Protein AF-A0A1X7UYP5-F1 (afdb_monomer_lite)

Structure (mmCIF, N/CA/C/O backbone):
data_AF-A0A1X7UYP5-F1
#
_entry.id   AF-A0A1X7UYP5-F1
#
loop_
_atom_site.group_PDB
_atom_site.id
_atom_site.type_symbol
_atom_site.label_atom_id
_atom_site.label_alt_id
_atom_site.label_comp_id
_atom_site.label_asym_id
_atom_site.label_entity_id
_atom_site.label_seq_id
_atom_site.pdbx_PDB_ins_code
_atom_site.Cartn_x
_atom_site.Cartn_y
_atom_site.Cartn_z
_atom_site.occupancy
_atom_site.B_iso_or_equiv
_atom_site.auth_seq_id
_atom_site.auth_comp_id
_atom_site.auth_asym_id
_atom_site.auth_atom_id
_atom_site.pdbx_PDB_model_num
ATOM 1 N N . MET A 1 1 ? -21.291 -46.717 47.323 1.00 34.62 1 MET A N 1
ATOM 2 C CA . MET A 1 1 ? -20.971 -48.129 47.640 1.00 34.62 1 MET A CA 1
ATOM 3 C C . MET A 1 1 ? -19.473 -48.477 47.565 1.00 34.62 1 MET A C 1
ATOM 5 O O . MET A 1 1 ? -19.142 -49.613 47.855 1.00 34.62 1 MET A O 1
ATOM 9 N N . CYS A 1 2 ? -18.553 -47.538 47.281 1.00 33.25 2 CYS A N 1
ATOM 10 C CA . CYS A 1 2 ? -17.093 -47.777 47.367 1.00 33.25 2 CYS A CA 1
ATOM 11 C C . CYS A 1 2 ? -16.442 -47.256 48.664 1.00 33.25 2 CYS A C 1
ATOM 13 O O . CYS A 1 2 ? -15.226 -47.270 48.790 1.00 33.25 2 CYS A O 1
ATOM 15 N N . LEU A 1 3 ? -17.247 -46.836 49.645 1.00 40.00 3 LEU A N 1
ATOM 16 C CA . LEU A 1 3 ? -16.788 -46.290 50.930 1.00 40.00 3 LEU A CA 1
ATOM 17 C C . LEU A 1 3 ? -16.587 -47.366 52.024 1.00 40.00 3 LEU A C 1
ATOM 19 O O . LEU A 1 3 ? -16.428 -47.013 53.183 1.00 40.00 3 LEU A O 1
ATOM 23 N N . LEU A 1 4 ? -16.593 -48.667 51.682 1.00 32.56 4 LEU A N 1
ATOM 24 C CA . LEU A 1 4 ? -16.551 -49.758 52.677 1.00 32.56 4 LEU A CA 1
ATOM 25 C C . LEU A 1 4 ? -15.424 -50.796 52.504 1.00 32.56 4 LEU A C 1
ATOM 27 O O . LEU A 1 4 ? -15.119 -51.508 53.452 1.00 32.56 4 LEU A O 1
ATOM 31 N N . LEU A 1 5 ? -14.762 -50.882 51.344 1.00 36.75 5 LEU A N 1
ATOM 32 C CA . LEU A 1 5 ? -13.687 -51.869 51.111 1.00 36.75 5 LEU A CA 1
ATOM 33 C C . LEU A 1 5 ? -12.275 -51.325 51.387 1.00 36.75 5 LEU A C 1
ATOM 35 O O . LEU A 1 5 ? -11.296 -52.047 51.237 1.00 36.75 5 LEU A O 1
ATOM 39 N N . LEU A 1 6 ? -12.188 -50.077 51.864 1.00 32.88 6 LEU A N 1
ATOM 40 C CA . LEU A 1 6 ? -10.954 -49.451 52.352 1.00 32.88 6 LEU A CA 1
ATOM 41 C C . LEU A 1 6 ? -10.561 -49.935 53.764 1.00 32.88 6 LEU A C 1
ATOM 43 O O . LEU A 1 6 ? -9.434 -49.727 54.196 1.00 32.88 6 LEU A O 1
ATOM 47 N N . ALA A 1 7 ? -11.475 -50.598 54.481 1.00 35.66 7 ALA A N 1
ATOM 48 C CA . ALA A 1 7 ? -11.277 -50.985 55.878 1.00 35.66 7 ALA A CA 1
ATOM 49 C C . ALA A 1 7 ? -10.657 -52.386 56.077 1.00 35.66 7 ALA A C 1
ATOM 51 O O . ALA A 1 7 ? -10.325 -52.733 57.204 1.00 35.66 7 ALA A O 1
ATOM 52 N N . VAL A 1 8 ? -10.483 -53.195 55.018 1.00 39.72 8 VAL A N 1
ATOM 53 C CA . VAL A 1 8 ? -10.061 -54.610 55.154 1.00 39.72 8 VAL A CA 1
ATOM 54 C C . VAL A 1 8 ? -8.627 -54.881 54.673 1.00 39.72 8 VAL A C 1
ATOM 56 O O . VAL A 1 8 ? -7.998 -55.811 55.166 1.00 39.72 8 VAL A O 1
ATOM 59 N N . PHE A 1 9 ? -8.042 -54.058 53.793 1.00 33.62 9 PHE A N 1
ATOM 60 C CA . PHE A 1 9 ? -6.679 -54.320 53.288 1.00 33.62 9 PHE A CA 1
ATOM 61 C C . PHE A 1 9 ? -5.552 -53.809 54.207 1.00 33.62 9 PHE A C 1
ATOM 63 O O . PHE A 1 9 ? -4.390 -54.163 54.027 1.00 33.62 9 PHE A O 1
ATOM 70 N N . LEU A 1 10 ? -5.901 -53.045 55.249 1.00 31.30 10 LEU A N 1
ATOM 71 C CA . LEU A 1 10 ? -4.982 -52.571 56.293 1.00 31.30 10 LEU A CA 1
ATOM 72 C C . LEU A 1 10 ? -4.485 -53.686 57.248 1.00 31.30 10 LEU A C 1
ATOM 74 O O . LEU A 1 10 ? -3.872 -53.374 58.263 1.00 31.30 10 LEU A O 1
ATOM 78 N N . LEU A 1 11 ? -4.714 -54.975 56.952 1.00 26.33 11 LEU A N 1
ATOM 79 C CA . LEU A 1 11 ? -4.459 -56.089 57.884 1.00 26.33 11 LEU A CA 1
ATOM 80 C C . LEU A 1 11 ? -3.619 -57.271 57.354 1.00 26.33 11 LEU A C 1
ATOM 82 O O . LEU A 1 11 ? -3.571 -58.299 58.022 1.00 26.33 11 LEU A O 1
ATOM 86 N N . SER A 1 12 ? -2.910 -57.170 56.222 1.00 27.73 12 SER A N 1
ATOM 87 C CA . SER A 1 12 ? -2.049 -58.289 55.768 1.00 27.73 12 SER A CA 1
ATOM 88 C C . SER A 1 12 ? -0.639 -57.930 55.301 1.00 27.73 12 SER A C 1
ATOM 90 O O . SER A 1 12 ? 0.069 -58.806 54.813 1.00 27.73 12 SER A O 1
ATOM 92 N N . ILE A 1 13 ? -0.175 -56.695 55.494 1.00 24.70 13 ILE A N 1
ATOM 93 C CA . ILE A 1 13 ? 1.243 -56.370 55.280 1.00 24.70 13 ILE A CA 1
ATOM 94 C C . ILE A 1 13 ? 1.962 -56.445 56.628 1.00 24.70 13 ILE A C 1
ATOM 96 O O . ILE A 1 13 ? 2.370 -55.446 57.207 1.00 24.70 13 ILE A O 1
ATOM 100 N N . SER A 1 14 ? 2.071 -57.652 57.171 1.00 33.16 14 SER A N 1
ATOM 101 C CA . SER A 1 14 ? 2.983 -57.924 58.275 1.00 33.16 14 SER A CA 1
ATOM 102 C C . SER A 1 14 ? 3.495 -59.347 58.157 1.00 33.16 14 SER A C 1
ATOM 104 O O . SER A 1 14 ? 2.871 -60.270 58.671 1.00 33.16 14 SER A O 1
ATOM 106 N N . SER A 1 15 ? 4.637 -59.518 57.501 1.00 28.27 15 SER A N 1
ATOM 107 C CA . SER A 1 15 ? 5.695 -60.352 58.066 1.00 28.27 15 SER A CA 1
ATOM 108 C C . SER A 1 15 ? 6.928 -60.368 57.177 1.00 28.27 15 SER A C 1
ATOM 110 O O . SER A 1 15 ? 6.836 -60.544 55.964 1.00 28.27 15 SER A O 1
ATOM 112 N N . SER A 1 16 ? 8.063 -60.333 57.871 1.00 27.91 16 SER A N 1
ATOM 113 C CA . SER A 1 16 ? 9.385 -60.824 57.480 1.00 27.91 16 SER A CA 1
ATOM 114 C C . SER A 1 16 ? 10.233 -59.945 56.563 1.00 27.91 16 SER A C 1
ATOM 116 O O . SER A 1 16 ? 10.450 -60.249 55.395 1.00 27.91 16 SER A O 1
ATOM 118 N N . ASP A 1 17 ? 10.854 -58.951 57.200 1.00 38.81 17 ASP A N 1
ATOM 119 C CA . ASP A 1 17 ? 12.317 -58.865 57.185 1.00 38.81 17 ASP A CA 1
ATOM 120 C C . ASP A 1 17 ? 12.949 -60.209 57.600 1.00 38.81 17 ASP A C 1
ATOM 122 O O . ASP A 1 17 ? 12.577 -60.780 58.630 1.00 38.81 17 ASP A O 1
ATOM 126 N N . VAL A 1 18 ? 13.947 -60.671 56.835 1.00 35.22 18 VAL A N 1
ATOM 127 C CA . VAL A 1 18 ? 15.041 -61.527 57.324 1.00 35.22 18 VAL A CA 1
ATOM 128 C C . VAL A 1 18 ? 16.378 -61.005 56.776 1.00 35.22 18 VAL A C 1
ATOM 130 O O . VAL A 1 18 ? 16.533 -60.705 55.598 1.00 35.22 18 VAL A O 1
ATOM 133 N N . SER A 1 19 ? 17.318 -60.899 57.709 1.00 46.97 19 SER A N 1
ATOM 134 C CA . SER A 1 19 ? 18.644 -60.271 57.746 1.00 46.97 19 SER A CA 1
ATOM 135 C C . SER A 1 19 ? 19.828 -61.060 57.147 1.00 46.97 19 SER A C 1
ATOM 137 O O . SER A 1 19 ? 19.866 -62.273 57.344 1.00 46.97 19 SER A O 1
ATOM 139 N N . SER A 1 20 ? 20.877 -60.364 56.648 1.00 30.36 20 SER A N 1
ATOM 140 C CA . SER A 1 20 ? 22.320 -60.744 56.755 1.00 30.36 20 SER A CA 1
ATOM 141 C C . SER A 1 20 ? 23.269 -59.689 56.117 1.00 30.36 20 SER A C 1
ATOM 143 O O . SER A 1 20 ? 23.088 -59.375 54.947 1.00 30.36 20 SER A O 1
ATOM 145 N N . HIS A 1 21 ? 24.283 -59.155 56.838 1.00 39.69 21 HIS A N 1
ATOM 146 C CA . HIS A 1 21 ? 25.149 -58.018 56.414 1.00 39.69 21 HIS A CA 1
ATOM 147 C C . HIS A 1 21 ? 2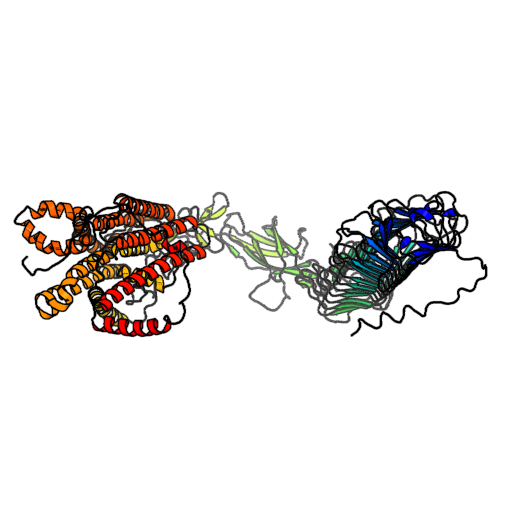6.047 -58.263 55.181 1.00 39.69 21 HIS A C 1
ATOM 149 O O . HIS A 1 21 ? 27.244 -58.506 55.308 1.00 39.69 21 HIS A O 1
ATOM 155 N N . GLN A 1 22 ? 25.466 -58.145 53.980 1.00 36.34 22 GLN A N 1
ATOM 156 C CA . GLN A 1 22 ? 26.162 -57.810 52.726 1.00 36.34 22 GLN A CA 1
ATOM 157 C C . GLN A 1 22 ? 26.821 -56.420 52.849 1.00 36.34 22 GLN A C 1
ATOM 159 O O . GLN A 1 22 ? 26.479 -55.697 53.783 1.00 36.34 22 GLN A O 1
ATOM 164 N N . GLU A 1 23 ? 27.747 -56.030 51.954 1.00 43.41 23 GLU A N 1
ATOM 165 C CA . GLU A 1 23 ? 28.157 -54.620 51.772 1.00 43.41 23 GLU A CA 1
ATOM 166 C C . GLU A 1 23 ? 26.878 -53.814 51.526 1.00 43.41 23 GLU A C 1
ATOM 168 O O . GLU A 1 23 ? 26.365 -53.724 50.410 1.00 43.41 23 GLU A O 1
ATOM 173 N N . TYR A 1 24 ? 26.252 -53.391 52.621 1.00 51.94 24 TYR A N 1
ATOM 174 C CA . TYR A 1 24 ? 24.890 -52.921 52.580 1.00 51.94 24 TYR A CA 1
ATOM 175 C C . TYR A 1 24 ? 25.001 -51.551 51.965 1.00 51.94 24 TYR A C 1
ATOM 177 O O . TYR A 1 24 ? 25.516 -50.620 52.588 1.00 51.94 24 TYR A O 1
ATOM 185 N N . ILE A 1 25 ? 24.528 -51.455 50.727 1.00 64.94 25 ILE A N 1
ATOM 186 C CA . ILE A 1 25 ? 24.176 -50.181 50.140 1.00 64.94 25 ILE A CA 1
ATOM 187 C C . ILE A 1 25 ? 23.343 -49.464 51.199 1.00 64.94 25 ILE A C 1
ATOM 189 O O . ILE A 1 25 ? 22.282 -49.956 51.595 1.00 64.94 25 ILE A O 1
ATOM 193 N N . LYS A 1 26 ? 23.870 -48.365 51.742 1.00 80.38 26 LYS A N 1
ATOM 194 C CA . LYS A 1 26 ? 23.196 -47.654 52.826 1.00 80.38 26 LYS A CA 1
ATOM 195 C C . LYS A 1 26 ? 21.913 -47.075 52.253 1.00 80.38 26 LYS A C 1
ATOM 197 O O . LYS A 1 26 ? 21.968 -46.170 51.428 1.00 80.38 26 LYS A O 1
ATOM 202 N N . VAL A 1 27 ? 20.778 -47.622 52.668 1.00 83.31 27 VAL A N 1
ATOM 203 C CA . VAL A 1 27 ? 19.455 -47.139 52.277 1.00 83.31 27 VAL A CA 1
ATOM 204 C C . VAL A 1 27 ? 19.040 -46.045 53.257 1.00 83.31 27 VAL A C 1
ATOM 206 O O . VAL A 1 27 ? 18.896 -46.300 54.451 1.00 83.31 27 VAL A O 1
ATOM 209 N N . LEU A 1 28 ? 18.887 -44.824 52.755 1.00 87.25 28 LEU A N 1
ATOM 210 C CA . LEU A 1 28 ? 18.566 -43.626 53.532 1.00 87.25 28 LEU A CA 1
ATOM 211 C C . LEU A 1 28 ? 17.298 -42.991 52.969 1.00 87.25 28 LEU A C 1
ATOM 213 O O . LEU A 1 28 ? 17.141 -42.929 51.752 1.00 87.25 28 LEU A O 1
ATOM 217 N N . TYR A 1 29 ? 16.405 -42.499 53.825 1.00 87.00 29 TYR A N 1
ATOM 218 C CA . TYR A 1 29 ? 15.156 -41.871 53.390 1.00 87.00 29 TYR A CA 1
ATOM 219 C C . TYR A 1 29 ? 15.226 -40.354 53.563 1.00 87.00 29 TYR A C 1
ATOM 221 O O . TYR A 1 29 ? 15.689 -39.850 54.583 1.00 87.00 29 TYR A O 1
ATOM 229 N N . VAL A 1 30 ? 14.775 -39.614 52.553 1.00 86.56 30 VAL A N 1
ATOM 230 C CA . VAL A 1 30 ? 14.879 -38.154 52.482 1.00 86.56 30 VAL A CA 1
ATOM 231 C C . VAL A 1 30 ? 13.483 -37.535 52.493 1.00 86.56 30 VAL A C 1
ATOM 233 O O . VAL A 1 30 ? 12.712 -37.709 51.548 1.00 86.56 30 VAL A O 1
ATOM 236 N N . SER A 1 31 ? 13.168 -36.789 53.556 1.00 85.31 31 SER A N 1
ATOM 237 C CA . SER A 1 31 ? 11.925 -36.018 53.704 1.00 85.31 31 SER A CA 1
ATOM 238 C C . SER A 1 31 ? 12.129 -34.835 54.657 1.00 85.31 31 SER A C 1
ATOM 240 O O . SER A 1 31 ? 12.863 -34.940 55.635 1.00 85.31 31 SER A O 1
ATOM 242 N N . ASP A 1 32 ? 11.452 -33.709 54.405 1.00 82.75 32 ASP A N 1
ATOM 243 C CA . ASP A 1 32 ? 11.425 -32.575 55.347 1.00 82.75 32 ASP A CA 1
ATOM 244 C C . ASP A 1 32 ? 10.585 -32.889 56.597 1.00 82.75 32 ASP A C 1
ATOM 246 O O . ASP A 1 32 ? 10.770 -32.276 57.648 1.00 82.75 32 ASP A O 1
ATOM 250 N N . ASN A 1 33 ? 9.629 -33.818 56.478 1.00 79.75 33 ASN A N 1
ATOM 251 C CA . ASN A 1 33 ? 8.758 -34.242 57.564 1.00 79.75 33 ASN A CA 1
ATOM 252 C C . ASN A 1 33 ? 8.889 -35.751 57.790 1.00 79.75 33 ASN A C 1
ATOM 254 O O . ASN A 1 33 ? 8.083 -36.545 57.306 1.00 79.75 33 ASN A O 1
ATOM 258 N N . CYS A 1 34 ? 9.899 -36.142 58.560 1.00 77.81 34 CYS A N 1
ATOM 259 C CA . CYS A 1 34 ? 10.121 -37.540 58.921 1.00 77.81 34 CYS A CA 1
ATOM 260 C C . CYS A 1 34 ? 9.140 -38.068 59.979 1.00 77.81 34 CYS A C 1
ATOM 262 O O . CYS A 1 34 ? 9.101 -39.269 60.214 1.00 77.81 34 CYS A O 1
ATOM 264 N N . SER A 1 35 ? 8.301 -37.212 60.585 1.00 72.31 35 SER A N 1
ATOM 265 C CA . SER A 1 35 ? 7.282 -37.666 61.549 1.00 72.31 35 SER A CA 1
ATOM 266 C C . SER A 1 35 ? 6.142 -38.459 60.898 1.00 72.31 35 SER A C 1
ATOM 268 O O . SER A 1 35 ? 5.483 -39.248 61.570 1.00 72.31 35 SER A O 1
ATOM 270 N N . SER A 1 36 ? 5.926 -38.275 59.590 1.00 61.38 36 SER A N 1
ATOM 271 C CA . SER A 1 36 ? 4.915 -38.983 58.796 1.00 61.38 36 SER A CA 1
ATOM 272 C C . SER A 1 36 ? 5.479 -40.139 57.960 1.00 61.38 36 SER A C 1
ATOM 274 O O . SER A 1 36 ? 4.731 -40.749 57.202 1.00 61.38 36 SER A O 1
ATOM 276 N N . VAL A 1 37 ? 6.781 -40.429 58.056 1.00 68.62 37 VAL A N 1
ATOM 277 C CA . VAL A 1 37 ? 7.467 -41.451 57.250 1.00 68.62 37 VAL A CA 1
ATOM 278 C C . VAL A 1 37 ? 7.724 -42.686 58.114 1.00 68.62 37 VAL A C 1
ATOM 280 O O . VAL A 1 37 ? 8.346 -42.589 59.165 1.00 68.62 37 VAL A O 1
ATOM 283 N N . ALA A 1 38 ? 7.259 -43.859 57.675 1.00 63.75 38 ALA A N 1
ATOM 284 C CA . ALA A 1 38 ? 7.396 -45.111 58.433 1.00 63.75 38 ALA A CA 1
ATOM 285 C C . ALA A 1 38 ? 8.819 -45.712 58.408 1.00 63.75 38 ALA A C 1
ATOM 287 O O . ALA A 1 38 ? 9.108 -46.649 59.149 1.00 63.75 38 ALA A O 1
ATOM 288 N N . HIS A 1 39 ? 9.706 -45.193 57.558 1.00 70.88 39 HIS A N 1
ATOM 289 C CA . HIS A 1 39 ? 11.050 -45.717 57.335 1.00 70.88 39 HIS A CA 1
ATOM 290 C C . HIS A 1 39 ? 12.124 -44.855 58.023 1.00 70.88 39 HIS A C 1
ATOM 292 O O . HIS A 1 39 ? 12.139 -43.636 57.871 1.00 70.88 39 HIS A O 1
ATOM 298 N N . THR A 1 40 ? 13.052 -45.486 58.753 1.00 71.56 40 THR A N 1
ATOM 299 C CA . THR A 1 40 ? 14.195 -44.837 59.428 1.00 71.56 40 THR A CA 1
ATOM 300 C C . THR A 1 40 ? 15.516 -45.521 59.044 1.00 71.56 40 THR A C 1
ATOM 302 O O . THR A 1 40 ? 15.508 -46.744 58.901 1.00 71.56 40 THR A O 1
ATOM 305 N N . PRO A 1 41 ? 16.655 -44.805 58.947 1.00 79.62 41 PRO A N 1
ATOM 306 C CA . PRO A 1 41 ? 16.834 -43.382 59.247 1.00 79.62 41 PRO A CA 1
ATOM 307 C C . PRO A 1 41 ? 16.227 -42.478 58.163 1.00 79.62 41 PRO A C 1
ATOM 309 O O . PRO A 1 41 ? 16.373 -42.742 56.970 1.00 79.62 41 PRO A O 1
ATOM 312 N N . CYS A 1 42 ? 15.536 -41.427 58.609 1.00 84.25 42 CYS A N 1
ATOM 313 C CA . CYS A 1 42 ? 14.960 -40.386 57.765 1.00 84.25 42 CYS A CA 1
ATOM 314 C C . CYS A 1 42 ? 15.442 -39.032 58.270 1.00 84.25 42 CYS A C 1
ATOM 316 O O . CYS A 1 42 ? 15.282 -38.736 59.453 1.00 84.25 42 CYS A O 1
ATOM 318 N N . ASP A 1 43 ? 15.983 -38.220 57.371 1.00 86.25 43 ASP A N 1
ATOM 319 C CA . ASP A 1 43 ? 16.346 -36.831 57.633 1.00 86.25 43 ASP A CA 1
ATOM 320 C C . ASP A 1 43 ? 16.163 -35.981 56.368 1.00 86.25 43 ASP A C 1
ATOM 322 O O . ASP A 1 43 ? 16.073 -36.484 55.243 1.00 86.25 43 ASP A O 1
ATOM 326 N N . ALA A 1 44 ? 16.133 -34.658 56.536 1.00 86.19 44 ALA A N 1
ATOM 327 C CA . ALA A 1 44 ? 16.146 -33.737 55.405 1.00 86.19 44 ALA A CA 1
ATOM 328 C C . ALA A 1 44 ? 17.486 -33.817 54.646 1.00 86.19 44 ALA A C 1
ATOM 330 O O . ALA A 1 44 ? 18.551 -33.962 55.250 1.00 86.19 44 ALA A O 1
ATOM 331 N N . LEU A 1 45 ? 17.469 -33.622 53.319 1.00 86.25 45 LEU A N 1
ATOM 332 C CA . LEU A 1 45 ? 18.672 -33.722 52.471 1.00 86.25 45 LEU A CA 1
ATOM 333 C C . LEU A 1 45 ? 19.817 -32.806 52.939 1.00 86.25 45 LEU A C 1
ATOM 335 O O . LEU A 1 45 ? 20.988 -33.161 52.830 1.00 86.25 45 LEU A O 1
ATOM 339 N N . SER A 1 46 ? 19.487 -31.633 53.487 1.00 83.06 46 SER A N 1
ATOM 340 C CA . SER A 1 46 ? 20.468 -30.685 54.023 1.00 83.06 46 SER A CA 1
ATOM 341 C C . SER A 1 46 ? 21.258 -31.232 55.214 1.00 83.06 46 SER A C 1
ATOM 343 O O . SER A 1 46 ? 22.380 -30.788 55.433 1.00 83.06 46 SER A O 1
ATOM 345 N N . VAL A 1 47 ? 20.692 -32.171 55.980 1.00 85.12 47 VAL A N 1
ATOM 346 C CA . VAL A 1 47 ? 21.356 -32.814 57.125 1.00 85.12 47 VAL A CA 1
ATOM 347 C C . VAL A 1 47 ? 22.372 -33.835 56.621 1.00 85.12 47 VAL A C 1
ATOM 349 O O . VAL A 1 47 ? 23.542 -33.767 56.994 1.00 85.12 47 VAL A O 1
ATOM 352 N N . TYR A 1 48 ? 21.972 -34.711 55.692 1.00 86.69 48 TYR A N 1
ATOM 353 C CA . TYR A 1 48 ? 22.896 -35.661 55.064 1.00 86.69 48 TYR A CA 1
ATOM 354 C C . TYR A 1 48 ? 24.033 -34.962 54.308 1.00 86.69 48 TYR A C 1
ATOM 356 O O . TYR A 1 48 ? 25.179 -35.404 54.370 1.00 86.69 48 TYR A O 1
ATOM 364 N N . ALA A 1 49 ? 23.744 -33.831 53.659 1.00 83.25 49 ALA A N 1
ATOM 365 C CA . ALA A 1 49 ? 24.734 -33.052 52.922 1.00 83.25 49 ALA A CA 1
ATOM 366 C C . ALA A 1 49 ? 25.873 -32.484 53.793 1.00 83.25 49 ALA A C 1
ATOM 368 O O . ALA A 1 49 ? 26.978 -32.306 53.289 1.00 83.25 49 ALA A O 1
ATOM 369 N N . GLN A 1 50 ? 25.647 -32.213 55.087 1.00 84.00 50 GLN A N 1
ATOM 370 C CA . GLN A 1 50 ? 26.693 -31.681 55.979 1.00 84.00 50 GLN A CA 1
ATOM 371 C C . GLN A 1 50 ? 27.817 -32.691 56.250 1.00 84.00 50 GLN A C 1
ATOM 373 O O . GLN A 1 50 ? 28.958 -32.285 56.450 1.00 84.00 50 GLN A O 1
ATOM 378 N N . ASN A 1 51 ? 27.507 -33.991 56.215 1.00 81.88 51 ASN A N 1
ATOM 379 C CA . ASN A 1 51 ? 28.454 -35.091 56.423 1.00 81.88 51 ASN A CA 1
ATOM 380 C C . ASN A 1 51 ? 28.475 -36.048 55.218 1.00 81.88 51 ASN A C 1
ATOM 382 O O . ASN A 1 51 ? 28.590 -37.263 55.379 1.00 81.88 51 ASN A O 1
ATOM 386 N N . ILE A 1 52 ? 28.350 -35.508 53.998 1.00 82.62 52 ILE A N 1
ATOM 387 C CA . ILE A 1 52 ? 28.125 -36.316 52.790 1.00 82.62 52 ILE A CA 1
ATOM 388 C C . ILE A 1 52 ? 29.259 -37.312 52.491 1.00 82.62 52 ILE A C 1
ATOM 390 O O . ILE A 1 52 ? 29.018 -38.398 51.971 1.00 82.62 52 ILE A O 1
ATOM 394 N N . SER A 1 53 ? 30.487 -36.982 52.901 1.00 78.00 53 SER A N 1
ATOM 395 C CA . SER A 1 53 ? 31.691 -37.803 52.714 1.00 78.00 53 SER A CA 1
ATOM 396 C C . SER A 1 53 ? 31.660 -39.154 53.445 1.00 78.00 53 SER A C 1
ATOM 398 O O . SER A 1 53 ? 32.490 -40.017 53.174 1.00 78.00 53 SER A O 1
ATOM 400 N N . GLN A 1 54 ? 30.705 -39.378 54.357 1.00 79.56 54 GLN A N 1
ATOM 401 C CA . GLN A 1 54 ? 30.526 -40.648 55.080 1.00 79.56 54 GLN A CA 1
ATOM 402 C C . GLN A 1 54 ? 29.617 -41.658 54.345 1.00 79.56 54 GLN A C 1
ATOM 404 O O . GLN A 1 54 ? 29.408 -42.783 54.827 1.00 79.56 54 GLN A O 1
ATOM 409 N N . PHE A 1 55 ? 29.060 -41.270 53.192 1.00 80.94 55 PHE A N 1
ATOM 410 C CA . PHE A 1 55 ? 28.012 -42.005 52.475 1.00 80.94 55 PHE A CA 1
ATOM 411 C C . PHE A 1 55 ? 28.443 -42.505 51.087 1.00 80.94 55 PHE A C 1
ATOM 413 O O . PHE A 1 55 ? 27.668 -42.434 50.139 1.00 80.94 55 PHE A O 1
ATOM 420 N N . ASN A 1 56 ? 29.650 -43.065 50.969 1.00 83.94 56 ASN A N 1
ATOM 421 C CA . ASN A 1 56 ? 30.002 -43.887 49.802 1.00 83.94 56 ASN A CA 1
ATOM 422 C C . ASN A 1 56 ? 29.153 -45.172 49.788 1.00 83.94 56 ASN A C 1
ATOM 424 O O . ASN A 1 56 ? 28.859 -45.712 50.860 1.00 83.94 56 ASN A O 1
ATOM 428 N N . ASN A 1 57 ? 28.788 -45.673 48.602 1.00 87.12 57 ASN A N 1
ATOM 429 C CA . ASN A 1 57 ? 27.896 -46.833 48.429 1.00 87.12 57 ASN A CA 1
ATOM 430 C C . ASN A 1 57 ? 26.526 -46.644 49.122 1.00 87.12 57 ASN A C 1
ATOM 432 O O . ASN A 1 57 ? 26.148 -47.419 50.006 1.00 87.12 57 ASN A O 1
ATOM 436 N N . ALA A 1 58 ? 25.772 -45.606 48.749 1.00 88.25 58 ALA A N 1
ATOM 437 C CA . ALA A 1 58 ? 24.492 -45.266 49.385 1.00 88.25 58 ALA A CA 1
ATOM 438 C C . ALA A 1 58 ? 23.365 -44.991 48.374 1.00 88.25 58 ALA A C 1
ATOM 440 O O . ALA A 1 58 ? 23.598 -44.402 47.319 1.00 88.25 58 ALA A O 1
ATOM 441 N N . ILE A 1 59 ? 22.131 -45.371 48.727 1.00 89.12 59 ILE A N 1
ATOM 442 C CA . ILE A 1 59 ? 20.899 -44.998 48.015 1.00 89.12 59 ILE A CA 1
ATOM 443 C C . ILE A 1 59 ? 20.063 -44.090 48.921 1.00 89.12 59 ILE A C 1
ATOM 445 O O . ILE A 1 59 ? 19.654 -44.489 50.011 1.00 89.12 59 ILE A O 1
ATOM 449 N N . PHE A 1 60 ? 19.754 -42.894 48.435 1.00 90.31 60 PHE A N 1
ATOM 450 C CA . PHE A 1 60 ? 18.844 -41.944 49.062 1.00 90.31 60 PHE A CA 1
ATOM 451 C C . PHE A 1 60 ? 17.475 -42.017 48.384 1.00 90.31 60 PHE A C 1
ATOM 453 O O . PHE A 1 60 ? 17.351 -41.666 47.211 1.00 90.31 60 PHE A O 1
ATOM 460 N N . TYR A 1 61 ? 16.451 -42.437 49.122 1.00 89.81 61 TYR A N 1
ATOM 461 C CA . TYR A 1 61 ? 15.066 -42.496 48.668 1.00 89.81 61 TYR A CA 1
ATOM 462 C C . TYR A 1 61 ? 14.310 -41.216 49.029 1.00 89.81 61 TYR A C 1
ATOM 464 O O . TYR A 1 61 ? 14.081 -40.933 50.203 1.00 89.81 61 TYR A O 1
ATOM 472 N N . PHE A 1 62 ? 13.899 -40.444 48.027 1.00 88.62 62 PHE A N 1
ATOM 473 C CA . PHE A 1 62 ? 13.096 -39.236 48.201 1.00 88.62 62 PHE A CA 1
ATOM 474 C C . PHE A 1 62 ? 11.619 -39.590 48.352 1.00 88.62 62 PHE A C 1
ATOM 476 O O . PHE A 1 62 ? 11.069 -40.311 47.517 1.00 88.62 62 PHE A O 1
ATOM 483 N N . ILE A 1 63 ? 10.982 -39.040 49.389 1.00 85.56 63 ILE A N 1
ATOM 484 C CA . ILE A 1 63 ? 9.556 -39.217 49.678 1.00 85.56 63 ILE A CA 1
ATOM 485 C C . ILE A 1 63 ? 8.887 -37.839 49.728 1.00 85.56 63 ILE A C 1
ATOM 487 O O . ILE A 1 63 ? 9.318 -36.942 50.456 1.00 85.56 63 ILE A O 1
ATOM 491 N N . GLY A 1 64 ? 7.808 -37.663 48.961 1.00 82.88 64 GLY A N 1
ATOM 492 C CA . GLY A 1 64 ? 7.023 -36.429 48.957 1.00 82.88 64 GLY A CA 1
ATOM 493 C C . GLY A 1 64 ? 7.784 -35.208 48.421 1.00 82.88 64 GLY A C 1
ATOM 494 O O . GLY A 1 64 ? 8.455 -35.275 47.393 1.00 82.88 64 GLY A O 1
ATOM 495 N N . THR A 1 65 ? 7.622 -34.053 49.077 1.00 85.81 65 THR A N 1
ATOM 496 C CA . THR A 1 65 ? 8.285 -32.793 48.690 1.00 85.81 65 THR A CA 1
ATOM 497 C C . THR A 1 65 ? 9.368 -32.411 49.698 1.00 85.81 65 THR A C 1
ATOM 499 O O . THR A 1 65 ? 9.059 -32.207 50.870 1.00 85.81 65 THR A O 1
ATOM 502 N N . SER A 1 66 ? 10.608 -32.234 49.238 1.00 86.50 66 SER A N 1
ATOM 503 C CA . SER A 1 66 ? 11.739 -31.741 50.039 1.00 86.50 66 SER A CA 1
ATOM 504 C C . SER A 1 66 ? 12.104 -30.308 49.640 1.00 86.50 66 SER A C 1
ATOM 506 O O . SER A 1 66 ? 12.312 -30.023 48.458 1.00 86.50 66 SER A O 1
ATOM 508 N N . ASN A 1 67 ? 12.194 -29.387 50.599 1.00 85.88 67 ASN A N 1
ATOM 509 C CA . ASN A 1 67 ? 12.498 -27.977 50.366 1.00 85.88 67 ASN A CA 1
ATOM 510 C C . ASN A 1 67 ? 13.964 -27.663 50.674 1.00 85.88 67 ASN A C 1
ATOM 512 O O . ASN A 1 67 ? 14.419 -27.748 51.812 1.00 85.88 67 ASN A O 1
ATOM 516 N N . ILE A 1 68 ? 14.688 -27.176 49.669 1.00 85.12 68 ILE A N 1
ATOM 517 C CA . ILE A 1 68 ? 16.074 -26.726 49.809 1.00 85.12 68 ILE A CA 1
ATOM 518 C C . ILE A 1 68 ? 16.098 -25.203 50.017 1.00 85.12 68 ILE A C 1
ATOM 520 O O . ILE A 1 68 ? 15.806 -24.423 49.103 1.00 85.12 68 ILE A O 1
ATOM 524 N N . ASN A 1 69 ? 16.471 -24.773 51.226 1.00 80.38 69 ASN A N 1
ATOM 525 C CA . ASN A 1 69 ? 16.547 -23.353 51.607 1.00 80.38 69 ASN A CA 1
ATOM 526 C C . ASN A 1 69 ? 17.937 -22.720 51.376 1.00 80.38 69 ASN A C 1
ATOM 528 O O . ASN A 1 69 ? 18.035 -21.500 51.262 1.00 80.38 69 ASN A O 1
ATOM 532 N N . SER A 1 70 ? 18.994 -23.529 51.277 1.00 81.88 70 SER A N 1
ATOM 533 C CA . SER A 1 70 ? 20.389 -23.119 51.043 1.00 81.88 70 SER A CA 1
ATOM 534 C C . SER A 1 70 ? 21.070 -24.068 50.056 1.00 81.88 70 SER A C 1
ATOM 536 O O . SER A 1 70 ? 20.628 -25.203 49.918 1.00 81.88 70 SER A O 1
ATOM 538 N N . SER A 1 71 ? 22.149 -23.644 49.392 1.00 85.50 71 SER A N 1
ATOM 539 C CA . SER A 1 71 ? 22.874 -24.504 48.446 1.00 85.50 71 SER A CA 1
ATOM 540 C C . SER A 1 71 ? 23.382 -25.798 49.096 1.00 85.50 71 SER A C 1
ATOM 542 O O . SER A 1 71 ? 23.918 -25.776 50.203 1.00 85.50 71 SER A O 1
ATOM 544 N N . ILE A 1 72 ? 23.229 -26.915 48.386 1.00 88.75 72 ILE A N 1
ATOM 545 C CA . ILE A 1 72 ? 23.650 -28.261 48.779 1.00 88.75 72 ILE A CA 1
ATOM 546 C C . ILE A 1 72 ? 24.782 -28.705 47.851 1.00 88.75 72 ILE A C 1
ATOM 548 O O . ILE A 1 72 ? 24.693 -28.562 46.631 1.00 88.75 72 ILE A O 1
ATOM 552 N N . THR A 1 73 ? 25.857 -29.238 48.430 1.00 89.25 73 THR A N 1
ATOM 553 C CA . THR A 1 73 ? 27.007 -29.760 47.681 1.00 89.25 73 THR A CA 1
ATOM 554 C C . THR A 1 73 ? 27.290 -31.194 48.111 1.00 89.25 73 THR A C 1
ATOM 556 O O . THR A 1 73 ? 27.474 -31.456 49.295 1.00 89.25 73 THR A O 1
ATOM 559 N N . ILE A 1 74 ? 27.325 -32.101 47.140 1.00 89.69 74 ILE A N 1
ATOM 560 C CA . ILE A 1 74 ? 27.786 -33.482 47.259 1.00 89.69 74 ILE A CA 1
ATOM 561 C C . ILE A 1 74 ? 29.184 -33.511 46.634 1.00 89.69 74 ILE A C 1
ATOM 563 O O . ILE A 1 74 ? 29.314 -33.308 45.430 1.00 89.69 74 ILE A O 1
ATOM 567 N N . ASP A 1 75 ? 30.233 -33.671 47.435 1.00 90.69 75 ASP A N 1
ATOM 568 C CA . ASP A 1 75 ? 31.622 -33.589 46.961 1.00 90.69 75 ASP A CA 1
ATOM 569 C C . ASP A 1 75 ? 32.397 -34.854 47.324 1.00 90.69 75 ASP A C 1
ATOM 571 O O . ASP A 1 75 ? 32.279 -35.342 48.448 1.00 90.69 75 ASP A O 1
ATOM 575 N N . SER A 1 76 ? 33.223 -35.329 46.389 1.00 87.69 76 SER A N 1
ATOM 576 C CA . SER A 1 76 ? 34.216 -36.388 46.605 1.00 87.69 76 SER A CA 1
ATOM 577 C C . SER A 1 76 ? 33.630 -37.713 47.112 1.00 87.69 76 SER A C 1
ATOM 579 O O . SER A 1 76 ? 34.166 -38.330 48.033 1.00 87.69 76 SER A O 1
ATOM 581 N N . VAL A 1 77 ? 32.520 -38.147 46.512 1.00 87.06 77 VAL A N 1
ATOM 582 C CA . VAL A 1 77 ? 31.819 -39.395 46.851 1.00 87.06 77 VAL A CA 1
ATOM 583 C C . VAL A 1 77 ? 31.800 -40.377 45.684 1.00 87.06 77 VAL A C 1
ATOM 585 O O . VAL A 1 77 ? 31.835 -39.979 44.518 1.00 87.06 77 VAL A O 1
ATOM 588 N N . ASP A 1 78 ? 31.704 -41.666 46.001 1.00 88.69 78 ASP A N 1
ATOM 589 C CA . ASP A 1 78 ? 31.640 -42.739 45.007 1.00 88.69 78 ASP A CA 1
ATOM 590 C C . ASP A 1 78 ? 30.404 -43.625 45.212 1.00 88.69 78 ASP A C 1
ATOM 592 O O . ASP A 1 78 ? 30.019 -43.932 46.347 1.00 88.69 78 ASP A O 1
ATOM 596 N N . ASN A 1 79 ? 29.799 -44.036 44.096 1.00 88.94 79 ASN A N 1
ATOM 597 C CA . ASN A 1 79 ? 28.660 -44.952 44.030 1.00 88.94 79 ASN A CA 1
ATOM 598 C C . ASN A 1 79 ? 27.458 -44.494 44.880 1.00 88.94 79 ASN A C 1
ATOM 600 O O . ASN A 1 79 ? 27.061 -45.138 45.856 1.00 88.94 79 ASN A O 1
ATOM 604 N N . ILE A 1 80 ? 26.882 -43.347 44.508 1.00 91.25 80 ILE A N 1
ATOM 605 C CA . ILE A 1 80 ? 25.689 -42.785 45.154 1.00 91.25 80 ILE A CA 1
ATOM 606 C C . ILE A 1 80 ? 24.499 -42.819 44.201 1.00 91.25 80 ILE A C 1
ATOM 608 O O . ILE A 1 80 ? 24.593 -42.391 43.051 1.00 91.25 80 ILE A O 1
ATOM 612 N N . ALA A 1 81 ? 23.345 -43.242 44.713 1.00 90.81 81 ALA A N 1
ATOM 613 C CA . ALA A 1 81 ? 22.069 -43.173 44.019 1.00 90.81 81 ALA A CA 1
ATOM 614 C C . ALA A 1 81 ? 21.079 -42.254 44.741 1.00 90.81 81 ALA A C 1
ATOM 616 O O . ALA A 1 81 ? 20.860 -42.370 45.942 1.00 90.81 81 ALA A O 1
ATOM 617 N N . LEU A 1 82 ? 20.441 -41.360 43.996 1.00 91.69 82 LEU A N 1
ATOM 618 C CA . LEU A 1 82 ? 19.344 -40.504 44.434 1.00 91.69 82 LEU A CA 1
ATOM 619 C C . LEU A 1 82 ? 18.080 -40.980 43.709 1.00 91.69 82 LEU A C 1
ATOM 621 O O . LEU A 1 82 ? 17.922 -40.738 42.511 1.00 91.69 82 LEU A O 1
ATOM 625 N N . HIS A 1 83 ? 17.207 -41.696 44.412 1.00 91.62 83 HIS A N 1
ATOM 626 C CA . HIS A 1 83 ? 16.042 -42.367 43.839 1.00 91.62 83 HIS A CA 1
ATOM 627 C C . HIS A 1 83 ? 14.739 -41.792 44.396 1.00 91.62 83 HIS A C 1
ATOM 629 O O . HIS A 1 83 ? 14.585 -41.660 45.603 1.00 91.62 83 HIS A O 1
ATOM 635 N N . GLY A 1 84 ? 13.770 -41.467 43.548 1.00 87.31 84 GLY A N 1
ATOM 636 C CA . GLY A 1 84 ? 12.434 -41.081 43.997 1.00 87.31 84 GLY A CA 1
ATOM 637 C C . GLY A 1 84 ? 11.519 -42.290 44.160 1.00 87.31 84 GLY A C 1
ATOM 638 O O . GLY A 1 84 ? 11.343 -43.062 43.220 1.00 87.31 84 GLY A O 1
ATOM 639 N N . MET A 1 85 ? 10.903 -42.442 45.335 1.00 82.50 85 MET A N 1
ATOM 640 C CA . MET A 1 85 ? 9.846 -43.434 45.540 1.00 82.50 85 MET A CA 1
ATOM 641 C C . MET A 1 85 ? 8.535 -42.936 44.931 1.00 82.50 85 MET A C 1
ATOM 643 O O . MET A 1 85 ? 8.020 -41.889 45.313 1.00 82.50 85 MET A O 1
ATOM 647 N N . LEU A 1 86 ? 7.993 -43.692 43.980 1.00 69.38 86 LEU A N 1
ATOM 648 C CA . LEU A 1 86 ? 6.707 -43.395 43.356 1.00 69.38 86 LEU A CA 1
ATOM 649 C C . LEU A 1 86 ? 5.571 -43.776 44.319 1.00 69.38 86 LEU A C 1
ATOM 651 O O . LEU A 1 86 ? 5.263 -44.956 44.480 1.00 69.38 86 LEU A O 1
ATOM 655 N N . GLU A 1 87 ? 4.936 -42.788 44.945 1.00 61.81 87 GLU A N 1
ATOM 656 C CA . GLU A 1 87 ? 3.618 -42.956 45.568 1.00 61.81 87 GLU A CA 1
ATOM 657 C C . GLU A 1 87 ? 2.535 -42.599 44.542 1.00 61.81 87 GLU A C 1
ATOM 659 O O . GLU A 1 87 ? 2.784 -41.776 43.663 1.00 61.81 87 GLU A O 1
ATOM 664 N N . VAL A 1 88 ? 1.360 -43.239 44.633 1.00 50.56 88 VAL A N 1
ATOM 665 C CA . VAL A 1 88 ? 0.216 -43.133 43.699 1.00 50.56 88 VAL A CA 1
ATOM 666 C C . VAL A 1 88 ? 0.153 -41.758 43.000 1.00 50.56 88 VAL A C 1
ATOM 668 O O . VAL A 1 88 ? -0.193 -40.748 43.611 1.00 50.56 88 VAL A O 1
ATOM 671 N N . ASP A 1 89 ? 0.543 -41.750 41.721 1.00 52.03 89 ASP A N 1
ATOM 672 C CA . ASP A 1 89 ? 0.557 -40.630 40.764 1.00 52.03 89 ASP A CA 1
ATOM 673 C C . ASP A 1 89 ? 1.444 -39.396 41.054 1.00 52.03 89 ASP A C 1
ATOM 675 O O . ASP A 1 89 ? 1.377 -38.423 40.300 1.00 52.03 89 ASP A O 1
ATOM 679 N N . ASN A 1 90 ? 2.335 -39.413 42.055 1.00 63.91 90 ASN A N 1
ATOM 680 C CA . ASN A 1 90 ? 3.220 -38.275 42.351 1.00 63.91 90 ASN A CA 1
ATOM 681 C C . ASN A 1 90 ? 4.711 -38.654 42.401 1.00 63.91 90 ASN A C 1
ATOM 683 O O . ASN A 1 90 ? 5.171 -39.374 43.284 1.00 63.91 90 ASN A O 1
ATOM 687 N N . VAL A 1 91 ? 5.492 -38.089 41.472 1.00 79.88 91 VAL A N 1
ATOM 688 C CA . VAL A 1 91 ? 6.965 -38.131 41.495 1.00 79.88 91 VAL A CA 1
ATOM 689 C C . VAL A 1 91 ? 7.477 -37.229 42.629 1.00 79.88 91 VAL A C 1
ATOM 691 O O . VAL A 1 91 ? 7.035 -36.078 42.703 1.00 79.88 91 VAL A O 1
ATOM 694 N N . PRO A 1 92 ? 8.420 -37.681 43.479 1.00 88.00 92 PRO A N 1
ATOM 695 C CA . PRO A 1 92 ? 8.995 -36.854 44.537 1.00 88.00 92 PRO A CA 1
ATOM 696 C C . PRO A 1 92 ? 9.588 -35.545 44.013 1.00 88.00 92 PRO A C 1
ATOM 698 O O . PRO A 1 92 ? 10.290 -35.521 42.996 1.00 88.00 92 PRO A O 1
ATOM 701 N N . ILE A 1 93 ? 9.309 -34.447 44.719 1.00 88.25 93 ILE A N 1
ATOM 702 C CA . ILE A 1 93 ? 9.672 -33.092 44.295 1.00 88.25 93 ILE A CA 1
ATOM 703 C C . ILE A 1 93 ? 10.755 -32.530 45.211 1.00 88.25 93 ILE A C 1
ATOM 705 O O . ILE A 1 93 ? 10.534 -32.309 46.398 1.00 88.25 93 ILE A O 1
ATOM 709 N N . VAL A 1 94 ? 11.902 -32.184 44.641 1.00 89.06 94 VAL A N 1
ATOM 710 C CA . VAL A 1 94 ? 12.933 -31.382 45.301 1.00 89.06 94 VAL A CA 1
ATOM 711 C C . VAL A 1 94 ? 12.739 -29.929 44.885 1.00 89.06 94 VAL A C 1
ATOM 713 O O . VAL A 1 94 ? 12.986 -29.564 43.737 1.00 89.06 94 VAL A O 1
ATOM 716 N N . LYS A 1 95 ? 12.263 -29.083 45.802 1.00 87.81 95 LYS A N 1
ATOM 717 C CA . LYS A 1 95 ? 11.928 -27.680 45.531 1.00 87.81 95 LYS A CA 1
ATOM 718 C C . LYS A 1 95 ? 12.942 -26.737 46.166 1.00 87.81 95 LYS A C 1
ATOM 720 O O . LYS A 1 95 ? 13.061 -26.664 47.385 1.00 87.81 95 LYS A O 1
ATOM 725 N N . CYS A 1 96 ? 13.616 -25.937 45.353 1.00 87.25 96 CYS A N 1
ATOM 726 C CA . CYS A 1 96 ? 14.511 -24.893 45.837 1.00 87.25 96 CYS A CA 1
ATOM 727 C C . CYS A 1 96 ? 13.725 -23.592 46.076 1.00 87.25 96 CYS A C 1
ATOM 729 O O . CYS A 1 96 ? 13.051 -23.090 45.177 1.00 87.25 96 CYS A O 1
ATOM 731 N N . ARG A 1 97 ? 13.754 -23.059 47.310 1.00 78.94 97 ARG A N 1
ATOM 732 C CA . ARG A 1 97 ? 12.973 -21.856 47.683 1.00 78.94 97 ARG A CA 1
ATOM 733 C C . ARG A 1 97 ? 13.644 -20.541 47.298 1.00 78.94 97 ARG A C 1
ATOM 735 O O . ARG A 1 97 ? 12.952 -19.549 47.098 1.00 78.94 97 ARG A O 1
ATOM 742 N N . ASN A 1 98 ? 14.970 -20.526 47.226 1.00 73.81 98 ASN A N 1
ATOM 743 C CA . ASN A 1 98 ? 15.740 -19.371 46.791 1.00 73.81 98 ASN A CA 1
ATOM 744 C C . ASN A 1 98 ? 16.209 -19.607 45.352 1.00 73.81 98 ASN A C 1
ATOM 746 O O . ASN A 1 98 ? 16.791 -20.649 45.063 1.00 73.81 98 ASN A O 1
ATOM 750 N N . HIS A 1 99 ? 16.013 -18.621 44.476 1.00 64.44 99 HIS A N 1
ATOM 751 C CA . HIS A 1 99 ? 16.461 -18.648 43.077 1.00 64.44 99 HIS A CA 1
ATOM 752 C C . HIS A 1 99 ? 17.989 -18.815 42.922 1.00 64.44 99 HIS A C 1
ATOM 754 O O . HIS A 1 99 ? 18.478 -19.108 41.837 1.00 64.44 99 HIS A O 1
ATOM 760 N N . LYS A 1 100 ? 18.761 -18.637 44.007 1.00 66.19 100 LYS A N 1
ATOM 761 C CA . LYS A 1 100 ? 20.213 -18.886 44.069 1.00 66.19 100 LYS A CA 1
ATOM 762 C C . LYS A 1 100 ? 20.610 -20.203 44.751 1.00 66.19 100 LYS A C 1
ATOM 764 O O . LYS A 1 100 ? 21.804 -20.444 44.909 1.00 66.19 100 LYS A O 1
ATOM 769 N N . SER A 1 101 ? 19.658 -21.023 45.201 1.00 78.56 101 SER A N 1
ATOM 770 C CA . SER A 1 101 ? 19.972 -22.320 45.811 1.00 78.56 101 SER A CA 1
ATOM 771 C C . SER A 1 101 ? 20.543 -23.264 44.755 1.00 78.56 101 SER A C 1
ATOM 773 O O . SER A 1 101 ? 19.852 -23.663 43.816 1.00 78.56 101 SER A O 1
ATOM 775 N N . GLU A 1 102 ? 21.812 -23.617 44.925 1.00 83.62 102 GLU A N 1
ATOM 776 C CA . GLU A 1 102 ? 22.547 -24.514 44.035 1.00 83.62 102 GLU A CA 1
ATOM 777 C C . GLU A 1 102 ? 22.521 -25.946 44.581 1.00 83.62 102 GLU A C 1
ATOM 779 O O . GLU A 1 102 ? 22.824 -26.166 45.749 1.00 83.62 102 GLU A O 1
ATOM 784 N N . PHE A 1 103 ? 22.186 -26.919 43.738 1.00 89.88 103 PHE A N 1
ATOM 785 C CA . PHE A 1 103 ? 22.410 -28.341 43.985 1.00 89.88 103 PHE A CA 1
ATOM 786 C C . PHE A 1 103 ? 23.623 -28.770 43.159 1.00 89.88 103 PHE A C 1
ATOM 788 O O . PHE A 1 103 ? 23.546 -28.816 41.930 1.00 89.88 103 PHE A O 1
ATOM 795 N N . SER A 1 104 ? 24.755 -29.039 43.807 1.00 91.00 104 SER A N 1
ATOM 796 C CA . SER A 1 104 ? 25.994 -29.368 43.101 1.00 91.00 104 SER A CA 1
ATOM 797 C C . SER A 1 104 ? 26.562 -30.733 43.468 1.00 91.00 104 SER A C 1
ATOM 799 O O . SER A 1 104 ? 26.562 -31.112 44.634 1.00 91.00 104 SER A O 1
ATOM 801 N N . ILE A 1 105 ? 27.062 -31.451 42.462 1.00 91.62 105 ILE A N 1
ATOM 802 C CA . ILE A 1 105 ? 27.837 -32.687 42.601 1.00 91.62 105 ILE A CA 1
ATOM 803 C C . ILE A 1 105 ? 29.238 -32.406 42.057 1.00 91.62 105 ILE A C 1
ATOM 805 O O . ILE A 1 105 ? 29.378 -31.912 40.934 1.00 91.62 105 ILE A O 1
ATOM 809 N N . LYS A 1 106 ? 30.275 -32.656 42.854 1.00 91.69 106 LYS A N 1
ATOM 810 C CA . LYS A 1 106 ? 31.665 -32.308 42.532 1.00 91.69 106 LYS A CA 1
ATOM 811 C C . LYS A 1 106 ? 32.589 -33.496 42.782 1.00 91.69 106 LYS A C 1
ATOM 813 O O . LYS A 1 106 ? 32.371 -34.245 43.729 1.00 91.69 106 LYS A O 1
ATOM 818 N N . HIS A 1 107 ? 33.596 -33.671 41.925 1.00 90.06 107 HIS A N 1
ATOM 819 C CA . HIS A 1 107 ? 34.668 -34.670 42.082 1.00 90.06 107 HIS A CA 1
ATOM 820 C C . HIS A 1 107 ? 34.181 -36.086 42.437 1.00 90.06 107 HIS A C 1
ATOM 822 O O . HIS A 1 107 ? 34.819 -36.787 43.216 1.00 90.06 107 HIS A O 1
ATOM 828 N N . SER A 1 108 ? 33.019 -36.489 41.921 1.00 90.94 108 SER A N 1
ATOM 829 C CA . SER A 1 108 ? 32.342 -37.728 42.314 1.00 90.94 108 SER A CA 1
ATOM 830 C C . SER A 1 108 ? 32.303 -38.732 41.162 1.00 90.94 108 SER A C 1
ATOM 832 O O . SER A 1 108 ? 32.365 -38.347 39.989 1.00 90.94 108 SER A O 1
ATOM 834 N N . SER A 1 109 ? 32.169 -40.018 41.480 1.00 91.38 109 SER A N 1
ATOM 835 C CA . SER A 1 109 ? 32.050 -41.092 40.489 1.00 91.38 109 SER A CA 1
ATOM 836 C C . SER A 1 109 ? 30.855 -42.012 40.739 1.00 91.38 109 SER A C 1
ATOM 838 O O . SER A 1 109 ? 30.383 -42.140 41.865 1.00 91.38 109 SER A O 1
ATOM 840 N N . HIS A 1 110 ? 30.338 -42.629 39.671 1.00 92.12 110 HIS A N 1
ATOM 841 C CA . HIS A 1 110 ? 29.206 -43.569 39.721 1.00 92.12 110 HIS A CA 1
ATOM 842 C C . HIS A 1 110 ? 27.963 -42.967 40.395 1.00 92.12 110 HIS A C 1
ATOM 844 O O . HIS A 1 110 ? 27.390 -43.536 41.323 1.00 92.12 110 HIS A O 1
ATOM 850 N N . VAL A 1 111 ? 27.549 -41.783 39.942 1.00 92.62 111 VAL A N 1
ATOM 851 C CA . VAL A 1 111 ? 26.400 -41.069 40.511 1.00 92.62 111 VAL A CA 1
ATOM 852 C C . VAL A 1 111 ? 25.152 -41.351 39.683 1.00 92.62 111 VAL A C 1
ATOM 854 O O . VAL A 1 111 ? 25.154 -41.138 38.471 1.00 92.62 111 VAL A O 1
ATOM 857 N N . SER A 1 112 ? 24.069 -41.795 40.323 1.00 93.38 112 SER A N 1
ATOM 858 C CA . SER A 1 112 ? 22.787 -42.060 39.661 1.00 93.38 112 SER A CA 1
ATOM 859 C C . SER A 1 112 ? 21.646 -41.214 40.230 1.00 93.38 112 SER A C 1
ATOM 861 O O . SER A 1 112 ? 21.477 -41.106 41.440 1.00 93.38 112 SER A O 1
ATOM 863 N N . LEU A 1 113 ? 20.857 -40.583 39.361 1.00 93.19 113 LEU A N 1
ATOM 864 C CA . LEU A 1 113 ? 19.628 -39.862 39.700 1.00 93.19 113 LEU A CA 1
ATOM 865 C C . LEU A 1 113 ? 18.467 -40.544 38.980 1.00 93.19 113 LEU A C 1
ATOM 867 O O . LEU A 1 113 ? 18.516 -40.741 37.766 1.00 93.19 113 LEU A O 1
ATOM 871 N N . SER A 1 114 ? 17.422 -40.918 39.706 1.00 93.31 114 SER A N 1
ATOM 872 C CA . SER A 1 114 ? 16.314 -41.679 39.127 1.00 93.31 114 SER A CA 1
ATOM 873 C C . SER A 1 114 ? 14.966 -41.275 39.707 1.00 93.31 114 SER A C 1
ATOM 875 O O . SER A 1 114 ? 14.811 -41.211 40.920 1.00 93.31 114 SER A O 1
ATOM 877 N N . ASN A 1 115 ? 13.982 -41.019 38.841 1.00 91.25 115 ASN A N 1
ATOM 878 C CA . ASN A 1 115 ? 12.593 -40.715 39.214 1.00 91.25 115 ASN A CA 1
ATOM 879 C C . ASN A 1 115 ? 12.420 -39.556 40.220 1.00 91.25 115 ASN A C 1
ATOM 881 O O . ASN A 1 115 ? 11.560 -39.623 41.093 1.00 91.25 115 ASN A O 1
ATOM 885 N N . VAL A 1 116 ? 13.213 -38.483 40.117 1.00 90.62 116 VAL A N 1
ATOM 886 C CA . VAL A 1 116 ? 13.073 -37.285 40.972 1.00 90.62 116 VAL A CA 1
ATOM 887 C C . VAL A 1 116 ? 12.751 -36.051 40.129 1.00 90.62 116 VAL A C 1
ATOM 889 O O . VAL A 1 116 ? 13.283 -35.880 39.029 1.00 90.62 116 VAL A O 1
ATOM 892 N N . SER A 1 117 ? 11.892 -35.165 40.647 1.00 91.94 117 SER A N 1
ATOM 893 C CA . SER A 1 117 ? 11.563 -33.884 40.017 1.00 91.94 117 SER A CA 1
ATOM 894 C C . SER A 1 117 ? 12.210 -32.697 40.739 1.00 91.94 117 SER A C 1
ATOM 896 O O . SER A 1 117 ? 11.828 -32.362 41.857 1.00 91.94 117 SER A O 1
ATOM 898 N N . PHE A 1 118 ? 13.145 -32.000 40.097 1.00 90.75 118 PHE A N 1
ATOM 899 C CA . PHE A 1 118 ? 13.786 -30.792 40.627 1.00 90.75 118 PHE A CA 1
ATOM 900 C C . PHE A 1 118 ? 13.043 -29.534 40.168 1.00 90.75 118 PHE A C 1
ATOM 902 O O . PHE A 1 118 ? 12.890 -29.302 38.971 1.00 90.75 118 PHE A O 1
ATOM 909 N N . HIS A 1 119 ? 12.580 -28.708 41.106 1.00 90.25 119 HIS A N 1
ATOM 910 C CA . HIS A 1 119 ? 11.811 -27.489 40.842 1.00 90.25 119 HIS A CA 1
ATOM 911 C C . HIS A 1 119 ? 12.578 -26.243 41.304 1.00 90.25 119 HIS A C 1
ATOM 913 O O . HIS A 1 119 ? 12.879 -26.098 42.490 1.00 90.25 119 HIS A O 1
ATOM 919 N N . ASN A 1 120 ? 12.836 -25.320 40.371 1.00 87.50 120 ASN A N 1
ATOM 920 C CA . ASN A 1 120 ? 13.575 -24.064 40.565 1.00 87.50 120 ASN A CA 1
ATOM 921 C C . ASN A 1 120 ? 14.977 -24.251 41.175 1.00 87.50 120 ASN A C 1
ATOM 923 O O . ASN A 1 120 ? 15.481 -23.366 41.861 1.00 87.50 120 ASN A O 1
ATOM 927 N N . CYS A 1 121 ? 15.594 -25.415 40.958 1.00 87.00 121 CYS A N 1
ATOM 928 C CA . CYS A 1 121 ? 16.914 -25.736 41.485 1.00 87.00 121 CYS A CA 1
ATOM 929 C C . CYS A 1 121 ? 17.987 -25.511 40.432 1.00 87.00 121 CYS A C 1
ATOM 931 O O . CYS A 1 121 ? 17.909 -26.045 39.328 1.00 87.00 121 CYS A O 1
ATOM 933 N N . TYR A 1 122 ? 19.012 -24.752 40.801 1.00 88.38 122 TYR A N 1
ATOM 934 C CA . TYR A 1 122 ? 20.166 -24.541 39.953 1.00 88.38 122 TYR A CA 1
ATOM 935 C C . TYR A 1 122 ? 21.143 -25.714 40.125 1.00 88.38 122 TYR A C 1
ATOM 937 O O . TYR A 1 122 ? 21.750 -25.862 41.183 1.00 88.38 122 TYR A O 1
ATOM 945 N N . THR A 1 123 ? 21.269 -26.581 39.121 1.00 91.12 123 THR A N 1
ATOM 946 C CA . THR A 1 123 ? 21.989 -27.858 39.245 1.00 91.12 123 THR A CA 1
ATOM 947 C C . THR A 1 123 ? 23.341 -27.804 38.543 1.00 91.12 123 THR A C 1
ATOM 949 O O . THR A 1 123 ? 23.417 -27.442 37.369 1.00 91.12 123 THR A O 1
ATOM 952 N N . ARG A 1 124 ? 24.421 -28.199 39.226 1.00 91.94 124 ARG A N 1
ATOM 953 C CA . ARG A 1 124 ? 25.762 -28.266 38.625 1.00 91.94 124 ARG A CA 1
ATOM 954 C C . ARG A 1 124 ? 26.483 -29.579 38.910 1.00 91.94 124 ARG A C 1
ATOM 956 O O . ARG A 1 124 ? 26.614 -29.977 40.059 1.00 91.94 124 ARG A O 1
ATOM 963 N N . LEU A 1 125 ? 27.020 -30.209 37.873 1.00 93.31 125 LEU A N 1
ATOM 964 C CA . LEU A 1 125 ? 27.889 -31.376 37.978 1.00 93.31 125 LEU A CA 1
ATOM 965 C C . LEU A 1 125 ? 29.281 -30.994 37.477 1.00 93.31 125 LEU A C 1
ATOM 967 O O . LEU A 1 125 ? 29.447 -30.625 36.313 1.00 93.31 125 LEU A O 1
ATOM 971 N N . TYR A 1 126 ? 30.271 -31.051 38.365 1.00 90.69 126 TYR A N 1
ATOM 972 C CA . TYR A 1 126 ? 31.641 -30.615 38.104 1.00 90.69 126 TYR A CA 1
ATOM 973 C C . TYR A 1 126 ? 32.632 -31.763 38.238 1.00 90.69 126 TYR A C 1
ATOM 975 O O . TYR A 1 126 ? 32.642 -32.441 39.266 1.00 90.69 126 TYR A O 1
ATOM 983 N N . TYR A 1 127 ? 33.510 -31.916 37.240 1.00 88.25 127 TYR A N 1
ATOM 984 C CA . TYR A 1 127 ? 34.679 -32.809 37.298 1.00 88.25 127 TYR A CA 1
ATOM 985 C C . TYR A 1 127 ? 34.337 -34.204 37.848 1.00 88.25 127 TYR A C 1
ATOM 987 O O . TYR A 1 127 ? 34.999 -34.709 38.746 1.00 88.25 127 TYR A O 1
ATOM 995 N N . SER A 1 128 ? 33.236 -34.778 37.369 1.00 91.44 128 SER A N 1
ATOM 996 C CA . SER A 1 128 ? 32.659 -36.032 37.865 1.00 91.44 128 SER A CA 1
ATOM 997 C C . SER A 1 128 ? 32.507 -37.020 36.708 1.00 91.44 128 SER A C 1
ATOM 999 O O . SER A 1 128 ? 32.388 -36.592 35.559 1.00 91.44 128 SER A O 1
ATOM 1001 N N . GLN A 1 129 ? 32.519 -38.321 36.988 1.00 91.56 129 GLN A N 1
ATOM 1002 C CA . GLN A 1 129 ? 32.526 -39.376 35.962 1.00 91.56 129 GLN A CA 1
ATOM 1003 C C . GLN A 1 129 ? 31.471 -40.461 36.223 1.00 91.56 129 GLN A C 1
ATOM 1005 O O . GLN A 1 129 ? 31.080 -40.676 37.370 1.00 91.56 129 GLN A O 1
ATOM 1010 N N . ASN A 1 130 ? 31.032 -41.174 35.183 1.00 93.62 130 ASN A N 1
ATOM 1011 C CA . ASN A 1 130 ? 29.999 -42.218 35.265 1.00 93.62 130 ASN A CA 1
ATOM 1012 C C . ASN A 1 130 ? 28.699 -41.701 35.904 1.00 93.62 130 ASN A C 1
ATOM 1014 O O . ASN A 1 130 ? 28.262 -42.182 36.951 1.00 93.62 130 ASN A O 1
ATOM 1018 N N . ILE A 1 131 ? 28.093 -40.686 35.288 1.00 94.44 131 ILE A N 1
ATOM 1019 C CA . ILE A 1 131 ? 26.848 -40.077 35.769 1.00 94.44 131 ILE A CA 1
ATOM 1020 C C . ILE A 1 131 ? 25.670 -40.653 34.991 1.00 94.44 131 ILE A C 1
ATOM 1022 O O . ILE A 1 131 ? 25.657 -40.632 33.764 1.00 94.44 131 ILE A O 1
ATOM 1026 N N . THR A 1 132 ? 24.633 -41.097 35.692 1.00 95.62 132 THR A N 1
ATOM 1027 C CA . THR A 1 132 ? 23.390 -41.587 35.084 1.00 95.62 132 THR A CA 1
ATOM 1028 C C . THR A 1 132 ? 22.198 -40.795 35.616 1.00 95.62 132 THR A C 1
ATOM 1030 O O . THR A 1 132 ? 22.027 -40.651 36.821 1.00 95.62 132 THR A O 1
ATOM 1033 N N . ILE A 1 133 ? 21.355 -40.256 34.737 1.00 94.69 133 ILE A N 1
ATOM 1034 C CA . ILE A 1 133 ? 20.086 -39.621 35.112 1.00 94.69 133 ILE A CA 1
ATOM 1035 C C . ILE A 1 133 ? 18.975 -40.284 34.308 1.00 94.69 133 ILE A C 1
ATOM 1037 O O . ILE A 1 133 ? 19.014 -40.297 33.080 1.00 94.69 133 ILE A O 1
ATOM 1041 N N . THR A 1 134 ? 17.993 -40.851 34.999 1.00 94.56 134 THR A N 1
ATOM 1042 C CA . THR A 1 134 ? 16.927 -41.665 34.404 1.00 94.56 134 THR A CA 1
ATOM 1043 C C . THR A 1 134 ? 15.560 -41.210 34.906 1.00 94.56 134 THR A C 1
ATOM 1045 O O . THR A 1 134 ? 15.398 -40.921 36.092 1.00 94.56 134 THR A O 1
ATOM 1048 N N . GLY A 1 135 ? 14.564 -41.082 34.024 1.00 90.56 135 GLY A N 1
ATOM 1049 C CA . GLY A 1 135 ? 13.164 -40.828 34.420 1.00 90.56 135 GLY A CA 1
ATOM 1050 C C . GLY A 1 135 ? 12.931 -39.562 35.262 1.00 90.56 135 GLY A C 1
ATOM 1051 O O . GLY A 1 135 ? 11.893 -39.414 35.898 1.00 90.56 135 GLY A O 1
ATOM 1052 N N . SER A 1 136 ? 13.917 -38.664 35.325 1.00 92.75 136 SER A N 1
ATOM 1053 C CA . SER A 1 136 ? 13.912 -37.496 36.210 1.00 92.75 136 SER A CA 1
ATOM 1054 C C . SER A 1 136 ? 13.505 -36.242 35.444 1.00 92.75 136 SER A C 1
ATOM 1056 O O . SER A 1 136 ? 13.811 -36.118 34.251 1.00 92.75 136 SER A O 1
ATOM 1058 N N . SER A 1 137 ? 12.845 -35.299 36.122 1.00 92.44 137 SER A N 1
ATOM 1059 C CA . SER A 1 137 ? 12.405 -34.042 35.513 1.00 92.44 137 SER A CA 1
ATOM 1060 C C . SER A 1 137 ? 12.997 -32.814 36.188 1.00 92.44 137 SER A C 1
ATOM 1062 O O . SER A 1 137 ? 13.022 -32.718 37.406 1.00 92.44 137 SER A O 1
ATOM 1064 N N . PHE A 1 138 ? 13.414 -31.829 35.402 1.00 91.62 138 PHE A N 1
ATOM 1065 C CA . PHE A 1 138 ? 13.902 -30.546 35.902 1.00 91.62 138 PHE A CA 1
ATOM 1066 C C . PHE A 1 138 ? 12.964 -29.452 35.401 1.00 91.62 138 PHE A C 1
ATOM 1068 O O . PHE A 1 138 ? 12.706 -29.361 34.200 1.00 91.62 138 PHE A O 1
ATOM 1075 N N . LYS A 1 139 ? 12.426 -28.630 36.302 1.00 89.75 139 LYS A N 1
ATOM 1076 C CA . LYS A 1 139 ? 11.431 -27.600 35.982 1.00 89.75 139 LYS A CA 1
ATOM 1077 C C . LYS A 1 139 ? 11.814 -26.263 36.602 1.00 89.75 139 LYS A C 1
ATOM 1079 O O . LYS A 1 139 ? 12.131 -26.199 37.787 1.00 89.75 139 LYS A O 1
ATOM 1084 N N . ALA A 1 140 ? 11.730 -25.195 35.819 1.00 86.38 140 ALA A N 1
ATOM 1085 C CA . ALA A 1 140 ? 11.860 -23.823 36.297 1.00 86.38 140 ALA A CA 1
ATOM 1086 C C . ALA A 1 140 ? 10.583 -23.014 36.025 1.00 86.38 140 ALA A C 1
ATOM 1088 O O . ALA A 1 140 ? 9.838 -23.283 35.075 1.00 86.38 140 ALA A O 1
ATOM 1089 N N . SER A 1 141 ? 10.324 -22.016 36.870 1.00 80.62 141 SER A N 1
ATOM 1090 C CA . SER A 1 141 ? 9.270 -21.028 36.639 1.00 80.62 141 SER A CA 1
ATOM 1091 C C . SER A 1 141 ? 9.535 -20.257 35.335 1.00 80.62 141 SER A C 1
ATOM 1093 O O . SER A 1 141 ? 10.692 -19.925 35.077 1.00 80.62 141 SER A O 1
ATOM 1095 N N . PRO A 1 142 ? 8.508 -19.926 34.527 1.00 70.38 142 PRO A N 1
ATOM 1096 C CA . PRO A 1 142 ? 8.682 -19.154 33.292 1.00 70.38 142 PRO A CA 1
ATOM 1097 C C . PRO A 1 142 ? 9.393 -17.805 33.493 1.00 70.38 142 PRO A C 1
ATOM 1099 O O . PRO A 1 142 ? 10.170 -17.394 32.638 1.00 70.38 142 PRO A O 1
ATOM 1102 N N . ASP A 1 143 ? 9.168 -17.153 34.638 1.00 66.62 143 ASP A N 1
ATOM 1103 C CA . ASP A 1 143 ? 9.733 -15.833 34.964 1.00 66.62 143 ASP A CA 1
ATOM 1104 C C . ASP A 1 143 ? 11.178 -15.890 35.496 1.00 66.62 143 ASP A C 1
ATOM 1106 O O . ASP A 1 143 ? 11.809 -14.853 35.715 1.00 66.62 143 ASP A O 1
ATOM 1110 N N . ASP A 1 144 ? 11.714 -17.090 35.737 1.00 66.38 144 ASP A N 1
ATOM 1111 C CA . ASP A 1 144 ? 13.021 -17.273 36.360 1.00 66.38 144 ASP A CA 1
ATOM 1112 C C . ASP A 1 144 ? 14.111 -17.527 35.309 1.00 66.38 144 ASP A C 1
ATOM 1114 O O . ASP A 1 144 ? 14.319 -18.632 34.798 1.00 66.38 144 ASP A O 1
ATOM 1118 N N . TYR A 1 145 ? 14.827 -16.460 34.955 1.00 61.78 145 TYR A N 1
ATOM 1119 C CA . TYR A 1 145 ? 15.895 -16.506 33.956 1.00 61.78 145 TYR A CA 1
ATOM 1120 C C . TYR A 1 145 ? 17.166 -17.219 34.433 1.00 61.78 145 TYR A C 1
ATOM 1122 O O . TYR A 1 145 ? 17.989 -17.580 33.595 1.00 61.78 145 TYR A O 1
ATOM 1130 N N . GLY A 1 146 ? 17.313 -17.481 35.736 1.00 62.97 146 GLY A N 1
ATOM 1131 C CA . GLY A 1 146 ? 18.577 -17.897 36.344 1.00 62.97 146 GLY A CA 1
ATOM 1132 C C . GLY A 1 146 ? 18.790 -19.396 36.557 1.00 62.97 146 GLY A C 1
ATOM 1133 O O . GLY A 1 146 ? 19.854 -19.747 37.059 1.00 62.97 146 GLY A O 1
ATOM 1134 N N . VAL A 1 147 ? 17.842 -20.281 36.219 1.00 71.62 147 VAL A N 1
ATOM 1135 C CA . VAL A 1 147 ? 17.949 -21.728 36.509 1.00 71.62 147 VAL A CA 1
ATOM 1136 C C . VAL A 1 147 ? 18.592 -22.497 35.348 1.00 71.62 147 VAL A C 1
ATOM 1138 O O . VAL A 1 147 ? 18.061 -22.539 34.237 1.00 71.62 147 VAL A O 1
ATOM 1141 N N . HIS A 1 148 ? 19.734 -23.136 35.618 1.00 83.44 148 HIS A N 1
ATOM 1142 C CA . HIS A 1 148 ? 20.494 -23.935 34.653 1.00 83.44 148 HIS A CA 1
ATOM 1143 C C . HIS A 1 148 ? 20.788 -25.326 35.214 1.00 83.44 148 HIS A C 1
ATOM 1145 O O . HIS A 1 148 ? 20.935 -25.498 36.425 1.00 83.44 148 HIS A O 1
ATOM 1151 N N . VAL A 1 149 ? 20.945 -26.291 34.310 1.00 91.62 149 VAL A N 1
ATOM 1152 C CA . VAL A 1 149 ? 21.590 -27.575 34.592 1.00 91.62 149 VAL A CA 1
ATOM 1153 C C . VAL A 1 149 ? 22.919 -27.575 33.844 1.00 91.62 149 VAL A C 1
ATOM 1155 O O . VAL A 1 149 ? 22.939 -27.600 32.615 1.00 91.62 149 VAL A O 1
ATOM 1158 N N . ILE A 1 150 ? 24.030 -27.486 34.574 1.00 93.94 150 ILE A N 1
ATOM 1159 C CA . ILE A 1 150 ? 25.370 -27.353 33.991 1.00 93.94 150 ILE A CA 1
ATOM 1160 C C . ILE A 1 150 ? 26.199 -28.596 34.287 1.00 93.94 150 ILE A C 1
ATOM 1162 O O . ILE A 1 150 ? 26.460 -28.920 35.441 1.00 93.94 150 ILE A O 1
ATOM 1166 N N . PHE A 1 151 ? 26.684 -29.230 33.230 1.00 95.00 151 PHE A N 1
ATOM 1167 C CA . PHE A 1 151 ? 27.676 -30.293 33.252 1.00 95.00 151 PHE A CA 1
ATOM 1168 C C . PHE A 1 151 ? 29.011 -29.696 32.812 1.00 95.00 151 PHE A C 1
ATOM 1170 O O . PHE A 1 151 ? 29.178 -29.330 31.653 1.00 95.00 151 PHE A O 1
ATOM 1177 N N . SER A 1 152 ? 29.963 -29.553 33.728 1.00 93.50 152 SER A N 1
ATOM 1178 C CA . SER A 1 152 ? 31.272 -28.962 33.441 1.00 93.50 152 SER A CA 1
ATOM 1179 C C . SER A 1 152 ? 32.367 -29.990 33.676 1.00 93.50 152 SER A C 1
ATOM 1181 O O . SER A 1 152 ? 32.642 -30.349 34.822 1.00 93.50 152 SER A O 1
ATOM 1183 N N . ASN A 1 153 ? 33.010 -30.437 32.595 1.00 91.38 153 ASN A N 1
ATOM 1184 C CA . ASN A 1 153 ? 33.926 -31.583 32.597 1.00 91.38 153 ASN A CA 1
ATOM 1185 C C . ASN A 1 153 ? 33.314 -32.798 33.317 1.00 91.38 153 ASN A C 1
ATOM 1187 O O . ASN A 1 153 ? 33.967 -33.449 34.128 1.00 91.38 153 ASN A O 1
ATOM 1191 N N . ALA A 1 154 ? 32.028 -33.045 33.065 1.00 91.94 154 ALA A N 1
ATOM 1192 C CA . ALA A 1 154 ? 31.352 -34.259 33.484 1.00 91.94 154 ALA A CA 1
ATOM 1193 C C . ALA A 1 154 ? 31.514 -35.304 32.372 1.00 91.94 154 ALA A C 1
ATOM 1195 O O . ALA A 1 154 ? 31.142 -35.048 31.222 1.00 91.94 154 ALA A O 1
ATOM 1196 N N . PHE A 1 155 ? 32.103 -36.445 32.707 1.00 92.31 155 PHE A N 1
ATOM 1197 C CA . PHE A 1 155 ? 32.456 -37.497 31.759 1.00 92.31 155 PHE A CA 1
ATOM 1198 C C . PHE A 1 155 ? 31.550 -38.716 31.932 1.00 92.31 155 PHE A C 1
ATOM 1200 O O . PHE A 1 155 ? 31.053 -38.975 33.027 1.00 92.31 155 PHE A O 1
ATOM 1207 N N . ASP A 1 156 ? 31.322 -39.445 30.841 1.00 94.44 156 ASP A N 1
ATOM 1208 C CA . ASP A 1 156 ? 30.481 -40.648 30.808 1.00 94.44 156 ASP A CA 1
ATOM 1209 C C . ASP A 1 156 ? 29.090 -40.383 31.400 1.00 94.44 156 ASP A C 1
ATOM 1211 O O . ASP A 1 156 ? 28.634 -41.024 32.350 1.00 94.44 156 ASP A O 1
ATOM 1215 N N . VAL A 1 157 ? 28.453 -39.341 30.853 1.00 95.88 157 VAL A N 1
ATOM 1216 C CA . VAL A 1 157 ? 27.139 -38.845 31.276 1.00 95.88 157 VAL A CA 1
ATOM 1217 C C . VAL A 1 157 ? 26.055 -39.474 30.411 1.00 95.88 157 VAL A C 1
ATOM 1219 O O . VAL A 1 157 ? 26.027 -39.262 29.201 1.00 95.88 157 VAL A O 1
ATOM 1222 N N . ASN A 1 158 ? 25.120 -40.168 31.052 1.00 96.12 158 ASN A N 1
ATOM 1223 C CA . ASN A 1 158 ? 23.986 -40.828 30.418 1.00 96.12 158 ASN A CA 1
ATOM 1224 C C . ASN A 1 158 ? 22.668 -40.216 30.914 1.00 96.12 158 ASN A C 1
ATOM 1226 O O . ASN A 1 158 ? 22.320 -40.351 32.089 1.00 96.12 158 ASN A O 1
ATOM 1230 N N . LEU A 1 159 ? 21.926 -39.556 30.023 1.00 95.81 159 LEU A N 1
ATOM 1231 C CA . LEU A 1 159 ? 20.595 -38.999 30.279 1.00 95.81 159 LEU A CA 1
ATOM 1232 C C . LEU A 1 159 ? 19.540 -39.822 29.533 1.00 95.81 159 LEU A C 1
ATOM 1234 O O . LEU A 1 159 ? 19.500 -39.806 28.303 1.00 95.81 159 LEU A O 1
ATOM 1238 N N . PHE A 1 160 ? 18.666 -40.505 30.270 1.00 95.69 160 PHE A N 1
ATOM 1239 C CA . PHE A 1 160 ? 17.661 -41.408 29.709 1.00 95.69 160 PHE A CA 1
ATOM 1240 C C . PHE A 1 160 ? 16.244 -41.037 30.142 1.00 95.69 160 PHE A C 1
ATOM 1242 O O . PHE A 1 160 ? 15.940 -40.983 31.333 1.00 95.69 160 PHE A O 1
ATOM 1249 N N . SER A 1 161 ? 15.336 -40.871 29.176 1.00 93.44 161 SER A N 1
ATOM 1250 C CA . SER A 1 161 ? 13.900 -40.653 29.440 1.00 93.44 161 SER A CA 1
ATOM 1251 C C . SER A 1 161 ? 13.629 -39.492 30.411 1.00 93.44 161 SER A C 1
ATOM 1253 O O . SER A 1 161 ? 12.743 -39.566 31.261 1.00 93.44 161 SER A O 1
ATOM 1255 N N . SER A 1 162 ? 14.438 -38.434 30.328 1.00 93.62 162 SER A N 1
ATOM 1256 C CA . SER A 1 162 ? 14.380 -37.274 31.222 1.00 93.62 162 SER A CA 1
ATOM 1257 C C . SER A 1 162 ? 13.776 -36.057 30.535 1.00 93.62 162 SER A C 1
ATOM 1259 O O . SER A 1 162 ? 13.949 -35.849 29.333 1.00 93.62 162 SER A O 1
ATOM 1261 N N . SER A 1 163 ? 13.095 -35.215 31.316 1.00 93.00 163 SER A N 1
ATOM 1262 C CA . SER A 1 163 ? 12.421 -34.021 30.796 1.00 93.00 163 SER A CA 1
ATOM 1263 C C . SER A 1 163 ? 12.929 -32.731 31.436 1.00 93.00 163 SER A C 1
ATOM 1265 O O . SER A 1 163 ? 12.995 -32.635 32.662 1.00 93.00 163 SER A O 1
ATOM 1267 N N . PHE A 1 164 ? 13.188 -31.705 30.632 1.00 91.31 164 PHE A N 1
ATOM 1268 C CA . PHE A 1 164 ? 13.621 -30.384 31.089 1.00 91.31 164 PHE A CA 1
ATOM 1269 C C . PHE A 1 164 ? 12.591 -29.337 30.670 1.00 91.31 164 PHE A C 1
ATOM 1271 O O . PHE A 1 164 ? 12.265 -29.234 29.493 1.00 91.31 164 PHE A O 1
ATOM 1278 N N . THR A 1 165 ? 12.055 -28.562 31.611 1.00 89.44 165 THR A N 1
ATOM 1279 C CA . THR A 1 165 ? 11.039 -27.529 31.349 1.00 89.44 165 THR A CA 1
ATOM 1280 C C . THR A 1 165 ? 11.550 -26.157 31.779 1.00 89.44 165 THR A C 1
ATOM 1282 O O . THR A 1 165 ? 11.868 -25.966 32.951 1.00 89.44 165 THR A O 1
ATOM 1285 N N . ASN A 1 166 ? 11.605 -25.203 30.846 1.00 84.56 166 ASN A N 1
ATOM 1286 C CA . ASN A 1 166 ? 12.111 -23.832 31.009 1.00 84.56 166 ASN A CA 1
ATOM 1287 C C . ASN A 1 166 ? 13.557 -23.735 31.536 1.00 84.56 166 ASN A C 1
ATOM 1289 O O . ASN A 1 166 ? 13.919 -22.759 32.185 1.00 84.56 166 ASN A O 1
ATOM 1293 N N . ILE A 1 167 ? 14.397 -24.733 31.251 1.00 85.56 167 ILE A N 1
ATOM 1294 C CA . ILE A 1 167 ? 15.775 -24.827 31.756 1.00 85.56 167 ILE A CA 1
ATOM 1295 C C . ILE A 1 167 ? 16.769 -24.866 30.602 1.00 85.56 167 ILE A C 1
ATOM 1297 O O . ILE A 1 167 ? 16.531 -25.530 29.594 1.00 85.56 167 ILE A O 1
ATOM 1301 N N . ILE A 1 168 ? 17.901 -24.178 30.774 1.00 87.44 168 ILE A N 1
ATOM 1302 C CA . ILE A 1 168 ? 19.061 -24.312 29.886 1.00 87.44 168 ILE A CA 1
ATOM 1303 C C . ILE A 1 168 ? 19.918 -25.475 30.385 1.00 87.44 168 ILE A C 1
ATOM 1305 O O . ILE A 1 168 ? 20.355 -25.470 31.540 1.00 87.44 168 ILE A O 1
ATOM 1309 N N . VAL A 1 169 ? 20.174 -26.445 29.509 1.00 91.75 169 VAL A N 1
ATOM 1310 C CA . VAL A 1 169 ? 21.101 -27.553 29.773 1.00 91.75 169 VAL A CA 1
ATOM 1311 C C . VAL A 1 169 ? 22.419 -27.243 29.074 1.00 91.75 169 VAL A C 1
ATOM 1313 O O . VAL A 1 169 ? 22.440 -27.092 27.856 1.00 91.75 169 VAL A O 1
ATOM 1316 N N . GLN A 1 170 ? 23.509 -27.110 29.828 1.00 93.69 170 GLN A N 1
ATOM 1317 C CA . GLN A 1 170 ? 24.821 -26.751 29.281 1.00 93.69 170 GLN A CA 1
ATOM 1318 C C . GLN A 1 170 ? 25.842 -27.849 29.551 1.00 93.69 170 GLN A C 1
ATOM 1320 O O . GLN A 1 170 ? 26.051 -28.231 30.701 1.00 93.69 170 GLN A O 1
ATOM 1325 N N . PHE A 1 171 ? 26.521 -28.297 28.501 1.00 95.31 171 PHE A N 1
ATOM 1326 C CA . PHE A 1 171 ? 27.674 -29.187 28.565 1.00 95.31 171 PHE A CA 1
ATOM 1327 C C . PHE A 1 171 ? 28.927 -28.393 28.207 1.00 95.31 171 PHE A C 1
ATOM 1329 O O . PHE A 1 171 ? 29.087 -27.938 27.075 1.00 95.31 171 PHE A O 1
ATOM 1336 N N . LEU A 1 172 ? 29.802 -28.191 29.187 1.00 94.31 172 LEU A N 1
ATOM 1337 C CA . LEU A 1 172 ? 31.016 -27.393 29.073 1.00 94.31 172 LEU A CA 1
ATOM 1338 C C . LEU A 1 172 ? 32.236 -28.305 29.209 1.00 94.31 172 LEU A C 1
ATOM 1340 O O . LEU A 1 172 ? 32.579 -28.727 30.315 1.00 94.31 172 LEU A O 1
ATOM 1344 N N . TYR A 1 173 ? 32.910 -28.570 28.093 1.00 91.88 173 TYR A N 1
ATOM 1345 C CA . TYR A 1 173 ? 34.138 -29.361 28.050 1.00 91.88 173 TYR A CA 1
ATOM 1346 C C . TYR A 1 173 ? 35.343 -28.443 27.844 1.00 91.88 173 TYR A C 1
ATOM 1348 O O . TYR A 1 173 ? 35.516 -27.846 26.786 1.00 91.88 173 TYR A O 1
ATOM 1356 N N . ASN A 1 174 ? 36.168 -28.320 28.878 1.00 89.19 174 ASN A N 1
ATOM 1357 C CA . ASN A 1 174 ? 37.361 -27.477 28.950 1.00 89.19 174 ASN A CA 1
ATOM 1358 C C . ASN A 1 174 ? 38.620 -28.341 29.163 1.00 89.19 174 ASN A C 1
ATOM 1360 O O . ASN A 1 174 ? 38.495 -29.466 29.671 1.00 89.19 174 ASN A O 1
ATOM 1364 N N . PRO A 1 175 ? 39.841 -27.850 28.854 1.00 85.00 175 PRO A N 1
ATOM 1365 C CA . PRO A 1 175 ? 41.058 -28.562 29.231 1.00 85.00 175 PRO A CA 1
ATOM 1366 C C . PRO A 1 175 ? 41.130 -28.745 30.758 1.00 85.00 175 PRO A C 1
ATOM 1368 O O . PRO A 1 175 ? 40.613 -27.903 31.509 1.00 85.00 175 PRO A O 1
ATOM 1371 N N . PRO A 1 176 ? 41.768 -29.821 31.245 1.00 77.50 176 PRO A N 1
ATOM 1372 C CA . PRO A 1 176 ? 42.039 -29.980 32.669 1.00 77.50 176 PRO A CA 1
ATOM 1373 C C . PRO A 1 176 ? 42.929 -28.830 33.173 1.00 77.50 176 PRO A C 1
ATOM 1375 O O . PRO A 1 176 ? 43.866 -28.414 32.496 1.00 77.50 176 PRO A O 1
ATOM 1378 N N . LYS A 1 177 ? 42.612 -28.283 34.356 1.00 67.94 177 LYS A N 1
ATOM 1379 C CA . LYS A 1 177 ? 43.325 -27.122 34.928 1.00 67.94 177 LYS A CA 1
ATOM 1380 C C . LYS A 1 177 ? 44.633 -27.487 35.634 1.00 67.94 177 LYS A C 1
ATOM 1382 O O . LYS A 1 177 ? 45.490 -26.622 35.762 1.00 67.94 177 LYS A O 1
ATOM 1387 N N . GLU A 1 178 ? 44.767 -28.727 36.107 1.00 65.62 178 GLU A N 1
ATOM 1388 C CA . GLU A 1 178 ? 45.825 -29.108 37.057 1.00 65.62 178 GLU A CA 1
ATOM 1389 C C . GLU A 1 178 ? 46.833 -30.121 36.491 1.00 65.62 178 GLU A C 1
ATOM 1391 O O . GLU A 1 178 ? 48.002 -30.074 36.861 1.00 65.62 178 GLU A O 1
ATOM 1396 N N . THR A 1 179 ? 46.434 -30.998 35.562 1.00 67.25 179 THR A N 1
ATOM 1397 C CA . THR A 1 179 ? 47.328 -31.991 34.938 1.00 67.25 179 THR A CA 1
ATOM 1398 C C . THR A 1 179 ? 46.932 -32.267 33.484 1.00 67.25 179 THR A C 1
ATOM 1400 O O . THR A 1 179 ? 45.788 -32.609 33.197 1.00 67.25 179 THR A O 1
ATOM 1403 N N . CYS A 1 180 ? 47.873 -32.113 32.545 1.00 73.81 180 CYS A N 1
ATOM 1404 C CA . CYS A 1 180 ? 47.688 -32.553 31.160 1.00 73.81 180 CYS A CA 1
ATOM 1405 C C . CYS A 1 180 ? 48.009 -34.050 31.055 1.00 73.81 180 CYS A C 1
ATOM 1407 O O . CYS A 1 180 ? 49.032 -34.505 31.567 1.00 73.81 180 CYS A O 1
ATOM 1409 N N . HIS A 1 181 ? 47.158 -34.821 30.383 1.00 72.19 181 HIS A N 1
ATOM 1410 C CA . HIS A 1 181 ? 47.395 -36.248 30.174 1.00 72.19 181 HIS A CA 1
ATOM 1411 C C . HIS A 1 181 ? 48.293 -36.486 28.953 1.00 72.19 181 HIS A C 1
ATOM 1413 O O . HIS A 1 181 ? 48.126 -35.847 27.919 1.00 72.19 181 HIS A O 1
ATOM 1419 N N . HIS A 1 182 ? 49.214 -37.451 29.048 1.00 74.00 182 HIS A N 1
ATOM 1420 C CA . HIS A 1 182 ? 50.070 -37.871 27.925 1.00 74.00 182 HIS A CA 1
ATOM 1421 C C . HIS A 1 182 ? 49.439 -38.967 27.044 1.00 74.00 182 HIS A C 1
ATOM 1423 O O . HIS A 1 182 ? 50.002 -39.334 26.016 1.00 74.00 182 HIS A O 1
ATOM 1429 N N . LYS A 1 183 ? 48.285 -39.518 27.447 1.00 82.06 183 LYS A N 1
ATOM 1430 C CA . LYS A 1 183 ? 47.534 -40.546 26.713 1.00 82.06 183 LYS A CA 1
ATOM 1431 C C . LYS A 1 183 ? 46.164 -39.992 26.330 1.00 82.06 183 LYS A C 1
ATOM 1433 O O . LYS A 1 183 ? 45.520 -39.345 27.149 1.00 82.06 183 LYS A O 1
ATOM 1438 N N . LEU A 1 184 ? 45.713 -40.276 25.107 1.00 85.44 184 LEU A N 1
ATOM 1439 C CA . LEU A 1 184 ? 44.391 -39.864 24.641 1.00 85.44 184 LEU A CA 1
ATOM 1440 C C . LEU A 1 184 ? 43.306 -40.682 25.357 1.00 85.44 184 LEU A C 1
ATOM 1442 O O . LEU A 1 184 ? 43.143 -41.875 25.099 1.00 85.44 184 LEU A O 1
ATOM 1446 N N . HIS A 1 185 ? 42.588 -40.039 26.273 1.00 86.75 185 HIS A N 1
ATOM 1447 C CA . HIS A 1 185 ? 41.427 -40.623 26.943 1.00 86.75 185 HIS A CA 1
ATOM 1448 C C . HIS A 1 185 ? 40.171 -40.482 26.079 1.00 86.75 185 HIS A C 1
ATOM 1450 O O . HIS A 1 185 ? 40.046 -39.525 25.316 1.00 86.75 185 HIS A O 1
ATOM 1456 N N . HIS A 1 186 ? 39.247 -41.435 26.210 1.00 90.94 186 HIS A N 1
ATOM 1457 C CA . HIS A 1 186 ? 37.967 -41.443 25.509 1.00 90.94 186 HIS A CA 1
ATOM 1458 C C . HIS A 1 186 ? 36.839 -41.322 26.525 1.00 90.94 186 HIS A C 1
ATOM 1460 O O . HIS A 1 186 ? 36.768 -42.134 27.442 1.00 90.94 186 HIS A O 1
ATOM 1466 N N . TYR A 1 187 ? 35.972 -40.334 26.331 1.00 93.31 187 TYR A N 1
ATOM 1467 C CA . TYR A 1 187 ? 34.809 -40.090 27.178 1.00 93.31 187 TYR A CA 1
ATOM 1468 C C . TYR A 1 187 ? 33.537 -40.033 26.344 1.00 93.31 187 TYR A C 1
ATOM 1470 O O . TYR A 1 187 ? 33.583 -39.775 25.135 1.00 93.31 187 TYR A O 1
ATOM 1478 N N . SER A 1 188 ? 32.397 -40.242 26.996 1.00 94.69 188 SER A N 1
ATOM 1479 C CA . SER A 1 188 ? 31.091 -40.258 26.341 1.00 94.69 188 SER A CA 1
ATOM 1480 C C . SER A 1 188 ? 30.073 -39.283 26.946 1.00 94.69 188 SER A C 1
ATOM 1482 O O . SER A 1 188 ? 30.104 -38.960 28.134 1.00 94.69 188 SER A O 1
ATOM 1484 N N . LEU A 1 189 ? 29.165 -38.803 26.095 1.00 96.62 189 LEU A N 1
ATOM 1485 C CA . LEU A 1 189 ? 27.946 -38.083 26.453 1.00 96.62 189 LEU A CA 1
ATOM 1486 C C . LEU A 1 189 ? 26.783 -38.705 25.676 1.00 96.62 189 LEU A C 1
ATOM 1488 O O . LEU A 1 189 ? 26.791 -38.670 24.446 1.00 96.62 189 LEU A O 1
ATOM 1492 N N . MET A 1 190 ? 25.790 -39.251 26.375 1.00 96.94 190 MET A N 1
ATOM 1493 C CA . MET A 1 190 ? 24.639 -39.921 25.773 1.00 96.94 190 MET A CA 1
ATOM 1494 C C . MET A 1 190 ? 23.323 -39.294 26.246 1.00 96.94 190 MET A C 1
ATOM 1496 O O . MET A 1 190 ? 23.042 -39.235 27.443 1.00 96.94 190 MET A O 1
ATOM 1500 N N . LEU A 1 191 ? 22.503 -38.836 25.300 1.00 96.69 191 LEU A N 1
ATOM 1501 C CA . LEU A 1 191 ? 21.144 -38.345 25.524 1.00 96.69 191 LEU A CA 1
ATOM 1502 C C . LEU A 1 191 ? 20.181 -39.237 24.736 1.00 96.69 191 LEU A C 1
ATOM 1504 O O . LEU A 1 191 ? 20.247 -39.243 23.510 1.00 96.69 191 LEU A O 1
ATOM 1508 N N . VAL A 1 192 ? 19.290 -39.963 25.420 1.00 96.56 192 VAL A N 1
ATOM 1509 C CA . VAL A 1 192 ? 18.276 -40.823 24.777 1.00 96.56 192 VAL A CA 1
ATOM 1510 C C . VAL A 1 192 ? 16.893 -40.555 25.347 1.00 96.56 192 VAL A C 1
ATOM 1512 O O . VAL A 1 192 ? 16.712 -40.537 26.569 1.00 96.56 192 VAL A O 1
ATOM 1515 N N . ASN A 1 193 ? 15.898 -40.394 24.472 1.00 95.00 193 ASN A N 1
ATOM 1516 C CA . ASN A 1 193 ? 14.512 -40.096 24.852 1.00 95.00 193 ASN A CA 1
ATOM 1517 C C . ASN A 1 193 ? 14.416 -38.860 25.762 1.00 95.00 193 ASN A C 1
ATOM 1519 O O . ASN A 1 193 ? 13.699 -38.853 26.763 1.00 95.00 193 ASN A O 1
ATOM 1523 N N . VAL A 1 194 ? 15.189 -37.816 25.457 1.00 93.56 194 VAL A N 1
ATOM 1524 C CA . VAL A 1 194 ? 15.200 -36.579 26.246 1.00 93.56 194 VAL A CA 1
ATOM 1525 C C . VAL A 1 194 ? 14.215 -35.584 25.644 1.00 93.56 194 VAL A C 1
ATOM 1527 O O . VAL A 1 194 ? 14.281 -35.271 24.457 1.00 93.56 194 VAL A O 1
ATOM 1530 N N . SER A 1 195 ? 13.320 -35.043 26.470 1.00 92.56 195 SER A N 1
ATOM 1531 C CA . SER A 1 195 ? 12.373 -34.007 26.046 1.00 92.56 195 SER A CA 1
ATOM 1532 C C . SER A 1 195 ? 12.719 -32.660 26.675 1.00 92.56 195 SER A C 1
ATOM 1534 O O . SER A 1 195 ? 12.800 -32.555 27.902 1.00 92.56 195 SER A O 1
ATOM 1536 N N . LEU A 1 196 ? 12.864 -31.616 25.865 1.00 89.44 196 LEU A N 1
ATOM 1537 C CA . LEU A 1 196 ? 13.097 -30.255 26.337 1.00 89.44 196 LEU A CA 1
ATOM 1538 C C . LEU A 1 196 ? 11.925 -29.348 25.943 1.00 89.44 196 LEU A C 1
ATOM 1540 O O . LEU A 1 196 ? 11.637 -29.158 24.764 1.00 89.44 196 LEU A O 1
ATOM 1544 N N . PHE A 1 197 ? 11.269 -28.764 26.942 1.00 86.25 197 PHE A N 1
ATOM 1545 C CA . PHE A 1 197 ? 10.168 -27.821 26.788 1.00 86.25 197 PHE A CA 1
ATOM 1546 C C . PHE A 1 197 ? 10.623 -26.427 27.222 1.00 86.25 197 PHE A C 1
ATOM 1548 O O . PHE A 1 197 ? 10.669 -26.142 28.414 1.00 86.25 197 PHE A O 1
ATOM 1555 N N . GLY A 1 198 ? 10.962 -25.541 26.286 1.00 75.50 198 GLY A N 1
ATOM 1556 C CA . GLY A 1 198 ? 11.060 -24.102 26.577 1.00 75.50 198 GLY A CA 1
ATOM 1557 C C . GLY A 1 198 ? 12.389 -23.392 26.313 1.00 75.50 198 GLY A C 1
ATOM 1558 O O . GLY A 1 198 ? 12.321 -22.278 25.818 1.00 75.50 198 GLY A O 1
ATOM 1559 N N . ARG A 1 199 ? 13.580 -23.944 26.602 1.00 78.75 199 ARG A N 1
ATOM 1560 C CA . ARG A 1 199 ? 14.862 -23.231 26.352 1.00 78.75 199 ARG A CA 1
ATOM 1561 C C . ARG A 1 199 ? 15.770 -23.945 25.348 1.00 78.75 199 ARG A C 1
ATOM 1563 O O . ARG A 1 199 ? 15.364 -24.097 24.205 1.00 78.75 199 ARG A O 1
ATOM 1570 N N . MET A 1 200 ? 16.990 -24.329 25.724 1.00 86.25 200 MET A N 1
ATOM 1571 C CA . MET A 1 200 ? 17.980 -24.868 24.784 1.00 86.25 200 MET A CA 1
ATOM 1572 C C . MET A 1 200 ? 18.943 -25.860 25.440 1.00 86.25 200 MET A C 1
ATOM 1574 O O . MET A 1 200 ? 19.141 -25.833 26.660 1.00 86.25 200 MET A O 1
ATOM 1578 N N . ILE A 1 201 ? 19.579 -26.674 24.598 1.00 90.56 201 ILE A N 1
ATOM 1579 C CA . ILE A 1 201 ? 20.759 -27.473 24.934 1.00 90.56 201 ILE A CA 1
ATOM 1580 C C . ILE A 1 201 ? 21.987 -26.806 24.308 1.00 90.56 201 ILE A C 1
ATOM 1582 O O . ILE A 1 201 ? 22.043 -26.588 23.098 1.00 90.56 201 ILE A O 1
ATOM 1586 N N . GLU A 1 202 ? 22.983 -26.493 25.128 1.00 92.62 202 GLU A N 1
ATOM 1587 C CA . GLU A 1 202 ? 24.262 -25.927 24.698 1.00 92.62 202 GLU A CA 1
ATOM 1588 C C . GLU A 1 202 ? 25.379 -26.948 24.901 1.00 92.62 202 GLU A C 1
ATOM 1590 O O . GLU A 1 202 ? 25.540 -27.485 25.997 1.00 92.62 202 GLU A O 1
ATOM 1595 N N . ILE A 1 203 ? 26.172 -27.195 23.860 1.00 94.56 203 ILE A N 1
ATOM 1596 C CA . ILE A 1 203 ? 27.339 -28.077 23.908 1.00 94.56 203 ILE A CA 1
ATOM 1597 C C . ILE A 1 203 ? 28.554 -27.265 23.478 1.00 94.56 203 ILE A C 1
ATOM 1599 O O . ILE A 1 203 ? 28.686 -26.881 22.315 1.00 94.56 203 ILE A O 1
ATOM 1603 N N . ASN A 1 204 ? 29.448 -27.007 24.426 1.00 93.25 204 ASN A N 1
ATOM 1604 C CA . ASN A 1 204 ? 30.652 -26.218 24.226 1.00 93.25 204 ASN A CA 1
ATOM 1605 C C . ASN A 1 204 ? 31.893 -27.104 24.350 1.00 93.25 204 ASN A C 1
ATOM 1607 O O . ASN A 1 204 ? 32.191 -27.631 25.426 1.00 93.25 204 ASN A O 1
ATOM 1611 N N . LEU A 1 205 ? 32.602 -27.269 23.233 1.00 90.88 205 LEU A N 1
ATOM 1612 C CA . LEU A 1 205 ? 33.773 -28.132 23.115 1.00 90.88 205 LEU A CA 1
ATOM 1613 C C . LEU A 1 205 ? 35.027 -27.270 22.985 1.00 90.88 205 LEU A C 1
ATOM 1615 O O . LEU A 1 205 ? 35.318 -26.746 21.909 1.00 90.88 205 LEU A O 1
ATOM 1619 N N . LYS A 1 206 ? 35.768 -27.121 24.085 1.00 88.19 206 LYS A N 1
ATOM 1620 C CA . LYS A 1 206 ? 36.965 -26.283 24.186 1.00 88.19 206 LYS A CA 1
ATOM 1621 C C . LYS A 1 206 ? 38.105 -27.035 24.872 1.00 88.19 206 LYS A C 1
ATOM 1623 O O . LYS A 1 206 ? 38.475 -26.684 25.981 1.00 88.19 206 LYS A O 1
ATOM 1628 N N . TYR A 1 207 ? 38.692 -28.050 24.239 1.00 85.69 207 TYR A N 1
ATOM 1629 C CA . TYR A 1 207 ? 39.769 -28.847 24.864 1.00 85.69 207 TYR A CA 1
ATOM 1630 C C . TYR A 1 207 ? 40.857 -29.360 23.905 1.00 85.69 207 TYR A C 1
ATOM 1632 O O . TYR A 1 207 ? 41.803 -30.008 24.354 1.00 85.69 207 TYR A O 1
ATOM 1640 N N . SER A 1 208 ? 40.785 -29.045 22.610 1.00 83.00 208 SER A N 1
ATOM 1641 C CA . SER A 1 208 ? 41.788 -29.459 21.620 1.00 83.00 208 SER A CA 1
ATOM 1642 C C . SER A 1 208 ? 41.994 -30.975 21.585 1.00 83.00 208 SER A C 1
ATOM 1644 O O . SER A 1 208 ? 41.026 -31.715 21.397 1.00 83.00 208 SER A O 1
ATOM 1646 N N . THR A 1 209 ? 43.224 -31.454 21.754 1.00 83.69 209 THR A N 1
ATOM 1647 C CA . THR A 1 209 ? 43.561 -32.883 21.742 1.00 83.69 209 THR A CA 1
ATOM 1648 C C . THR A 1 209 ? 43.693 -33.483 23.146 1.00 83.69 209 THR A C 1
ATOM 1650 O O . THR A 1 209 ? 44.109 -34.630 23.269 1.00 83.69 209 THR A O 1
ATOM 1653 N N . SER A 1 210 ? 43.284 -32.757 24.200 1.00 84.81 210 SER A N 1
ATOM 1654 C CA . SER A 1 210 ? 43.411 -33.207 25.603 1.00 84.81 210 SER A CA 1
ATOM 1655 C C . SER A 1 210 ? 42.730 -34.561 25.871 1.00 84.81 210 SER A C 1
ATOM 1657 O O . SER A 1 210 ? 43.173 -35.329 26.722 1.00 84.81 210 SER A O 1
ATOM 1659 N N . TYR A 1 211 ? 41.626 -34.839 25.176 1.00 88.00 211 TYR A N 1
ATOM 1660 C CA . TYR A 1 211 ? 40.871 -36.093 25.195 1.00 88.00 211 TYR A CA 1
ATOM 1661 C C . TYR A 1 211 ? 39.986 -36.174 23.941 1.00 88.00 211 TYR A C 1
ATOM 1663 O O . TYR A 1 211 ? 39.851 -35.195 23.209 1.00 88.00 211 TYR A O 1
ATOM 1671 N N . ASN A 1 212 ? 39.393 -37.338 23.680 1.00 90.19 212 ASN A N 1
ATOM 1672 C CA . ASN A 1 212 ? 38.406 -37.553 22.626 1.00 90.19 212 ASN A CA 1
ATOM 1673 C C . ASN A 1 212 ? 37.011 -37.730 23.240 1.00 90.19 212 ASN A C 1
ATOM 1675 O O . ASN A 1 212 ? 36.847 -38.504 24.185 1.00 90.19 212 ASN A O 1
ATOM 1679 N N . LEU A 1 213 ? 36.012 -37.045 22.686 1.00 92.94 213 LEU A N 1
ATOM 1680 C CA . LEU A 1 213 ? 34.631 -37.097 23.163 1.00 92.94 213 LEU A CA 1
ATOM 1681 C C . LEU A 1 213 ? 33.709 -37.728 22.115 1.00 92.94 213 LEU A C 1
ATOM 1683 O O . LEU A 1 213 ? 33.651 -37.272 20.972 1.00 92.94 213 LEU A O 1
ATOM 1687 N N . SER A 1 214 ? 32.957 -38.747 22.527 1.00 95.81 214 SER A N 1
ATOM 1688 C CA . SER A 1 214 ? 31.858 -39.327 21.754 1.00 95.81 214 SER A CA 1
ATOM 1689 C C . SER A 1 214 ? 30.527 -38.775 22.257 1.00 95.81 214 SER A C 1
ATOM 1691 O O . SER A 1 214 ? 30.166 -39.003 23.409 1.00 95.81 214 SER A O 1
ATOM 1693 N N . ILE A 1 215 ? 29.787 -38.069 21.406 1.00 96.88 215 ILE A N 1
ATOM 1694 C CA . ILE A 1 215 ? 28.486 -37.477 21.736 1.00 96.88 215 ILE A CA 1
ATOM 1695 C C . ILE A 1 215 ? 27.400 -38.215 20.955 1.00 96.88 215 ILE A C 1
ATOM 1697 O O . ILE A 1 215 ? 27.455 -38.270 19.729 1.00 96.88 215 ILE A O 1
ATOM 1701 N N . ILE A 1 216 ? 26.411 -38.761 21.655 1.00 96.81 216 ILE A N 1
ATOM 1702 C CA . ILE A 1 216 ? 25.252 -39.439 21.070 1.00 96.81 216 ILE A CA 1
ATOM 1703 C C . ILE A 1 216 ? 23.991 -38.723 21.550 1.00 96.81 216 ILE A C 1
ATOM 1705 O O . ILE A 1 216 ? 23.739 -38.633 22.751 1.00 96.81 216 ILE A O 1
ATOM 1709 N N . ILE A 1 217 ? 23.206 -38.212 20.607 1.00 96.31 217 ILE A N 1
ATOM 1710 C CA . ILE A 1 217 ? 21.915 -37.562 20.839 1.00 96.31 217 ILE A CA 1
ATOM 1711 C C . ILE A 1 217 ? 20.885 -38.329 20.016 1.00 96.31 217 ILE A C 1
ATOM 1713 O O . ILE A 1 217 ? 20.884 -38.226 18.795 1.00 96.31 217 ILE A O 1
ATOM 1717 N N . ASP A 1 218 ? 20.032 -39.106 20.674 1.00 96.50 218 ASP A N 1
ATOM 1718 C CA . ASP A 1 218 ? 19.063 -39.979 20.014 1.00 96.50 218 ASP A CA 1
ATOM 1719 C C . ASP A 1 218 ? 17.652 -39.779 20.581 1.00 96.50 218 ASP A C 1
ATOM 1721 O O . ASP A 1 218 ? 17.464 -39.667 21.795 1.00 96.50 218 ASP A O 1
ATOM 1725 N N . HIS A 1 219 ? 16.646 -39.717 19.706 1.00 95.44 219 HIS A N 1
ATOM 1726 C CA . HIS A 1 219 ? 15.249 -39.489 20.100 1.00 95.44 219 HIS A CA 1
ATOM 1727 C C . HIS A 1 219 ? 15.060 -38.255 21.009 1.00 95.44 219 HIS A C 1
ATOM 1729 O O . HIS A 1 219 ? 14.294 -38.278 21.978 1.00 95.44 219 HIS A O 1
ATOM 1735 N N . VAL A 1 220 ? 15.781 -37.162 20.728 1.00 92.88 220 VAL A N 1
ATOM 1736 C CA . VAL A 1 220 ? 15.661 -35.913 21.490 1.00 92.88 220 VAL A CA 1
ATOM 1737 C C . VAL A 1 220 ? 14.621 -35.009 20.848 1.00 92.88 220 VAL A C 1
ATOM 1739 O O . VAL A 1 220 ? 14.737 -34.634 19.683 1.00 92.88 220 VAL A O 1
ATOM 1742 N N . ASN A 1 221 ? 13.610 -34.632 21.629 1.00 91.81 221 ASN A N 1
ATOM 1743 C CA . ASN A 1 221 ? 12.541 -33.748 21.183 1.00 91.81 221 ASN A CA 1
ATOM 1744 C C . ASN A 1 221 ? 12.623 -32.407 21.909 1.00 91.81 221 ASN A C 1
ATOM 1746 O O . ASN A 1 221 ? 12.483 -32.342 23.134 1.00 91.81 221 ASN A O 1
ATOM 1750 N N . ILE A 1 222 ? 12.822 -31.333 21.152 1.00 88.19 222 ILE A N 1
ATOM 1751 C CA . ILE A 1 222 ? 12.831 -29.972 21.678 1.00 88.19 222 ILE A CA 1
ATOM 1752 C C . ILE A 1 222 ? 11.622 -29.231 21.130 1.00 88.19 222 ILE A C 1
ATOM 1754 O O . ILE A 1 222 ? 11.477 -29.084 19.919 1.00 88.19 222 ILE A O 1
ATOM 1758 N N . SER A 1 223 ? 10.776 -28.742 22.037 1.00 83.75 223 SER A N 1
ATOM 1759 C CA . SER A 1 223 ? 9.648 -27.877 21.705 1.00 83.75 223 SER A CA 1
ATOM 1760 C C . SER A 1 223 ? 9.675 -26.609 22.553 1.00 83.75 223 SER A C 1
ATOM 1762 O O . SER A 1 223 ? 9.729 -26.647 23.784 1.00 83.75 223 SER A O 1
ATOM 1764 N N . LYS A 1 224 ? 9.661 -25.446 21.906 1.00 70.19 224 LYS A N 1
ATOM 1765 C CA . LYS A 1 224 ? 9.768 -24.151 22.585 1.00 70.19 224 LYS A CA 1
ATOM 1766 C C . LYS A 1 224 ? 8.565 -23.265 22.266 1.00 70.19 224 LYS A C 1
ATOM 1768 O O . LYS A 1 224 ? 8.164 -23.105 21.113 1.00 70.19 224 LYS A O 1
ATOM 1773 N N . ARG A 1 225 ? 7.917 -22.767 23.329 1.00 59.34 225 ARG A N 1
ATOM 1774 C CA . ARG A 1 225 ? 6.636 -22.042 23.245 1.00 59.34 225 ARG A CA 1
ATOM 1775 C C . ARG A 1 225 ? 6.752 -20.560 23.609 1.00 59.34 225 ARG A C 1
ATOM 1777 O O . ARG A 1 225 ? 5.903 -19.790 23.180 1.00 59.34 225 ARG A O 1
ATOM 1784 N N . ILE A 1 226 ? 7.744 -20.163 24.417 1.00 56.53 226 ILE A N 1
ATOM 1785 C CA . ILE A 1 226 ? 7.870 -18.798 24.957 1.00 56.53 226 ILE A CA 1
ATOM 1786 C C . ILE A 1 226 ? 9.345 -18.509 25.324 1.00 56.53 226 ILE A C 1
ATOM 1788 O O . ILE A 1 226 ? 9.744 -18.819 26.440 1.00 56.53 226 ILE A O 1
ATOM 1792 N N . ASP A 1 227 ? 10.164 -17.941 24.424 1.00 54.31 227 ASP A N 1
ATOM 1793 C CA . ASP A 1 227 ? 11.355 -17.150 24.817 1.00 54.31 227 ASP A CA 1
ATOM 1794 C C . ASP A 1 227 ? 11.918 -16.297 23.655 1.00 54.31 227 ASP A C 1
ATOM 1796 O O . ASP A 1 227 ? 11.879 -16.715 22.502 1.00 54.31 227 ASP A O 1
ATOM 1800 N N . TYR A 1 228 ? 12.505 -15.130 23.950 1.00 52.62 228 TYR A N 1
ATOM 1801 C CA . TYR A 1 228 ? 13.048 -14.164 22.966 1.00 52.62 228 TYR A CA 1
ATOM 1802 C C . TYR A 1 228 ? 14.531 -14.404 22.594 1.00 52.62 228 TYR A C 1
ATOM 1804 O O . TYR A 1 228 ? 15.186 -13.537 22.005 1.00 52.62 228 TYR A O 1
ATOM 1812 N N . SER A 1 229 ? 15.113 -15.552 22.958 1.00 54.69 229 SER A N 1
ATOM 1813 C CA . SER A 1 229 ? 16.530 -15.833 22.696 1.00 54.69 229 SER A CA 1
ATOM 1814 C C . SER A 1 229 ? 16.769 -16.322 21.259 1.00 54.69 229 SER A C 1
ATOM 1816 O O . SER A 1 229 ? 16.222 -17.335 20.835 1.00 54.69 229 SER A O 1
ATOM 1818 N N . ARG A 1 230 ? 17.657 -15.633 20.522 1.00 54.94 230 ARG A N 1
ATOM 1819 C CA . ARG A 1 230 ? 18.131 -16.017 19.168 1.00 54.94 230 ARG A CA 1
ATOM 1820 C C . ARG A 1 230 ? 19.128 -17.192 19.161 1.00 54.94 230 ARG A C 1
ATOM 1822 O O . ARG A 1 230 ? 19.826 -17.425 18.170 1.00 54.94 230 ARG A O 1
ATOM 1829 N N . ASN A 1 231 ? 19.285 -17.879 20.287 1.00 60.94 231 ASN A N 1
ATOM 1830 C CA . ASN A 1 231 ? 20.177 -19.031 20.387 1.00 60.94 231 ASN A CA 1
ATOM 1831 C C . ASN A 1 231 ? 19.438 -20.279 19.899 1.00 60.94 231 ASN A C 1
ATOM 1833 O O . ASN A 1 231 ? 18.215 -20.336 19.987 1.00 60.94 231 ASN A O 1
ATOM 1837 N N . GLY A 1 232 ? 20.163 -21.248 19.336 1.00 59.09 232 GLY A N 1
ATOM 1838 C CA . GLY A 1 232 ? 19.525 -22.430 18.761 1.00 59.09 232 GLY A CA 1
ATOM 1839 C C . GLY A 1 232 ? 18.930 -23.373 19.813 1.00 59.09 232 GLY A C 1
ATOM 1840 O O . GLY A 1 232 ? 19.417 -23.395 20.941 1.00 59.09 232 GLY A O 1
ATOM 1841 N N . SER A 1 233 ? 17.917 -24.164 19.443 1.00 79.69 233 SER A N 1
ATOM 1842 C CA . SER A 1 233 ? 17.317 -25.223 20.268 1.00 79.69 233 SER A CA 1
ATOM 1843 C C . SER A 1 233 ? 18.381 -26.237 20.692 1.00 79.69 233 SER A C 1
ATOM 1845 O O . SER A 1 233 ? 18.477 -26.577 21.873 1.00 79.69 233 SER A O 1
ATOM 1847 N N . ILE A 1 234 ? 19.251 -26.625 19.752 1.00 89.31 234 ILE A N 1
ATOM 1848 C CA . ILE A 1 234 ? 20.572 -27.192 20.044 1.00 89.31 234 ILE A CA 1
ATOM 1849 C C . ILE A 1 234 ? 21.648 -26.262 19.494 1.00 89.31 234 ILE A C 1
ATOM 1851 O O . ILE A 1 234 ? 21.624 -25.889 18.317 1.00 89.31 234 ILE A O 1
ATOM 1855 N N . TYR A 1 235 ? 22.616 -25.917 20.341 1.00 91.69 235 TYR A N 1
ATOM 1856 C CA . TYR A 1 235 ? 23.736 -25.063 19.976 1.00 91.69 235 TYR A CA 1
ATOM 1857 C C . TYR A 1 235 ? 25.081 -25.756 20.225 1.00 91.69 235 TYR A C 1
ATOM 1859 O O . TYR A 1 235 ? 25.508 -25.918 21.367 1.00 91.69 235 TYR A O 1
ATOM 1867 N N . PHE A 1 236 ? 25.759 -26.129 19.137 1.00 92.25 236 PHE A N 1
ATOM 1868 C CA . PHE A 1 236 ? 27.140 -26.600 19.144 1.00 92.25 236 PHE A CA 1
ATOM 1869 C C . PHE A 1 236 ? 28.107 -25.427 18.987 1.00 92.25 236 PHE A C 1
ATOM 1871 O O . PHE A 1 236 ? 28.135 -24.765 17.945 1.00 92.25 236 PHE A O 1
ATOM 1878 N N . ILE A 1 237 ? 28.934 -25.214 20.008 1.00 90.50 237 ILE A N 1
ATOM 1879 C CA . ILE A 1 237 ? 30.052 -24.272 19.994 1.00 90.50 237 ILE A CA 1
ATOM 1880 C C . ILE A 1 237 ? 31.333 -25.088 19.869 1.00 90.50 237 ILE A C 1
ATOM 1882 O O . ILE A 1 237 ? 31.782 -25.734 20.818 1.00 90.50 237 ILE A O 1
ATOM 1886 N N . LEU A 1 238 ? 31.903 -25.082 18.668 1.00 87.81 238 LEU A N 1
ATOM 1887 C CA . LEU A 1 238 ? 33.038 -25.916 18.304 1.00 87.81 238 LEU A CA 1
ATOM 1888 C C . LEU A 1 238 ? 34.321 -25.083 18.293 1.00 87.81 238 LEU A C 1
ATOM 1890 O O . LEU A 1 238 ? 34.519 -24.229 17.428 1.00 87.81 238 LEU A O 1
ATOM 1894 N N . HIS A 1 239 ? 35.231 -25.346 19.225 1.00 83.81 239 HIS A N 1
ATOM 1895 C CA . HIS A 1 239 ? 36.632 -24.954 19.066 1.00 83.81 239 HIS A CA 1
ATOM 1896 C C . HIS A 1 239 ? 37.396 -26.078 18.346 1.00 83.81 239 HIS A C 1
ATOM 1898 O O . HIS A 1 239 ? 36.849 -27.158 18.121 1.00 83.81 239 HIS A O 1
ATOM 1904 N N . ALA A 1 240 ? 38.658 -25.853 17.959 1.00 78.19 240 ALA A N 1
ATOM 1905 C CA . ALA A 1 240 ? 39.496 -26.948 17.461 1.00 78.19 240 ALA A CA 1
ATOM 1906 C C . ALA A 1 240 ? 39.609 -27.979 18.590 1.00 78.19 240 ALA A C 1
ATOM 1908 O O . ALA A 1 240 ? 40.210 -27.679 19.615 1.00 78.19 240 ALA A O 1
ATOM 1909 N N . SER A 1 241 ? 38.899 -29.100 18.488 1.00 84.81 241 SER A N 1
ATOM 1910 C CA . SER A 1 241 ? 38.780 -30.138 19.518 1.00 84.81 241 SER A CA 1
ATOM 1911 C C . SER A 1 241 ? 38.440 -31.462 18.851 1.00 84.81 241 SER A C 1
ATOM 1913 O O . SER A 1 241 ? 37.701 -31.472 17.864 1.00 84.81 241 SER A O 1
ATOM 1915 N N . LEU A 1 242 ? 38.987 -32.562 19.368 1.00 88.00 242 LEU A N 1
ATOM 1916 C CA . LEU A 1 242 ? 38.754 -33.903 18.834 1.00 88.00 242 LEU A CA 1
ATOM 1917 C C . LEU A 1 242 ? 37.431 -34.469 19.373 1.00 88.00 242 LEU A C 1
ATOM 1919 O O . LEU A 1 242 ? 37.286 -34.677 20.581 1.00 88.00 242 LEU A O 1
ATOM 1923 N N . PHE A 1 243 ? 36.461 -34.697 18.487 1.00 91.31 243 PHE A N 1
ATOM 1924 C CA . PHE A 1 243 ? 35.173 -35.284 18.857 1.00 91.31 243 PHE A CA 1
ATOM 1925 C C . PHE A 1 243 ? 34.532 -36.057 17.703 1.00 91.31 243 PHE A C 1
ATOM 1927 O O . PHE A 1 243 ? 34.770 -35.774 16.525 1.00 91.31 243 PHE A O 1
ATOM 1934 N N . ASN A 1 244 ? 33.654 -36.986 18.068 1.00 94.06 244 ASN A N 1
ATOM 1935 C CA . ASN A 1 244 ? 32.685 -37.595 17.169 1.00 94.06 244 ASN A CA 1
ATOM 1936 C C . ASN A 1 244 ? 31.284 -37.387 17.746 1.00 94.06 244 ASN A C 1
ATOM 1938 O O . ASN A 1 244 ? 31.012 -37.820 18.864 1.00 94.06 244 ASN A O 1
ATOM 1942 N N . ALA A 1 245 ? 30.410 -36.714 17.005 1.00 95.56 245 ALA A N 1
ATOM 1943 C CA . ALA A 1 245 ? 29.052 -36.417 17.434 1.00 95.56 245 ALA A CA 1
ATOM 1944 C C . ALA A 1 245 ? 28.034 -37.000 16.452 1.00 95.56 245 ALA A C 1
ATOM 1946 O O . ALA A 1 245 ? 28.144 -36.797 15.243 1.00 95.56 245 ALA A O 1
ATOM 1947 N N . VAL A 1 246 ? 27.039 -37.702 16.988 1.00 96.50 246 VAL A N 1
ATOM 1948 C CA . VAL A 1 246 ? 25.948 -38.326 16.238 1.00 96.50 246 VAL A CA 1
ATOM 1949 C C . VAL A 1 246 ? 24.618 -37.838 16.802 1.00 96.50 246 VAL A C 1
ATOM 1951 O O . VAL A 1 246 ? 24.368 -37.952 18.002 1.00 96.50 246 VAL A O 1
ATOM 1954 N N . VAL A 1 247 ? 23.780 -37.285 15.928 1.00 96.25 247 VAL A N 1
ATOM 1955 C CA . VAL A 1 247 ? 22.420 -36.830 16.226 1.00 96.25 247 VAL A CA 1
ATOM 1956 C C . VAL A 1 247 ? 21.449 -37.628 15.362 1.00 96.25 247 VAL A C 1
ATOM 1958 O O . VAL A 1 247 ? 21.496 -37.508 14.139 1.00 96.25 247 VAL A O 1
ATOM 1961 N N . THR A 1 248 ? 20.600 -38.445 15.980 1.00 96.44 248 THR A N 1
ATOM 1962 C CA . THR A 1 248 ? 19.684 -39.373 15.296 1.00 96.44 248 THR A CA 1
ATOM 1963 C C . THR A 1 248 ? 18.253 -39.262 15.809 1.00 96.44 248 THR A C 1
ATOM 1965 O O . THR A 1 248 ? 18.029 -38.914 16.972 1.00 96.44 248 THR A O 1
ATOM 1968 N N . HIS A 1 249 ? 17.273 -39.533 14.940 1.00 95.75 249 HIS A N 1
ATOM 1969 C CA . HIS A 1 249 ? 15.839 -39.619 15.275 1.00 95.75 249 HIS A CA 1
ATOM 1970 C C . HIS A 1 249 ? 15.307 -38.434 16.105 1.00 95.75 249 HIS A C 1
ATOM 1972 O O . HIS A 1 249 ? 14.416 -38.591 16.940 1.00 95.75 249 HIS A O 1
ATOM 1978 N N . SER A 1 250 ? 15.891 -37.244 15.940 1.00 94.81 250 SER A N 1
ATOM 1979 C CA . SER A 1 250 ? 15.655 -36.093 16.819 1.00 94.81 250 SER A CA 1
ATOM 1980 C C . SER A 1 250 ? 14.834 -35.011 16.119 1.00 94.81 250 SER A C 1
ATOM 1982 O O . SER A 1 250 ? 14.929 -34.827 14.903 1.00 94.81 250 SER A O 1
ATOM 1984 N N . SER A 1 251 ? 14.023 -34.277 16.886 1.00 93.50 251 SER A N 1
ATOM 1985 C CA . SER A 1 251 ? 13.118 -33.244 16.371 1.00 93.50 251 SER A CA 1
ATOM 1986 C C . SER A 1 251 ? 13.329 -31.893 17.052 1.00 93.50 251 SER A C 1
ATOM 1988 O O . SER A 1 251 ? 13.252 -31.777 18.278 1.00 93.50 251 SER A O 1
ATOM 1990 N N . PHE A 1 252 ? 13.544 -30.854 16.242 1.00 91.50 252 PHE A N 1
ATOM 1991 C CA . PHE A 1 252 ? 13.798 -29.483 16.691 1.00 91.50 252 PHE A CA 1
ATOM 1992 C C . PHE A 1 252 ? 12.678 -28.552 16.222 1.00 91.50 252 PHE A C 1
ATOM 1994 O O . PHE A 1 252 ? 12.612 -28.190 15.043 1.00 91.50 252 PHE A O 1
ATOM 2001 N N . TYR A 1 253 ? 11.808 -28.166 17.154 1.00 87.94 253 TYR A N 1
ATOM 2002 C CA . TYR A 1 253 ? 10.686 -27.266 16.908 1.00 87.94 253 TYR A CA 1
ATOM 2003 C C . TYR A 1 253 ? 10.700 -26.066 17.859 1.00 87.94 253 TYR A C 1
ATOM 2005 O O . TYR A 1 253 ? 10.659 -26.210 19.084 1.00 87.94 253 TYR A O 1
ATOM 2013 N N . ASP A 1 254 ? 10.675 -24.862 17.301 1.00 75.31 254 ASP A N 1
ATOM 2014 C CA . ASP A 1 254 ? 10.459 -23.626 18.045 1.00 75.31 254 ASP A CA 1
ATOM 2015 C C . ASP A 1 254 ? 9.414 -22.775 17.324 1.00 75.31 254 ASP A C 1
ATOM 2017 O O . ASP A 1 254 ? 9.611 -22.405 16.180 1.00 75.31 254 ASP A O 1
ATOM 2021 N N . SER A 1 255 ? 8.311 -22.439 17.998 1.00 67.50 255 SER A N 1
ATOM 2022 C CA . SER A 1 255 ? 7.280 -21.528 17.464 1.00 67.50 255 SER A CA 1
ATOM 2023 C C . SER A 1 255 ? 7.692 -20.044 17.456 1.00 67.50 255 SER A C 1
ATOM 2025 O O . SER A 1 255 ? 6.904 -19.180 17.064 1.00 67.50 255 SER A O 1
ATOM 2027 N N . THR A 1 256 ? 8.898 -19.737 17.940 1.00 61.44 256 THR A N 1
ATOM 2028 C CA . THR A 1 256 ? 9.459 -18.394 18.130 1.00 61.44 256 THR A CA 1
ATOM 2029 C C . THR A 1 256 ? 10.757 -18.193 17.327 1.00 61.44 256 THR A C 1
ATOM 2031 O O . THR A 1 256 ? 11.158 -19.039 16.533 1.00 61.44 256 THR A O 1
ATOM 2034 N N . SER A 1 257 ? 11.417 -17.039 17.483 1.00 65.94 257 SER A N 1
ATOM 2035 C CA . SER A 1 257 ? 12.567 -16.581 16.681 1.00 65.94 257 SER A CA 1
ATOM 2036 C C . SER A 1 257 ? 13.900 -17.307 16.970 1.00 65.94 257 SER A C 1
ATOM 2038 O O . SER A 1 257 ? 14.937 -16.659 17.134 1.00 65.94 257 SER A O 1
ATOM 2040 N N . ALA A 1 258 ? 13.896 -18.626 17.154 1.00 75.44 258 ALA A N 1
ATOM 2041 C CA . ALA A 1 258 ? 15.118 -19.390 17.403 1.00 75.44 258 ALA A CA 1
ATOM 2042 C C . ALA A 1 258 ? 15.529 -20.236 16.202 1.00 75.44 258 ALA A C 1
ATOM 2044 O O . ALA A 1 258 ? 14.796 -20.409 15.232 1.00 75.44 258 ALA A O 1
ATOM 2045 N N . ILE A 1 259 ? 16.745 -20.763 16.281 1.00 85.56 259 ILE A N 1
ATOM 2046 C CA . ILE A 1 259 ? 17.332 -21.638 15.269 1.00 85.56 259 ILE A CA 1
ATOM 2047 C C . ILE A 1 259 ? 17.110 -23.087 15.717 1.00 85.56 259 ILE A C 1
ATOM 2049 O O . ILE A 1 259 ? 17.401 -23.394 16.864 1.00 85.56 259 ILE A O 1
ATOM 2053 N N . GLY A 1 260 ? 16.663 -24.003 14.860 1.00 87.94 260 GLY A N 1
ATOM 2054 C CA . GLY A 1 260 ? 16.503 -25.413 15.238 1.00 87.94 260 GLY A CA 1
ATOM 2055 C C . GLY A 1 260 ? 17.837 -26.040 15.664 1.00 87.94 260 GLY A C 1
ATOM 2056 O O . GLY A 1 260 ? 18.021 -26.435 16.815 1.00 87.94 260 GLY A O 1
ATOM 2057 N N . LEU A 1 261 ? 18.813 -26.048 14.756 1.00 91.56 261 LEU A N 1
ATOM 2058 C CA . LEU A 1 261 ? 20.175 -26.513 15.027 1.00 91.56 261 LEU A CA 1
ATOM 2059 C C . LEU A 1 261 ? 21.204 -25.456 14.621 1.00 91.56 261 LEU A C 1
ATOM 2061 O O . LEU A 1 261 ? 21.281 -25.064 13.456 1.00 91.56 261 LEU A O 1
ATOM 2065 N N . ARG A 1 262 ? 22.029 -25.018 15.575 1.00 92.19 262 ARG A N 1
ATOM 2066 C CA . ARG A 1 262 ? 23.111 -24.055 15.338 1.00 92.19 262 ARG A CA 1
ATOM 2067 C C . ARG A 1 262 ? 24.467 -24.709 15.565 1.00 92.19 262 ARG A C 1
ATOM 2069 O O . ARG A 1 262 ? 24.728 -25.238 16.641 1.00 92.19 262 ARG A O 1
ATOM 2076 N N . ILE A 1 263 ? 25.339 -24.614 14.569 1.00 91.50 263 ILE A N 1
ATOM 2077 C CA . ILE A 1 263 ? 26.730 -25.062 14.621 1.00 91.50 263 ILE A CA 1
ATOM 2078 C C . ILE A 1 263 ? 27.611 -23.849 14.347 1.00 91.50 263 ILE A C 1
ATOM 2080 O O . ILE A 1 263 ? 27.598 -23.285 13.251 1.00 91.50 263 ILE A O 1
ATOM 2084 N N . GLU A 1 264 ? 28.375 -23.437 15.350 1.00 89.44 264 GLU A N 1
ATOM 2085 C CA . GLU A 1 264 ? 29.273 -22.293 15.243 1.00 89.44 264 GLU A CA 1
ATOM 2086 C C . GLU A 1 264 ? 30.688 -22.703 15.612 1.00 89.44 264 GLU A C 1
ATOM 2088 O O . GLU A 1 264 ? 30.942 -23.285 16.667 1.00 89.44 264 GLU A O 1
ATOM 2093 N N . THR A 1 265 ? 31.622 -22.387 14.722 1.00 85.62 265 THR A N 1
ATOM 2094 C CA . THR A 1 265 ? 33.045 -22.574 15.000 1.00 85.62 265 THR A CA 1
ATOM 2095 C C . THR A 1 265 ? 33.617 -21.310 15.627 1.00 85.62 265 THR A C 1
ATOM 2097 O O . THR A 1 265 ? 33.347 -20.200 15.174 1.00 85.62 265 THR A O 1
ATOM 2100 N N . MET A 1 266 ? 34.422 -21.461 16.673 1.00 79.69 266 MET A N 1
ATOM 2101 C CA . MET A 1 266 ? 35.016 -20.351 17.418 1.00 79.69 266 MET A CA 1
ATOM 2102 C C . MET A 1 266 ? 36.539 -20.321 17.278 1.00 79.69 266 MET A C 1
ATOM 2104 O O . MET A 1 266 ? 37.182 -21.309 16.919 1.00 79.69 266 MET A O 1
ATOM 2108 N N . ARG A 1 267 ? 37.134 -19.157 17.575 1.00 69.81 267 ARG A N 1
ATOM 2109 C CA . ARG A 1 267 ? 38.583 -18.925 17.475 1.00 69.81 267 ARG A CA 1
ATOM 2110 C C . ARG A 1 267 ? 39.377 -19.953 18.289 1.00 69.81 267 ARG A C 1
ATOM 2112 O O . ARG A 1 267 ? 39.020 -20.278 19.425 1.00 69.81 267 ARG A O 1
ATOM 2119 N N . TYR A 1 268 ? 40.498 -20.391 17.715 1.00 61.81 268 TYR A N 1
ATOM 2120 C CA . TYR A 1 268 ? 41.526 -21.147 18.422 1.00 61.81 268 TYR A CA 1
ATOM 2121 C C . TYR A 1 268 ? 42.104 -20.296 19.561 1.00 61.81 268 TYR A C 1
ATOM 2123 O O . TYR A 1 268 ? 42.725 -19.258 19.321 1.00 61.81 268 TYR A O 1
ATOM 2131 N N . THR A 1 269 ? 41.879 -20.709 20.804 1.00 59.25 269 THR A N 1
ATOM 2132 C CA . THR A 1 269 ? 42.604 -20.189 21.970 1.00 59.25 269 THR A CA 1
ATOM 2133 C C . THR A 1 269 ? 43.723 -21.168 22.282 1.00 59.25 269 THR A C 1
ATOM 2135 O O . THR A 1 269 ? 43.413 -22.348 22.379 1.00 59.25 269 THR A O 1
ATOM 2138 N N . ASN A 1 270 ? 44.973 -20.715 22.452 1.00 55.66 270 ASN A N 1
ATOM 2139 C CA . ASN A 1 270 ? 46.090 -21.587 22.843 1.00 55.66 270 ASN A CA 1
ATOM 2140 C C . ASN A 1 270 ? 45.692 -22.425 24.069 1.00 55.66 270 ASN A C 1
ATOM 2142 O O . ASN A 1 270 ? 45.500 -21.875 25.155 1.00 55.66 270 ASN A O 1
ATOM 2146 N N . VAL A 1 271 ? 45.517 -23.732 23.873 1.00 58.59 271 VAL A N 1
ATOM 2147 C CA . VAL A 1 271 ? 45.213 -24.690 24.939 1.00 58.59 271 VAL A CA 1
ATOM 2148 C C . VAL A 1 271 ? 46.532 -25.311 25.399 1.00 58.59 271 VAL A C 1
ATOM 2150 O O . VAL A 1 271 ? 47.413 -25.578 24.593 1.00 58.59 271 VAL A O 1
ATOM 2153 N N . THR A 1 272 ? 46.699 -25.498 26.706 1.00 59.88 272 THR A N 1
ATOM 2154 C CA . THR A 1 272 ? 47.967 -25.886 27.347 1.00 59.88 272 THR A CA 1
ATOM 2155 C C . THR A 1 272 ? 48.273 -27.391 27.318 1.00 59.88 272 THR A C 1
ATOM 2157 O O . THR A 1 272 ? 49.328 -27.782 27.803 1.00 59.88 272 THR A O 1
ATOM 2160 N N . CYS A 1 273 ? 47.376 -28.229 26.781 1.00 73.62 273 CYS A N 1
ATOM 2161 C CA . CYS A 1 273 ? 47.411 -29.693 26.923 1.00 73.62 273 CYS A CA 1
ATOM 2162 C C . CYS A 1 273 ? 47.252 -30.450 25.587 1.00 73.62 273 CYS A C 1
ATOM 2164 O O . CYS A 1 273 ? 46.441 -31.371 25.499 1.00 73.62 273 CYS A O 1
ATOM 2166 N N . ASP A 1 274 ? 47.980 -30.061 24.539 1.00 75.75 274 ASP A N 1
ATOM 2167 C CA . ASP A 1 274 ? 47.938 -30.789 23.265 1.00 75.75 274 ASP A CA 1
ATOM 2168 C C . ASP A 1 274 ? 48.791 -32.069 23.283 1.00 75.75 274 ASP A C 1
ATOM 2170 O O . ASP A 1 274 ? 49.890 -32.093 23.836 1.00 75.75 274 ASP A O 1
ATOM 2174 N N . ILE A 1 275 ? 48.275 -33.136 22.666 1.00 78.12 275 ILE A N 1
ATOM 2175 C CA . ILE A 1 275 ? 48.959 -34.420 22.484 1.00 78.12 275 ILE A CA 1
ATOM 2176 C C . ILE A 1 275 ? 49.607 -34.441 21.094 1.00 78.12 275 ILE A C 1
ATOM 2178 O O . ILE A 1 275 ? 48.918 -34.434 20.068 1.00 78.12 275 ILE A O 1
ATOM 2182 N N . ASP A 1 276 ? 50.937 -34.510 21.059 1.00 73.56 276 ASP A N 1
ATOM 2183 C CA . ASP A 1 276 ? 51.711 -34.536 19.817 1.00 73.56 276 ASP A CA 1
ATOM 2184 C C . ASP A 1 276 ? 51.383 -35.760 18.938 1.00 73.56 276 ASP A C 1
ATOM 2186 O O . ASP A 1 276 ? 51.225 -36.885 19.414 1.00 73.56 276 ASP A O 1
ATOM 2190 N N . GLY A 1 277 ? 51.312 -35.546 17.619 1.00 71.88 277 GLY A N 1
ATOM 2191 C CA . GLY A 1 277 ? 51.109 -36.605 16.619 1.00 71.88 277 GLY A CA 1
ATOM 2192 C C . GLY A 1 277 ? 49.649 -36.973 16.308 1.00 71.88 277 GLY A C 1
ATOM 2193 O O . GLY A 1 277 ? 49.410 -37.774 15.402 1.00 71.88 277 GLY A O 1
ATOM 2194 N N . VAL A 1 278 ? 48.663 -36.375 16.986 1.00 72.94 278 VAL A N 1
ATOM 2195 C CA . VAL A 1 278 ? 47.230 -36.616 16.732 1.00 72.94 278 VAL A CA 1
ATOM 2196 C C . VAL A 1 278 ? 46.703 -35.690 15.630 1.00 72.94 278 VAL A C 1
ATOM 2198 O O . VAL A 1 278 ? 46.841 -34.470 15.698 1.00 72.94 278 VAL A O 1
ATOM 2201 N N . ARG A 1 279 ? 46.053 -36.253 14.601 1.00 73.69 279 ARG A N 1
ATOM 2202 C CA . ARG A 1 279 ? 45.350 -35.457 13.578 1.00 73.69 279 ARG A CA 1
ATOM 2203 C C . ARG A 1 279 ? 43.994 -34.993 14.114 1.00 73.69 279 ARG A C 1
ATOM 2205 O O . ARG A 1 279 ? 43.161 -35.817 14.474 1.00 73.69 279 ARG A O 1
ATOM 2212 N N . LEU A 1 280 ? 43.755 -33.683 14.099 1.00 73.75 280 LEU A N 1
ATOM 2213 C CA . LEU A 1 280 ? 42.469 -33.072 14.452 1.00 73.75 280 LEU A CA 1
ATOM 2214 C C . LEU A 1 280 ? 41.458 -33.228 13.302 1.00 73.75 280 LEU A C 1
ATOM 2216 O O . LEU A 1 280 ? 41.295 -32.323 12.477 1.00 73.75 280 LEU A O 1
ATOM 2220 N N . VAL A 1 281 ? 40.811 -34.393 13.246 1.00 82.00 281 VAL A N 1
ATOM 2221 C CA . VAL A 1 281 ? 39.675 -34.675 12.358 1.00 82.00 281 VAL A CA 1
ATOM 2222 C C . VAL A 1 281 ? 38.457 -34.962 13.223 1.00 82.00 281 VAL A C 1
ATOM 2224 O O . VAL A 1 281 ? 38.449 -35.954 13.948 1.00 82.00 281 VAL A O 1
ATOM 2227 N N . SER A 1 282 ? 37.444 -34.106 13.134 1.00 88.00 282 SER A N 1
ATOM 2228 C CA . SER A 1 282 ? 36.214 -34.241 13.919 1.00 88.00 282 SER A CA 1
ATOM 2229 C C . SER A 1 282 ? 35.007 -34.392 13.006 1.00 88.00 282 SER A C 1
ATOM 2231 O O . SER A 1 282 ? 34.947 -33.797 11.924 1.00 88.00 282 SER A O 1
ATOM 2233 N N . THR A 1 283 ? 34.049 -35.201 13.443 1.00 91.38 283 THR A N 1
ATOM 2234 C CA . THR A 1 283 ? 32.865 -35.570 12.665 1.00 91.38 283 THR A CA 1
ATOM 2235 C C . THR A 1 283 ? 31.596 -35.202 13.414 1.00 91.38 283 THR A C 1
ATOM 2237 O O . THR A 1 283 ? 31.453 -35.498 14.599 1.00 91.38 283 THR A O 1
ATOM 2240 N N . LEU A 1 284 ? 30.665 -34.570 12.701 1.00 94.12 284 LEU A N 1
ATOM 2241 C CA . LEU A 1 284 ? 29.300 -34.339 13.161 1.00 94.12 284 LEU A CA 1
ATOM 2242 C C . LEU A 1 284 ? 28.337 -34.946 12.141 1.00 94.12 284 LEU A C 1
ATOM 2244 O O . LEU A 1 284 ? 28.213 -34.442 11.023 1.00 94.12 284 LEU A O 1
ATOM 2248 N N . LEU A 1 285 ? 27.683 -36.036 12.532 1.00 95.94 285 LEU A N 1
ATOM 2249 C CA . LEU A 1 285 ? 26.657 -36.718 11.755 1.00 95.94 285 LEU A CA 1
ATOM 2250 C C . LEU A 1 285 ? 25.279 -36.355 12.307 1.00 95.94 285 LEU A C 1
ATOM 2252 O O . LEU A 1 285 ? 25.014 -36.539 13.492 1.00 95.94 285 LEU A O 1
ATOM 2256 N N . ILE A 1 286 ? 24.404 -35.870 11.435 1.00 96.06 286 ILE A N 1
ATOM 2257 C CA . ILE A 1 286 ? 22.986 -35.644 11.709 1.00 96.06 286 ILE A CA 1
ATOM 2258 C C . ILE A 1 286 ? 22.217 -36.546 10.751 1.00 96.06 286 ILE A C 1
ATOM 2260 O O . ILE A 1 286 ? 22.295 -36.365 9.535 1.00 96.06 286 ILE A O 1
ATOM 2264 N N . GLU A 1 287 ? 21.520 -37.535 11.290 1.00 96.69 287 GLU A N 1
ATOM 2265 C CA . GLU A 1 287 ? 20.811 -38.551 10.518 1.00 96.69 287 GLU A CA 1
ATOM 2266 C C . GLU A 1 287 ? 19.358 -38.681 10.985 1.00 96.69 287 GLU A C 1
ATOM 2268 O O . GLU A 1 287 ? 19.059 -38.503 12.164 1.00 96.69 287 GLU A O 1
ATOM 2273 N N . ASP A 1 288 ? 18.445 -38.931 10.045 1.00 96.31 288 ASP A N 1
ATOM 2274 C CA . ASP A 1 288 ? 17.012 -39.164 10.297 1.00 96.31 288 ASP A CA 1
ATOM 2275 C C . ASP A 1 288 ? 16.383 -38.175 11.299 1.00 96.31 288 ASP A C 1
ATOM 2277 O O . ASP A 1 288 ? 15.694 -38.541 12.248 1.00 96.31 288 ASP A O 1
ATOM 2281 N N . SER A 1 289 ? 16.712 -36.891 11.144 1.00 95.44 289 SER A N 1
ATOM 2282 C CA . SER A 1 289 ? 16.318 -35.834 12.077 1.00 95.44 289 SER A CA 1
ATOM 2283 C C . SER A 1 289 ? 15.506 -34.749 11.376 1.00 95.44 289 SER A C 1
ATOM 2285 O O . SER A 1 289 ? 15.602 -34.544 10.160 1.00 95.44 289 SER A O 1
ATOM 2287 N N . GLN A 1 290 ? 14.680 -34.045 12.149 1.00 94.62 290 GLN A N 1
ATOM 2288 C CA . GLN A 1 290 ? 13.715 -33.080 11.628 1.00 94.62 290 GLN A CA 1
ATOM 2289 C C . GLN A 1 290 ? 13.874 -31.711 12.290 1.00 94.62 290 GLN A C 1
ATOM 2291 O O . GLN A 1 290 ? 13.981 -31.607 13.510 1.00 94.62 290 GLN A O 1
ATOM 2296 N N . SER A 1 291 ? 13.850 -30.647 11.487 1.00 93.06 291 SER A N 1
ATOM 2297 C CA . SER A 1 291 ? 13.885 -29.261 11.967 1.00 93.06 291 SER A CA 1
ATOM 2298 C C . SER A 1 291 ? 12.785 -28.447 11.293 1.00 93.06 291 SER A C 1
ATOM 2300 O O . SER A 1 291 ? 12.824 -28.242 10.074 1.00 93.06 291 SER A O 1
ATOM 2302 N N . PHE A 1 292 ? 11.788 -28.014 12.068 1.00 92.12 292 PHE A N 1
ATOM 2303 C CA . PHE A 1 292 ? 10.606 -27.345 11.527 1.00 92.12 292 PHE A CA 1
ATOM 2304 C C . PHE A 1 292 ? 10.020 -26.271 12.438 1.00 92.12 292 PHE A C 1
ATOM 2306 O O . PHE A 1 292 ? 10.207 -26.300 13.650 1.00 92.12 292 PHE A O 1
ATOM 2313 N N . GLY A 1 293 ? 9.303 -25.314 11.846 1.00 87.62 293 GLY A N 1
ATOM 2314 C CA . GLY A 1 293 ? 8.641 -24.220 12.564 1.00 87.62 293 GLY A CA 1
ATOM 2315 C C . GLY A 1 293 ? 9.564 -23.117 13.092 1.00 87.62 293 GLY A C 1
ATOM 2316 O O . GLY A 1 293 ? 9.050 -22.101 13.542 1.00 87.62 293 GLY A O 1
ATOM 2317 N N . ASN A 1 294 ? 10.890 -23.279 13.000 1.00 88.44 294 ASN A N 1
ATOM 2318 C CA . ASN A 1 294 ? 11.891 -22.371 13.574 1.00 88.44 294 ASN A CA 1
ATOM 2319 C C . ASN A 1 294 ? 12.080 -21.093 12.730 1.00 88.44 294 ASN A C 1
ATOM 2321 O O . ASN A 1 294 ? 11.646 -21.022 11.581 1.00 88.44 294 ASN A O 1
ATOM 2325 N N . GLU A 1 295 ? 12.825 -20.101 13.236 1.00 88.88 295 GLU A N 1
ATOM 2326 C CA . GLU A 1 295 ? 13.316 -18.984 12.411 1.00 88.88 295 GLU A CA 1
ATOM 2327 C C . GLU A 1 295 ? 14.253 -19.499 11.314 1.00 88.88 295 GLU A C 1
ATOM 2329 O O . GLU A 1 295 ? 14.049 -19.225 10.131 1.00 88.88 295 GLU A O 1
ATOM 2334 N N . TRP A 1 296 ? 15.252 -20.286 11.716 1.00 91.12 296 TRP A N 1
ATOM 2335 C CA . TRP A 1 296 ? 16.124 -21.016 10.805 1.00 91.12 296 TRP A CA 1
ATOM 2336 C C . TRP A 1 296 ? 16.168 -22.490 11.176 1.00 91.12 296 TRP A C 1
ATOM 2338 O O . TRP A 1 296 ? 16.355 -22.818 12.345 1.00 91.12 296 TRP A O 1
ATOM 2348 N N . GLY A 1 297 ? 16.058 -23.380 10.193 1.00 92.19 297 GLY A N 1
ATOM 2349 C CA . GLY A 1 297 ? 16.118 -24.820 10.440 1.00 92.19 297 GLY A CA 1
ATOM 2350 C C . GLY A 1 297 ? 17.502 -25.279 10.914 1.00 92.19 297 GLY A C 1
ATOM 2351 O O . GLY A 1 297 ? 17.643 -25.830 12.009 1.00 92.19 297 GLY A O 1
ATOM 2352 N N . VAL A 1 298 ? 18.527 -25.037 10.095 1.00 93.88 298 VAL A N 1
ATOM 2353 C CA . VAL A 1 298 ? 19.931 -25.382 10.361 1.00 93.88 298 VAL A CA 1
ATOM 2354 C C . VAL A 1 298 ? 20.836 -24.217 9.967 1.00 93.88 298 VAL A C 1
ATOM 2356 O O . VAL A 1 298 ? 20.779 -23.721 8.841 1.00 93.88 298 VAL A O 1
ATOM 2359 N N . VAL A 1 299 ? 21.706 -23.809 10.890 1.00 93.50 299 VAL A N 1
ATOM 2360 C CA . VAL A 1 299 ? 22.691 -22.741 10.686 1.00 93.50 299 VAL A CA 1
ATOM 2361 C C . VAL A 1 299 ? 24.093 -23.275 10.951 1.00 93.50 299 VAL A C 1
ATOM 2363 O O . VAL A 1 299 ? 24.382 -23.733 12.056 1.00 93.50 29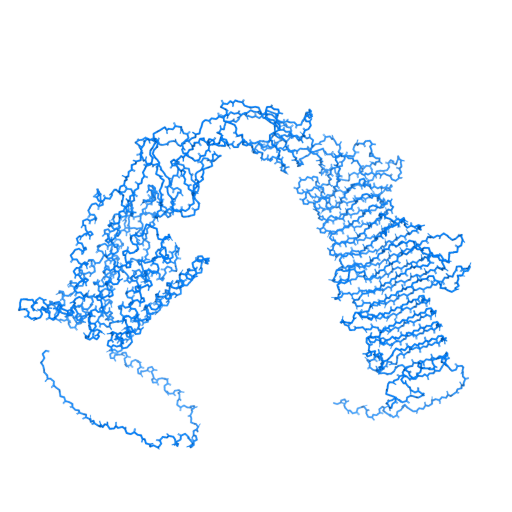9 VAL A O 1
ATOM 2366 N N . ILE A 1 300 ? 24.976 -23.161 9.958 1.00 91.94 300 ILE A N 1
ATOM 2367 C CA . ILE A 1 300 ? 26.397 -23.509 10.048 1.00 91.94 300 ILE A CA 1
ATOM 2368 C C . ILE A 1 300 ? 27.217 -22.254 9.759 1.00 91.94 300 ILE A C 1
ATOM 2370 O O . ILE A 1 300 ? 27.133 -21.690 8.666 1.00 91.94 300 ILE A O 1
ATOM 2374 N N . LYS A 1 301 ? 28.022 -21.813 10.730 1.00 87.75 301 LYS A N 1
ATOM 2375 C CA . LYS A 1 301 ? 28.779 -20.562 10.617 1.00 87.75 301 LYS A CA 1
ATOM 2376 C C . LYS A 1 301 ? 30.249 -20.689 11.019 1.00 87.75 301 LYS A C 1
ATOM 2378 O O . LYS A 1 301 ? 30.595 -21.251 12.064 1.00 87.75 301 LYS A O 1
ATOM 2383 N N . GLY A 1 302 ? 31.113 -20.097 10.194 1.00 76.44 302 GLY A N 1
ATOM 2384 C CA . GLY A 1 302 ? 32.514 -19.818 10.508 1.00 76.44 302 GLY A CA 1
ATOM 2385 C C . GLY A 1 302 ? 32.691 -18.642 11.471 1.00 76.44 302 GLY A C 1
ATOM 2386 O O . GLY A 1 302 ? 32.164 -17.559 11.218 1.00 76.44 302 GLY A O 1
ATOM 2387 N N . GLY A 1 303 ? 33.455 -18.816 12.553 1.00 65.31 303 GLY A N 1
ATOM 2388 C CA . GLY A 1 303 ? 33.889 -17.704 13.414 1.00 65.31 303 GLY A CA 1
ATOM 2389 C C . GLY A 1 303 ? 34.904 -16.784 12.724 1.00 65.31 303 GLY A C 1
ATOM 2390 O O . GLY A 1 303 ? 35.376 -17.078 11.645 1.00 65.31 303 GLY A O 1
ATOM 2391 N N . TYR A 1 304 ? 35.314 -15.675 13.341 1.00 57.22 304 TYR A N 1
ATOM 2392 C CA . TYR A 1 304 ? 36.117 -14.610 12.695 1.00 57.22 304 TYR A CA 1
ATOM 2393 C C . TYR A 1 304 ? 37.575 -14.956 12.301 1.00 57.22 304 TYR A C 1
ATOM 2395 O O . TYR A 1 304 ? 38.333 -14.076 11.895 1.00 57.22 304 TYR A O 1
ATOM 2403 N N . THR A 1 305 ? 38.015 -16.204 12.466 1.00 50.59 305 THR A N 1
ATOM 2404 C CA . THR A 1 305 ? 39.389 -16.651 12.184 1.00 50.59 305 THR A CA 1
ATOM 2405 C C . THR A 1 305 ? 39.375 -18.069 11.637 1.00 50.59 305 THR A C 1
ATOM 2407 O O . THR A 1 305 ? 38.585 -18.883 12.110 1.00 50.59 305 THR A O 1
ATOM 2410 N N . ARG A 1 306 ? 40.288 -18.379 10.708 1.00 53.62 306 ARG A N 1
ATOM 2411 C CA . ARG A 1 306 ? 40.389 -19.690 10.052 1.00 53.62 306 ARG A CA 1
ATOM 2412 C C . ARG A 1 306 ? 40.429 -20.831 11.077 1.00 53.62 306 ARG A C 1
ATOM 2414 O O . ARG A 1 306 ? 41.293 -20.854 11.953 1.00 53.62 306 ARG A O 1
ATOM 2421 N N . PHE A 1 307 ? 39.491 -21.764 10.958 1.00 55.00 307 PHE A N 1
ATOM 2422 C CA . PHE A 1 307 ? 39.476 -22.995 11.743 1.00 55.00 307 PHE A CA 1
ATOM 2423 C C . PHE A 1 307 ? 40.631 -23.904 11.275 1.00 55.00 307 PHE A C 1
ATOM 2425 O O . PHE A 1 307 ? 40.710 -24.238 10.096 1.00 55.00 307 PHE A O 1
ATOM 2432 N N . ASN A 1 308 ? 41.560 -24.261 12.169 1.00 56.81 308 ASN A N 1
ATOM 2433 C CA . ASN A 1 308 ? 42.811 -24.968 11.830 1.00 56.81 308 ASN A CA 1
ATOM 2434 C C . ASN A 1 308 ? 42.693 -26.511 11.829 1.00 56.81 308 ASN A C 1
ATOM 2436 O O . ASN A 1 308 ? 43.708 -27.202 11.776 1.00 56.81 308 ASN A O 1
ATOM 2440 N N . SER A 1 309 ? 41.478 -27.062 11.885 1.00 65.50 309 SER A N 1
ATOM 2441 C CA . SER A 1 309 ? 41.214 -28.510 11.935 1.00 65.50 309 SER A CA 1
ATOM 2442 C C . SER A 1 309 ? 40.182 -28.937 10.895 1.00 65.50 309 SER A C 1
ATOM 2444 O O . SER A 1 309 ? 39.283 -28.166 10.567 1.00 65.50 309 SER A O 1
ATOM 2446 N N . ALA A 1 310 ? 40.290 -30.166 10.386 1.00 72.94 310 ALA A N 1
ATOM 2447 C CA . ALA A 1 310 ? 39.344 -30.690 9.406 1.00 72.94 310 ALA A CA 1
ATOM 2448 C C . ALA A 1 310 ? 38.039 -31.088 10.111 1.00 72.94 310 ALA A C 1
ATOM 2450 O O . ALA A 1 310 ? 38.005 -32.053 10.875 1.00 72.94 310 ALA A O 1
ATOM 2451 N N . LEU A 1 311 ? 36.969 -30.331 9.864 1.00 85.12 311 LEU A N 1
ATOM 2452 C CA . LEU A 1 311 ? 35.623 -30.647 10.343 1.00 85.12 311 LEU A CA 1
ATOM 2453 C C . LEU A 1 311 ? 34.804 -31.229 9.193 1.00 85.12 311 LEU A C 1
ATOM 2455 O O . LEU A 1 311 ? 34.639 -30.570 8.165 1.00 85.12 311 LEU A O 1
ATOM 2459 N N . ASN A 1 312 ? 34.275 -32.434 9.382 1.00 90.12 312 ASN A N 1
ATOM 2460 C CA . ASN A 1 312 ? 33.355 -33.054 8.437 1.00 90.12 312 ASN A CA 1
ATOM 2461 C C . ASN A 1 312 ? 31.937 -33.045 9.015 1.00 90.12 312 ASN A C 1
ATOM 2463 O O . ASN A 1 312 ? 31.681 -33.677 10.043 1.00 90.12 312 ASN A O 1
ATOM 2467 N N . ILE A 1 313 ? 31.029 -32.323 8.359 1.00 92.44 313 ILE A N 1
ATOM 2468 C CA . ILE A 1 313 ? 29.617 -32.244 8.745 1.00 92.44 313 ILE A CA 1
ATOM 2469 C C . ILE A 1 313 ? 28.803 -33.015 7.712 1.00 92.44 313 ILE A C 1
ATOM 2471 O O . ILE A 1 313 ? 28.842 -32.696 6.522 1.00 92.44 313 ILE A O 1
ATOM 2475 N N . VAL A 1 314 ? 28.052 -34.013 8.167 1.00 95.44 314 VAL A N 1
ATOM 2476 C CA . VAL A 1 314 ? 27.194 -34.839 7.315 1.00 95.44 314 VAL A CA 1
ATOM 2477 C C . VAL A 1 314 ? 25.756 -34.714 7.798 1.00 95.44 314 VAL A C 1
ATOM 2479 O O . VAL A 1 314 ? 25.455 -35.071 8.932 1.00 95.44 314 VAL A O 1
ATOM 2482 N N . ILE A 1 315 ? 24.872 -34.218 6.933 1.00 96.00 315 ILE A N 1
ATOM 2483 C CA . ILE A 1 315 ? 23.420 -34.203 7.144 1.00 96.00 315 ILE A CA 1
ATOM 2484 C C . ILE A 1 315 ? 22.820 -35.227 6.185 1.00 96.00 315 ILE A C 1
ATOM 2486 O O . ILE A 1 315 ? 22.973 -35.097 4.970 1.00 96.00 315 ILE A O 1
ATOM 2490 N N . LYS A 1 316 ? 22.171 -36.259 6.720 1.00 95.94 316 LYS A N 1
ATOM 2491 C CA . LYS A 1 316 ? 21.664 -37.391 5.944 1.00 95.94 316 LYS A CA 1
ATOM 2492 C C . LYS A 1 316 ? 20.234 -37.752 6.340 1.00 95.94 316 LYS A C 1
ATOM 2494 O O . LYS A 1 316 ? 19.868 -37.616 7.504 1.00 95.94 316 LYS A O 1
ATOM 2499 N N . LEU A 1 317 ? 19.422 -38.201 5.376 1.00 95.88 317 LEU A N 1
ATOM 2500 C CA . LEU A 1 317 ? 18.050 -38.696 5.606 1.00 95.88 317 LEU A CA 1
ATOM 2501 C C . LEU A 1 317 ? 17.171 -37.721 6.416 1.00 95.88 317 LEU A C 1
ATOM 2503 O O . LEU A 1 317 ? 16.268 -38.135 7.128 1.00 95.88 317 LEU A O 1
ATOM 2507 N N . SER A 1 318 ? 17.459 -36.420 6.355 1.00 95.50 318 SER A N 1
ATOM 2508 C CA . SER A 1 318 ? 16.862 -35.421 7.244 1.00 95.50 318 SER A CA 1
ATOM 2509 C C . SER A 1 318 ? 15.801 -34.584 6.527 1.00 95.50 318 SER A C 1
ATOM 2511 O O . SER A 1 318 ? 15.813 -34.430 5.299 1.00 95.50 318 SER A O 1
ATOM 2513 N N . ALA A 1 319 ? 14.885 -33.996 7.298 1.00 95.62 319 ALA A N 1
ATOM 2514 C CA . ALA A 1 319 ? 13.843 -33.109 6.785 1.00 95.62 319 ALA A CA 1
ATOM 2515 C C . ALA A 1 319 ? 13.908 -31.738 7.467 1.00 95.62 319 ALA A C 1
ATOM 2517 O O . ALA A 1 319 ? 13.755 -31.621 8.680 1.00 95.62 319 ALA A O 1
ATOM 2518 N N . ILE A 1 320 ? 14.109 -30.684 6.680 1.00 95.50 320 ILE A N 1
ATOM 2519 C CA . ILE A 1 320 ? 14.148 -29.303 7.170 1.00 95.50 320 ILE A CA 1
ATOM 2520 C C . ILE A 1 320 ? 13.018 -28.553 6.483 1.00 95.50 320 ILE A C 1
ATOM 2522 O O . ILE A 1 320 ? 13.093 -28.295 5.276 1.00 95.50 320 ILE A O 1
ATOM 2526 N N . PHE A 1 321 ? 11.948 -28.243 7.209 1.00 94.12 321 PHE A N 1
ATOM 2527 C CA . PHE A 1 321 ? 10.738 -27.745 6.568 1.00 94.12 321 PHE A CA 1
ATOM 2528 C C . PHE A 1 321 ? 9.942 -26.723 7.370 1.00 94.12 321 PHE A C 1
ATOM 2530 O O . PHE A 1 321 ? 10.066 -26.652 8.582 1.00 94.12 321 PHE A O 1
ATOM 2537 N N . ASP A 1 322 ? 9.135 -25.921 6.677 1.00 91.94 322 ASP A N 1
ATOM 2538 C CA . ASP A 1 322 ? 8.225 -24.923 7.259 1.00 91.94 322 ASP A CA 1
ATOM 2539 C C . ASP A 1 322 ? 8.901 -23.984 8.285 1.00 91.94 322 ASP A C 1
ATOM 2541 O O . ASP A 1 322 ? 8.324 -23.645 9.318 1.00 91.94 322 ASP A O 1
ATOM 2545 N N . ASN A 1 323 ? 10.151 -23.578 8.020 1.00 91.00 323 ASN A N 1
ATOM 2546 C CA . ASN A 1 323 ? 10.874 -22.587 8.828 1.00 91.00 323 ASN A CA 1
ATOM 2547 C C . ASN A 1 323 ? 10.648 -21.161 8.281 1.00 91.00 323 ASN A C 1
ATOM 2549 O O . ASN A 1 323 ? 10.619 -20.943 7.065 1.00 91.00 323 ASN A O 1
ATOM 2553 N N . LEU A 1 324 ? 10.519 -20.186 9.187 1.00 88.75 324 LEU A N 1
ATOM 2554 C CA . LEU A 1 324 ? 10.039 -18.825 8.919 1.00 88.75 324 LEU A CA 1
ATOM 2555 C C . LEU A 1 324 ? 10.976 -17.998 8.027 1.00 88.75 324 LEU A C 1
ATOM 2557 O O . LEU A 1 324 ? 10.521 -17.472 7.017 1.00 88.75 324 LEU A O 1
ATOM 2561 N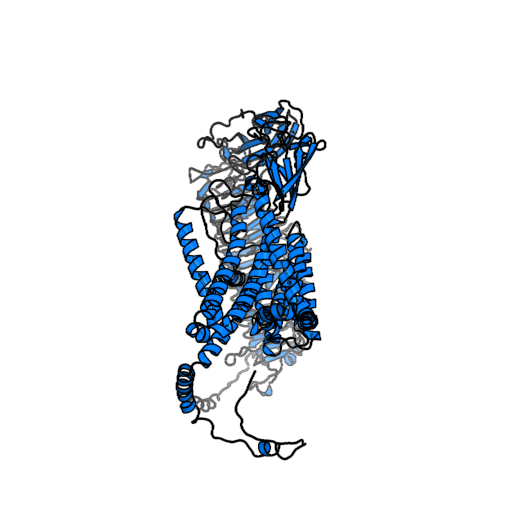 N . ASN A 1 325 ? 12.261 -17.866 8.383 1.00 88.12 325 ASN A N 1
ATOM 2562 C CA . ASN A 1 325 ? 13.238 -17.091 7.604 1.00 88.12 325 ASN A CA 1
ATOM 2563 C C . ASN A 1 325 ? 14.002 -17.974 6.621 1.00 88.12 325 ASN A C 1
ATOM 2565 O O . ASN A 1 325 ? 14.211 -17.575 5.479 1.00 88.12 325 ASN A O 1
ATOM 2569 N N . GLY A 1 326 ? 14.409 -19.177 7.021 1.00 89.88 326 GLY A N 1
ATOM 2570 C CA . GLY A 1 326 ? 15.070 -20.084 6.092 1.00 89.88 326 GLY A CA 1
ATOM 2571 C C . GLY A 1 326 ? 15.291 -21.494 6.612 1.00 89.88 326 GLY A C 1
ATOM 2572 O O . GLY A 1 326 ? 15.224 -21.770 7.804 1.00 89.88 326 GLY A O 1
ATOM 2573 N N . GLY A 1 327 ? 15.532 -22.423 5.694 1.00 92.31 327 GLY A N 1
ATOM 2574 C CA . GLY A 1 327 ? 15.771 -23.822 6.036 1.00 92.31 327 GLY A CA 1
ATOM 2575 C C . GLY A 1 327 ? 17.229 -24.028 6.404 1.00 92.31 327 GLY A C 1
ATOM 2576 O O . GLY A 1 327 ? 17.553 -24.393 7.530 1.00 92.31 327 GLY A O 1
ATOM 2577 N N . LEU A 1 328 ? 18.107 -23.748 5.447 1.00 94.25 328 LEU A N 1
ATOM 2578 C CA . LEU A 1 328 ? 19.542 -23.969 5.551 1.00 94.25 328 LEU A CA 1
ATOM 2579 C C . LEU A 1 328 ? 20.316 -22.663 5.340 1.00 94.25 328 LEU A C 1
ATOM 2581 O O . LEU A 1 328 ? 20.175 -22.032 4.293 1.00 94.25 328 LEU A O 1
ATOM 2585 N N . HIS A 1 329 ? 21.174 -22.315 6.301 1.00 94.25 329 HIS A N 1
ATOM 2586 C CA . HIS A 1 329 ? 22.139 -21.219 6.193 1.00 94.25 329 HIS A CA 1
ATOM 2587 C C . HIS A 1 329 ? 23.561 -21.730 6.412 1.00 94.25 329 HIS A C 1
ATOM 2589 O O . HIS A 1 329 ? 23.883 -22.206 7.503 1.00 94.25 329 HIS A O 1
ATOM 2595 N N . ILE A 1 330 ? 24.420 -21.602 5.402 1.00 92.81 330 ILE A N 1
ATOM 2596 C CA . ILE A 1 330 ? 25.840 -21.952 5.505 1.00 92.81 330 ILE A CA 1
ATOM 2597 C C . ILE A 1 330 ? 26.692 -20.738 5.132 1.00 92.81 330 ILE A C 1
ATOM 2599 O O . ILE A 1 330 ? 26.596 -20.234 4.014 1.00 92.81 330 ILE A O 1
ATOM 2603 N N . ASP A 1 331 ? 27.555 -20.308 6.052 1.00 90.31 331 ASP A N 1
ATOM 2604 C CA . ASP A 1 331 ? 28.571 -19.276 5.818 1.00 90.31 331 ASP A CA 1
ATOM 2605 C C . ASP A 1 331 ? 29.980 -19.845 6.035 1.00 90.31 331 ASP A C 1
ATOM 2607 O O . ASP A 1 331 ? 30.419 -20.097 7.164 1.00 90.31 331 ASP A O 1
ATOM 2611 N N . GLY A 1 332 ? 30.676 -20.045 4.915 1.00 79.94 332 GLY A N 1
ATOM 2612 C CA . GLY A 1 332 ? 31.993 -20.657 4.811 1.00 79.94 332 GLY A CA 1
ATOM 2613 C C . GLY A 1 332 ? 33.179 -19.718 4.960 1.00 79.94 332 GLY A C 1
ATOM 2614 O O . GLY A 1 332 ? 34.304 -20.208 4.925 1.00 79.94 332 GLY A O 1
ATOM 2615 N N . SER A 1 333 ? 32.969 -18.413 5.173 1.00 76.44 333 SER A N 1
ATOM 2616 C CA . SER A 1 333 ? 34.021 -17.378 5.106 1.00 76.44 333 SER A CA 1
ATOM 2617 C C . SER A 1 333 ? 35.280 -17.676 5.945 1.00 76.44 333 SER A C 1
ATOM 2619 O O . SER A 1 333 ? 36.363 -17.181 5.637 1.00 76.44 333 SER A O 1
ATOM 2621 N N . PHE A 1 334 ? 35.167 -18.518 6.979 1.00 66.31 334 PHE A N 1
ATOM 2622 C CA . PHE A 1 334 ? 36.277 -18.955 7.835 1.00 66.31 334 PHE A CA 1
ATOM 2623 C C . PHE A 1 334 ? 36.264 -20.460 8.175 1.00 66.31 334 PHE A C 1
ATOM 2625 O O . PHE A 1 334 ? 37.021 -20.909 9.045 1.00 66.31 334 PHE A O 1
ATOM 2632 N N . LEU A 1 335 ? 35.425 -21.248 7.493 1.00 68.25 335 LEU A N 1
ATOM 2633 C CA . LEU A 1 335 ? 35.298 -22.694 7.690 1.00 68.25 335 LEU A CA 1
ATOM 2634 C C . LEU A 1 335 ? 36.264 -23.449 6.768 1.00 68.25 335 LEU A C 1
ATOM 2636 O O . LEU A 1 335 ? 36.164 -23.376 5.547 1.00 68.25 335 LEU A O 1
ATOM 2640 N N . ALA A 1 336 ? 37.175 -24.230 7.350 1.00 64.62 336 ALA A N 1
ATOM 2641 C CA . ALA A 1 336 ? 37.928 -25.260 6.634 1.00 64.62 336 ALA A CA 1
ATOM 2642 C C . ALA A 1 336 ? 37.222 -26.617 6.816 1.00 64.62 336 ALA A C 1
ATOM 2644 O O . ALA A 1 336 ? 37.709 -27.497 7.525 1.00 64.62 336 ALA A O 1
ATOM 2645 N N . SER A 1 337 ? 36.020 -26.745 6.251 1.00 73.38 337 SER A N 1
ATOM 2646 C CA . SER A 1 337 ? 35.111 -27.871 6.506 1.00 73.38 337 SER A CA 1
ATOM 2647 C C . SER A 1 337 ? 34.609 -28.494 5.211 1.00 73.38 337 SER A C 1
ATOM 2649 O O . SER A 1 337 ? 34.343 -27.779 4.246 1.00 73.38 337 SER A O 1
ATOM 2651 N N . THR A 1 338 ? 34.430 -29.813 5.214 1.00 86.56 338 THR A N 1
ATOM 2652 C CA . THR A 1 338 ? 33.662 -30.523 4.185 1.00 86.56 338 THR A CA 1
ATOM 2653 C C . THR A 1 338 ? 32.236 -30.688 4.688 1.00 86.56 338 THR A C 1
ATOM 2655 O O . THR A 1 338 ? 32.024 -31.232 5.772 1.00 86.56 338 THR A O 1
ATOM 2658 N N . ILE A 1 339 ? 31.252 -30.209 3.926 1.00 91.81 339 ILE A N 1
ATOM 2659 C CA . ILE A 1 339 ? 29.836 -30.336 4.295 1.00 91.81 339 ILE A CA 1
ATOM 2660 C C . ILE A 1 339 ? 29.143 -31.200 3.249 1.00 91.81 339 ILE A C 1
ATOM 2662 O O . ILE A 1 339 ? 29.165 -30.879 2.062 1.00 91.81 339 ILE A O 1
ATOM 2666 N N . SER A 1 340 ? 28.529 -32.294 3.691 1.00 94.94 340 SER A N 1
ATOM 2667 C CA . SER A 1 340 ? 27.790 -33.217 2.827 1.00 94.94 340 SER A CA 1
ATOM 2668 C C . SER A 1 340 ? 26.323 -33.255 3.231 1.00 94.94 340 SER A C 1
ATOM 2670 O O . SER A 1 340 ? 26.011 -33.507 4.393 1.00 94.94 340 SER A O 1
ATOM 2672 N N . ILE A 1 341 ? 25.427 -33.025 2.273 1.00 96.12 341 ILE A N 1
ATOM 2673 C CA . ILE A 1 341 ? 23.975 -33.097 2.459 1.00 96.12 341 ILE A CA 1
ATOM 2674 C C . ILE A 1 341 ? 23.435 -34.181 1.529 1.00 96.12 341 ILE A C 1
ATOM 2676 O O . ILE A 1 341 ? 23.551 -34.077 0.304 1.00 96.12 341 ILE A O 1
ATOM 2680 N N . ILE A 1 342 ? 22.887 -35.240 2.121 1.00 96.75 342 ILE A N 1
ATOM 2681 C CA . ILE A 1 342 ? 22.558 -36.494 1.439 1.00 96.75 342 ILE A CA 1
ATOM 2682 C C . ILE A 1 342 ? 21.107 -36.883 1.745 1.00 96.75 342 ILE A C 1
ATOM 2684 O O . ILE A 1 342 ? 20.679 -36.798 2.894 1.00 96.75 342 ILE A O 1
ATOM 2688 N N . ASP A 1 343 ? 20.340 -37.296 0.735 1.00 96.75 343 ASP A N 1
ATOM 2689 C CA . ASP A 1 343 ? 18.957 -37.791 0.880 1.00 96.75 343 ASP A CA 1
ATOM 2690 C C . ASP A 1 343 ? 18.077 -36.870 1.756 1.00 96.75 343 ASP A C 1
ATOM 2692 O O . ASP A 1 343 ? 17.319 -37.319 2.613 1.00 96.75 343 ASP A O 1
ATOM 2696 N N . THR A 1 344 ? 18.242 -35.552 1.601 1.00 96.25 344 THR A N 1
ATOM 2697 C CA . THR A 1 344 ? 17.662 -34.538 2.496 1.00 96.25 344 THR A CA 1
ATOM 2698 C C . THR A 1 344 ? 16.641 -33.684 1.755 1.00 96.25 344 THR A C 1
ATOM 2700 O O . THR A 1 344 ? 16.862 -33.250 0.618 1.00 96.25 344 THR A O 1
ATOM 2703 N N . LYS A 1 345 ? 15.516 -33.407 2.419 1.00 96.00 345 LYS A N 1
ATOM 2704 C CA . LYS A 1 345 ? 14.431 -32.577 1.884 1.00 96.00 345 LYS A CA 1
ATOM 2705 C C . LYS A 1 345 ? 14.386 -31.222 2.591 1.00 96.00 345 LYS A C 1
ATOM 2707 O O . LYS A 1 345 ? 14.186 -31.163 3.801 1.00 96.00 345 LYS A O 1
ATOM 2712 N N . LEU A 1 346 ? 14.510 -30.146 1.817 1.00 96.19 346 LEU A N 1
ATOM 2713 C CA . LEU A 1 346 ? 14.300 -28.762 2.243 1.00 96.19 346 LEU A CA 1
ATOM 2714 C C . LEU A 1 346 ? 12.948 -28.303 1.684 1.00 96.19 346 LEU A C 1
ATOM 2716 O O . LEU A 1 346 ? 12.838 -28.122 0.473 1.00 96.19 346 LEU A O 1
ATOM 2720 N N . ALA A 1 347 ? 11.903 -28.163 2.506 1.00 94.88 347 ALA A N 1
ATOM 2721 C CA . ALA A 1 347 ? 10.561 -27.870 1.986 1.00 94.88 347 ALA A CA 1
ATOM 2722 C C . ALA A 1 347 ? 9.795 -26.781 2.745 1.00 94.88 347 ALA A C 1
ATOM 2724 O O . ALA A 1 347 ? 9.851 -26.744 3.957 1.00 94.88 347 ALA A O 1
ATOM 2725 N N . GLY A 1 348 ? 9.061 -25.894 2.073 1.00 91.88 348 GLY A N 1
ATOM 2726 C CA . GLY A 1 348 ? 8.220 -24.900 2.770 1.00 91.88 348 GLY A CA 1
ATOM 2727 C C . GLY A 1 348 ? 8.996 -23.800 3.510 1.00 91.88 348 GLY A C 1
ATOM 2728 O O . GLY A 1 348 ? 8.408 -22.974 4.199 1.00 91.88 348 GLY A O 1
ATOM 2729 N N . ASN A 1 349 ? 10.325 -23.769 3.374 1.00 93.06 349 ASN A N 1
ATOM 2730 C CA . ASN A 1 349 ? 11.177 -22.753 3.989 1.00 93.06 349 ASN A CA 1
ATOM 2731 C C . ASN A 1 349 ? 11.195 -21.477 3.146 1.00 93.06 349 ASN A C 1
ATOM 2733 O O . ASN A 1 349 ? 11.201 -21.559 1.917 1.00 93.06 349 ASN A O 1
ATOM 2737 N N . MET A 1 350 ? 11.316 -20.304 3.769 1.00 90.25 350 MET A N 1
ATOM 2738 C CA . MET A 1 350 ? 11.388 -19.053 3.009 1.00 90.25 350 MET A CA 1
ATOM 2739 C C . MET A 1 350 ? 12.626 -18.972 2.093 1.00 90.25 350 MET A C 1
ATOM 2741 O O . MET A 1 350 ? 12.451 -18.695 0.913 1.00 90.25 350 MET A O 1
ATOM 2745 N N . ILE A 1 351 ? 13.844 -19.261 2.567 1.00 91.06 351 ILE A N 1
ATOM 2746 C CA . ILE A 1 351 ? 15.066 -19.297 1.733 1.00 91.06 351 ILE A CA 1
ATOM 2747 C C . ILE A 1 351 ? 16.057 -20.386 2.182 1.00 91.06 351 ILE A C 1
ATOM 2749 O O . ILE A 1 351 ? 16.052 -20.799 3.342 1.00 91.06 351 ILE A O 1
ATOM 2753 N N . ASN A 1 352 ? 16.945 -20.827 1.284 1.00 94.56 352 ASN A N 1
ATOM 2754 C CA . ASN A 1 352 ? 18.165 -21.567 1.633 1.00 94.56 352 ASN A CA 1
ATOM 2755 C C . ASN A 1 352 ? 19.376 -20.896 0.981 1.00 94.56 352 ASN A C 1
ATOM 2757 O O . ASN A 1 352 ? 19.318 -20.512 -0.188 1.00 94.56 352 ASN A O 1
ATOM 2761 N N . ASN A 1 353 ? 20.478 -20.737 1.710 1.00 94.25 353 ASN A N 1
ATOM 2762 C CA . ASN A 1 353 ? 21.639 -20.003 1.219 1.00 94.25 353 ASN A CA 1
ATOM 2763 C C . ASN A 1 353 ? 22.979 -20.602 1.653 1.00 94.25 353 ASN A C 1
ATOM 2765 O O . ASN A 1 353 ? 23.178 -21.030 2.790 1.00 94.25 353 ASN A O 1
ATOM 2769 N N . ILE A 1 354 ? 23.910 -20.585 0.701 1.00 93.94 354 ILE A N 1
ATOM 2770 C CA . ILE A 1 354 ? 25.286 -21.049 0.833 1.00 93.94 354 ILE A CA 1
ATOM 2771 C C . ILE A 1 354 ? 26.204 -19.910 0.390 1.00 93.94 354 ILE A C 1
ATOM 2773 O O . ILE A 1 354 ? 26.142 -19.444 -0.753 1.00 93.94 354 ILE A O 1
ATOM 2777 N N . LEU A 1 355 ? 27.046 -19.454 1.311 1.00 92.38 355 LEU A N 1
ATOM 2778 C CA . LEU A 1 355 ? 27.872 -18.264 1.161 1.00 92.38 355 LEU A CA 1
ATOM 2779 C C . LEU A 1 355 ? 29.344 -18.617 1.388 1.00 92.38 355 LEU A C 1
ATOM 2781 O O . LEU A 1 355 ? 29.685 -19.205 2.410 1.00 92.38 355 LEU A O 1
ATOM 2785 N N . ASN A 1 356 ? 30.220 -18.210 0.468 1.00 88.88 356 ASN A N 1
ATOM 2786 C CA . ASN A 1 356 ? 31.680 -18.324 0.577 1.00 88.88 356 ASN A CA 1
ATOM 2787 C C . ASN A 1 356 ? 32.186 -19.738 0.934 1.00 88.88 356 ASN A C 1
ATOM 2789 O O . ASN A 1 356 ? 33.130 -19.893 1.709 1.00 88.88 356 ASN A O 1
ATOM 2793 N N . CYS A 1 357 ? 31.550 -20.784 0.398 1.00 86.50 357 CYS A N 1
ATOM 2794 C CA . CYS A 1 357 ? 31.910 -22.176 0.667 1.00 86.50 357 CYS A CA 1
ATOM 2795 C C . CYS A 1 357 ? 32.547 -22.841 -0.553 1.00 86.50 357 CYS A C 1
ATOM 2797 O O . CYS A 1 357 ? 31.939 -22.883 -1.616 1.00 86.50 357 CYS A O 1
ATOM 2799 N N . HIS A 1 358 ? 33.722 -23.453 -0.392 1.00 83.00 358 HIS A N 1
ATOM 2800 C CA . HIS A 1 358 ? 34.437 -24.102 -1.503 1.00 83.00 358 HIS A CA 1
ATOM 2801 C C . HIS A 1 358 ? 34.341 -25.639 -1.528 1.00 83.00 358 HIS A C 1
ATOM 2803 O O . HIS A 1 358 ? 34.842 -26.255 -2.464 1.00 83.00 358 HIS A O 1
ATOM 2809 N N . SER A 1 359 ? 33.739 -26.277 -0.515 1.00 85.44 359 SER A N 1
ATOM 2810 C CA . SER A 1 359 ? 33.655 -27.744 -0.416 1.00 85.44 359 SER A CA 1
ATOM 2811 C C . SER A 1 359 ? 32.310 -28.202 0.160 1.00 85.44 359 SER A C 1
ATOM 2813 O O . SER A 1 359 ? 32.197 -28.564 1.334 1.00 85.44 359 SER A O 1
ATOM 2815 N N . ILE A 1 360 ? 31.268 -28.144 -0.676 1.00 92.19 360 ILE A N 1
ATOM 2816 C CA . ILE A 1 360 ? 29.927 -28.648 -0.349 1.00 92.19 360 ILE A CA 1
ATOM 2817 C C . ILE A 1 360 ? 29.522 -29.729 -1.340 1.00 92.19 360 ILE A C 1
ATOM 2819 O O . ILE A 1 360 ? 29.651 -29.544 -2.550 1.00 92.19 360 ILE A O 1
ATOM 2823 N N . PHE A 1 361 ? 28.983 -30.825 -0.813 1.00 94.38 361 PHE A N 1
ATOM 2824 C CA . PHE A 1 361 ? 28.498 -31.962 -1.582 1.00 94.38 361 PHE A CA 1
ATOM 2825 C C . PHE A 1 361 ? 26.994 -32.132 -1.385 1.00 94.38 361 PHE A C 1
ATOM 2827 O O . PHE A 1 361 ? 26.528 -32.274 -0.254 1.00 94.38 361 PHE A O 1
ATOM 2834 N N . LEU A 1 362 ? 26.240 -32.141 -2.484 1.00 95.88 362 LEU A N 1
ATOM 2835 C CA . LEU A 1 362 ? 24.805 -32.417 -2.495 1.00 95.88 362 LEU A CA 1
ATOM 2836 C C . LEU A 1 362 ? 24.539 -33.721 -3.251 1.00 95.88 362 LEU A C 1
ATOM 2838 O O . LEU A 1 362 ? 24.990 -33.903 -4.386 1.00 95.88 362 LEU A O 1
ATOM 2842 N N . SER A 1 363 ? 23.786 -34.631 -2.639 1.00 95.56 363 SER A N 1
ATOM 2843 C CA . SER A 1 363 ? 23.364 -35.878 -3.279 1.00 95.56 363 SER A CA 1
ATOM 2844 C C . SER A 1 363 ? 21.934 -36.223 -2.885 1.00 95.56 363 SER A C 1
ATOM 2846 O O . SER A 1 363 ? 21.627 -36.308 -1.701 1.00 95.56 363 SER A O 1
ATOM 2848 N N . ASN A 1 364 ? 21.053 -36.408 -3.868 1.00 95.88 364 ASN A N 1
ATOM 2849 C CA . ASN A 1 364 ? 19.629 -36.685 -3.648 1.00 95.88 364 ASN A CA 1
ATOM 2850 C C . ASN A 1 364 ? 18.934 -35.636 -2.773 1.00 95.88 364 ASN A C 1
ATOM 2852 O O . ASN A 1 364 ? 18.209 -35.951 -1.830 1.00 95.88 364 ASN A O 1
ATOM 2856 N N . VAL A 1 365 ? 19.162 -34.363 -3.091 1.00 97.06 365 VAL A N 1
ATOM 2857 C CA . VAL A 1 365 ? 18.584 -33.238 -2.351 1.00 97.06 365 VAL A CA 1
ATOM 2858 C C . VAL A 1 365 ? 17.371 -32.697 -3.095 1.00 97.06 365 VAL A C 1
ATOM 2860 O O . VAL A 1 365 ? 17.430 -32.420 -4.295 1.00 97.06 365 VAL A O 1
ATOM 2863 N N . THR A 1 366 ? 16.263 -32.528 -2.374 1.00 97.06 366 THR A N 1
ATOM 2864 C CA . THR A 1 366 ? 15.043 -31.905 -2.906 1.00 97.06 366 THR A CA 1
ATOM 2865 C C . THR A 1 366 ? 14.764 -30.599 -2.179 1.00 97.06 366 THR A C 1
ATOM 2867 O O . THR A 1 366 ? 14.595 -30.599 -0.962 1.00 97.06 366 THR A O 1
ATOM 2870 N N . ILE A 1 367 ? 14.669 -29.508 -2.932 1.00 97.38 367 ILE A N 1
ATOM 2871 C CA . ILE A 1 367 ? 14.342 -28.162 -2.461 1.00 97.38 367 ILE A CA 1
ATOM 2872 C C . ILE A 1 367 ? 12.991 -27.775 -3.053 1.00 97.38 367 ILE A C 1
ATOM 2874 O O . ILE A 1 367 ? 12.867 -27.625 -4.273 1.00 97.38 367 ILE A O 1
ATOM 2878 N N . ALA A 1 368 ? 11.961 -27.678 -2.215 1.00 96.62 368 ALA A N 1
ATOM 2879 C CA . ALA A 1 368 ? 10.598 -27.525 -2.701 1.00 96.62 368 ALA A CA 1
ATOM 2880 C C . ALA A 1 368 ? 9.730 -26.552 -1.903 1.00 96.62 368 ALA A C 1
ATOM 2882 O O . ALA A 1 368 ? 9.898 -26.388 -0.701 1.00 96.62 368 ALA A O 1
ATOM 2883 N N . ASN A 1 369 ? 8.710 -25.987 -2.548 1.00 95.38 369 ASN A N 1
ATOM 2884 C CA . ASN A 1 369 ? 7.719 -25.121 -1.900 1.00 95.38 369 ASN A CA 1
ATOM 2885 C C . ASN A 1 369 ? 8.342 -23.935 -1.139 1.00 95.38 369 ASN A C 1
ATOM 2887 O O . ASN A 1 369 ? 7.773 -23.487 -0.145 1.00 95.38 369 ASN A O 1
ATOM 2891 N N . SER A 1 370 ? 9.520 -23.453 -1.543 1.00 93.75 370 SER A N 1
ATOM 2892 C CA . SER A 1 370 ? 10.117 -22.282 -0.907 1.00 93.75 370 SER A CA 1
ATOM 2893 C C . SER A 1 370 ? 9.361 -21.004 -1.267 1.00 93.75 370 SER A C 1
ATOM 2895 O O . SER A 1 370 ? 8.969 -20.817 -2.417 1.00 93.75 370 SER A O 1
ATOM 2897 N N . LEU A 1 371 ? 9.151 -20.132 -0.272 1.00 88.75 371 LEU A N 1
ATOM 2898 C CA . LEU A 1 371 ? 8.404 -18.868 -0.424 1.00 88.75 371 LEU A CA 1
ATOM 2899 C C . LEU A 1 371 ? 9.247 -17.736 -1.048 1.00 88.75 371 LEU A C 1
ATOM 2901 O O . LEU A 1 371 ? 8.718 -16.729 -1.518 1.00 88.75 371 LEU A O 1
ATOM 2905 N N . SER A 1 372 ? 10.563 -17.904 -1.079 1.00 91.38 372 SER A N 1
ATOM 2906 C CA . SER A 1 372 ? 11.536 -17.148 -1.868 1.00 91.38 372 SER A CA 1
ATOM 2907 C C . SER A 1 372 ? 12.440 -18.151 -2.590 1.00 91.38 372 SER A C 1
ATOM 2909 O O . SER A 1 372 ? 12.133 -19.344 -2.608 1.00 91.38 372 SER A O 1
ATOM 2911 N N . THR A 1 373 ? 13.527 -17.681 -3.206 1.00 94.56 373 THR A N 1
ATOM 2912 C CA . THR A 1 373 ? 14.423 -18.504 -4.026 1.00 94.56 373 THR A CA 1
ATOM 2913 C C . THR A 1 373 ? 14.808 -19.800 -3.315 1.00 94.56 373 THR A C 1
ATOM 2915 O O . THR A 1 373 ? 15.288 -19.770 -2.177 1.00 94.56 373 THR A O 1
ATOM 2918 N N . GLY A 1 374 ? 14.641 -20.930 -4.011 1.00 94.81 374 GLY A N 1
ATOM 2919 C CA . GLY A 1 374 ? 14.920 -22.259 -3.469 1.00 94.81 374 GLY A CA 1
ATOM 2920 C C . GLY A 1 374 ? 16.333 -22.379 -2.889 1.00 94.81 374 GLY A C 1
ATOM 2921 O O . GLY A 1 374 ? 16.485 -22.774 -1.733 1.00 94.81 374 GLY A O 1
ATOM 2922 N N . LEU A 1 375 ? 17.363 -22.008 -3.656 1.00 96.25 375 LEU A N 1
ATOM 2923 C CA . LEU A 1 375 ? 18.757 -21.968 -3.196 1.00 96.25 375 LEU A CA 1
ATOM 2924 C C . LEU A 1 375 ? 19.504 -20.750 -3.742 1.00 96.25 375 LEU A C 1
ATOM 2926 O O . LEU A 1 375 ? 19.502 -20.506 -4.947 1.00 96.25 375 LEU A O 1
ATOM 2930 N N . ILE A 1 376 ? 20.204 -20.029 -2.866 1.00 95.69 376 ILE A N 1
ATOM 2931 C CA . ILE A 1 376 ? 21.107 -18.933 -3.239 1.00 95.69 376 ILE A CA 1
ATOM 2932 C C . ILE A 1 376 ? 22.562 -19.340 -3.008 1.00 95.69 376 ILE A C 1
ATOM 2934 O O . ILE A 1 376 ? 22.933 -19.733 -1.901 1.00 95.69 376 ILE A O 1
ATOM 2938 N N . LEU A 1 377 ? 23.391 -19.175 -4.040 1.00 94.19 377 LEU A N 1
ATOM 2939 C CA . LEU A 1 377 ? 24.839 -19.369 -4.002 1.00 94.19 377 LEU A CA 1
ATOM 2940 C C . LEU A 1 377 ? 25.563 -18.034 -4.198 1.00 94.19 377 LEU A C 1
ATOM 2942 O O . LEU A 1 377 ? 25.340 -17.336 -5.190 1.00 94.19 377 LEU A O 1
ATOM 2946 N N . ILE A 1 378 ? 26.462 -17.692 -3.275 1.00 92.31 378 ILE A N 1
ATOM 2947 C CA . ILE A 1 378 ? 27.328 -16.506 -3.377 1.00 92.31 378 ILE A CA 1
ATOM 2948 C C . ILE A 1 378 ? 28.764 -16.931 -3.076 1.00 92.31 378 ILE A C 1
ATOM 2950 O O . ILE A 1 378 ? 29.011 -17.517 -2.022 1.00 92.31 378 ILE A O 1
ATOM 2954 N N . GLY A 1 379 ? 29.712 -16.674 -3.984 1.00 89.50 379 GLY A N 1
ATOM 2955 C CA . GLY A 1 379 ? 31.124 -17.018 -3.773 1.00 89.50 379 GLY A CA 1
ATOM 2956 C C . GLY A 1 379 ? 31.394 -18.503 -3.518 1.00 89.50 379 GLY A C 1
ATOM 2957 O O . GLY A 1 379 ? 32.365 -18.818 -2.837 1.00 89.50 379 GLY A O 1
ATOM 2958 N N . SER A 1 380 ? 30.524 -19.409 -3.982 1.00 90.88 380 SER A N 1
ATOM 2959 C CA . SER A 1 380 ? 30.519 -20.808 -3.529 1.00 90.88 380 SER A CA 1
ATOM 2960 C C . SER A 1 380 ? 30.696 -21.830 -4.653 1.00 90.88 380 SER A C 1
ATOM 2962 O O . SER A 1 380 ? 30.223 -21.631 -5.770 1.00 90.88 380 SER A O 1
ATOM 2964 N N . ILE A 1 381 ? 31.354 -22.947 -4.336 1.00 90.88 381 ILE A N 1
ATOM 2965 C CA . ILE A 1 381 ? 31.555 -24.110 -5.207 1.00 90.88 381 ILE A CA 1
ATOM 2966 C C . ILE A 1 381 ? 30.789 -25.284 -4.599 1.00 90.88 381 ILE A C 1
ATOM 2968 O O . ILE A 1 381 ? 31.130 -25.773 -3.519 1.00 90.88 381 ILE A O 1
ATOM 2972 N N . VAL A 1 382 ? 29.746 -25.732 -5.297 1.00 93.00 382 VAL A N 1
ATOM 2973 C CA . VAL A 1 382 ? 28.893 -26.842 -4.858 1.00 93.00 382 VAL A CA 1
ATOM 2974 C C . VAL A 1 382 ? 29.023 -27.993 -5.842 1.00 93.00 382 VAL A C 1
ATOM 2976 O O . VAL A 1 382 ? 28.817 -27.821 -7.040 1.00 93.00 382 VAL A O 1
ATOM 2979 N N . THR A 1 383 ? 29.355 -29.173 -5.327 1.00 92.94 383 THR A N 1
ATOM 2980 C CA . THR A 1 383 ? 29.474 -30.405 -6.108 1.00 92.94 383 THR A CA 1
ATOM 2981 C C . THR A 1 383 ? 28.205 -31.243 -5.971 1.00 92.94 383 THR A C 1
ATOM 2983 O O . THR A 1 383 ? 27.748 -31.503 -4.857 1.00 92.94 383 THR A O 1
ATOM 2986 N N . VAL A 1 384 ? 27.643 -31.690 -7.092 1.00 93.56 384 VAL A N 1
ATOM 2987 C CA . VAL A 1 384 ? 26.416 -32.495 -7.164 1.00 93.56 384 VAL A CA 1
ATOM 2988 C C . VAL A 1 384 ? 26.750 -33.880 -7.717 1.00 93.56 384 VAL A C 1
ATOM 2990 O O . VAL A 1 384 ? 27.278 -33.979 -8.824 1.00 93.56 384 VAL A O 1
ATOM 2993 N N . TYR A 1 385 ? 26.437 -34.942 -6.967 1.00 88.38 385 TYR A N 1
ATOM 2994 C CA . TYR A 1 385 ? 26.726 -36.322 -7.389 1.00 88.38 385 TYR A CA 1
ATOM 2995 C C . TYR A 1 385 ? 25.553 -36.997 -8.112 1.00 88.38 385 TYR A C 1
ATOM 2997 O O . TYR A 1 385 ? 25.660 -37.306 -9.290 1.00 88.38 385 TYR A O 1
ATOM 3005 N N . ASN A 1 386 ? 24.423 -37.178 -7.424 1.00 90.62 386 ASN A N 1
ATOM 3006 C CA . ASN A 1 386 ? 23.256 -37.884 -7.960 1.00 90.62 386 ASN A CA 1
ATOM 3007 C C . ASN A 1 386 ? 22.171 -36.891 -8.414 1.00 90.62 386 ASN A C 1
ATOM 3009 O O . ASN A 1 386 ? 22.334 -36.184 -9.407 1.00 90.62 386 ASN A O 1
ATOM 3013 N N . SER A 1 387 ? 21.053 -36.806 -7.684 1.00 93.50 387 SER A N 1
ATOM 3014 C CA . SER A 1 387 ? 19.941 -35.922 -8.040 1.00 93.50 387 SER A CA 1
ATOM 3015 C C . SER A 1 387 ? 19.897 -34.625 -7.224 1.00 93.50 387 SER A C 1
ATOM 3017 O O . SER A 1 387 ? 20.139 -34.621 -6.015 1.00 93.50 387 SER A O 1
ATOM 3019 N N . LEU A 1 388 ? 19.557 -33.519 -7.892 1.00 96.12 388 LEU A N 1
ATOM 3020 C CA . LEU A 1 388 ? 19.225 -32.233 -7.275 1.00 96.12 388 LEU A CA 1
ATOM 3021 C C . LEU A 1 388 ? 17.927 -31.702 -7.892 1.00 96.12 388 LEU A C 1
ATOM 3023 O O . LEU A 1 388 ? 17.854 -31.457 -9.098 1.00 96.12 388 LEU A O 1
ATOM 3027 N N . VAL A 1 389 ? 16.888 -31.547 -7.072 1.00 97.06 389 VAL A N 1
ATOM 3028 C CA . VAL A 1 389 ? 15.536 -31.211 -7.541 1.00 97.06 389 VAL A CA 1
ATOM 3029 C C . VAL A 1 389 ? 15.052 -29.916 -6.904 1.00 97.06 389 VAL A C 1
ATOM 3031 O O . VAL A 1 389 ? 14.955 -29.825 -5.686 1.00 97.06 389 VAL A O 1
ATOM 3034 N N . PHE A 1 390 ? 14.674 -28.952 -7.739 1.00 97.75 390 PHE A N 1
ATOM 3035 C CA . PHE A 1 390 ? 14.009 -27.706 -7.372 1.00 97.75 390 PHE A CA 1
ATOM 3036 C C . PHE A 1 390 ? 12.557 -27.755 -7.832 1.00 97.75 390 PHE A C 1
ATOM 3038 O O . PHE A 1 390 ? 12.301 -27.810 -9.039 1.00 97.75 390 PHE A O 1
ATOM 3045 N N . ARG A 1 391 ? 11.603 -27.748 -6.896 1.00 97.00 391 ARG A N 1
ATOM 3046 C CA . ARG A 1 391 ? 10.183 -27.892 -7.226 1.00 97.00 391 ARG A CA 1
ATOM 3047 C C . ARG A 1 391 ? 9.277 -26.860 -6.565 1.00 97.00 391 ARG A C 1
ATOM 3049 O O . ARG A 1 391 ? 9.232 -26.792 -5.345 1.00 97.00 391 ARG A O 1
ATOM 3056 N N . ASN A 1 392 ? 8.441 -26.183 -7.348 1.00 96.56 392 ASN A N 1
ATOM 3057 C CA . ASN A 1 392 ? 7.395 -25.295 -6.832 1.00 96.56 392 ASN A CA 1
ATOM 3058 C C . ASN A 1 392 ? 7.945 -24.208 -5.887 1.00 96.56 392 ASN A C 1
ATOM 3060 O O . ASN A 1 392 ? 7.342 -23.897 -4.864 1.00 96.56 392 ASN A O 1
ATOM 3064 N N . ASN A 1 393 ? 9.135 -23.683 -6.186 1.00 97.38 393 ASN A N 1
ATOM 3065 C CA . ASN A 1 393 ? 9.737 -22.588 -5.429 1.00 97.38 393 ASN A CA 1
ATOM 3066 C C . ASN A 1 393 ? 9.381 -21.250 -6.078 1.00 97.38 393 ASN A C 1
ATOM 3068 O O . ASN A 1 393 ? 9.303 -21.155 -7.305 1.00 97.38 393 ASN A O 1
ATOM 3072 N N . THR A 1 394 ? 9.196 -20.208 -5.275 1.00 95.19 394 THR A N 1
ATOM 3073 C CA . THR A 1 394 ? 9.001 -18.836 -5.762 1.00 95.19 394 THR A CA 1
ATOM 3074 C C . THR A 1 394 ? 10.286 -18.020 -5.612 1.00 95.19 394 THR A C 1
ATOM 3076 O O . THR A 1 394 ? 11.225 -18.468 -4.990 1.00 95.19 394 THR A O 1
ATOM 3079 N N . GLY A 1 395 ? 10.402 -16.822 -6.176 1.00 93.12 395 GLY A N 1
ATOM 3080 C CA . GLY A 1 395 ? 11.603 -15.999 -5.997 1.00 93.12 395 GLY A CA 1
ATOM 3081 C C . GLY A 1 395 ? 11.475 -14.625 -6.633 1.00 93.12 395 GLY A C 1
ATOM 3082 O O . GLY A 1 395 ? 10.553 -14.369 -7.411 1.00 93.12 395 GLY A O 1
ATOM 3083 N N . VAL A 1 396 ? 12.387 -13.707 -6.311 1.00 93.75 396 VAL A N 1
ATOM 3084 C CA . VAL A 1 396 ? 12.530 -12.463 -7.090 1.00 93.75 396 VAL A CA 1
ATOM 3085 C C . VAL A 1 396 ? 13.303 -12.781 -8.360 1.00 93.75 396 VAL A C 1
ATOM 3087 O O . VAL A 1 396 ? 12.781 -12.643 -9.463 1.00 93.75 396 VAL A O 1
ATOM 3090 N N . THR A 1 397 ? 14.506 -13.308 -8.187 1.00 92.44 397 THR A N 1
ATOM 3091 C CA . THR A 1 397 ? 15.381 -13.810 -9.243 1.00 92.44 397 THR A CA 1
ATOM 3092 C C . THR A 1 397 ? 15.744 -15.251 -8.945 1.00 92.44 397 THR A C 1
ATOM 3094 O O . THR A 1 397 ? 16.073 -15.552 -7.802 1.00 92.44 397 THR A O 1
ATOM 3097 N N . GLY A 1 398 ? 15.709 -16.137 -9.939 1.00 92.56 398 GLY A N 1
ATOM 3098 C CA . GLY A 1 398 ? 16.099 -17.531 -9.721 1.00 92.56 398 GLY A CA 1
ATOM 3099 C C . GLY A 1 398 ? 15.093 -18.239 -8.826 1.00 92.56 398 GLY A C 1
ATOM 3100 O O . GLY A 1 398 ? 15.405 -18.477 -7.669 1.00 92.56 398 GLY A O 1
ATOM 3101 N N . GLY A 1 399 ? 13.882 -18.533 -9.305 1.00 94.31 399 GLY A N 1
ATOM 3102 C CA . GLY A 1 399 ? 12.853 -19.180 -8.474 1.00 94.31 399 GLY A CA 1
ATOM 3103 C C . GLY A 1 399 ? 13.352 -20.496 -7.864 1.00 94.31 399 GLY A C 1
ATOM 3104 O O . GLY A 1 399 ? 13.231 -20.718 -6.661 1.00 94.31 399 GLY A O 1
ATOM 3105 N N . GLY A 1 400 ? 14.013 -21.332 -8.668 1.00 96.19 400 GLY A N 1
ATOM 3106 C CA . GLY A 1 400 ? 14.732 -22.510 -8.180 1.00 96.19 400 GLY A CA 1
ATOM 3107 C C . GLY A 1 400 ? 16.104 -22.172 -7.591 1.00 96.19 400 GLY A C 1
ATOM 3108 O O . GLY A 1 400 ? 16.355 -22.418 -6.412 1.00 96.19 400 GLY A O 1
ATOM 3109 N N . LEU A 1 401 ? 16.997 -21.624 -8.419 1.00 96.12 401 LEU A N 1
ATOM 3110 C CA . LEU A 1 401 ? 18.404 -21.388 -8.090 1.00 96.12 401 LEU A CA 1
ATOM 3111 C C . LEU A 1 401 ? 18.847 -19.977 -8.488 1.00 96.12 401 LEU A C 1
ATOM 3113 O O . LEU A 1 401 ? 18.689 -19.563 -9.637 1.00 96.12 401 LEU A O 1
ATOM 3117 N N . GLN A 1 402 ? 19.505 -19.282 -7.564 1.00 95.06 402 GLN A N 1
ATOM 3118 C CA . GLN A 1 402 ? 20.200 -18.026 -7.822 1.00 95.06 402 GLN A CA 1
ATOM 3119 C C . GLN A 1 402 ? 21.701 -18.173 -7.567 1.00 95.06 402 GLN A C 1
ATOM 3121 O O . GLN A 1 402 ? 22.120 -18.683 -6.529 1.00 95.06 402 GLN A O 1
ATOM 3126 N N . MET A 1 403 ? 22.514 -17.677 -8.497 1.00 92.25 403 MET A N 1
ATOM 3127 C CA . MET A 1 403 ? 23.972 -17.718 -8.418 1.00 92.25 403 MET A CA 1
ATOM 3128 C C . MET A 1 403 ? 24.571 -16.322 -8.615 1.00 92.25 403 MET A C 1
ATOM 3130 O O . MET A 1 403 ? 24.316 -15.669 -9.625 1.00 92.25 403 MET A O 1
ATOM 3134 N N . ASN A 1 404 ? 25.421 -15.897 -7.677 1.00 88.62 404 ASN A N 1
ATOM 3135 C CA . ASN A 1 404 ? 26.119 -14.609 -7.702 1.00 88.62 404 ASN A CA 1
ATOM 3136 C C . ASN A 1 404 ? 27.636 -14.794 -7.467 1.00 88.62 404 ASN A C 1
ATOM 3138 O O . ASN A 1 404 ? 28.081 -15.838 -6.983 1.00 88.62 404 ASN A O 1
ATOM 3142 N N . ALA A 1 405 ? 28.431 -13.754 -7.747 1.00 67.81 405 ALA A N 1
ATOM 3143 C CA . ALA A 1 405 ? 29.823 -13.592 -7.295 1.00 67.81 405 ALA A CA 1
ATOM 3144 C C . ALA A 1 405 ? 30.737 -14.826 -7.492 1.00 67.81 405 ALA A C 1
ATOM 3146 O O . ALA A 1 405 ? 31.156 -15.453 -6.525 1.00 67.81 405 ALA A O 1
ATOM 3147 N N . THR A 1 406 ? 31.078 -15.181 -8.737 1.00 79.75 406 THR A N 1
ATOM 3148 C CA . THR A 1 406 ? 31.987 -16.308 -9.081 1.00 79.75 406 THR A CA 1
ATOM 3149 C C . THR A 1 406 ? 31.581 -17.688 -8.526 1.00 79.75 406 THR A C 1
ATOM 3151 O O . THR A 1 406 ? 32.435 -18.553 -8.354 1.00 79.75 406 THR A O 1
ATOM 3154 N N . SER A 1 407 ? 30.293 -17.916 -8.244 1.00 88.88 407 SER A N 1
ATOM 3155 C CA . SER A 1 407 ? 29.804 -19.241 -7.830 1.00 88.88 407 SER A CA 1
ATOM 3156 C C . SER A 1 407 ? 29.797 -20.246 -8.987 1.00 88.88 407 SER A C 1
ATOM 3158 O O . SER A 1 407 ? 29.467 -19.872 -10.114 1.00 88.88 407 SER A O 1
ATOM 3160 N N . TYR A 1 408 ? 30.079 -21.518 -8.687 1.00 88.88 408 TYR A N 1
ATOM 3161 C CA . TYR A 1 408 ? 30.084 -22.628 -9.648 1.00 88.88 408 TYR A CA 1
ATOM 3162 C C . TYR A 1 408 ? 29.305 -23.838 -9.129 1.00 88.88 408 TYR A C 1
ATOM 3164 O O . TYR A 1 408 ? 29.357 -24.168 -7.939 1.00 88.88 408 TYR A O 1
ATOM 3172 N N . LEU A 1 409 ? 28.637 -24.534 -10.049 1.00 90.75 409 LEU A N 1
ATOM 3173 C CA . LEU A 1 409 ? 28.156 -25.895 -9.828 1.00 90.75 409 LEU A CA 1
ATOM 3174 C C . LEU A 1 409 ? 29.069 -26.883 -10.548 1.00 90.75 409 LEU A C 1
ATOM 3176 O O . LEU A 1 409 ? 29.305 -26.756 -11.750 1.00 90.75 409 LEU A O 1
ATOM 3180 N N . VAL A 1 410 ? 29.557 -27.867 -9.801 1.00 89.94 410 VAL A N 1
ATOM 3181 C CA . VAL A 1 410 ? 30.387 -28.960 -10.306 1.00 89.94 410 VAL A CA 1
ATOM 3182 C C . VAL A 1 410 ? 29.552 -30.234 -10.316 1.00 89.94 410 VAL A C 1
ATOM 3184 O O . VAL A 1 410 ? 28.962 -30.593 -9.300 1.00 89.94 410 VAL A O 1
ATOM 3187 N N . PHE A 1 411 ? 29.494 -30.934 -11.441 1.00 89.56 411 PHE A N 1
ATOM 3188 C CA . PHE A 1 411 ? 28.658 -32.125 -11.593 1.00 89.56 411 PHE A CA 1
ATOM 3189 C C . PHE A 1 411 ? 29.501 -33.390 -11.694 1.00 89.56 411 PHE A C 1
ATOM 3191 O O . PHE A 1 411 ? 30.502 -33.419 -12.412 1.00 89.56 411 PHE A O 1
ATOM 3198 N N . SER A 1 412 ? 29.088 -34.446 -10.994 1.00 86.50 412 SER A N 1
ATOM 3199 C CA . SER A 1 412 ? 29.633 -35.782 -11.218 1.00 86.50 412 SER A CA 1
ATOM 3200 C C . SER A 1 412 ? 29.020 -36.419 -12.475 1.00 86.50 412 SER A C 1
ATOM 3202 O O . SER A 1 412 ? 27.905 -36.039 -12.858 1.00 86.50 412 SER A O 1
ATOM 3204 N N . PRO A 1 413 ? 29.720 -37.362 -13.134 1.00 76.69 413 PRO A N 1
ATOM 3205 C CA . PRO A 1 413 ? 29.137 -38.135 -14.227 1.00 76.69 413 PRO A CA 1
ATOM 3206 C C . PRO A 1 413 ? 27.816 -38.766 -13.765 1.00 76.69 413 PRO A C 1
ATOM 3208 O O . PRO A 1 413 ? 27.771 -39.313 -12.671 1.00 76.69 413 PRO A O 1
ATOM 3211 N N . GLU A 1 414 ? 26.758 -38.671 -14.578 1.00 80.00 414 GLU A N 1
ATOM 3212 C CA . GLU A 1 414 ? 25.397 -39.180 -14.281 1.00 80.00 414 GLU A CA 1
ATOM 3213 C C . GLU A 1 414 ? 24.528 -38.325 -13.334 1.00 80.00 414 GLU A C 1
ATOM 3215 O O . GLU A 1 414 ? 23.383 -38.691 -13.051 1.00 80.00 414 GLU A O 1
ATOM 3220 N N . ALA A 1 415 ? 24.994 -37.146 -12.903 1.00 88.31 415 ALA A N 1
ATOM 3221 C CA . ALA A 1 415 ? 24.155 -36.230 -12.131 1.00 88.31 415 ALA A CA 1
ATOM 3222 C C . ALA A 1 415 ? 22.887 -35.803 -12.911 1.00 88.31 415 ALA A C 1
ATOM 3224 O O . ALA A 1 415 ? 22.919 -35.547 -14.119 1.00 88.31 415 ALA A O 1
ATOM 3225 N N . SER A 1 416 ? 21.758 -35.679 -12.204 1.00 90.94 416 SER A N 1
ATOM 3226 C CA . SER A 1 416 ? 20.469 -35.249 -12.766 1.00 90.94 416 SER A CA 1
ATOM 3227 C C . SER A 1 416 ? 19.924 -34.041 -12.014 1.00 90.94 416 SER A C 1
ATOM 3229 O O . SER A 1 416 ? 19.597 -34.129 -10.828 1.00 90.94 416 SER A O 1
ATOM 3231 N N . ILE A 1 417 ? 19.697 -32.940 -12.730 1.00 93.12 417 ILE A N 1
ATOM 3232 C CA . ILE A 1 417 ? 19.203 -31.684 -12.163 1.00 93.12 417 ILE A CA 1
ATOM 3233 C C . ILE A 1 417 ? 17.830 -31.358 -12.743 1.00 93.12 417 ILE A C 1
ATOM 3235 O O . ILE A 1 417 ? 17.637 -31.357 -13.960 1.00 93.12 417 ILE A O 1
ATOM 3239 N N . LYS A 1 418 ? 16.853 -31.092 -11.871 1.00 95.25 418 LYS A N 1
ATOM 3240 C CA . LYS A 1 418 ? 15.462 -30.841 -12.273 1.00 95.25 418 LYS A CA 1
ATOM 3241 C C . LYS A 1 418 ? 14.940 -29.533 -11.689 1.00 95.25 418 LYS A C 1
ATOM 3243 O O . LYS A 1 418 ? 15.006 -29.342 -10.480 1.00 95.25 418 LYS A O 1
ATOM 3248 N N . PHE A 1 419 ? 14.356 -28.691 -12.533 1.00 96.06 419 PHE A N 1
ATOM 3249 C CA . PHE A 1 419 ? 13.645 -27.463 -12.176 1.00 96.06 419 PHE A CA 1
ATOM 3250 C C . PHE A 1 419 ? 12.194 -27.585 -12.643 1.00 96.06 419 PHE A C 1
ATOM 3252 O O . PHE A 1 419 ? 11.931 -27.571 -13.846 1.00 96.06 419 PHE A O 1
ATOM 3259 N N . ILE A 1 420 ? 11.268 -27.758 -11.702 1.00 96.00 420 ILE A N 1
ATOM 3260 C CA . ILE A 1 420 ? 9.862 -28.076 -11.967 1.00 96.00 420 ILE A CA 1
ATOM 3261 C C . ILE A 1 420 ? 8.955 -27.053 -11.273 1.00 96.00 420 ILE A C 1
ATOM 3263 O O . ILE A 1 420 ? 9.060 -26.871 -10.064 1.00 96.00 420 ILE A O 1
ATOM 3267 N N . ASP A 1 421 ? 8.033 -26.431 -12.001 1.00 96.06 421 ASP A N 1
ATOM 3268 C CA . ASP A 1 421 ? 7.021 -25.508 -11.461 1.00 96.06 421 ASP A CA 1
ATOM 3269 C C . ASP A 1 421 ? 7.608 -24.314 -10.669 1.00 96.06 421 ASP A C 1
ATOM 3271 O O . ASP A 1 421 ? 6.958 -23.792 -9.768 1.00 96.06 421 ASP A O 1
ATOM 3275 N N . ASN A 1 422 ? 8.847 -23.880 -10.939 1.00 97.56 422 ASN A N 1
ATOM 3276 C CA . ASN A 1 422 ? 9.442 -22.750 -10.212 1.00 97.56 422 ASN A CA 1
ATOM 3277 C C . ASN A 1 422 ? 9.014 -21.404 -10.817 1.00 97.56 422 ASN A C 1
ATOM 3279 O O . ASN A 1 422 ? 8.894 -21.266 -12.035 1.00 97.56 422 ASN A O 1
ATOM 3283 N N . TYR A 1 423 ? 8.830 -20.392 -9.971 1.00 96.94 423 TYR A N 1
ATOM 3284 C CA . TYR A 1 423 ? 8.363 -19.066 -10.368 1.00 96.94 423 TYR A CA 1
ATOM 3285 C C . TYR A 1 423 ? 9.307 -17.951 -9.908 1.00 96.94 423 TYR A C 1
ATOM 3287 O O . TYR A 1 423 ? 9.659 -17.869 -8.734 1.00 96.94 423 TYR A O 1
ATOM 3295 N N . ALA A 1 424 ? 9.647 -17.026 -10.805 1.00 96.19 424 ALA A N 1
ATOM 3296 C CA . ALA A 1 424 ? 10.339 -15.783 -10.472 1.00 96.19 424 ALA A CA 1
ATOM 3297 C C . ALA A 1 424 ? 9.461 -14.557 -10.769 1.00 96.19 424 ALA A C 1
ATOM 3299 O O . ALA A 1 424 ? 8.966 -14.365 -11.879 1.00 96.19 424 ALA A O 1
ATOM 3300 N N . SER A 1 425 ? 9.323 -13.658 -9.796 1.00 94.94 425 SER A N 1
ATOM 3301 C CA . SER A 1 425 ? 8.607 -12.386 -9.957 1.00 94.94 425 SER A CA 1
ATOM 3302 C C . SER A 1 425 ? 9.374 -11.346 -10.784 1.00 94.94 425 SER A C 1
ATOM 3304 O O . SER A 1 425 ? 8.792 -10.322 -11.148 1.00 94.94 425 SER A O 1
ATOM 3306 N N . TYR A 1 426 ? 10.642 -11.615 -11.115 1.00 91.88 426 TYR A N 1
ATOM 3307 C CA . TYR A 1 426 ? 11.461 -10.828 -12.033 1.00 91.88 426 TYR A CA 1
ATOM 3308 C C . TYR A 1 426 ? 12.071 -11.701 -13.146 1.00 91.88 426 TYR A C 1
ATOM 3310 O O . TYR A 1 426 ? 11.450 -11.829 -14.202 1.00 91.88 426 TYR A O 1
ATOM 3318 N N . ARG A 1 427 ? 13.244 -12.317 -12.942 1.00 91.81 427 ARG A N 1
ATOM 3319 C CA . ARG A 1 427 ? 14.002 -13.028 -13.997 1.00 91.81 427 ARG A CA 1
ATOM 3320 C C . ARG A 1 427 ? 14.464 -14.420 -13.560 1.00 91.81 427 ARG A C 1
ATOM 3322 O O . ARG A 1 427 ? 14.807 -14.603 -12.394 1.00 91.81 427 ARG A O 1
ATOM 3329 N N . GLY A 1 428 ? 14.556 -15.364 -14.498 1.00 92.75 428 GLY A N 1
ATOM 3330 C CA . GLY A 1 428 ? 15.126 -16.693 -14.241 1.00 92.75 428 GLY A CA 1
ATOM 3331 C C . GLY A 1 428 ? 14.221 -17.559 -13.367 1.00 92.75 428 GLY A C 1
ATOM 3332 O O . GLY A 1 428 ? 14.522 -17.750 -12.197 1.00 92.75 428 GLY A O 1
ATOM 3333 N N . GLY A 1 429 ? 13.095 -18.060 -13.879 1.00 94.62 429 GLY A N 1
ATOM 3334 C CA . GLY A 1 429 ? 12.157 -18.870 -13.080 1.00 94.62 429 GLY A CA 1
ATOM 3335 C C . GLY A 1 429 ? 12.811 -20.141 -12.527 1.00 94.62 429 GLY A C 1
ATOM 3336 O O . GLY A 1 429 ? 12.722 -20.416 -11.333 1.00 94.62 429 GLY A O 1
ATOM 3337 N N . GLY A 1 430 ? 13.553 -20.865 -13.366 1.00 95.06 430 GLY A N 1
ATOM 3338 C CA . GLY A 1 430 ? 14.428 -21.957 -12.936 1.00 95.06 430 GLY A CA 1
ATOM 3339 C C . GLY A 1 430 ? 15.736 -21.445 -12.328 1.00 95.06 430 GLY A C 1
ATOM 3340 O O . GLY A 1 430 ? 15.960 -21.591 -11.126 1.00 95.06 430 GLY A O 1
ATOM 3341 N N . ILE A 1 431 ? 16.594 -20.843 -13.160 1.00 94.56 431 ILE A N 1
ATOM 3342 C CA . ILE A 1 431 ? 17.949 -20.401 -12.794 1.00 94.56 431 ILE A CA 1
ATOM 3343 C C . ILE A 1 431 ? 18.154 -18.923 -13.131 1.00 94.56 431 ILE A C 1
ATOM 3345 O O . ILE A 1 431 ? 17.863 -18.480 -14.244 1.00 94.56 431 ILE A O 1
ATOM 3349 N N . TYR A 1 432 ? 18.749 -18.179 -12.202 1.00 94.00 432 TYR A N 1
ATOM 3350 C CA . TYR A 1 432 ? 19.257 -16.830 -12.435 1.00 94.00 432 TYR A CA 1
ATOM 3351 C C . TYR A 1 432 ? 20.746 -16.738 -12.105 1.00 94.00 432 TYR A C 1
ATOM 3353 O O . TYR A 1 432 ? 21.170 -17.137 -11.017 1.00 94.00 432 TYR A O 1
ATOM 3361 N N . TYR A 1 433 ? 21.523 -16.166 -13.024 1.00 90.94 433 TYR A N 1
ATOM 3362 C CA . TYR A 1 433 ? 22.947 -15.915 -12.832 1.00 90.94 433 TYR A CA 1
ATOM 3363 C C . TYR A 1 433 ? 23.277 -14.426 -12.969 1.00 90.94 433 TYR A C 1
ATOM 3365 O O . TYR A 1 433 ? 23.062 -13.821 -14.021 1.00 90.94 433 TYR A O 1
ATOM 3373 N N . ASP A 1 434 ? 23.797 -13.839 -11.890 1.00 82.38 434 ASP A N 1
ATOM 3374 C CA . ASP A 1 434 ? 24.107 -12.411 -11.803 1.00 82.38 434 ASP A CA 1
ATOM 3375 C C . ASP A 1 434 ? 25.528 -12.113 -12.302 1.00 82.38 434 ASP A C 1
ATOM 3377 O O . ASP A 1 434 ? 26.503 -12.205 -11.548 1.00 82.38 434 ASP A O 1
ATOM 3381 N N . THR A 1 435 ? 25.666 -11.770 -13.585 1.00 70.00 435 THR A N 1
ATOM 3382 C CA . THR A 1 435 ? 26.953 -11.374 -14.178 1.00 70.00 435 THR A CA 1
ATOM 3383 C C . THR A 1 435 ? 26.832 -10.148 -15.074 1.00 70.00 435 THR A C 1
ATOM 3385 O O . THR A 1 435 ? 25.815 -9.919 -15.722 1.00 70.00 435 THR A O 1
ATOM 3388 N N . LEU A 1 436 ? 27.908 -9.352 -15.131 1.00 63.78 436 LEU A N 1
ATOM 3389 C CA . LEU A 1 436 ? 28.043 -8.228 -16.071 1.00 63.78 436 LEU A CA 1
ATOM 3390 C C . LEU A 1 436 ? 28.296 -8.700 -17.513 1.00 63.78 436 LEU A C 1
ATOM 3392 O O . LEU A 1 436 ? 28.122 -7.936 -18.459 1.00 63.78 436 LEU A O 1
ATOM 3396 N N . ILE A 1 437 ? 28.744 -9.946 -17.669 1.00 63.81 437 ILE A N 1
ATOM 3397 C CA . ILE A 1 437 ? 29.033 -10.610 -18.935 1.00 63.81 437 ILE A CA 1
ATOM 3398 C C . ILE A 1 437 ? 28.522 -12.035 -18.777 1.00 63.81 437 ILE A C 1
ATOM 3400 O O . ILE A 1 437 ? 28.958 -12.712 -17.855 1.00 63.81 437 ILE A O 1
ATOM 3404 N N . ALA A 1 438 ? 27.666 -12.499 -19.685 1.00 61.88 438 ALA A N 1
ATOM 3405 C CA . ALA A 1 438 ? 27.182 -13.873 -19.651 1.00 61.88 438 ALA A CA 1
ATOM 3406 C C . ALA A 1 438 ? 28.357 -14.873 -19.732 1.00 61.88 438 ALA A C 1
ATOM 3408 O O . ALA A 1 438 ? 29.027 -14.978 -20.765 1.00 61.88 438 ALA A O 1
ATOM 3409 N N . THR A 1 439 ? 28.619 -15.579 -18.631 1.00 70.50 439 THR A N 1
ATOM 3410 C CA . THR A 1 439 ? 29.614 -16.661 -18.506 1.00 70.50 439 THR A CA 1
ATOM 3411 C C . THR A 1 439 ? 28.923 -17.964 -18.115 1.00 70.50 439 THR A C 1
ATOM 3413 O O . THR A 1 439 ? 27.768 -17.956 -17.682 1.00 70.50 439 THR A O 1
ATOM 3416 N N . CYS A 1 440 ? 29.607 -19.094 -18.279 1.00 80.50 440 CYS A N 1
ATOM 3417 C CA . CYS A 1 440 ? 29.056 -20.393 -17.904 1.00 80.50 440 CYS A CA 1
ATOM 3418 C C . CYS A 1 440 ? 29.409 -20.752 -16.443 1.00 80.50 440 CYS A C 1
ATOM 3420 O O . CYS A 1 440 ? 30.588 -20.896 -16.122 1.00 80.50 440 CYS A O 1
ATOM 3422 N N . PRO A 1 441 ? 28.420 -20.935 -15.541 1.00 86.00 441 PRO A N 1
ATOM 3423 C CA . PRO A 1 441 ? 28.672 -21.293 -14.141 1.00 86.00 441 PRO A CA 1
ATOM 3424 C C . PRO A 1 441 ? 28.782 -22.812 -13.895 1.00 86.00 441 PRO A C 1
ATOM 3426 O O . PRO A 1 441 ? 28.790 -23.253 -12.743 1.00 86.00 441 PRO A O 1
ATOM 3429 N N . PHE A 1 442 ? 28.825 -23.625 -14.953 1.00 87.75 442 PHE A N 1
ATOM 3430 C CA . PHE A 1 442 ? 28.762 -25.085 -14.877 1.00 87.75 442 PHE A CA 1
ATOM 3431 C C . PHE A 1 442 ? 30.110 -25.727 -15.207 1.00 87.75 442 PHE A C 1
ATOM 3433 O O . PHE A 1 442 ? 30.733 -25.408 -16.218 1.00 87.75 442 PHE A O 1
ATOM 3440 N N . GLN A 1 443 ? 30.542 -26.660 -14.359 1.00 84.75 443 GLN A N 1
ATOM 3441 C CA . GLN A 1 443 ? 31.782 -27.421 -14.517 1.00 84.75 443 GLN A CA 1
ATOM 3442 C C . GLN A 1 443 ? 31.539 -28.922 -14.310 1.00 84.75 443 GLN A C 1
ATOM 3444 O O . GLN A 1 443 ? 30.623 -29.330 -13.597 1.00 84.75 443 GLN A O 1
ATOM 3449 N N . SER A 1 444 ? 32.371 -29.753 -14.932 1.00 81.56 444 SER A N 1
ATOM 3450 C CA . SER A 1 444 ? 32.380 -31.203 -14.721 1.00 81.56 444 SER A CA 1
ATOM 3451 C C . SER A 1 444 ? 33.472 -31.579 -13.720 1.00 81.56 444 SER A C 1
ATOM 3453 O O . SER A 1 444 ? 34.565 -31.014 -13.756 1.00 81.56 444 SER A O 1
ATOM 3455 N N . LEU A 1 445 ? 33.198 -32.554 -12.847 1.00 77.31 445 LEU A N 1
ATOM 3456 C CA . LEU A 1 445 ? 34.182 -33.120 -11.914 1.00 77.31 445 LEU A CA 1
ATOM 3457 C C . LEU A 1 445 ? 35.334 -33.826 -12.658 1.00 77.31 445 LEU A C 1
ATOM 3459 O O . LEU A 1 445 ? 36.453 -33.894 -12.155 1.00 77.31 445 LEU A O 1
ATOM 3463 N N . GLN A 1 446 ? 35.066 -34.346 -13.860 1.00 71.38 446 GLN A N 1
ATOM 3464 C CA . GLN A 1 446 ? 36.057 -34.968 -14.735 1.00 71.38 446 GLN A CA 1
ATOM 3465 C C . GLN A 1 446 ? 36.330 -34.070 -15.945 1.00 71.38 446 GLN A C 1
ATOM 3467 O O . GLN A 1 446 ? 35.441 -33.822 -16.766 1.00 71.38 446 GLN A O 1
ATOM 3472 N N . PHE A 1 447 ? 37.580 -33.619 -16.080 1.00 56.56 447 PHE A N 1
ATOM 3473 C CA . PHE A 1 447 ? 38.069 -32.996 -17.311 1.00 56.56 447 PHE A CA 1
ATOM 3474 C C . PHE A 1 447 ? 37.906 -33.989 -18.475 1.00 56.56 447 PHE A C 1
ATOM 3476 O O . PHE A 1 447 ? 38.393 -35.113 -18.387 1.00 56.56 447 PHE A O 1
ATOM 3483 N N . ASN A 1 448 ? 37.233 -33.570 -19.553 1.00 55.31 448 ASN A N 1
ATOM 3484 C CA . ASN A 1 448 ? 36.954 -34.366 -20.761 1.00 55.31 448 ASN A CA 1
ATOM 3485 C C . ASN A 1 448 ? 36.011 -35.577 -20.581 1.00 55.31 448 ASN A C 1
ATOM 3487 O O . ASN A 1 448 ? 36.095 -36.530 -21.351 1.00 55.31 448 ASN A O 1
ATOM 3491 N N . SER A 1 449 ? 35.098 -35.560 -19.603 1.00 54.53 449 SER A N 1
ATOM 3492 C CA . SER A 1 449 ? 34.016 -36.558 -19.564 1.00 54.53 449 SER A CA 1
ATOM 3493 C C . SER A 1 449 ? 33.049 -36.352 -20.737 1.00 54.53 449 SER A C 1
ATOM 3495 O O . SER A 1 449 ? 32.378 -35.324 -20.809 1.00 54.53 449 SER A O 1
ATOM 3497 N N . GLU A 1 450 ? 32.945 -37.347 -21.622 1.00 59.75 450 GLU A N 1
ATOM 3498 C CA . GLU A 1 450 ? 31.968 -37.389 -22.725 1.00 59.75 450 GLU A CA 1
ATOM 3499 C C . GLU A 1 450 ? 30.530 -37.669 -22.247 1.00 59.75 450 GLU A C 1
ATOM 3501 O O . GLU A 1 450 ? 29.581 -37.530 -23.017 1.00 59.75 450 GLU A O 1
ATOM 3506 N N . SER A 1 451 ? 30.343 -38.046 -20.977 1.00 65.31 451 SER A N 1
ATOM 3507 C CA . SER A 1 451 ? 29.025 -38.351 -20.415 1.00 65.31 451 SER A CA 1
ATOM 3508 C C . SER A 1 451 ? 28.223 -37.070 -20.144 1.00 65.31 451 SER A C 1
ATOM 3510 O O . SER A 1 451 ? 28.657 -36.253 -19.323 1.00 65.31 451 SER A O 1
ATOM 3512 N N . PRO A 1 452 ? 27.048 -36.876 -20.776 1.00 73.06 452 PRO A N 1
ATOM 3513 C CA . PRO A 1 452 ? 26.258 -35.670 -20.587 1.00 73.06 452 PRO A CA 1
ATOM 3514 C C . PRO A 1 452 ? 25.529 -35.642 -19.238 1.00 73.06 452 PRO A C 1
ATOM 3516 O O . PRO A 1 452 ? 24.957 -36.639 -18.798 1.00 73.06 452 PRO A O 1
ATOM 3519 N N . VAL A 1 453 ? 25.471 -34.462 -18.622 1.00 82.38 453 VAL A N 1
ATOM 3520 C CA . VAL A 1 453 ? 24.685 -34.196 -17.407 1.00 82.38 453 VAL A CA 1
ATOM 3521 C C . VAL A 1 453 ? 23.245 -33.876 -17.803 1.00 82.38 453 VAL A C 1
ATOM 3523 O O . VAL A 1 453 ? 23.007 -33.033 -18.672 1.00 82.38 453 VAL A O 1
ATOM 3526 N N . SER A 1 454 ? 22.270 -34.535 -17.173 1.00 86.75 454 SER A N 1
ATOM 3527 C CA . SER A 1 454 ? 20.854 -34.374 -17.522 1.00 86.75 454 SER A CA 1
ATOM 3528 C C . SER A 1 454 ? 20.235 -33.166 -16.821 1.00 86.75 454 SER A C 1
ATOM 3530 O O . SER A 1 454 ? 20.165 -33.126 -15.591 1.00 86.75 454 SER A O 1
ATOM 3532 N N . PHE A 1 455 ? 19.698 -32.230 -17.604 1.00 88.94 455 PHE A N 1
ATOM 3533 C CA . PHE A 1 455 ? 18.885 -31.115 -17.120 1.00 88.94 455 PHE A CA 1
ATOM 3534 C C . PHE A 1 455 ? 17.430 -31.281 -17.565 1.00 88.94 455 PHE A C 1
ATOM 3536 O O . PHE A 1 455 ? 17.132 -31.529 -18.738 1.00 88.94 455 PHE A O 1
ATOM 3543 N N . THR A 1 456 ? 16.503 -31.122 -16.625 1.00 91.81 456 THR A N 1
ATOM 3544 C CA . THR A 1 456 ? 15.061 -31.116 -16.896 1.00 91.81 456 THR A CA 1
ATOM 3545 C C . THR A 1 456 ? 14.461 -29.808 -16.411 1.00 91.81 456 THR A C 1
ATOM 3547 O O . THR A 1 456 ? 14.484 -29.521 -15.217 1.00 91.81 456 THR A O 1
ATOM 3550 N N . PHE A 1 457 ? 13.877 -29.048 -17.330 1.00 92.62 457 PHE A N 1
ATOM 3551 C CA . PHE A 1 457 ? 13.113 -27.843 -17.031 1.00 92.62 457 PHE A CA 1
ATOM 3552 C C . PHE A 1 457 ? 11.652 -28.086 -17.388 1.00 92.62 457 PHE A C 1
ATOM 3554 O O . PHE A 1 457 ? 11.355 -28.451 -18.523 1.00 92.62 457 PHE A O 1
ATOM 3561 N N . TRP A 1 458 ? 10.740 -27.933 -16.432 1.00 93.19 458 TRP A N 1
ATOM 3562 C CA . TRP A 1 458 ? 9.321 -28.191 -16.643 1.00 93.19 458 TRP A CA 1
ATOM 3563 C C . TRP A 1 458 ? 8.472 -27.109 -15.989 1.00 93.19 458 TRP A C 1
ATOM 3565 O O . TRP A 1 458 ? 8.503 -26.957 -14.772 1.00 93.19 458 TRP A O 1
ATOM 3575 N N . ASN A 1 459 ? 7.676 -26.403 -16.794 1.00 93.06 459 ASN A N 1
ATOM 3576 C CA . ASN A 1 459 ? 6.674 -25.446 -16.319 1.00 93.06 459 ASN A CA 1
ATOM 3577 C C . ASN A 1 459 ? 7.232 -24.365 -15.363 1.00 93.06 459 ASN A C 1
ATOM 3579 O O . ASN A 1 459 ? 6.542 -23.908 -14.455 1.00 93.06 459 ASN A O 1
ATOM 3583 N N . ASN A 1 460 ? 8.491 -23.956 -15.552 1.00 95.19 460 ASN A N 1
ATOM 3584 C CA . ASN A 1 460 ? 9.026 -22.795 -14.845 1.00 95.19 460 ASN A CA 1
ATOM 3585 C C . ASN A 1 460 ? 8.501 -21.514 -15.503 1.00 95.19 460 ASN A C 1
ATOM 3587 O O . ASN A 1 460 ? 8.204 -21.495 -16.698 1.00 95.19 460 ASN A O 1
ATOM 3591 N N . THR A 1 461 ? 8.366 -20.442 -14.727 1.00 94.81 461 THR A N 1
ATOM 3592 C CA . THR A 1 461 ? 7.834 -19.163 -15.211 1.00 94.81 461 THR A CA 1
ATOM 3593 C C . THR A 1 461 ? 8.579 -17.982 -14.597 1.00 94.81 461 THR A C 1
ATOM 3595 O O . THR A 1 461 ? 8.929 -17.988 -13.417 1.00 94.81 461 THR A O 1
ATOM 3598 N N . ALA A 1 462 ? 8.819 -16.937 -15.383 1.00 93.62 462 ALA A N 1
ATOM 3599 C CA . ALA A 1 462 ? 9.357 -15.667 -14.920 1.00 93.62 462 ALA A CA 1
ATOM 3600 C C . ALA A 1 462 ? 8.457 -14.524 -15.393 1.00 93.62 462 ALA A C 1
ATOM 3602 O O . ALA A 1 462 ? 7.988 -14.505 -16.528 1.00 93.62 462 ALA A O 1
ATOM 3603 N N . LYS A 1 463 ? 8.218 -13.533 -14.533 1.00 91.19 463 LYS A N 1
ATOM 3604 C CA . LYS A 1 463 ? 7.349 -12.401 -14.885 1.00 91.19 463 LYS A CA 1
ATOM 3605 C C . LYS A 1 463 ? 7.925 -11.531 -16.009 1.00 91.19 463 LYS A C 1
ATOM 3607 O O . LYS A 1 463 ? 7.147 -10.936 -16.751 1.00 91.19 463 LYS A O 1
ATOM 3612 N N . VAL A 1 464 ? 9.253 -11.400 -16.089 1.00 88.62 464 VAL A N 1
ATOM 3613 C CA . VAL A 1 464 ? 9.924 -10.497 -17.038 1.00 88.62 464 VAL A CA 1
ATOM 3614 C C . VAL A 1 464 ? 10.653 -11.254 -18.143 1.00 88.62 464 VAL A C 1
ATOM 3616 O O . VAL A 1 464 ? 10.324 -11.055 -19.309 1.00 88.62 464 VAL A O 1
ATOM 3619 N N . ALA A 1 465 ? 11.633 -12.099 -17.808 1.00 89.38 465 ALA A N 1
ATOM 3620 C CA . ALA A 1 465 ? 12.438 -12.798 -18.812 1.00 89.38 465 ALA A CA 1
ATOM 3621 C C . ALA A 1 465 ? 13.113 -14.067 -18.267 1.00 89.38 465 ALA A C 1
ATOM 3623 O O . ALA A 1 465 ? 13.471 -14.140 -17.088 1.00 89.38 465 ALA A O 1
ATOM 3624 N N . GLY A 1 466 ? 13.345 -15.039 -19.157 1.00 89.88 466 GLY A N 1
ATOM 3625 C CA . GLY A 1 466 ? 14.036 -16.295 -18.849 1.00 89.88 466 GLY A CA 1
ATOM 3626 C C . GLY A 1 466 ? 13.237 -17.194 -17.907 1.00 89.88 466 GLY A C 1
ATOM 3627 O O . GLY A 1 466 ? 13.620 -17.358 -16.753 1.00 89.88 466 GLY A O 1
ATOM 3628 N N . ASP A 1 467 ? 12.123 -17.758 -18.383 1.00 92.50 467 ASP A N 1
ATOM 3629 C CA . ASP A 1 467 ? 11.286 -18.687 -17.605 1.00 92.50 467 ASP A CA 1
ATOM 3630 C C . ASP A 1 467 ? 12.124 -19.833 -17.013 1.00 92.50 467 ASP A C 1
ATOM 3632 O O . ASP A 1 467 ? 12.030 -20.122 -15.822 1.00 92.50 467 ASP A O 1
ATOM 3636 N N . ASP A 1 468 ? 13.009 -20.432 -17.811 1.00 93.12 468 ASP A N 1
ATOM 3637 C CA . ASP A 1 468 ? 13.866 -21.531 -17.365 1.00 93.12 468 ASP A CA 1
ATOM 3638 C C . ASP A 1 468 ? 15.237 -21.034 -16.897 1.00 93.12 468 ASP A C 1
ATOM 3640 O O . ASP A 1 468 ? 15.692 -21.401 -15.812 1.00 93.12 468 ASP A O 1
ATOM 3644 N N . MET A 1 469 ? 15.896 -20.178 -17.685 1.00 91.25 469 MET A N 1
ATOM 3645 C CA . MET A 1 469 ? 17.244 -19.677 -17.386 1.00 91.25 469 MET A CA 1
ATOM 3646 C C . MET A 1 469 ? 17.412 -18.211 -17.793 1.00 91.25 469 MET A C 1
ATOM 3648 O O . MET A 1 469 ? 16.995 -17.803 -18.880 1.00 91.25 469 MET A O 1
ATOM 3652 N N . TYR A 1 470 ? 18.091 -17.432 -16.951 1.00 91.50 470 TYR A N 1
ATOM 3653 C CA . TYR A 1 470 ? 18.506 -16.065 -17.258 1.00 91.50 470 TYR A CA 1
ATOM 3654 C C . TYR A 1 470 ? 20.009 -15.860 -17.011 1.00 91.50 470 TYR A C 1
ATOM 3656 O O . TYR A 1 470 ? 20.503 -16.154 -15.921 1.00 91.50 470 TYR A O 1
ATOM 3664 N N . GLY A 1 471 ? 20.716 -15.297 -17.997 1.00 87.88 471 GLY A N 1
ATOM 3665 C CA . GLY A 1 471 ? 22.103 -14.825 -17.847 1.00 87.88 471 GLY A CA 1
ATOM 3666 C C . GLY A 1 471 ? 23.206 -15.865 -18.093 1.00 87.88 471 GLY A C 1
ATOM 3667 O O . GLY A 1 471 ? 24.354 -15.609 -17.740 1.00 87.88 471 GLY A O 1
ATOM 3668 N N . ILE A 1 472 ? 22.889 -17.018 -18.694 1.00 85.50 472 ILE A N 1
ATOM 3669 C CA . ILE A 1 472 ? 23.833 -18.126 -18.928 1.00 85.50 472 ILE A CA 1
ATOM 3670 C C . ILE A 1 472 ? 23.946 -18.410 -20.430 1.00 85.50 472 ILE A C 1
ATOM 3672 O O . ILE A 1 472 ? 22.928 -18.567 -21.099 1.00 85.50 472 ILE A O 1
ATOM 3676 N N . ILE A 1 473 ? 25.178 -18.532 -20.936 1.00 80.00 473 ILE A N 1
ATOM 3677 C CA . ILE A 1 473 ? 25.484 -18.987 -22.303 1.00 80.00 473 ILE A CA 1
ATOM 3678 C C . ILE A 1 473 ? 26.351 -20.240 -22.201 1.00 80.00 473 ILE A C 1
ATOM 3680 O O . ILE A 1 473 ? 27.420 -20.202 -21.593 1.00 80.00 473 ILE A O 1
ATOM 3684 N N . THR A 1 474 ? 25.899 -21.346 -22.788 1.00 74.38 474 THR A N 1
ATOM 3685 C CA . THR A 1 474 ? 26.558 -22.657 -22.664 1.00 74.38 474 THR A CA 1
ATOM 3686 C C . THR A 1 474 ? 27.453 -22.993 -23.855 1.00 74.38 474 THR A C 1
ATOM 3688 O O . THR A 1 474 ? 28.248 -23.919 -23.774 1.00 74.38 474 THR A O 1
ATOM 3691 N N . SER A 1 475 ? 27.355 -22.247 -24.960 1.00 68.06 475 SER A N 1
ATOM 3692 C CA . SER A 1 475 ? 28.159 -22.441 -26.180 1.00 68.06 475 SER A CA 1
ATOM 3693 C C . SER A 1 475 ? 29.567 -21.831 -26.113 1.00 68.06 475 SER A C 1
ATOM 3695 O O . SER A 1 475 ? 30.300 -21.828 -27.102 1.00 68.06 475 SER A O 1
ATOM 3697 N N . ARG A 1 476 ? 29.961 -21.289 -24.956 1.00 67.62 476 ARG A N 1
ATOM 3698 C CA . ARG A 1 476 ? 31.213 -20.552 -24.766 1.00 67.62 476 ARG A CA 1
ATOM 3699 C C . ARG A 1 476 ? 32.334 -21.475 -24.263 1.00 67.62 476 ARG A C 1
ATOM 3701 O O . ARG A 1 476 ? 32.081 -22.449 -23.562 1.00 67.62 476 ARG A O 1
ATOM 3708 N N . SER A 1 477 ? 33.584 -21.175 -24.628 1.00 63.06 477 SER A N 1
ATOM 3709 C CA . SER A 1 477 ? 34.760 -22.033 -24.381 1.00 63.06 477 SER A CA 1
ATOM 3710 C C . SER A 1 477 ? 35.135 -22.237 -22.904 1.00 63.06 477 SER A C 1
ATOM 3712 O O . SER A 1 477 ? 35.964 -23.083 -22.599 1.00 63.06 477 SER A O 1
ATOM 3714 N N . ASP A 1 478 ? 34.585 -21.434 -21.995 1.00 68.31 478 ASP A N 1
ATOM 3715 C CA . ASP A 1 478 ? 34.700 -21.558 -20.535 1.00 68.31 478 ASP A CA 1
ATOM 3716 C C . ASP A 1 478 ? 33.761 -22.629 -19.942 1.00 68.31 478 ASP A C 1
ATOM 3718 O O . ASP A 1 478 ? 33.873 -22.962 -18.763 1.00 68.31 478 ASP A O 1
ATOM 3722 N N . CYS A 1 479 ? 32.855 -23.186 -20.749 1.00 71.81 479 CYS A N 1
ATOM 3723 C CA . CYS A 1 479 ? 31.869 -24.183 -20.349 1.00 71.81 479 CYS A CA 1
ATOM 3724 C C . CYS A 1 479 ? 32.386 -25.604 -20.659 1.00 71.81 479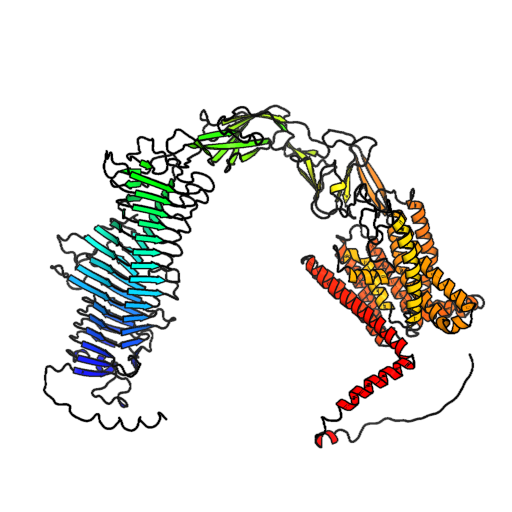 CYS A C 1
ATOM 3726 O O . CYS A 1 479 ? 32.335 -26.062 -21.798 1.00 71.81 479 CYS A O 1
ATOM 3728 N N . ASN A 1 480 ? 32.869 -26.327 -19.642 1.00 67.44 480 ASN A N 1
ATOM 3729 C CA . ASN A 1 480 ? 33.393 -27.699 -19.777 1.00 67.44 480 ASN A CA 1
ATOM 3730 C C . ASN A 1 480 ? 32.356 -28.764 -19.355 1.00 67.44 480 ASN A C 1
ATOM 3732 O O . ASN A 1 480 ? 32.677 -29.679 -18.594 1.00 67.44 480 ASN A O 1
ATOM 3736 N N . VAL A 1 481 ? 31.094 -28.622 -19.780 1.00 71.62 481 VAL A N 1
ATOM 3737 C CA . VAL A 1 481 ? 30.003 -29.568 -19.465 1.00 71.62 481 VAL A CA 1
ATOM 3738 C C . VAL A 1 481 ? 29.157 -29.834 -20.704 1.00 71.62 481 VAL A C 1
ATOM 3740 O O . VAL A 1 481 ? 28.630 -28.903 -21.309 1.00 71.62 481 VAL A O 1
ATOM 3743 N N . LEU A 1 482 ? 28.965 -31.111 -21.041 1.00 71.25 482 LEU A N 1
ATOM 3744 C CA . LEU A 1 482 ? 27.979 -31.528 -22.034 1.00 71.25 482 LEU A CA 1
ATOM 3745 C C . LEU A 1 482 ? 26.601 -31.614 -21.357 1.00 71.25 482 LEU A C 1
ATOM 3747 O O . LEU A 1 482 ? 26.380 -32.454 -20.486 1.00 71.25 482 LEU A O 1
ATOM 3751 N N . LEU A 1 483 ? 25.679 -30.722 -21.723 1.00 74.50 483 LEU A N 1
ATOM 3752 C CA . LEU A 1 483 ? 24.330 -30.669 -21.152 1.00 74.50 483 LEU A CA 1
ATOM 3753 C C . LEU A 1 483 ? 23.356 -31.456 -22.035 1.00 74.50 483 LEU A C 1
ATOM 3755 O O . LEU A 1 483 ? 23.159 -31.107 -23.197 1.00 74.50 483 LEU A O 1
ATOM 3759 N N . ASN A 1 484 ? 22.708 -32.483 -21.484 1.00 80.12 484 ASN A N 1
ATOM 3760 C CA . ASN A 1 484 ? 21.577 -33.149 -22.131 1.00 80.12 484 ASN A CA 1
ATOM 3761 C C . ASN A 1 484 ? 20.270 -32.582 -21.570 1.00 80.12 484 ASN A C 1
ATOM 3763 O O . ASN A 1 484 ? 19.871 -32.884 -20.443 1.00 80.12 484 ASN A O 1
ATOM 3767 N N . ILE A 1 485 ? 19.619 -31.725 -22.354 1.00 80.38 485 ILE A N 1
ATOM 3768 C CA . ILE A 1 485 ? 18.352 -31.098 -21.983 1.00 80.38 485 ILE A CA 1
ATOM 3769 C C . ILE A 1 485 ? 17.218 -32.017 -22.433 1.00 80.38 485 ILE A C 1
ATOM 3771 O O . ILE A 1 485 ? 16.983 -32.214 -23.620 1.00 80.38 485 ILE A O 1
ATOM 3775 N N . THR A 1 486 ? 16.503 -32.578 -21.462 1.00 76.00 486 THR A N 1
ATOM 3776 C CA . THR A 1 486 ? 15.443 -33.577 -21.708 1.00 76.00 486 THR A CA 1
ATOM 3777 C C . THR A 1 486 ? 14.200 -33.013 -22.407 1.00 76.00 486 THR A C 1
ATOM 3779 O O . THR A 1 486 ? 13.456 -33.776 -23.017 1.00 76.00 486 THR A O 1
ATOM 3782 N N . ASN A 1 487 ? 13.988 -31.693 -22.361 1.00 71.50 487 ASN A N 1
ATOM 3783 C CA . ASN A 1 487 ? 12.912 -30.998 -23.071 1.00 71.50 487 ASN A CA 1
ATOM 3784 C C . ASN A 1 487 ? 13.477 -30.162 -24.237 1.00 71.50 487 ASN A C 1
ATOM 3786 O O . ASN A 1 487 ? 14.371 -29.351 -24.006 1.00 71.50 487 ASN A O 1
ATOM 3790 N N . PRO A 1 488 ? 12.943 -30.285 -25.469 1.00 62.81 488 PRO A N 1
ATOM 3791 C CA . PRO A 1 488 ? 13.521 -29.640 -26.653 1.00 62.81 488 PRO A CA 1
ATOM 3792 C C . PRO A 1 488 ? 13.269 -28.127 -26.739 1.00 62.81 488 PRO A C 1
ATOM 3794 O O . PRO A 1 488 ? 13.903 -27.455 -27.545 1.00 62.81 488 PRO A O 1
ATOM 3797 N N . ILE A 1 489 ? 12.342 -27.583 -25.941 1.00 75.81 489 ILE A N 1
ATOM 3798 C CA . ILE A 1 489 ? 11.999 -26.157 -25.936 1.00 75.81 489 ILE A CA 1
ATOM 3799 C C . ILE A 1 489 ? 12.247 -25.621 -24.530 1.00 75.81 489 ILE A C 1
ATOM 3801 O O . ILE A 1 489 ? 11.459 -25.883 -23.622 1.00 75.81 489 ILE A O 1
ATOM 3805 N N . ILE A 1 490 ? 13.336 -24.875 -24.368 1.00 84.38 490 ILE A N 1
ATOM 3806 C CA . ILE A 1 490 ? 13.637 -24.124 -23.149 1.00 84.38 490 ILE A CA 1
ATOM 3807 C C . ILE A 1 490 ? 13.540 -22.631 -23.427 1.00 84.38 490 ILE A C 1
ATOM 3809 O O . ILE A 1 490 ? 13.972 -22.144 -24.470 1.00 84.38 490 ILE A O 1
ATOM 3813 N N . LYS A 1 491 ? 12.966 -21.891 -22.486 1.00 88.69 491 LYS A N 1
ATOM 3814 C CA . LYS A 1 491 ? 12.789 -20.444 -22.596 1.00 88.69 491 LYS A CA 1
ATOM 3815 C C . LYS A 1 491 ? 13.872 -19.738 -21.802 1.00 88.69 491 LYS A C 1
ATOM 3817 O O . LYS A 1 491 ? 13.812 -19.635 -20.574 1.00 88.69 491 LYS A O 1
ATOM 3822 N N . THR A 1 492 ? 14.858 -19.225 -22.522 1.00 88.88 492 THR A N 1
ATOM 3823 C CA . THR A 1 492 ? 16.019 -18.560 -21.926 1.00 88.88 492 THR A CA 1
ATOM 3824 C C . THR A 1 492 ? 16.106 -17.105 -22.352 1.00 88.88 492 THR A C 1
ATOM 3826 O O . THR A 1 492 ? 15.506 -16.700 -23.346 1.00 88.88 492 THR A O 1
ATOM 3829 N N . SER A 1 493 ? 16.796 -16.286 -21.566 1.00 88.94 493 SER A N 1
ATOM 3830 C CA . SER A 1 493 ? 17.080 -14.894 -21.913 1.00 88.94 493 SER A CA 1
ATOM 3831 C C . SER A 1 493 ? 18.361 -14.421 -21.232 1.00 88.94 493 SER A C 1
ATOM 3833 O O . SER A 1 493 ? 18.966 -15.128 -20.420 1.00 88.94 493 SER A O 1
ATOM 3835 N N . GLY A 1 494 ? 18.770 -13.199 -21.538 1.00 85.62 494 GLY A N 1
ATOM 3836 C CA . GLY A 1 494 ? 20.008 -12.635 -21.038 1.00 85.62 494 GLY A CA 1
ATOM 3837 C C . GLY A 1 494 ? 20.008 -11.118 -21.024 1.00 85.62 494 GLY A C 1
ATOM 3838 O O . GLY A 1 494 ? 18.981 -10.455 -21.196 1.00 85.62 494 GLY A O 1
ATOM 3839 N N . ILE A 1 495 ? 21.205 -10.580 -20.807 1.00 81.50 495 ILE A N 1
ATOM 3840 C CA . ILE A 1 495 ? 21.478 -9.142 -20.818 1.00 81.50 495 ILE A CA 1
ATOM 3841 C C . ILE A 1 495 ? 21.065 -8.562 -22.190 1.00 81.50 495 ILE A C 1
ATOM 3843 O O . ILE A 1 495 ? 21.285 -9.230 -23.204 1.00 81.50 495 ILE A O 1
ATOM 3847 N N . PRO A 1 496 ? 20.473 -7.350 -22.245 1.00 82.44 496 PRO A N 1
ATOM 3848 C CA . PRO A 1 496 ? 20.061 -6.723 -23.498 1.00 82.44 496 PRO A CA 1
ATOM 3849 C C . PRO A 1 496 ? 21.191 -6.620 -24.525 1.00 82.44 496 PRO A C 1
ATOM 3851 O O . PRO A 1 496 ? 22.228 -6.015 -24.259 1.00 82.44 496 PRO A O 1
ATOM 3854 N N . ASP A 1 497 ? 20.948 -7.154 -25.720 1.00 78.75 497 ASP A N 1
ATOM 3855 C CA . ASP A 1 497 ? 21.877 -7.130 -26.850 1.00 78.75 497 ASP A CA 1
ATOM 3856 C C . ASP A 1 497 ? 21.340 -6.320 -28.043 1.00 78.75 497 ASP A C 1
ATOM 3858 O O . ASP A 1 497 ? 22.094 -5.558 -28.645 1.00 78.75 497 ASP A O 1
ATOM 3862 N N . LYS A 1 498 ? 20.033 -6.398 -28.348 1.00 79.62 498 LYS A N 1
ATOM 3863 C CA . LYS A 1 498 ? 19.398 -5.709 -29.494 1.00 79.62 498 LYS A CA 1
ATOM 3864 C C . LYS A 1 498 ? 18.233 -4.809 -29.062 1.00 79.62 498 LYS A C 1
ATOM 3866 O O . LYS A 1 498 ? 17.495 -5.148 -28.138 1.00 79.62 498 LYS A O 1
ATOM 3871 N N . LEU A 1 499 ? 18.040 -3.684 -29.764 1.00 83.31 499 LEU A N 1
ATOM 3872 C CA . LEU A 1 499 ? 16.924 -2.739 -29.586 1.00 83.31 499 LEU A CA 1
ATOM 3873 C C . LEU A 1 499 ? 16.101 -2.646 -30.877 1.00 83.31 499 LEU A C 1
ATOM 3875 O O . LEU A 1 499 ? 16.659 -2.371 -31.938 1.00 83.31 499 LEU A O 1
ATOM 3879 N N . CYS A 1 500 ? 14.781 -2.817 -30.787 1.00 80.88 500 CYS A N 1
ATOM 3880 C CA . CYS A 1 500 ? 13.892 -2.839 -31.953 1.00 80.88 500 CYS A CA 1
ATOM 3881 C C . CYS A 1 500 ? 12.668 -1.931 -31.769 1.00 80.88 500 CYS A C 1
ATOM 3883 O O . CYS A 1 500 ? 12.097 -1.864 -30.681 1.00 80.88 500 CYS A O 1
ATOM 3885 N N . TYR A 1 501 ? 12.238 -1.246 -32.837 1.00 80.94 501 TYR A N 1
ATOM 3886 C CA . TYR A 1 501 ? 10.994 -0.467 -32.851 1.00 80.94 501 TYR A CA 1
ATOM 3887 C C . TYR A 1 501 ? 9.778 -1.374 -33.048 1.00 80.94 501 TYR A C 1
ATOM 3889 O O . TYR A 1 501 ? 9.790 -2.264 -33.898 1.00 80.94 501 TYR A O 1
ATOM 3897 N N . CYS A 1 502 ? 8.719 -1.126 -32.284 1.00 76.19 502 CYS A N 1
ATOM 3898 C CA . CYS A 1 502 ? 7.508 -1.937 -32.281 1.00 76.19 502 CYS A CA 1
ATOM 3899 C C . CYS A 1 502 ? 6.303 -1.115 -32.768 1.00 76.19 502 CYS A C 1
ATOM 3901 O O . CYS A 1 502 ? 6.107 0.027 -32.352 1.00 76.19 502 CYS A O 1
ATOM 3903 N N . ASN A 1 503 ? 5.466 -1.687 -33.638 1.00 66.12 503 ASN A N 1
ATOM 3904 C CA . ASN A 1 503 ? 4.262 -1.026 -34.143 1.00 66.12 503 ASN A CA 1
ATOM 3905 C C . ASN A 1 503 ? 3.008 -1.801 -33.718 1.00 66.12 503 ASN A C 1
ATOM 3907 O O . ASN A 1 503 ? 2.808 -2.926 -34.160 1.00 66.12 503 ASN A O 1
ATOM 3911 N N . PHE A 1 504 ? 2.137 -1.170 -32.924 1.00 58.66 504 PHE A N 1
ATOM 3912 C CA . PHE A 1 504 ? 0.883 -1.754 -32.424 1.00 58.66 504 PHE A CA 1
ATOM 3913 C C . PHE A 1 504 ? -0.117 -2.175 -33.517 1.00 58.66 504 PHE A C 1
ATOM 3915 O O . PHE A 1 504 ? -1.115 -2.812 -33.203 1.00 58.66 504 PHE A O 1
ATOM 3922 N N . LYS A 1 505 ? 0.094 -1.794 -34.786 1.00 55.88 505 LYS A N 1
ATOM 3923 C CA . LYS A 1 505 ? -0.832 -2.127 -35.883 1.00 55.88 505 LYS A CA 1
ATOM 3924 C C . LYS A 1 505 ? -0.618 -3.506 -36.504 1.00 55.88 505 LYS A C 1
ATOM 3926 O O . LYS A 1 505 ? -1.553 -4.011 -37.114 1.00 55.88 505 LYS A O 1
ATOM 3931 N N . ASN A 1 506 ? 0.564 -4.100 -36.343 1.00 50.41 506 ASN A N 1
ATOM 3932 C CA . ASN A 1 506 ? 0.872 -5.417 -36.891 1.00 50.41 506 ASN A CA 1
ATOM 3933 C C . ASN A 1 506 ? 1.261 -6.343 -35.739 1.00 50.41 506 ASN A C 1
ATOM 3935 O O . ASN A 1 506 ? 2.442 -6.507 -35.434 1.00 50.41 506 ASN A O 1
ATOM 3939 N N . ASP A 1 507 ? 0.257 -6.939 -35.098 1.00 47.69 507 ASP A N 1
ATOM 3940 C CA . ASP A 1 507 ? 0.478 -8.202 -34.405 1.00 47.69 507 ASP A CA 1
ATOM 3941 C C . ASP A 1 507 ? 1.039 -9.202 -35.426 1.00 47.69 507 ASP A C 1
ATOM 3943 O O . ASP A 1 507 ? 0.593 -9.244 -36.572 1.00 47.69 507 ASP A O 1
ATOM 3947 N N . VAL A 1 508 ? 1.982 -10.038 -34.992 1.00 47.97 508 VAL A N 1
ATOM 3948 C CA . VAL A 1 508 ? 2.541 -11.175 -35.747 1.00 47.97 508 VAL A CA 1
ATOM 3949 C C . VAL A 1 508 ? 3.705 -10.838 -36.703 1.00 47.97 508 VAL A C 1
ATOM 3951 O O . VAL A 1 508 ? 3.558 -10.868 -37.917 1.00 47.97 508 VAL A O 1
ATOM 3954 N N . GLN A 1 509 ? 4.900 -10.576 -36.152 1.00 43.19 509 GLN A N 1
ATOM 3955 C CA . GLN A 1 509 ? 6.180 -11.248 -36.494 1.00 43.19 509 GLN A CA 1
ATOM 3956 C C . GLN A 1 509 ? 7.387 -10.433 -35.997 1.00 43.19 509 GLN A C 1
ATOM 3958 O O . GLN A 1 509 ? 7.793 -9.437 -36.593 1.00 43.19 509 GLN A O 1
ATOM 3963 N N . TYR A 1 510 ? 8.027 -10.921 -34.933 1.00 51.69 510 TYR A N 1
ATOM 3964 C CA . TYR A 1 510 ? 9.281 -10.406 -34.367 1.00 51.69 510 TYR A CA 1
ATOM 3965 C C . TYR A 1 510 ? 10.516 -10.743 -35.225 1.00 51.69 510 TYR A C 1
ATOM 3967 O O . TYR A 1 510 ? 11.527 -11.194 -34.698 1.00 51.69 510 TYR A O 1
ATOM 3975 N N . HIS A 1 511 ? 10.444 -10.613 -36.553 1.00 44.25 511 HIS A N 1
ATOM 3976 C CA . HIS A 1 511 ? 11.550 -11.010 -37.442 1.00 44.25 511 HIS A CA 1
ATOM 3977 C C . HIS A 1 511 ? 12.259 -9.852 -38.145 1.00 44.25 511 HIS A C 1
ATOM 3979 O O . HIS A 1 511 ? 13.402 -10.022 -38.549 1.00 44.25 511 HIS A O 1
ATOM 3985 N N . ASN A 1 512 ? 11.663 -8.658 -38.207 1.00 53.47 512 ASN A N 1
ATOM 3986 C CA . ASN A 1 512 ? 12.302 -7.498 -38.827 1.00 53.47 512 ASN A CA 1
ATOM 3987 C C . ASN A 1 512 ? 12.309 -6.317 -37.857 1.00 53.47 512 ASN A C 1
ATOM 3989 O O . ASN A 1 512 ? 11.334 -5.576 -37.748 1.00 53.47 512 ASN A O 1
ATOM 3993 N N . CYS A 1 513 ? 13.418 -6.134 -37.140 1.00 63.88 513 CYS A N 1
ATOM 3994 C CA . CYS A 1 513 ? 13.654 -4.904 -36.394 1.00 63.88 513 CYS A CA 1
ATOM 3995 C C . CYS A 1 513 ? 13.749 -3.742 -37.392 1.00 63.88 513 CYS A C 1
ATOM 3997 O O . CYS A 1 513 ? 14.737 -3.599 -38.107 1.00 63.88 513 CYS A O 1
ATOM 3999 N N . PHE A 1 514 ? 12.688 -2.939 -37.492 1.00 61.25 514 PHE A N 1
ATOM 4000 C CA . PHE A 1 514 ? 12.669 -1.775 -38.373 1.00 61.25 514 PHE A CA 1
ATOM 4001 C C . PHE A 1 514 ? 13.563 -0.674 -37.794 1.00 61.25 514 PHE A C 1
ATOM 4003 O O . PHE A 1 514 ? 13.313 -0.174 -36.698 1.00 61.25 514 PHE A O 1
ATOM 4010 N N . TYR A 1 515 ? 14.585 -0.274 -38.550 1.00 62.94 515 TYR A N 1
ATOM 4011 C CA . TYR A 1 515 ? 15.503 0.800 -38.154 1.00 62.94 515 TYR A CA 1
ATOM 4012 C C . TYR A 1 515 ? 15.005 2.207 -38.532 1.00 62.94 515 TYR A C 1
ATOM 4014 O O . TYR A 1 515 ? 15.476 3.186 -37.955 1.00 62.94 515 TYR A O 1
ATOM 4022 N N . ASN A 1 516 ? 14.034 2.314 -39.453 1.00 60.97 516 ASN A N 1
ATOM 4023 C CA . ASN A 1 516 ? 13.502 3.589 -39.950 1.00 60.97 516 ASN A CA 1
ATOM 4024 C C . ASN A 1 516 ? 12.097 3.867 -39.392 1.00 60.97 516 ASN A C 1
ATOM 4026 O O . ASN A 1 516 ? 11.119 3.249 -39.810 1.00 60.97 516 ASN A O 1
ATOM 4030 N N . ILE A 1 517 ? 12.003 4.819 -38.461 1.00 72.69 517 ILE A N 1
ATOM 4031 C CA . ILE A 1 517 ? 10.755 5.273 -37.823 1.00 72.69 517 ILE A CA 1
ATOM 4032 C C . ILE A 1 517 ? 10.205 6.516 -38.560 1.00 72.69 517 ILE A C 1
ATOM 4034 O O . ILE A 1 517 ? 11.003 7.387 -38.917 1.00 72.69 517 ILE A O 1
ATOM 4038 N N . PRO A 1 518 ? 8.874 6.668 -38.736 1.00 74.88 518 PRO A N 1
ATOM 4039 C CA . PRO A 1 518 ? 8.270 7.875 -39.313 1.00 74.88 518 PRO A CA 1
ATOM 4040 C C . PRO A 1 518 ? 8.513 9.144 -38.479 1.00 74.88 518 PRO A C 1
ATOM 4042 O O . PRO A 1 518 ? 8.610 9.098 -37.253 1.00 74.88 518 PRO A O 1
ATOM 4045 N N . GLU A 1 519 ? 8.569 10.284 -39.165 1.00 83.38 519 GLU A N 1
ATOM 4046 C CA . GLU A 1 519 ? 8.770 11.614 -38.577 1.00 83.38 519 GLU A CA 1
ATOM 4047 C C . GLU A 1 519 ? 7.519 12.124 -37.830 1.00 83.38 519 GLU A C 1
ATOM 4049 O O . GLU A 1 519 ? 6.390 11.847 -38.239 1.00 83.38 519 GLU A O 1
ATOM 4054 N N . GLN A 1 520 ? 7.711 12.856 -36.723 1.00 84.50 520 GLN A N 1
ATOM 4055 C CA . GLN A 1 520 ? 6.627 13.400 -35.882 1.00 84.50 520 GLN A CA 1
ATOM 405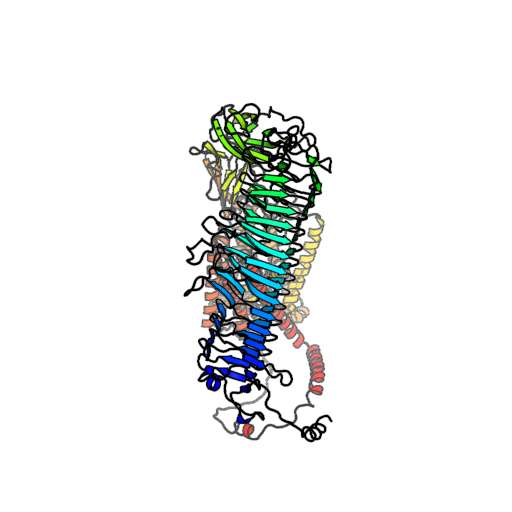6 C C . GLN A 1 520 ? 6.584 14.938 -35.912 1.00 84.50 520 GLN A C 1
ATOM 4058 O O . GLN A 1 520 ? 7.625 15.591 -35.853 1.00 84.50 520 GLN A O 1
ATOM 4063 N N . ASN A 1 521 ? 5.374 15.512 -35.926 1.00 84.50 521 ASN A N 1
ATOM 4064 C CA . ASN A 1 521 ? 5.128 16.957 -35.812 1.00 84.50 521 ASN A CA 1
ATOM 4065 C C . ASN A 1 521 ? 4.522 17.273 -34.440 1.00 84.50 521 ASN A C 1
ATOM 4067 O O . ASN A 1 521 ? 3.530 16.648 -34.055 1.00 84.50 521 ASN A O 1
ATOM 4071 N N . ILE A 1 522 ? 5.106 18.222 -33.707 1.00 85.44 522 ILE A N 1
ATOM 4072 C CA . ILE A 1 522 ? 4.747 18.521 -32.311 1.00 85.44 522 ILE A CA 1
ATOM 4073 C C . ILE A 1 522 ? 4.697 20.029 -32.020 1.00 85.44 522 ILE A C 1
ATOM 4075 O O . ILE A 1 522 ? 5.258 20.840 -32.753 1.00 85.44 522 ILE A O 1
ATOM 4079 N N . PHE A 1 523 ? 4.050 20.414 -30.921 1.00 83.69 523 PHE A N 1
ATOM 4080 C CA . PHE A 1 523 ? 4.129 21.762 -30.341 1.00 83.69 523 PHE A CA 1
ATOM 4081 C C . PHE A 1 523 ? 5.209 21.839 -29.240 1.00 83.69 523 PHE A C 1
ATOM 4083 O O . PHE A 1 523 ? 5.552 20.810 -28.649 1.00 83.69 523 PHE A O 1
ATOM 4090 N N . PRO A 1 524 ? 5.739 23.030 -28.906 1.00 81.25 524 PRO A N 1
ATOM 4091 C CA . PRO A 1 524 ? 6.705 23.214 -27.827 1.00 81.25 524 PRO A CA 1
ATOM 4092 C C . PRO A 1 524 ? 6.244 22.588 -26.501 1.00 81.25 524 PRO A C 1
ATOM 4094 O O . PRO A 1 524 ? 5.193 22.940 -25.960 1.00 81.25 524 PRO A O 1
ATOM 4097 N N . GLY A 1 525 ? 7.045 21.654 -25.978 1.00 75.38 525 GLY A N 1
ATOM 4098 C CA . GLY A 1 525 ? 6.777 20.883 -24.756 1.00 75.38 525 GLY A CA 1
ATOM 4099 C C . GLY A 1 525 ? 5.911 19.628 -24.921 1.00 75.38 525 GLY A C 1
ATOM 4100 O O . GLY A 1 525 ? 5.800 18.840 -23.976 1.00 75.38 525 GLY A O 1
ATOM 4101 N N . GLN A 1 526 ? 5.345 19.380 -26.105 1.00 83.12 526 GLN A N 1
ATOM 4102 C CA . GLN A 1 526 ? 4.634 18.137 -26.399 1.00 83.12 526 GLN A CA 1
ATOM 4103 C C . GLN A 1 526 ? 5.614 16.955 -26.492 1.00 83.12 526 GLN A C 1
ATOM 4105 O O . GLN A 1 526 ? 6.705 17.057 -27.051 1.00 83.12 526 GLN A O 1
ATOM 4110 N N . SER A 1 527 ? 5.221 15.821 -25.915 1.00 83.56 527 SER A N 1
ATOM 4111 C CA . SER A 1 527 ? 6.055 14.618 -25.837 1.00 83.56 527 SER A CA 1
ATOM 4112 C C . SER A 1 527 ? 6.075 13.823 -27.147 1.00 83.56 527 SER A C 1
ATOM 4114 O O . SER A 1 527 ? 5.031 13.390 -27.640 1.00 83.56 527 SER A O 1
ATOM 4116 N N . LEU A 1 528 ? 7.279 13.558 -27.660 1.00 85.81 528 LEU A N 1
ATOM 4117 C CA . LEU A 1 528 ? 7.558 12.529 -28.661 1.00 85.81 528 LEU A CA 1
ATOM 4118 C C . LEU A 1 528 ? 7.277 11.150 -28.073 1.00 85.81 528 LEU A C 1
ATOM 4120 O O . LEU A 1 528 ? 7.584 10.907 -26.905 1.00 85.81 528 LEU A O 1
ATOM 4124 N N . LYS A 1 529 ? 6.720 10.246 -28.880 1.00 86.19 529 LYS A N 1
ATOM 4125 C CA . LYS A 1 529 ? 6.296 8.904 -28.453 1.00 86.19 529 LYS A CA 1
ATOM 4126 C C . LYS A 1 529 ? 6.925 7.833 -29.344 1.00 86.19 529 LYS A C 1
ATOM 4128 O O . LYS A 1 529 ? 6.690 7.837 -30.549 1.00 86.19 529 LYS A O 1
ATOM 4133 N N . PHE A 1 530 ? 7.681 6.903 -28.759 1.00 83.88 530 PHE A N 1
ATOM 4134 C CA . PHE A 1 530 ? 8.304 5.777 -29.470 1.00 83.88 530 PHE A CA 1
ATOM 4135 C C . PHE A 1 530 ? 8.045 4.469 -28.733 1.00 83.88 530 PHE A C 1
ATOM 4137 O O . PHE A 1 530 ? 8.267 4.416 -27.531 1.00 83.88 530 PHE A O 1
ATOM 4144 N N . ASN A 1 531 ? 7.633 3.412 -29.433 1.00 84.88 531 ASN A N 1
ATOM 4145 C CA . ASN A 1 531 ? 7.503 2.092 -28.818 1.00 84.88 531 ASN A CA 1
ATOM 4146 C C . ASN A 1 531 ? 8.695 1.222 -29.204 1.00 84.88 531 ASN A C 1
ATOM 4148 O O . ASN A 1 531 ? 8.986 1.066 -30.390 1.00 84.88 531 ASN A O 1
ATOM 4152 N N . VAL A 1 532 ? 9.382 0.661 -28.216 1.00 84.75 532 VAL A N 1
ATOM 4153 C CA . VAL A 1 532 ? 10.594 -0.136 -28.426 1.00 84.75 532 VAL A CA 1
ATOM 4154 C C . VAL A 1 532 ? 10.603 -1.392 -27.557 1.00 84.75 532 VAL A C 1
ATOM 4156 O O . VAL A 1 532 ? 9.958 -1.437 -26.512 1.00 84.75 532 VAL A O 1
ATOM 4159 N N . ALA A 1 533 ? 11.343 -2.410 -27.982 1.00 85.12 533 ALA A N 1
ATOM 4160 C CA . ALA A 1 533 ? 11.590 -3.637 -27.232 1.00 85.12 533 ALA A CA 1
ATOM 4161 C C . ALA A 1 533 ? 13.088 -3.954 -27.209 1.00 85.12 533 ALA A C 1
ATOM 4163 O O . ALA A 1 533 ? 13.806 -3.651 -28.168 1.00 85.12 533 ALA A O 1
ATOM 4164 N N . LEU A 1 534 ? 13.539 -4.571 -26.117 1.00 85.94 534 LEU A N 1
ATOM 4165 C CA . LEU A 1 534 ? 14.898 -5.076 -25.956 1.00 85.94 534 LEU A CA 1
ATOM 4166 C C . LEU A 1 534 ? 14.905 -6.598 -26.085 1.00 85.94 534 LEU A C 1
ATOM 4168 O O . LEU A 1 534 ? 13.976 -7.271 -25.639 1.00 85.94 534 LEU A O 1
ATOM 4172 N N . PHE A 1 535 ? 15.973 -7.129 -26.672 1.00 83.88 535 PHE A N 1
ATOM 4173 C CA . PHE A 1 535 ? 16.187 -8.564 -26.830 1.00 83.88 535 PHE A CA 1
ATOM 4174 C C . PHE A 1 535 ? 17.549 -8.962 -26.266 1.00 83.88 535 PHE A C 1
ATOM 4176 O O . PHE A 1 535 ? 18.546 -8.300 -26.555 1.00 83.88 535 PHE A O 1
ATOM 4183 N N . GLY A 1 536 ? 17.583 -10.022 -25.460 1.00 83.94 536 GLY A N 1
ATOM 4184 C CA . GLY A 1 536 ? 18.786 -10.621 -24.884 1.00 83.94 536 GLY A CA 1
ATOM 4185 C C . GLY A 1 536 ? 19.103 -11.961 -25.542 1.00 83.94 536 GLY A C 1
ATOM 4186 O O . GLY A 1 536 ? 18.217 -12.595 -26.112 1.00 83.94 536 GLY A O 1
ATOM 4187 N N . LEU A 1 537 ? 20.366 -12.379 -25.487 1.00 82.25 537 LEU A N 1
ATOM 4188 C CA . LEU A 1 537 ? 20.813 -13.644 -26.079 1.00 82.25 537 LEU A CA 1
ATOM 4189 C C . LEU A 1 537 ? 20.282 -14.856 -25.299 1.00 82.25 537 LEU A C 1
ATOM 4191 O O . LEU A 1 537 ? 20.227 -14.838 -24.068 1.00 82.25 537 LEU A O 1
ATOM 4195 N N . GLU A 1 538 ? 19.924 -15.907 -26.032 1.00 84.94 538 GLU A N 1
ATOM 4196 C CA . GLU A 1 538 ? 19.557 -17.216 -25.484 1.00 84.94 538 GLU A CA 1
ATOM 4197 C C . GLU A 1 538 ? 20.789 -18.095 -25.187 1.00 84.94 538 GLU A C 1
ATOM 4199 O O . GLU A 1 538 ? 21.912 -17.774 -25.581 1.00 84.94 538 GLU A O 1
ATOM 4204 N N . TYR A 1 539 ? 20.587 -19.226 -24.499 1.00 79.12 539 TYR A N 1
ATOM 4205 C CA . TYR A 1 539 ? 21.663 -20.099 -23.996 1.00 79.12 539 TYR A CA 1
ATOM 4206 C C . TYR A 1 539 ? 22.633 -20.630 -25.070 1.00 79.12 539 TYR A C 1
ATOM 4208 O O . TYR A 1 539 ? 23.809 -20.853 -24.774 1.00 79.12 539 TYR A O 1
ATOM 4216 N N . ASN A 1 540 ? 22.157 -20.826 -26.304 1.00 76.00 540 ASN A N 1
ATOM 4217 C CA . ASN A 1 540 ? 22.948 -21.301 -27.444 1.00 76.00 540 ASN A CA 1
ATOM 4218 C C . ASN A 1 540 ? 23.662 -20.169 -28.208 1.00 76.00 540 ASN A C 1
ATOM 4220 O O . ASN A 1 540 ? 24.513 -20.451 -29.047 1.00 76.00 540 ASN A O 1
ATOM 4224 N N . ALA A 1 541 ? 23.356 -18.906 -27.895 1.00 74.50 541 ALA A N 1
ATOM 4225 C CA . ALA A 1 541 ? 23.816 -17.703 -28.589 1.00 74.50 541 ALA A CA 1
ATOM 4226 C C . ALA A 1 541 ? 23.376 -17.559 -30.066 1.00 74.50 541 ALA A C 1
ATOM 4228 O O . ALA A 1 541 ? 23.900 -16.698 -30.771 1.00 74.50 541 ALA A O 1
ATOM 4229 N N . GLU A 1 542 ? 22.399 -18.340 -30.541 1.00 74.88 542 GLU A N 1
ATOM 4230 C CA . GLU A 1 542 ? 21.893 -18.252 -31.925 1.00 74.88 542 GLU A CA 1
ATOM 4231 C C . GLU A 1 542 ? 20.632 -17.384 -32.048 1.00 74.88 542 GLU A C 1
ATOM 4233 O O . GLU A 1 542 ? 20.413 -16.731 -33.071 1.00 74.88 542 GLU A O 1
ATOM 4238 N N . GLN A 1 543 ? 19.800 -17.358 -31.004 1.00 78.75 543 GLN A N 1
ATOM 4239 C CA . GLN A 1 543 ? 18.527 -16.635 -30.963 1.00 78.75 543 GLN A CA 1
ATOM 4240 C C . GLN A 1 543 ? 18.517 -15.571 -29.862 1.00 78.75 543 GLN A C 1
ATOM 4242 O O . GLN A 1 543 ? 19.392 -15.522 -28.992 1.00 78.75 543 GLN A O 1
ATOM 4247 N N . SER A 1 544 ? 17.532 -14.675 -29.930 1.00 80.19 544 SER A N 1
ATOM 4248 C CA . SER A 1 544 ? 17.343 -13.627 -28.933 1.00 80.19 544 SER A CA 1
ATOM 4249 C C . SER A 1 544 ? 15.884 -13.524 -28.518 1.00 80.19 544 SER A C 1
ATOM 4251 O O . SER A 1 544 ? 15.010 -13.365 -29.373 1.00 80.19 544 SER A O 1
ATOM 4253 N N . SER A 1 545 ? 15.640 -13.529 -27.216 1.00 84.75 545 SER A N 1
ATOM 4254 C CA . SER A 1 545 ? 14.317 -13.404 -26.616 1.00 84.75 545 SER A CA 1
ATOM 4255 C C . SER A 1 545 ? 14.136 -12.034 -25.971 1.00 84.75 545 SER A C 1
ATOM 4257 O O . SER A 1 545 ? 15.102 -11.315 -25.717 1.00 84.75 545 SER A O 1
ATOM 4259 N N . VAL A 1 546 ? 12.887 -11.637 -25.731 1.00 84.94 546 VAL A N 1
ATOM 4260 C CA . VAL A 1 546 ? 12.573 -10.346 -25.106 1.00 84.94 546 VAL A CA 1
ATOM 4261 C C . VAL A 1 546 ? 13.192 -10.272 -23.710 1.00 84.94 546 VAL A C 1
ATOM 4263 O O . VAL A 1 546 ? 13.106 -11.216 -22.927 1.00 84.94 546 VAL A O 1
ATOM 4266 N N . THR A 1 547 ? 13.796 -9.129 -23.406 1.00 87.94 547 THR A N 1
ATOM 4267 C CA . THR A 1 547 ? 14.391 -8.811 -22.108 1.00 87.94 547 THR A CA 1
ATOM 4268 C C . THR A 1 547 ? 14.111 -7.349 -21.763 1.00 87.94 547 THR A C 1
ATOM 4270 O O . THR A 1 547 ? 13.542 -6.591 -22.553 1.00 87.94 547 THR A O 1
ATOM 4273 N N . ASP A 1 548 ? 14.512 -6.938 -20.574 1.00 88.38 548 ASP A N 1
ATOM 4274 C CA . ASP A 1 548 ? 14.325 -5.603 -20.030 1.00 88.38 548 ASP A CA 1
ATOM 4275 C C . ASP A 1 548 ? 15.669 -4.921 -19.741 1.00 88.38 548 ASP A C 1
ATOM 4277 O O . ASP A 1 548 ? 16.687 -5.564 -19.465 1.00 88.38 548 ASP A O 1
ATOM 4281 N N . GLY A 1 549 ? 15.689 -3.591 -19.810 1.00 87.06 549 GLY A N 1
ATOM 4282 C CA . GLY A 1 549 ? 16.924 -2.821 -19.704 1.00 87.06 549 GLY A CA 1
ATOM 4283 C C . GLY A 1 549 ? 16.761 -1.326 -19.957 1.00 87.06 549 GLY A C 1
ATOM 4284 O O . GLY A 1 549 ? 15.667 -0.821 -20.210 1.00 87.06 549 GLY A O 1
ATOM 4285 N N . THR A 1 550 ? 17.875 -0.599 -19.876 1.00 87.75 550 THR A N 1
ATOM 4286 C CA . THR A 1 550 ? 17.907 0.861 -20.042 1.00 87.75 550 THR A CA 1
ATOM 4287 C C . THR A 1 550 ? 18.114 1.250 -21.502 1.00 87.75 550 THR A C 1
ATOM 4289 O O . THR A 1 550 ? 19.041 0.779 -22.153 1.00 87.75 550 THR A O 1
ATOM 4292 N N . VAL A 1 551 ? 17.282 2.166 -21.995 1.00 88.19 551 VAL A N 1
ATOM 4293 C CA . VAL A 1 551 ? 17.401 2.800 -23.311 1.00 88.19 551 VAL A CA 1
ATOM 4294 C C . VAL A 1 551 ? 17.832 4.255 -23.144 1.00 88.19 551 VAL A C 1
ATOM 4296 O O . VAL A 1 551 ? 17.221 5.019 -22.400 1.00 88.19 551 VAL A O 1
ATOM 4299 N N . TYR A 1 552 ? 18.872 4.655 -23.859 1.00 87.19 552 TYR A N 1
ATOM 4300 C CA . TYR A 1 552 ? 19.435 6.000 -23.899 1.00 87.19 552 TYR A CA 1
ATOM 4301 C C . TYR A 1 552 ? 18.900 6.773 -25.111 1.00 87.19 552 TYR A C 1
ATOM 4303 O O . TYR A 1 552 ? 18.838 6.233 -26.214 1.00 87.19 552 TYR A O 1
ATOM 4311 N N . VAL A 1 553 ? 18.527 8.038 -24.915 1.00 88.25 553 VAL A N 1
ATOM 4312 C CA . VAL A 1 553 ? 17.958 8.931 -25.937 1.00 88.25 553 VAL A CA 1
ATOM 4313 C C . VAL A 1 553 ? 18.965 10.022 -26.284 1.00 88.25 553 VAL A C 1
ATOM 4315 O O . VAL A 1 553 ? 19.373 10.797 -25.417 1.00 88.25 553 VAL A O 1
ATOM 4318 N N . PHE A 1 554 ? 19.317 10.118 -27.561 1.00 86.12 554 PHE A N 1
ATOM 4319 C CA . PHE A 1 554 ? 20.242 11.099 -28.114 1.00 86.12 554 PHE A CA 1
ATOM 4320 C C . PHE A 1 554 ? 19.527 12.021 -29.107 1.00 86.12 554 PHE A C 1
ATOM 4322 O O . PHE A 1 554 ? 18.761 11.536 -29.939 1.00 86.12 554 PHE A O 1
ATOM 4329 N N . ILE A 1 555 ? 19.799 13.326 -29.053 1.00 85.81 555 ILE A N 1
ATOM 4330 C CA . ILE A 1 555 ? 19.337 14.317 -30.042 1.00 85.81 555 ILE A CA 1
ATOM 4331 C C . ILE A 1 555 ? 20.552 14.988 -30.658 1.00 85.81 555 ILE A C 1
ATOM 4333 O O . ILE A 1 555 ? 21.416 15.460 -29.923 1.00 85.81 555 ILE A O 1
ATOM 4337 N N . ASP A 1 556 ? 20.642 14.967 -31.989 1.00 84.44 556 ASP A N 1
ATOM 4338 C CA . ASP A 1 556 ? 21.788 15.471 -32.761 1.00 84.44 556 ASP A CA 1
ATOM 4339 C C . ASP A 1 556 ? 23.155 15.020 -32.187 1.00 84.44 556 ASP A C 1
ATOM 4341 O O . ASP A 1 556 ? 24.138 15.756 -32.174 1.00 84.44 556 ASP A O 1
ATOM 4345 N N . GLY A 1 557 ? 23.214 13.787 -31.662 1.00 80.44 557 GLY A N 1
ATOM 4346 C CA . GLY A 1 557 ? 24.415 13.187 -31.063 1.00 80.44 557 GLY A CA 1
ATOM 4347 C C . GLY A 1 557 ? 24.624 13.441 -29.560 1.00 80.44 557 GLY A C 1
ATOM 4348 O O . GLY A 1 557 ? 25.485 12.806 -28.948 1.00 80.44 557 GLY A O 1
ATOM 4349 N N . VAL A 1 558 ? 23.823 14.293 -28.917 1.00 82.75 558 VAL A N 1
ATOM 4350 C CA . VAL A 1 558 ? 23.931 14.608 -27.481 1.00 82.75 558 VAL A CA 1
ATOM 4351 C C . VAL A 1 558 ? 22.987 13.728 -26.663 1.00 82.75 558 VAL A C 1
ATOM 4353 O O . VAL A 1 558 ? 21.805 13.629 -26.982 1.00 82.75 558 VAL A O 1
ATOM 4356 N N . LEU A 1 559 ? 23.484 13.097 -25.591 1.00 85.06 559 LEU A N 1
ATOM 4357 C CA . LEU A 1 559 ? 22.647 12.331 -24.659 1.00 85.06 559 LEU A CA 1
ATOM 4358 C C . LEU A 1 559 ? 21.715 13.284 -23.901 1.00 85.06 559 LEU A C 1
ATOM 4360 O O . LEU A 1 559 ? 22.180 14.090 -23.098 1.00 85.06 559 LEU A O 1
ATOM 4364 N N . VAL A 1 560 ? 20.407 13.167 -24.127 1.00 84.31 560 VAL A N 1
ATOM 4365 C CA . VAL A 1 560 ? 19.397 14.053 -23.525 1.00 84.31 560 VAL A CA 1
ATOM 4366 C C . VAL A 1 560 ? 18.550 13.373 -22.454 1.00 84.31 560 VAL A C 1
ATOM 4368 O O . VAL A 1 560 ? 18.029 14.057 -21.576 1.00 84.31 560 VAL A O 1
ATOM 4371 N N . ASN A 1 561 ? 18.372 12.049 -22.521 1.00 85.00 561 ASN A N 1
ATOM 4372 C CA . ASN A 1 561 ? 17.569 11.295 -21.556 1.00 85.00 561 ASN A CA 1
ATOM 4373 C C . ASN A 1 561 ? 17.963 9.807 -21.532 1.00 85.00 561 ASN A C 1
ATOM 4375 O O . ASN A 1 561 ? 18.628 9.320 -22.442 1.00 85.00 561 ASN A O 1
ATOM 4379 N N . HIS A 1 562 ? 17.531 9.070 -20.512 1.00 88.19 562 HIS A N 1
ATOM 4380 C CA . HIS A 1 562 ? 17.566 7.609 -20.479 1.00 88.19 562 HIS A CA 1
ATOM 4381 C C . HIS A 1 562 ? 16.342 7.074 -19.727 1.00 88.19 562 HIS A C 1
ATOM 4383 O O . HIS A 1 562 ? 15.866 7.695 -18.781 1.00 88.19 562 HIS A O 1
ATOM 4389 N N . THR A 1 563 ? 15.812 5.933 -20.157 1.00 87.62 563 THR A N 1
ATOM 4390 C CA . THR A 1 563 ? 14.587 5.330 -19.620 1.00 87.62 563 THR A CA 1
ATOM 4391 C C . THR A 1 563 ? 14.721 3.818 -19.568 1.00 87.62 563 THR A C 1
ATOM 4393 O O . THR A 1 563 ? 15.150 3.209 -20.543 1.00 87.62 563 THR A O 1
ATOM 4396 N N . TYR A 1 564 ? 14.318 3.207 -18.461 1.00 88.06 564 TYR A N 1
ATOM 4397 C CA . TYR A 1 564 ? 14.288 1.755 -18.315 1.00 88.06 564 TYR A CA 1
ATOM 4398 C C . TYR A 1 564 ? 12.963 1.178 -18.829 1.00 88.06 564 TYR A C 1
ATOM 4400 O O . TYR A 1 564 ? 11.901 1.728 -18.531 1.00 88.06 564 TYR A O 1
ATOM 4408 N N . ILE A 1 565 ? 13.023 0.098 -19.611 1.00 86.19 565 ILE A N 1
ATOM 4409 C CA . ILE A 1 565 ? 11.861 -0.562 -20.217 1.00 86.19 565 ILE A CA 1
ATOM 4410 C C . ILE A 1 565 ? 11.772 -2.024 -19.777 1.00 86.19 565 ILE A C 1
ATOM 4412 O O . ILE A 1 565 ? 12.798 -2.690 -19.678 1.00 86.19 565 ILE A O 1
ATOM 4416 N N . THR A 1 566 ? 10.555 -2.517 -19.527 1.00 78.62 566 THR A N 1
ATOM 4417 C CA . THR A 1 566 ? 10.297 -3.859 -18.957 1.00 78.62 566 THR A CA 1
ATOM 4418 C C . THR A 1 566 ? 9.395 -4.749 -19.794 1.00 78.62 566 THR A C 1
ATOM 4420 O O . THR A 1 566 ? 9.318 -5.947 -19.538 1.00 78.62 566 THR A O 1
ATOM 4423 N N . SER A 1 567 ? 8.674 -4.180 -20.759 1.00 66.75 567 SER A N 1
ATOM 4424 C CA . SER A 1 567 ? 7.717 -4.924 -21.565 1.00 66.75 567 SER A CA 1
ATOM 4425 C C . SER A 1 567 ? 8.233 -5.137 -22.974 1.00 66.75 567 SER A C 1
ATOM 4427 O O . SER A 1 567 ? 8.986 -4.336 -23.532 1.00 66.75 567 SER A O 1
ATOM 4429 N N . ASN A 1 568 ? 7.684 -6.166 -23.600 1.00 71.50 568 ASN A N 1
ATOM 4430 C CA . ASN A 1 568 ? 7.624 -6.227 -25.043 1.00 71.50 568 ASN A CA 1
ATOM 4431 C C . ASN A 1 568 ? 6.873 -4.971 -25.543 1.00 71.50 568 ASN A C 1
ATOM 4433 O O . ASN A 1 568 ? 5.744 -4.731 -25.114 1.00 71.50 568 ASN A O 1
ATOM 4437 N N . CYS A 1 569 ? 7.506 -4.130 -26.368 1.00 80.38 569 CYS A N 1
ATOM 4438 C CA . CYS A 1 569 ? 6.920 -2.896 -26.919 1.00 80.38 569 CYS A CA 1
ATOM 4439 C C . CYS A 1 569 ? 6.573 -1.808 -25.863 1.00 80.38 569 CYS A C 1
ATOM 4441 O O . CYS A 1 569 ? 5.432 -1.366 -25.737 1.00 80.38 569 CYS A O 1
ATOM 4443 N N . SER A 1 570 ? 7.559 -1.343 -25.092 1.00 83.81 570 SER A N 1
ATOM 4444 C CA . SER A 1 570 ? 7.403 -0.241 -24.125 1.00 83.81 570 SER A CA 1
ATOM 4445 C C . SER A 1 570 ? 7.415 1.147 -24.782 1.00 83.81 570 SER A C 1
ATOM 4447 O O . SER A 1 570 ? 8.228 1.421 -25.664 1.00 83.81 570 SER A O 1
ATOM 4449 N N . LEU A 1 571 ? 6.557 2.056 -24.300 1.00 84.69 571 LEU A N 1
ATOM 4450 C CA . LEU A 1 571 ? 6.456 3.443 -24.772 1.00 84.69 571 LEU A CA 1
ATOM 4451 C C . LEU A 1 571 ? 7.468 4.368 -24.072 1.00 84.69 571 LEU A C 1
ATOM 4453 O O . LEU A 1 571 ? 7.341 4.659 -22.884 1.00 84.69 571 LEU A O 1
ATOM 4457 N N . ILE A 1 572 ? 8.402 4.925 -24.838 1.00 86.38 572 ILE A N 1
ATOM 4458 C CA . ILE A 1 572 ? 9.322 5.990 -24.431 1.00 86.38 572 ILE A CA 1
ATOM 4459 C C . ILE A 1 572 ? 8.718 7.351 -24.790 1.00 86.38 572 ILE A C 1
ATOM 4461 O O . ILE A 1 572 ? 8.257 7.561 -25.916 1.00 86.38 572 ILE A O 1
ATOM 4465 N N . LYS A 1 573 ? 8.748 8.286 -23.828 1.00 86.62 573 LYS A N 1
ATOM 4466 C CA . LYS A 1 573 ? 8.308 9.677 -24.001 1.00 86.62 573 LYS A CA 1
ATOM 4467 C C . LYS A 1 573 ? 9.458 10.657 -23.794 1.00 86.62 573 LYS A C 1
ATOM 4469 O O . LYS A 1 573 ? 10.177 10.561 -22.803 1.00 86.62 573 LYS A O 1
ATOM 4474 N N . TYR A 1 574 ? 9.591 11.633 -24.687 1.00 84.19 574 TYR A N 1
ATOM 4475 C CA . TYR A 1 574 ? 10.566 12.718 -24.551 1.00 84.19 574 TYR A CA 1
ATOM 4476 C C . TYR A 1 574 ? 9.964 14.056 -24.992 1.00 84.19 574 TYR A C 1
ATOM 4478 O O . TYR A 1 574 ? 9.464 14.151 -26.106 1.00 84.19 574 TYR A O 1
ATOM 4486 N N . SER A 1 575 ? 10.034 15.088 -24.149 1.00 80.25 575 SER A N 1
ATOM 4487 C CA . SER A 1 575 ? 9.549 16.439 -24.475 1.00 80.25 575 SER A CA 1
ATOM 4488 C C . SER A 1 575 ? 10.726 17.395 -24.709 1.00 80.25 575 SER A C 1
ATOM 4490 O O . SER A 1 575 ? 11.425 17.724 -23.743 1.00 80.25 575 SER A O 1
ATOM 4492 N N . PRO A 1 576 ? 10.958 17.866 -25.948 1.00 75.94 576 PRO A N 1
ATOM 4493 C CA . PRO A 1 576 ? 11.969 18.883 -26.216 1.00 75.94 576 PRO A CA 1
ATOM 4494 C C . PRO A 1 576 ? 11.575 20.226 -25.582 1.00 75.94 576 PRO A C 1
ATOM 4496 O O . PRO A 1 576 ? 10.406 20.611 -25.584 1.00 75.94 576 PRO A O 1
ATOM 4499 N N . LYS A 1 577 ? 12.568 20.935 -25.029 1.00 66.31 577 LYS A N 1
ATOM 4500 C CA . LYS A 1 577 ? 12.393 22.219 -24.317 1.00 66.31 577 LYS A CA 1
ATOM 4501 C C . LYS A 1 577 ? 12.792 23.455 -25.140 1.00 66.31 577 LYS A C 1
ATOM 4503 O O . LYS A 1 577 ? 12.667 24.568 -24.645 1.00 66.31 577 LYS A O 1
ATOM 4508 N N . GLN A 1 578 ? 13.323 23.279 -26.353 1.00 66.12 578 GLN A N 1
ATOM 4509 C CA . GLN A 1 578 ? 13.783 24.388 -27.199 1.00 66.12 578 GLN A CA 1
ATOM 4510 C C . GLN A 1 578 ? 12.733 24.743 -28.267 1.00 66.12 578 GLN A C 1
ATOM 4512 O O . GLN A 1 578 ? 12.222 23.831 -28.914 1.00 66.12 578 GLN A O 1
ATOM 4517 N N . PRO A 1 579 ? 12.422 26.038 -28.479 1.00 59.47 579 PRO A N 1
ATOM 4518 C CA . PRO A 1 579 ? 11.348 26.485 -29.367 1.00 59.47 579 PRO A CA 1
ATOM 4519 C C . PRO A 1 579 ? 11.804 26.771 -30.806 1.00 59.47 579 PRO A C 1
ATOM 4521 O O . PRO A 1 579 ? 11.064 27.408 -31.551 1.00 59.47 579 PRO A O 1
ATOM 4524 N N . ASN A 1 580 ? 13.011 26.367 -31.219 1.00 69.12 580 ASN A N 1
ATOM 4525 C CA . ASN A 1 580 ? 13.422 26.594 -32.604 1.00 69.12 580 ASN A CA 1
ATOM 4526 C C . ASN A 1 580 ? 12.518 25.762 -33.518 1.00 69.12 580 ASN A C 1
ATOM 4528 O O . ASN A 1 580 ? 12.484 24.533 -33.426 1.00 69.12 580 ASN A O 1
ATOM 4532 N N . TYR A 1 581 ? 11.782 26.450 -34.391 1.00 77.00 581 TYR A N 1
ATOM 4533 C CA . TYR A 1 581 ? 10.864 25.864 -35.366 1.00 77.00 581 TYR A CA 1
ATOM 4534 C C . TYR A 1 581 ? 11.650 25.205 -36.517 1.00 77.00 581 TYR A C 1
ATOM 4536 O O . TYR A 1 581 ? 11.581 25.619 -37.672 1.00 77.00 581 TYR A O 1
ATOM 4544 N N . THR A 1 582 ? 12.478 24.216 -36.171 1.00 78.50 582 THR A N 1
ATOM 4545 C CA . THR A 1 582 ? 13.419 23.505 -37.046 1.00 78.50 582 THR A CA 1
ATOM 4546 C C . THR A 1 582 ? 13.264 21.988 -36.915 1.00 78.50 582 THR A C 1
ATOM 4548 O O . THR A 1 582 ? 12.591 21.486 -36.013 1.00 78.50 582 THR A O 1
ATOM 4551 N N . ARG A 1 583 ? 13.899 21.252 -37.834 1.00 85.25 583 ARG A N 1
ATOM 4552 C CA . ARG A 1 583 ? 13.917 19.784 -37.883 1.00 85.25 583 ARG A CA 1
ATOM 4553 C C . ARG A 1 583 ? 15.108 19.223 -37.094 1.00 85.25 583 ARG A C 1
ATOM 4555 O O . ARG A 1 583 ? 16.222 19.698 -37.295 1.00 85.25 583 ARG A O 1
ATOM 4562 N N . TYR A 1 584 ? 14.887 18.199 -36.267 1.00 84.81 584 TYR A N 1
ATOM 4563 C CA . TYR A 1 584 ? 15.892 17.586 -35.376 1.00 84.81 584 TYR A CA 1
ATOM 4564 C C . TYR A 1 584 ? 16.046 16.071 -35.607 1.00 84.81 584 TYR A C 1
ATOM 4566 O O . TYR A 1 584 ? 15.069 15.406 -35.964 1.00 84.81 584 TYR A O 1
ATOM 4574 N N . GLN A 1 585 ? 17.238 15.502 -35.363 1.00 87.31 585 GLN A N 1
ATOM 4575 C CA . GLN A 1 585 ? 17.499 14.053 -35.414 1.00 87.31 585 GLN A CA 1
ATOM 4576 C C . GLN A 1 585 ? 17.443 13.430 -34.011 1.00 87.31 585 GLN A C 1
ATOM 4578 O O . GLN A 1 585 ? 18.077 13.922 -33.081 1.00 87.31 585 GLN A O 1
ATOM 4583 N N . ILE A 1 586 ? 16.751 12.294 -33.860 1.00 87.38 586 ILE A N 1
ATOM 4584 C CA . ILE A 1 586 ? 16.673 11.537 -32.598 1.00 87.38 586 ILE A CA 1
ATOM 4585 C C . ILE A 1 586 ? 17.147 10.087 -32.774 1.00 87.38 586 ILE A C 1
ATOM 4587 O O . ILE A 1 586 ? 16.803 9.418 -33.751 1.00 87.38 586 ILE A O 1
ATOM 4591 N N . ARG A 1 587 ? 17.943 9.591 -31.819 1.00 86.06 587 ARG A N 1
ATOM 4592 C CA . ARG A 1 587 ? 18.487 8.224 -31.782 1.00 86.06 587 ARG A CA 1
ATOM 4593 C C . ARG A 1 587 ? 18.258 7.574 -30.413 1.00 86.06 587 ARG A C 1
ATOM 4595 O O . ARG A 1 587 ? 18.500 8.196 -29.386 1.00 86.06 587 ARG A O 1
ATOM 4602 N N . LEU A 1 588 ? 17.826 6.315 -30.398 1.00 87.00 588 LEU A N 1
ATOM 4603 C CA . LEU A 1 588 ? 17.605 5.494 -29.198 1.00 87.00 588 LEU A CA 1
ATOM 4604 C C . LEU A 1 588 ? 18.638 4.359 -29.164 1.00 87.00 588 LEU A C 1
ATOM 4606 O O . LEU A 1 588 ? 18.809 3.723 -30.195 1.00 87.00 588 LEU A O 1
ATOM 4610 N N . SER A 1 589 ? 19.305 4.092 -28.036 1.00 85.12 589 SER A N 1
ATOM 4611 C CA . SER A 1 589 ? 20.377 3.078 -27.902 1.00 85.12 589 SER A CA 1
ATOM 4612 C C . SER A 1 589 ? 20.227 2.231 -26.635 1.00 85.12 589 SER A C 1
ATOM 4614 O O . SER A 1 589 ? 19.802 2.766 -25.617 1.00 85.12 589 SER A O 1
ATOM 4616 N N . SER A 1 590 ? 20.617 0.951 -26.646 1.00 79.62 590 SER A N 1
ATOM 4617 C CA . SER A 1 590 ? 20.692 0.115 -25.426 1.00 79.62 590 SER A CA 1
ATOM 4618 C C . SER A 1 590 ? 22.011 0.251 -24.647 1.00 79.62 590 SER A C 1
ATOM 4620 O O . SER A 1 590 ? 22.098 -0.198 -23.508 1.00 79.62 590 SER A O 1
ATOM 4622 N N . ASP A 1 591 ? 23.026 0.905 -25.225 1.00 75.19 591 ASP A N 1
ATOM 4623 C CA . ASP A 1 591 ? 24.335 1.134 -24.597 1.00 75.19 591 ASP A CA 1
ATOM 4624 C C . ASP A 1 591 ? 24.696 2.630 -24.574 1.00 75.19 591 ASP A C 1
ATOM 4626 O O . ASP A 1 591 ? 24.361 3.401 -25.482 1.00 75.19 591 ASP A O 1
ATOM 4630 N N . LYS A 1 592 ? 25.418 3.028 -23.525 1.00 68.38 592 LYS A N 1
ATOM 4631 C CA . LYS A 1 592 ? 25.970 4.363 -23.294 1.00 68.38 592 LYS A CA 1
ATOM 4632 C C . LYS A 1 592 ? 27.225 4.642 -24.136 1.00 68.38 592 LYS A C 1
ATOM 4634 O O . LYS A 1 592 ? 27.513 5.809 -24.390 1.00 68.38 592 LYS A O 1
ATOM 4639 N N . LYS A 1 593 ? 27.979 3.614 -24.554 1.00 61.59 593 LYS A N 1
ATOM 4640 C CA . LYS A 1 593 ? 29.303 3.747 -25.204 1.00 61.59 593 LYS A CA 1
ATOM 4641 C C . LYS A 1 593 ? 29.301 3.874 -26.736 1.00 61.59 593 LYS A C 1
ATOM 4643 O O . LYS A 1 593 ? 30.373 3.852 -27.327 1.00 61.59 593 LYS A O 1
ATOM 4648 N N . TYR A 1 594 ? 28.150 4.107 -27.374 1.00 53.44 594 TYR A N 1
ATOM 4649 C CA . TYR A 1 594 ? 28.077 4.344 -28.829 1.00 53.44 594 TYR A CA 1
ATOM 4650 C C . TYR A 1 594 ? 28.636 3.180 -29.688 1.00 53.44 594 TYR A C 1
ATOM 4652 O O . TYR A 1 594 ? 29.286 3.407 -30.707 1.00 53.44 594 TYR A O 1
ATOM 4660 N N . GLU A 1 595 ? 28.380 1.922 -29.313 1.00 54.47 595 GLU A N 1
ATOM 4661 C CA . GLU A 1 595 ? 28.785 0.776 -30.142 1.00 54.47 595 GLU A CA 1
ATOM 4662 C C . GLU A 1 595 ? 27.876 0.582 -31.372 1.00 54.47 595 GLU A C 1
ATOM 4664 O O . GLU A 1 595 ? 26.670 0.858 -31.351 1.00 54.47 595 GLU A O 1
ATOM 4669 N N . TYR A 1 596 ? 28.472 0.114 -32.473 1.00 52.00 596 TYR A N 1
ATOM 4670 C CA . TYR A 1 596 ? 27.760 -0.225 -33.708 1.00 52.00 596 TYR A CA 1
ATOM 4671 C C . TYR A 1 596 ? 26.760 -1.375 -33.446 1.00 52.00 596 TYR A C 1
ATOM 4673 O O . TYR A 1 596 ? 27.083 -2.318 -32.735 1.00 52.00 596 TYR A O 1
ATOM 4681 N N . TYR A 1 597 ? 25.564 -1.297 -34.052 1.00 54.62 597 TYR A N 1
ATOM 4682 C CA . TYR A 1 597 ? 24.469 -2.300 -34.050 1.00 54.62 597 TYR A CA 1
ATOM 4683 C C . TYR A 1 597 ? 23.424 -2.287 -32.908 1.00 54.62 597 TYR A C 1
ATOM 4685 O O . TYR A 1 597 ? 22.556 -3.158 -32.883 1.00 54.62 597 TYR A O 1
ATOM 4693 N N . ARG A 1 598 ? 23.396 -1.269 -32.030 1.00 72.56 598 ARG A N 1
ATOM 4694 C CA . ARG A 1 598 ? 22.465 -1.203 -30.873 1.00 72.56 598 ARG A CA 1
ATOM 4695 C C . ARG A 1 598 ? 21.485 -0.018 -30.843 1.00 72.56 598 ARG A C 1
ATOM 4697 O O . ARG A 1 598 ? 21.081 0.404 -29.760 1.00 72.56 598 ARG A O 1
ATOM 4704 N N . PHE A 1 599 ? 21.102 0.550 -31.993 1.00 77.50 599 PHE A N 1
ATOM 4705 C CA . PHE A 1 599 ? 20.292 1.778 -32.014 1.00 77.50 599 PHE A CA 1
ATOM 4706 C C . PHE A 1 599 ? 19.173 1.839 -33.066 1.00 77.50 599 PHE A C 1
ATOM 4708 O O . PHE A 1 599 ? 19.212 1.155 -34.085 1.00 77.50 599 PHE A O 1
ATOM 4715 N N . VAL A 1 600 ? 18.201 2.729 -32.829 1.00 81.69 600 VAL A N 1
ATOM 4716 C CA . VAL A 1 600 ? 17.117 3.102 -33.760 1.00 81.69 600 VAL A CA 1
ATOM 4717 C C . VAL A 1 600 ? 17.112 4.621 -33.985 1.00 81.69 600 VAL A C 1
ATOM 4719 O O . VAL A 1 600 ? 17.464 5.367 -33.071 1.00 81.69 600 VAL A O 1
ATOM 4722 N N . GLN A 1 601 ? 16.730 5.100 -35.179 1.00 83.75 601 GLN A N 1
ATOM 4723 C CA . GLN A 1 601 ? 16.826 6.516 -35.576 1.00 83.75 601 GLN A CA 1
ATOM 4724 C C . GLN A 1 601 ? 15.519 7.081 -36.189 1.00 83.75 601 GLN A C 1
ATOM 4726 O O . GLN A 1 601 ? 14.795 6.371 -36.885 1.00 83.75 601 GLN A O 1
ATOM 4731 N N . SER A 1 602 ? 15.217 8.367 -35.933 1.00 86.56 602 SER A N 1
ATOM 4732 C CA . SER A 1 602 ? 14.041 9.112 -36.440 1.00 86.56 602 SER A CA 1
ATOM 4733 C C . SER A 1 602 ? 14.298 10.638 -36.535 1.00 86.56 602 SER A C 1
ATOM 4735 O O . SER A 1 602 ? 15.388 11.102 -36.188 1.00 86.56 602 SER A O 1
ATOM 4737 N N . TYR A 1 603 ? 13.292 11.413 -36.971 1.00 87.62 603 TYR A N 1
ATOM 4738 C CA . TYR A 1 603 ? 13.297 12.886 -37.091 1.00 87.62 603 TYR A CA 1
ATOM 4739 C C . TYR A 1 603 ? 12.004 13.516 -36.519 1.00 87.62 603 TYR A C 1
ATOM 4741 O O . TYR A 1 603 ? 10.974 12.840 -36.459 1.00 87.62 603 TYR A O 1
ATOM 4749 N N . PHE A 1 604 ? 12.028 14.792 -36.101 1.00 87.19 604 PHE A N 1
ATOM 4750 C CA . PHE A 1 604 ? 10.825 15.540 -35.670 1.00 87.19 604 PHE A CA 1
ATOM 4751 C C . PHE A 1 604 ? 10.890 17.063 -35.938 1.00 87.19 604 PHE A C 1
ATOM 4753 O O . PHE A 1 604 ? 11.986 17.622 -36.014 1.00 87.19 604 PHE A O 1
ATOM 4760 N N . THR A 1 605 ? 9.720 17.724 -36.041 1.00 84.56 605 THR A N 1
ATOM 4761 C CA . THR A 1 605 ? 9.542 19.178 -36.318 1.00 84.56 605 THR A CA 1
ATOM 4762 C C . THR A 1 605 ? 8.588 19.869 -35.312 1.00 84.56 605 THR A C 1
ATOM 4764 O O . THR A 1 605 ? 7.631 19.244 -34.849 1.00 84.56 605 THR A O 1
ATOM 4767 N N . ILE A 1 606 ? 8.828 21.152 -34.971 1.00 81.69 606 ILE A N 1
ATOM 4768 C CA . ILE A 1 606 ? 8.095 21.941 -33.942 1.00 81.69 606 ILE A CA 1
ATOM 4769 C C . ILE A 1 606 ? 7.265 23.110 -34.556 1.00 81.69 606 ILE A C 1
ATOM 4771 O O . ILE A 1 606 ? 7.807 23.862 -35.363 1.00 81.69 606 ILE A O 1
ATOM 4775 N N . HIS A 1 607 ? 5.992 23.308 -34.146 1.00 80.94 607 HIS A N 1
ATOM 4776 C CA . HIS A 1 607 ? 5.045 24.364 -34.619 1.00 80.94 607 HIS A CA 1
ATOM 4777 C C . HIS A 1 607 ? 4.585 25.383 -33.533 1.00 80.94 607 HIS A C 1
ATOM 4779 O O . HIS A 1 607 ? 4.809 25.161 -32.352 1.00 80.94 607 HIS A O 1
ATOM 4785 N N . GLU A 1 608 ? 3.898 26.483 -33.896 1.00 81.00 608 GLU A N 1
ATOM 4786 C CA . GLU A 1 608 ? 3.355 27.508 -32.959 1.00 81.00 608 GLU A CA 1
ATOM 4787 C C . GLU A 1 608 ? 2.180 27.022 -32.070 1.00 81.00 608 GLU A C 1
ATOM 4789 O O . GLU A 1 608 ? 1.465 26.091 -32.436 1.00 81.00 608 GLU A O 1
ATOM 4794 N N . CYS A 1 609 ? 1.937 27.663 -30.911 1.00 79.56 609 CYS A N 1
ATOM 4795 C CA . CYS A 1 609 ? 0.910 27.236 -29.941 1.00 79.56 609 CYS A CA 1
ATOM 4796 C C . CYS A 1 609 ? -0.556 27.493 -30.398 1.00 79.56 609 CYS A C 1
ATOM 4798 O O . CYS A 1 609 ? -0.839 28.531 -30.997 1.00 79.56 609 CYS A O 1
ATOM 4800 N N . PRO A 1 610 ? -1.517 26.611 -30.046 1.00 81.50 610 PRO A N 1
ATOM 4801 C CA . PRO A 1 610 ? -2.948 26.742 -30.384 1.00 81.50 610 PRO A CA 1
ATOM 4802 C C . PRO A 1 610 ? -3.739 27.731 -29.490 1.00 81.50 610 PRO A C 1
ATOM 4804 O O . PRO A 1 610 ? -3.256 28.159 -28.443 1.00 81.50 610 PRO A O 1
ATOM 4807 N N . ILE A 1 611 ? -4.989 28.077 -29.863 1.00 75.94 611 ILE A N 1
ATOM 4808 C CA . ILE A 1 611 ? -5.864 29.000 -29.095 1.00 75.94 611 ILE A CA 1
ATOM 4809 C C . ILE A 1 611 ? -6.059 28.506 -27.655 1.00 75.94 611 ILE A C 1
ATOM 4811 O O . ILE A 1 611 ? -6.362 27.339 -27.416 1.00 75.94 611 ILE A O 1
ATOM 4815 N N . GLY A 1 612 ? -5.931 29.422 -26.692 1.00 74.12 612 GLY A N 1
ATOM 4816 C CA . GLY A 1 612 ? -5.966 29.103 -25.260 1.00 74.12 612 GLY A CA 1
ATOM 4817 C C . GLY A 1 612 ? -4.593 28.752 -24.679 1.00 74.12 612 GLY A C 1
ATOM 4818 O O . GLY A 1 612 ? -4.471 28.624 -23.461 1.00 74.12 612 GLY A O 1
ATOM 4819 N N . PHE A 1 613 ? -3.555 28.661 -25.520 1.00 82.44 613 PHE A N 1
ATOM 4820 C CA . PHE A 1 613 ? -2.166 28.445 -25.125 1.00 82.44 613 PHE A CA 1
ATOM 4821 C C . PHE A 1 613 ? -1.269 29.586 -25.625 1.00 82.44 613 PHE A C 1
ATOM 4823 O O . PHE A 1 613 ? -1.522 30.195 -26.660 1.00 82.44 613 PHE A O 1
ATOM 4830 N N . ASN A 1 614 ? -0.209 29.890 -24.882 1.00 81.62 614 ASN A N 1
ATOM 4831 C CA . ASN A 1 614 ? 0.839 30.829 -25.268 1.00 81.62 614 ASN A CA 1
ATOM 4832 C C . ASN A 1 614 ? 2.205 30.313 -24.793 1.00 81.62 614 ASN A C 1
ATOM 4834 O O . ASN A 1 614 ? 2.287 29.607 -23.784 1.00 81.62 614 ASN A O 1
ATOM 4838 N N . VAL A 1 615 ? 3.279 30.659 -25.503 1.00 80.56 615 VAL A N 1
ATOM 4839 C CA . VAL A 1 615 ? 4.639 30.259 -25.117 1.00 80.56 615 VAL A CA 1
ATOM 4840 C C . VAL A 1 615 ? 5.022 30.957 -23.814 1.00 80.56 615 VAL A C 1
ATOM 4842 O O . VAL A 1 615 ? 4.922 32.176 -23.683 1.00 80.56 615 VAL A O 1
ATOM 4845 N N . SER A 1 616 ? 5.478 30.178 -22.839 1.00 77.94 616 SER A N 1
ATOM 4846 C CA . SER A 1 616 ? 6.038 30.707 -21.597 1.00 77.94 616 SER A CA 1
ATOM 4847 C C . SER A 1 616 ? 7.437 31.287 -21.830 1.00 77.94 616 SER A C 1
ATOM 4849 O O . SER A 1 616 ? 8.351 30.583 -22.261 1.00 77.94 616 SER A O 1
ATOM 4851 N N . ASN A 1 617 ? 7.638 32.557 -21.464 1.00 68.19 617 ASN A N 1
ATOM 4852 C CA . ASN A 1 617 ? 8.938 33.236 -21.588 1.00 68.19 617 ASN A CA 1
ATOM 4853 C C . ASN A 1 617 ? 10.054 32.595 -20.735 1.00 68.19 617 ASN A C 1
ATOM 4855 O O . ASN A 1 617 ? 11.229 32.839 -20.989 1.00 68.19 617 ASN A O 1
ATOM 4859 N N . SER A 1 618 ? 9.706 31.795 -19.720 1.00 66.81 618 SER A N 1
ATOM 4860 C CA . SER A 1 618 ? 10.650 31.171 -18.784 1.00 66.81 618 SER A CA 1
ATOM 4861 C C . SER A 1 618 ? 11.013 29.717 -19.110 1.00 66.81 618 SER A C 1
ATOM 4863 O O . SER A 1 618 ? 12.107 29.285 -18.755 1.00 66.81 618 SER A O 1
ATOM 4865 N N . GLN A 1 619 ? 10.122 28.948 -19.749 1.00 67.31 619 GLN A N 1
ATOM 4866 C CA . GLN A 1 619 ? 10.307 27.504 -19.973 1.00 67.31 619 GLN A CA 1
ATOM 4867 C C . GLN A 1 619 ? 10.320 27.102 -21.454 1.00 67.31 619 GLN A C 1
ATOM 4869 O O . GLN A 1 619 ? 10.690 25.969 -21.752 1.00 67.31 619 GLN A O 1
ATOM 4874 N N . GLY A 1 620 ? 9.930 27.993 -22.376 1.00 73.69 620 GLY A N 1
ATOM 4875 C CA . GLY A 1 620 ? 9.896 27.698 -23.814 1.00 73.69 620 GLY A CA 1
ATOM 4876 C C . GLY A 1 620 ? 8.825 26.675 -24.217 1.00 73.69 620 GLY A C 1
ATOM 4877 O O . GLY A 1 620 ? 8.919 26.078 -25.283 1.00 73.69 620 GLY A O 1
ATOM 4878 N N . ILE A 1 621 ? 7.821 26.452 -23.361 1.00 80.31 621 ILE A N 1
ATOM 4879 C CA . ILE A 1 621 ? 6.732 25.477 -23.540 1.00 80.31 621 ILE A CA 1
ATOM 4880 C C . ILE A 1 621 ? 5.399 26.221 -23.693 1.00 80.31 621 ILE A C 1
ATOM 4882 O O . ILE A 1 621 ? 5.212 27.270 -23.068 1.00 80.31 621 ILE A O 1
ATOM 4886 N N . CYS A 1 622 ? 4.465 25.675 -24.481 1.00 83.25 622 CYS A N 1
ATOM 4887 C CA . CYS A 1 622 ? 3.093 26.181 -24.569 1.00 83.25 622 CYS A CA 1
ATOM 4888 C C . CYS A 1 622 ? 2.344 25.968 -23.238 1.00 83.25 622 CYS A C 1
ATOM 4890 O O . CYS A 1 622 ? 2.038 24.838 -22.860 1.00 83.25 622 CYS A O 1
ATOM 4892 N N . THR A 1 623 ? 2.020 27.057 -22.544 1.00 83.06 623 THR A N 1
ATOM 4893 C CA . THR A 1 623 ? 1.239 27.087 -21.291 1.00 83.06 623 THR A CA 1
ATOM 4894 C C . THR A 1 623 ? -0.096 27.803 -21.500 1.00 83.06 623 THR A C 1
ATOM 4896 O O . THR A 1 623 ? -0.317 28.345 -22.576 1.00 83.06 623 THR A O 1
ATOM 4899 N N . CYS A 1 624 ? -0.993 27.837 -20.508 1.00 84.00 624 CYS A N 1
ATOM 4900 C CA . CYS A 1 624 ? -2.266 28.563 -20.627 1.00 84.00 624 CYS A CA 1
ATOM 4901 C C . CYS A 1 624 ? -2.061 30.022 -21.080 1.00 84.00 624 CYS A C 1
ATOM 4903 O O . CYS A 1 624 ? -1.180 30.720 -20.574 1.00 84.00 624 CYS A O 1
ATOM 4905 N N . SER A 1 625 ? -2.896 30.504 -22.003 1.00 82.25 625 SER A N 1
ATOM 4906 C CA . SER A 1 625 ? -2.928 31.918 -22.384 1.00 82.25 625 SER A CA 1
ATOM 4907 C C . SER A 1 625 ? -3.403 32.791 -21.218 1.00 82.25 625 SER A C 1
ATOM 4909 O O . SER A 1 625 ? -4.094 32.325 -20.313 1.00 82.25 625 SER A O 1
ATOM 4911 N N . GLN A 1 626 ? -3.098 34.090 -21.258 1.00 80.31 626 GLN A N 1
ATOM 4912 C CA . GLN A 1 626 ? -3.519 35.041 -20.219 1.00 80.31 626 GLN A CA 1
ATOM 4913 C C . GLN A 1 626 ? -5.046 35.093 -20.026 1.00 80.31 626 GLN A C 1
ATOM 4915 O O . GLN A 1 626 ? -5.509 35.312 -18.914 1.00 80.31 626 GLN A O 1
ATOM 4920 N N . SER A 1 627 ? -5.818 34.834 -21.085 1.00 74.75 627 SER A N 1
ATOM 4921 C CA . SER A 1 627 ? -7.284 34.779 -21.047 1.00 74.75 627 SER A CA 1
ATOM 4922 C C . SER A 1 627 ? -7.864 33.549 -20.331 1.00 74.75 627 SER A C 1
ATOM 4924 O O . SER A 1 627 ? -9.014 33.552 -19.892 1.00 74.75 627 SER A O 1
ATOM 4926 N N . VAL A 1 628 ? -7.072 32.484 -20.200 1.00 81.94 628 VAL A N 1
ATOM 4927 C CA . VAL A 1 628 ? -7.459 31.214 -19.561 1.00 81.94 628 VAL A CA 1
ATOM 4928 C C . VAL A 1 628 ? -6.800 31.065 -18.184 1.00 81.94 628 VAL A C 1
ATOM 4930 O O . VAL A 1 628 ? -7.369 30.451 -17.284 1.00 81.94 628 VAL A O 1
ATOM 4933 N N . SER A 1 629 ? -5.619 31.657 -18.001 1.00 78.94 629 SER A N 1
ATOM 4934 C CA . SER A 1 629 ? -4.800 31.531 -16.795 1.00 78.94 629 SER A CA 1
ATOM 4935 C C . SER A 1 629 ? -5.498 32.073 -15.536 1.00 78.94 629 SER A C 1
ATOM 4937 O O . SER A 1 629 ? -5.861 33.247 -15.465 1.00 78.94 629 SER A O 1
ATOM 4939 N N . ARG A 1 630 ? -5.659 31.204 -14.530 1.00 79.19 630 ARG A N 1
ATOM 4940 C CA . ARG A 1 630 ? -6.116 31.475 -13.151 1.00 79.19 630 ARG A CA 1
ATOM 4941 C C . ARG A 1 630 ? -5.453 30.456 -12.209 1.00 79.19 630 ARG A C 1
ATOM 4943 O O . ARG A 1 630 ? -5.019 29.404 -12.670 1.00 79.19 630 ARG A O 1
ATOM 4950 N N . GLU A 1 631 ? -5.428 30.720 -10.898 1.00 76.69 631 GLU A N 1
ATOM 4951 C CA . GLU A 1 631 ? -4.769 29.853 -9.892 1.00 76.69 631 GLU A CA 1
ATOM 4952 C C . GLU A 1 631 ? -5.227 28.379 -9.920 1.00 76.69 631 GLU A C 1
ATOM 4954 O O . GLU A 1 631 ? -4.434 27.487 -9.636 1.00 76.69 631 GLU A O 1
ATOM 4959 N N . ASN A 1 632 ? -6.475 28.107 -10.325 1.00 80.62 632 ASN A N 1
ATOM 4960 C CA . ASN A 1 632 ? -7.066 26.761 -10.349 1.00 80.62 632 ASN A CA 1
ATOM 4961 C C . ASN A 1 632 ? -7.211 26.158 -11.758 1.00 80.62 632 ASN A C 1
ATOM 4963 O O . ASN A 1 632 ? -8.011 25.238 -11.940 1.00 80.62 632 ASN A O 1
ATOM 4967 N N . VAL A 1 633 ? -6.494 26.683 -12.756 1.00 86.25 633 VAL A N 1
ATOM 4968 C CA . VAL A 1 633 ? -6.586 26.237 -14.155 1.00 86.25 633 VAL A CA 1
ATOM 4969 C C . VAL A 1 633 ? -5.234 25.726 -14.634 1.00 86.25 633 VAL A C 1
ATOM 4971 O O . VAL A 1 633 ? -4.220 26.411 -14.531 1.00 86.25 633 VAL A O 1
ATOM 4974 N N . THR A 1 634 ? -5.225 24.524 -15.199 1.00 86.69 634 THR A N 1
ATOM 4975 C CA . THR A 1 634 ? -4.055 23.904 -15.815 1.00 86.69 634 THR A CA 1
ATOM 4976 C C . THR A 1 634 ? -4.364 23.530 -17.258 1.00 86.69 634 THR A C 1
ATOM 4978 O O . THR A 1 634 ? -5.457 23.070 -17.586 1.00 86.69 634 THR A O 1
ATOM 4981 N N . CYS A 1 635 ? -3.396 23.733 -18.147 1.00 87.00 635 CYS A N 1
ATOM 4982 C CA . CYS A 1 635 ? -3.531 23.401 -19.560 1.00 87.00 635 CYS A CA 1
ATOM 4983 C C . CYS A 1 635 ? -2.467 22.367 -19.927 1.00 87.00 635 CYS A C 1
ATOM 4985 O O . CYS A 1 635 ? -1.285 22.579 -19.656 1.00 87.00 635 CYS A O 1
ATOM 4987 N N . ASP A 1 636 ? -2.881 21.259 -20.543 1.00 84.50 636 ASP A N 1
ATOM 4988 C CA . ASP A 1 636 ? -1.982 20.208 -21.020 1.00 84.50 636 ASP A CA 1
ATOM 4989 C C . ASP A 1 636 ? -1.889 20.234 -22.546 1.00 84.50 636 ASP A C 1
ATOM 4991 O O . ASP A 1 636 ? -2.823 19.867 -23.265 1.00 84.50 636 ASP A O 1
ATOM 4995 N N . ILE A 1 637 ? -0.715 20.624 -23.039 1.00 84.94 637 ILE A N 1
ATOM 4996 C CA . ILE A 1 637 ? -0.422 20.688 -24.471 1.00 84.94 637 ILE A CA 1
ATOM 4997 C C . ILE A 1 637 ? -0.410 19.304 -25.141 1.00 84.94 637 ILE A C 1
ATOM 4999 O O . ILE A 1 637 ? -0.686 19.202 -26.332 1.00 84.94 637 ILE A O 1
ATOM 5003 N N . ASN A 1 638 ? -0.146 18.211 -24.407 1.00 80.81 638 ASN A N 1
ATOM 5004 C CA . ASN A 1 638 ? -0.102 16.867 -24.999 1.00 80.81 638 ASN A CA 1
ATOM 5005 C C . ASN A 1 638 ? -1.476 16.373 -25.456 1.00 80.81 638 ASN A C 1
ATOM 5007 O O . ASN A 1 638 ? -1.561 15.552 -26.373 1.00 80.81 638 ASN A O 1
ATOM 5011 N N . THR A 1 639 ? -2.532 16.824 -24.780 1.00 81.38 639 THR A N 1
ATOM 5012 C CA . THR A 1 639 ? -3.916 16.392 -25.002 1.00 81.38 639 THR A CA 1
ATOM 5013 C C . THR A 1 639 ? -4.818 17.512 -25.526 1.00 81.38 639 THR A C 1
ATOM 5015 O O . THR A 1 639 ? -5.927 17.222 -25.981 1.00 81.38 639 THR A O 1
ATOM 5018 N N . LEU A 1 640 ? -4.327 18.762 -25.515 1.00 81.25 640 LEU A N 1
ATOM 5019 C CA . LEU A 1 640 ? -5.091 19.999 -25.737 1.00 81.25 640 LEU A CA 1
ATOM 5020 C C . LEU A 1 640 ? -6.221 20.189 -24.719 1.00 81.25 640 LEU A C 1
ATOM 5022 O O . LEU A 1 640 ? -7.216 20.862 -24.993 1.00 81.25 640 LEU A O 1
ATOM 5026 N N . ASN A 1 641 ? -6.083 19.566 -23.552 1.00 87.00 641 ASN A N 1
ATOM 5027 C CA . ASN A 1 641 ? -7.091 19.620 -22.517 1.00 87.00 641 ASN A CA 1
ATOM 5028 C C . ASN A 1 641 ? -6.836 20.802 -21.582 1.00 87.00 641 ASN A C 1
ATOM 5030 O O . ASN A 1 641 ? -5.703 21.072 -21.178 1.00 87.00 641 ASN A O 1
ATOM 5034 N N . ILE A 1 642 ? -7.922 21.451 -21.185 1.00 86.75 642 ILE A N 1
ATOM 5035 C CA . ILE A 1 642 ? -7.946 22.427 -20.103 1.00 86.75 642 ILE A CA 1
ATOM 5036 C C . ILE A 1 642 ? -8.601 21.737 -18.917 1.00 86.75 642 ILE A C 1
ATOM 5038 O O . ILE A 1 642 ? -9.675 21.145 -19.042 1.00 86.75 642 ILE A O 1
ATOM 5042 N N . THR A 1 643 ? -7.929 21.785 -17.775 1.00 87.19 643 THR A N 1
ATOM 5043 C CA . THR A 1 643 ? -8.450 21.268 -16.518 1.00 87.19 643 THR A CA 1
ATOM 5044 C C . THR A 1 643 ? -8.619 22.426 -15.559 1.00 87.19 643 THR A C 1
ATOM 5046 O O . THR A 1 643 ? -7.675 23.172 -15.318 1.00 87.19 643 THR A O 1
ATOM 5049 N N . HIS A 1 644 ? -9.811 22.589 -15.001 1.00 87.19 644 HIS A N 1
ATOM 5050 C CA . HIS A 1 644 ? -10.010 23.516 -13.895 1.00 87.19 644 HIS A CA 1
ATOM 5051 C C . HIS A 1 644 ? -10.554 22.778 -12.681 1.00 87.19 644 HIS A C 1
ATOM 5053 O O . HIS A 1 644 ? -11.246 21.764 -12.800 1.00 87.19 644 HIS A O 1
ATOM 5059 N N . ASN A 1 645 ? -10.224 23.299 -11.505 1.00 81.62 645 ASN A N 1
ATOM 5060 C CA . ASN A 1 645 ? -10.752 22.812 -10.243 1.00 81.62 645 ASN A CA 1
ATOM 5061 C C . ASN A 1 645 ? -11.660 23.862 -9.600 1.00 81.62 645 ASN A C 1
ATOM 5063 O O . ASN A 1 645 ? -11.348 25.054 -9.571 1.00 81.62 645 ASN A O 1
ATOM 5067 N N . GLY A 1 646 ? -12.776 23.395 -9.053 1.00 73.06 646 GLY A N 1
ATOM 5068 C CA . GLY A 1 646 ? -13.786 24.235 -8.437 1.00 73.06 646 GLY A CA 1
ATOM 5069 C C . GLY A 1 646 ? -14.801 24.810 -9.421 1.00 73.06 646 GLY A C 1
ATOM 5070 O O . GLY A 1 646 ? -14.824 24.504 -10.612 1.00 73.06 646 GLY A O 1
ATOM 5071 N N . LEU A 1 647 ? -15.671 25.642 -8.857 1.00 76.00 647 LEU A N 1
ATOM 5072 C CA . LEU A 1 647 ? -16.808 26.287 -9.503 1.00 76.00 647 LEU A CA 1
ATOM 5073 C C . LEU A 1 647 ? -16.355 27.371 -10.490 1.00 76.00 647 LEU A C 1
ATOM 5075 O O . LEU A 1 647 ? -16.427 28.560 -10.192 1.00 76.00 647 LEU A O 1
ATOM 5079 N N . LEU A 1 648 ? -15.886 26.956 -11.661 1.00 83.12 648 LEU A N 1
ATOM 5080 C CA . LEU A 1 648 ? -15.455 27.814 -12.762 1.00 83.12 648 LEU A CA 1
ATOM 5081 C C . LEU A 1 648 ? -16.137 27.342 -14.049 1.00 83.12 648 LEU A C 1
ATOM 5083 O O . LEU A 1 648 ? -16.484 26.169 -14.173 1.00 83.12 648 LEU A O 1
ATOM 5087 N N . TRP A 1 649 ? -16.346 28.251 -14.994 1.00 86.12 649 TRP A N 1
ATOM 5088 C CA . TRP A 1 649 ? -16.721 27.899 -16.358 1.00 86.12 649 TRP A CA 1
ATOM 5089 C C . TRP A 1 649 ? -15.867 28.690 -17.337 1.00 86.12 649 TRP A C 1
ATOM 5091 O O . TRP A 1 649 ? -15.786 29.920 -17.261 1.00 86.12 649 TRP A O 1
ATOM 5101 N N . ILE A 1 650 ? -15.235 27.966 -18.256 1.00 87.44 650 ILE A N 1
ATOM 5102 C CA . ILE A 1 650 ? -14.388 28.520 -19.303 1.00 87.44 650 ILE A CA 1
ATOM 5103 C C . ILE A 1 650 ? -14.994 28.154 -20.653 1.00 87.44 650 ILE A C 1
ATOM 5105 O O . ILE A 1 650 ? -15.168 26.983 -20.989 1.00 87.44 650 ILE A O 1
ATOM 5109 N N . GLY A 1 651 ? -15.284 29.149 -21.475 1.00 84.94 651 GLY A N 1
ATOM 5110 C CA . GLY A 1 651 ? -15.832 28.898 -22.800 1.00 84.94 651 GLY A CA 1
ATOM 5111 C C . GLY A 1 651 ? -15.747 30.113 -23.695 1.00 84.94 651 GLY A C 1
ATOM 5112 O O . GLY A 1 651 ? -15.383 31.205 -23.270 1.00 84.94 651 GLY A O 1
ATOM 5113 N N . THR A 1 652 ? -16.062 29.930 -24.967 1.00 79.69 652 THR A N 1
ATOM 5114 C CA . THR A 1 652 ? -16.026 31.021 -25.938 1.00 79.69 652 THR A CA 1
ATOM 5115 C C . THR A 1 652 ? -17.339 31.795 -25.935 1.00 79.69 652 THR A C 1
ATOM 5117 O O . THR A 1 652 ? -18.414 31.195 -25.891 1.00 79.69 652 THR A O 1
ATOM 5120 N N . TYR A 1 653 ? -17.270 33.120 -26.051 1.00 74.50 653 TYR A N 1
ATOM 5121 C CA . TYR A 1 653 ? -18.437 33.944 -26.368 1.00 74.50 653 TYR A CA 1
ATOM 5122 C C . TYR A 1 653 ? -18.638 33.956 -27.889 1.00 74.50 653 TYR A C 1
ATOM 5124 O O . TYR A 1 653 ? -17.698 34.259 -28.625 1.00 74.50 653 TYR A O 1
ATOM 5132 N N . HIS A 1 654 ? -19.830 33.588 -28.369 1.00 62.88 654 HIS A N 1
ATOM 5133 C CA . HIS A 1 654 ? -20.100 33.440 -29.802 1.00 62.88 654 HIS A CA 1
ATOM 5134 C C . HIS A 1 654 ? -19.812 34.732 -30.589 1.00 62.88 654 HIS A C 1
ATOM 5136 O O . HIS A 1 654 ? -20.464 35.755 -30.390 1.00 62.88 654 HIS A O 1
ATOM 5142 N N . THR A 1 655 ? -18.900 34.644 -31.558 1.00 51.97 655 THR A N 1
ATOM 5143 C CA . THR A 1 655 ? -18.926 35.455 -32.782 1.00 51.97 655 THR A CA 1
ATOM 5144 C C . THR A 1 655 ? -19.525 34.587 -33.895 1.00 51.97 655 THR A C 1
ATOM 5146 O O . THR A 1 655 ? -19.534 33.364 -33.802 1.00 51.97 655 THR A O 1
ATOM 5149 N N . SER A 1 656 ? -20.124 35.188 -34.916 1.00 47.28 656 SER A N 1
ATOM 5150 C CA . SER A 1 656 ? -21.005 34.557 -35.915 1.00 47.28 656 SER A CA 1
ATOM 5151 C C . SER A 1 656 ? -20.377 33.480 -36.837 1.00 47.28 656 SER A C 1
ATOM 5153 O O . SER A 1 656 ? -21.009 33.091 -37.818 1.00 47.28 656 SER A O 1
ATOM 5155 N N . THR A 1 657 ? -19.175 32.966 -36.547 1.00 52.34 657 THR A N 1
ATOM 5156 C CA . THR A 1 657 ? -18.452 31.949 -37.337 1.00 52.34 657 THR A CA 1
ATOM 5157 C C . THR A 1 657 ? -18.266 30.620 -36.577 1.00 52.34 657 THR A C 1
ATOM 5159 O O . THR A 1 657 ? -18.164 30.617 -35.349 1.00 52.34 657 THR A O 1
ATOM 5162 N N . PRO A 1 658 ? -18.213 29.463 -37.274 1.00 56.41 658 PRO A N 1
ATOM 5163 C CA . PRO A 1 658 ? -17.960 28.167 -36.642 1.00 56.41 658 PRO A CA 1
ATOM 5164 C C . PRO A 1 658 ? -16.538 28.091 -36.058 1.00 56.41 658 PRO A C 1
ATOM 5166 O O . PRO A 1 658 ? -15.559 28.453 -36.710 1.00 56.41 658 PRO A O 1
ATOM 5169 N N . PHE A 1 659 ? -16.433 27.624 -34.813 1.00 61.81 659 PHE A N 1
ATOM 5170 C CA . PHE A 1 659 ? -15.201 27.600 -34.020 1.00 61.81 659 PHE A CA 1
ATOM 5171 C C . PHE A 1 659 ? -14.324 26.368 -34.329 1.00 61.81 659 PHE A C 1
ATOM 5173 O O . PHE A 1 659 ? -14.834 25.254 -34.419 1.00 61.81 659 PHE A O 1
ATOM 5180 N N . ASN A 1 660 ? -13.000 26.554 -34.459 1.00 62.62 660 ASN A N 1
ATOM 5181 C CA . ASN A 1 660 ? -12.007 25.472 -34.545 1.00 62.62 660 ASN A CA 1
ATOM 5182 C C . ASN A 1 660 ? -10.847 25.742 -33.573 1.00 62.62 660 ASN A C 1
ATOM 5184 O O . ASN A 1 660 ? -10.034 26.637 -33.803 1.00 62.62 660 ASN A O 1
ATOM 5188 N N . ALA A 1 661 ? -10.764 24.942 -32.508 1.00 57.94 661 ALA A N 1
ATOM 5189 C CA . ALA A 1 661 ? -9.766 25.083 -31.446 1.00 57.94 661 ALA A CA 1
ATOM 5190 C C . ALA A 1 661 ? -8.320 24.764 -31.881 1.00 57.94 661 ALA A C 1
ATOM 5192 O O . ALA A 1 661 ? -7.381 25.166 -31.199 1.00 57.94 661 ALA A O 1
ATOM 5193 N N . ASN A 1 662 ? -8.133 24.051 -33.000 1.00 60.88 662 ASN A N 1
ATOM 5194 C CA . ASN A 1 662 ? -6.810 23.640 -33.488 1.00 60.88 662 ASN A CA 1
ATOM 5195 C C . ASN A 1 662 ? -6.152 24.686 -34.402 1.00 60.88 662 ASN A C 1
ATOM 5197 O O . ASN A 1 662 ? -4.993 24.527 -34.775 1.00 60.88 662 ASN A O 1
ATOM 5201 N N . ALA A 1 663 ? -6.892 25.720 -34.804 1.00 63.31 663 ALA A N 1
ATOM 5202 C CA . ALA A 1 663 ? -6.382 26.806 -35.628 1.00 63.31 663 ALA A CA 1
ATOM 5203 C C . ALA A 1 663 ? -5.866 27.952 -34.749 1.00 63.31 663 ALA A C 1
ATOM 5205 O O . ALA A 1 663 ? -6.366 28.165 -33.651 1.00 63.31 663 ALA A O 1
ATOM 5206 N N . THR A 1 664 ? -4.917 28.738 -35.243 1.00 62.03 664 THR A N 1
ATOM 5207 C CA . THR A 1 664 ? -4.498 30.010 -34.642 1.00 62.03 664 THR A CA 1
ATOM 5208 C C . THR A 1 664 ? -5.445 31.124 -35.110 1.00 62.03 664 THR A C 1
ATOM 5210 O O . THR A 1 664 ? -5.258 31.709 -36.172 1.00 62.03 664 THR A O 1
ATOM 5213 N N . ASN A 1 665 ? -6.522 31.402 -34.359 1.00 60.81 665 ASN A N 1
ATOM 5214 C CA . ASN A 1 665 ? -7.477 32.474 -34.691 1.00 60.81 665 ASN A CA 1
ATOM 5215 C C . ASN A 1 665 ? -7.322 33.684 -33.742 1.00 60.81 665 ASN A C 1
ATOM 5217 O O . ASN A 1 665 ? -7.607 33.553 -32.549 1.00 60.81 665 ASN A O 1
ATOM 5221 N N . PRO A 1 666 ? -6.931 34.869 -34.246 1.00 54.66 666 PRO A N 1
ATOM 5222 C CA . PRO A 1 666 ? -6.653 36.049 -33.424 1.00 54.66 666 PRO A CA 1
ATOM 5223 C C . PRO A 1 666 ? -7.890 36.784 -32.866 1.00 54.66 666 PRO A C 1
ATOM 5225 O O . PRO A 1 666 ? -7.715 37.685 -32.051 1.00 54.66 666 PRO A O 1
ATOM 5228 N N . ASN A 1 667 ? -9.128 36.420 -33.238 1.00 58.41 667 ASN A N 1
ATOM 5229 C CA . ASN A 1 667 ? -10.354 37.151 -32.844 1.00 58.41 667 ASN A CA 1
ATOM 5230 C C . ASN A 1 667 ? -11.264 36.409 -31.837 1.00 58.41 667 ASN A C 1
ATOM 5232 O O . ASN A 1 667 ? -12.442 36.746 -31.706 1.00 58.41 667 ASN A O 1
ATOM 5236 N N . ALA A 1 668 ? -10.767 35.383 -31.139 1.00 65.94 668 ALA A N 1
ATOM 5237 C CA . ALA A 1 668 ? -11.574 34.615 -30.186 1.00 65.94 668 ALA A CA 1
ATOM 5238 C C . ALA A 1 668 ? -11.741 35.342 -28.832 1.00 65.94 668 ALA A C 1
ATOM 5240 O O . ALA A 1 668 ? -10.761 35.775 -28.225 1.00 65.94 668 ALA A O 1
ATOM 5241 N N . CYS A 1 669 ? -12.981 35.437 -28.338 1.00 76.12 669 CYS A N 1
ATOM 5242 C CA . CYS A 1 669 ? -13.305 35.955 -27.005 1.00 76.12 669 CYS A CA 1
ATOM 5243 C C . CYS A 1 669 ? -13.583 34.801 -26.038 1.00 76.12 669 CYS A C 1
ATOM 5245 O O . CYS A 1 669 ? -14.419 33.939 -26.322 1.00 76.12 669 CYS A O 1
ATOM 5247 N N . ILE A 1 670 ? -12.911 34.801 -24.889 1.00 81.94 670 ILE A N 1
ATOM 5248 C CA . ILE A 1 670 ? -13.027 33.767 -23.859 1.00 81.94 670 ILE A CA 1
ATOM 5249 C C . ILE A 1 670 ? -13.718 34.362 -22.632 1.00 81.94 670 ILE A C 1
ATOM 5251 O O . ILE A 1 670 ? -13.399 35.456 -22.170 1.00 81.94 670 ILE A O 1
ATOM 5255 N N . ILE A 1 671 ? -14.687 33.624 -22.112 1.00 84.00 671 ILE A N 1
ATOM 5256 C CA . ILE A 1 671 ? -15.296 33.830 -20.806 1.00 84.00 671 ILE A CA 1
ATOM 5257 C C . ILE A 1 671 ? -14.574 32.896 -19.851 1.00 84.00 671 ILE A C 1
ATOM 5259 O O . ILE A 1 671 ? -14.490 31.697 -20.107 1.00 84.00 671 ILE A O 1
ATOM 5263 N N . ASN A 1 672 ? -14.060 33.454 -18.766 1.00 84.00 672 ASN A N 1
ATOM 5264 C CA . ASN A 1 672 ? -13.394 32.722 -17.702 1.00 84.00 672 ASN A CA 1
ATOM 5265 C C . ASN A 1 672 ? -13.876 33.328 -16.390 1.00 84.00 672 ASN A C 1
ATOM 5267 O O . ASN A 1 672 ? -13.324 34.330 -15.938 1.00 84.00 672 ASN A O 1
ATOM 5271 N N . GLU A 1 673 ? -14.957 32.774 -15.844 1.00 81.50 673 GLU A N 1
ATOM 5272 C CA . GLU A 1 673 ? -15.627 33.297 -14.654 1.00 81.50 673 GLU A CA 1
ATOM 5273 C C . GLU A 1 673 ? -16.027 32.184 -13.694 1.00 81.50 673 GLU A C 1
ATOM 5275 O O . GLU A 1 673 ? -16.210 31.029 -14.091 1.00 81.50 673 GLU A O 1
ATOM 5280 N N . ASP A 1 674 ? -16.186 32.545 -12.418 1.00 76.44 674 ASP A N 1
ATOM 5281 C CA . ASP A 1 674 ? -16.702 31.623 -11.405 1.00 76.44 674 ASP A CA 1
ATOM 5282 C C . ASP A 1 674 ? -18.072 31.108 -11.875 1.00 76.44 674 ASP A C 1
ATOM 5284 O O . ASP A 1 674 ? -18.857 31.860 -12.439 1.00 76.44 674 ASP A O 1
ATOM 5288 N N . CYS A 1 675 ? -18.392 29.832 -11.698 1.00 74.56 675 CYS A N 1
ATOM 5289 C CA . CYS A 1 675 ? -19.652 29.245 -12.144 1.00 74.56 675 CYS A CA 1
ATOM 5290 C C . CYS A 1 675 ? -20.415 28.646 -10.977 1.00 74.56 675 CYS A C 1
ATOM 5292 O O . CYS A 1 675 ? -20.016 27.646 -10.398 1.00 74.56 675 CYS A O 1
ATOM 5294 N N . LEU A 1 676 ? -21.535 29.268 -10.634 1.00 61.97 676 LEU A N 1
ATOM 5295 C CA . LEU A 1 676 ? -22.216 29.031 -9.364 1.00 61.97 676 LEU A CA 1
ATOM 5296 C C . LEU A 1 676 ? -23.318 27.967 -9.454 1.00 61.97 676 LEU A C 1
ATOM 5298 O O . LEU A 1 676 ? -23.679 27.371 -8.442 1.00 61.97 676 LEU A O 1
ATOM 5302 N N . LEU A 1 677 ? -23.826 27.707 -10.660 1.00 65.25 677 LEU A N 1
ATOM 5303 C CA . LEU A 1 677 ? -24.980 26.852 -10.929 1.00 65.25 677 LEU A CA 1
ATOM 5304 C C . LEU A 1 677 ? -24.611 25.765 -11.936 1.00 65.25 677 LEU A C 1
ATOM 5306 O O . LEU A 1 677 ? -24.128 26.064 -13.021 1.00 65.25 677 LEU A O 1
ATOM 5310 N N . TYR A 1 678 ? -24.867 24.509 -11.572 1.00 76.25 678 TYR A N 1
ATOM 5311 C CA . TYR A 1 678 ? -24.765 23.323 -12.437 1.00 76.25 678 TYR A CA 1
ATOM 5312 C C . TYR A 1 678 ? -23.426 23.113 -13.162 1.00 76.25 678 TYR A C 1
ATOM 5314 O O . TYR A 1 678 ? -23.351 22.262 -14.046 1.00 76.25 678 TYR A O 1
ATOM 5322 N N . CYS A 1 679 ? -22.367 23.825 -12.777 1.00 82.44 679 CYS A N 1
ATOM 5323 C CA . CYS A 1 679 ? -21.002 23.447 -13.109 1.00 82.44 679 CYS A CA 1
ATOM 5324 C C . CYS A 1 679 ? -20.536 22.334 -12.178 1.00 82.44 679 CYS A C 1
ATOM 5326 O O . CYS A 1 679 ? -20.907 22.289 -11.001 1.00 82.44 679 CYS A O 1
ATOM 5328 N N . SER A 1 680 ? -19.717 21.429 -12.700 1.00 78.50 680 SER A N 1
ATOM 5329 C CA . SER A 1 680 ? -19.072 20.425 -11.866 1.00 78.50 680 SER A CA 1
ATOM 5330 C C . SER A 1 680 ? -18.082 21.120 -10.925 1.00 78.50 680 SER A C 1
ATOM 5332 O O . SER A 1 680 ? -17.165 21.793 -11.388 1.00 78.50 680 SER A O 1
ATOM 5334 N N . PRO A 1 681 ? -18.224 20.959 -9.600 1.00 71.44 681 PRO A N 1
ATOM 5335 C CA . PRO A 1 681 ? -17.235 21.455 -8.646 1.00 71.44 681 PRO A CA 1
ATOM 5336 C C . PRO A 1 681 ? -16.048 20.491 -8.497 1.00 71.44 681 PRO A C 1
ATOM 5338 O O . PRO A 1 681 ? -15.076 20.829 -7.827 1.00 71.44 681 PRO A O 1
ATOM 5341 N N . ASN A 1 682 ? -16.139 19.292 -9.082 1.00 79.00 682 ASN A N 1
ATOM 5342 C CA . ASN A 1 682 ? -15.032 18.348 -9.178 1.00 79.00 682 ASN A CA 1
ATOM 5343 C C . ASN A 1 682 ? -14.131 18.748 -10.357 1.00 79.00 682 ASN A C 1
ATOM 5345 O O . ASN A 1 682 ? -14.642 19.362 -11.297 1.00 79.00 682 ASN A O 1
ATOM 5349 N N . PRO A 1 683 ? -12.840 18.365 -10.357 1.00 83.19 683 PRO A N 1
ATOM 5350 C CA . PRO A 1 683 ? -11.934 18.658 -11.462 1.00 83.19 683 PRO A CA 1
ATOM 5351 C C . PRO A 1 683 ? -12.521 18.191 -12.796 1.00 83.19 683 PRO A C 1
ATOM 5353 O O . PRO A 1 683 ? -12.813 17.005 -12.961 1.00 83.19 683 PRO A O 1
ATOM 5356 N N . VAL A 1 684 ? -12.701 19.120 -13.736 1.00 86.56 684 VAL A N 1
ATOM 5357 C CA . VAL A 1 684 ? -13.180 18.810 -15.088 1.00 86.56 684 VAL A CA 1
ATOM 5358 C C . VAL A 1 684 ? -12.046 19.002 -16.062 1.00 86.56 684 VAL A C 1
ATOM 5360 O O . VAL A 1 684 ? -11.436 20.066 -16.101 1.00 86.56 684 VAL A O 1
ATOM 5363 N N . THR A 1 685 ? -11.824 17.990 -16.890 1.00 88.00 685 THR A N 1
ATOM 5364 C CA . THR A 1 685 ? -10.933 18.055 -18.041 1.00 88.00 685 THR A CA 1
ATOM 5365 C C . THR A 1 685 ? -11.786 18.104 -19.300 1.00 88.00 685 THR A C 1
ATOM 5367 O O . THR A 1 685 ? -12.549 17.179 -19.573 1.00 88.00 685 THR A O 1
ATOM 5370 N N . PHE A 1 686 ? -11.664 19.180 -20.067 1.00 87.88 686 PHE A N 1
ATOM 5371 C CA . PHE A 1 686 ? -12.450 19.396 -21.279 1.00 87.88 686 PHE A CA 1
ATOM 5372 C C . PHE A 1 686 ? -11.587 20.028 -22.374 1.00 87.88 686 PHE A C 1
ATOM 5374 O O . PHE A 1 686 ? -10.453 20.459 -22.144 1.00 87.88 686 PHE A O 1
ATOM 5381 N N . LYS A 1 687 ? -12.127 20.072 -23.590 1.00 85.44 687 LYS A N 1
ATOM 5382 C CA . LYS A 1 687 ? -11.520 20.778 -24.721 1.00 85.44 687 LYS A CA 1
ATOM 5383 C C . LYS A 1 687 ? -12.335 22.025 -25.009 1.00 85.44 687 LYS A C 1
ATOM 5385 O O . LYS A 1 687 ? -13.551 21.993 -24.876 1.00 85.44 687 LYS A O 1
ATOM 5390 N N . LEU A 1 688 ? -11.706 23.084 -25.517 1.00 81.88 688 LEU A N 1
ATOM 5391 C CA . LEU A 1 688 ? -12.437 24.299 -25.919 1.00 81.88 688 LEU A CA 1
ATOM 5392 C C . LEU A 1 688 ? -13.540 24.036 -26.961 1.00 81.88 688 LEU A C 1
ATOM 5394 O O . LEU A 1 688 ? -14.452 24.842 -27.085 1.00 81.88 688 LEU A O 1
ATOM 5398 N N . ASN A 1 689 ? -13.473 22.916 -27.691 1.00 78.12 689 ASN A N 1
ATOM 5399 C CA . ASN A 1 689 ? -14.508 22.501 -28.641 1.00 78.12 689 ASN A CA 1
ATOM 5400 C C . ASN A 1 689 ? -15.712 21.782 -27.993 1.00 78.12 689 ASN A C 1
ATOM 5402 O O . ASN A 1 689 ? -16.718 21.566 -28.656 1.00 78.12 689 ASN A O 1
ATOM 5406 N N . ASP A 1 690 ? -15.602 21.382 -26.725 1.00 82.56 690 ASP A N 1
ATOM 5407 C CA . ASP A 1 690 ? -16.620 20.656 -25.960 1.00 82.56 690 ASP A CA 1
ATOM 5408 C C . ASP A 1 690 ? -16.740 21.266 -24.553 1.00 82.56 690 ASP A C 1
ATOM 5410 O O . ASP A 1 690 ? -16.288 20.714 -23.548 1.00 82.56 690 ASP A O 1
ATOM 5414 N N . THR A 1 691 ? -17.294 22.479 -24.490 1.00 86.06 691 THR A N 1
ATOM 5415 C CA . THR A 1 691 ? -17.445 23.241 -23.239 1.00 86.06 691 THR A CA 1
ATOM 5416 C C . THR A 1 691 ? -18.567 22.708 -22.350 1.00 86.06 691 THR A C 1
ATOM 5418 O O . THR A 1 691 ? -18.545 22.953 -21.142 1.00 86.06 691 THR A O 1
ATOM 5421 N N . ASP A 1 692 ? -19.505 21.939 -22.910 1.00 86.00 692 ASP A N 1
ATOM 5422 C CA . ASP A 1 692 ? -20.636 21.345 -22.192 1.00 86.00 692 ASP A CA 1
ATOM 5423 C C . ASP A 1 692 ? -20.187 20.299 -21.162 1.00 86.00 692 ASP A C 1
ATOM 5425 O O . ASP A 1 692 ? -20.903 20.061 -20.185 1.00 86.00 692 ASP A O 1
ATOM 5429 N N . ALA A 1 693 ? -19.001 19.701 -21.329 1.00 85.44 693 ALA A N 1
ATOM 5430 C CA . ALA A 1 693 ? -18.397 18.768 -20.373 1.00 85.44 693 ALA A CA 1
ATOM 5431 C C . ALA A 1 693 ? -18.194 19.367 -18.964 1.00 85.44 693 ALA A C 1
ATOM 5433 O O . ALA A 1 693 ? -18.089 18.624 -17.991 1.00 85.44 693 ALA A O 1
ATOM 5434 N N . GLN A 1 694 ? -18.196 20.699 -18.836 1.00 89.19 694 GLN A N 1
ATOM 5435 C CA . GLN A 1 694 ? -18.111 21.414 -17.554 1.00 89.19 694 GLN A CA 1
ATOM 5436 C C . GLN A 1 694 ? -19.420 21.390 -16.744 1.00 89.19 694 GLN A C 1
ATOM 5438 O O . GLN A 1 694 ? -19.422 21.770 -15.572 1.00 89.19 694 GLN A O 1
ATOM 5443 N N . CYS A 1 695 ? -20.524 20.926 -17.336 1.00 87.31 695 CYS A N 1
ATOM 5444 C CA . CYS A 1 695 ? -21.865 20.977 -16.758 1.00 87.31 695 CYS A CA 1
ATOM 5445 C C . CYS A 1 695 ? -22.350 19.628 -16.195 1.00 87.31 695 CYS A C 1
ATOM 5447 O O . CYS A 1 695 ? -22.033 18.566 -16.728 1.00 87.31 695 CYS A O 1
ATOM 5449 N N . VAL A 1 696 ? -23.189 19.670 -15.152 1.00 85.00 696 VAL A N 1
ATOM 5450 C CA . VAL A 1 696 ? -23.862 18.507 -14.534 1.00 85.00 696 VAL A CA 1
ATOM 5451 C C . VAL A 1 696 ? -25.369 18.475 -14.841 1.00 85.00 696 VAL A C 1
ATOM 5453 O O . VAL A 1 696 ? -25.923 19.423 -15.388 1.00 85.00 696 VAL A O 1
ATOM 5456 N N . ASP A 1 697 ? -26.058 17.379 -14.499 1.00 84.25 697 ASP A N 1
ATOM 5457 C CA . ASP A 1 697 ? -27.524 17.228 -14.633 1.00 84.25 697 ASP A CA 1
ATOM 5458 C C . ASP A 1 697 ? -28.080 17.460 -16.058 1.00 84.25 697 ASP A C 1
ATOM 5460 O O . ASP A 1 697 ? -29.179 17.995 -16.236 1.00 84.25 697 ASP A O 1
ATOM 5464 N N . ASN A 1 698 ? -27.320 17.051 -17.083 1.00 87.50 698 ASN A N 1
ATOM 5465 C CA . ASN A 1 698 ? -27.636 17.250 -18.508 1.00 87.50 698 ASN A CA 1
ATOM 5466 C C . ASN A 1 698 ? -27.844 18.727 -18.901 1.00 87.50 698 ASN A C 1
ATOM 5468 O O . ASN A 1 698 ? -28.505 19.037 -19.901 1.00 87.50 698 ASN A O 1
ATOM 5472 N N . ARG A 1 699 ? -27.272 19.649 -18.118 1.00 86.31 699 ARG A N 1
ATOM 5473 C CA . ARG A 1 699 ? -27.148 21.065 -18.470 1.00 86.31 699 ARG A CA 1
ATOM 5474 C C . ARG A 1 699 ? -26.016 21.266 -19.483 1.00 86.31 699 ARG A C 1
ATOM 5476 O O . ARG A 1 699 ? -25.152 20.406 -19.669 1.00 86.31 699 ARG A O 1
ATOM 5483 N N . GLY A 1 700 ? -26.042 22.403 -20.161 1.00 86.31 700 GLY A N 1
ATOM 5484 C CA . GLY A 1 700 ? -25.067 22.797 -21.171 1.00 86.31 700 GLY A CA 1
ATOM 5485 C C . GLY A 1 700 ? -25.256 24.249 -21.606 1.00 86.31 700 GLY A C 1
ATOM 5486 O O . GLY A 1 700 ? -26.032 25.010 -21.007 1.00 86.31 700 GLY A O 1
ATOM 5487 N N . ARG A 1 701 ? -24.572 24.610 -22.692 1.00 84.19 701 ARG A N 1
ATOM 5488 C CA . ARG A 1 701 ? -24.462 25.969 -23.237 1.00 84.19 701 ARG A CA 1
ATOM 5489 C C . ARG A 1 701 ? -23.833 26.943 -22.236 1.00 84.19 701 ARG A C 1
ATOM 5491 O O . ARG A 1 701 ? -23.159 26.535 -21.289 1.00 84.19 701 ARG A O 1
ATOM 5498 N N . LEU A 1 702 ? -24.014 28.243 -22.475 1.00 84.25 702 LEU A N 1
ATOM 5499 C CA . LEU A 1 702 ? -23.365 29.313 -21.725 1.00 84.25 702 LEU A CA 1
ATOM 5500 C C . LEU A 1 702 ? -23.574 29.129 -20.216 1.00 84.25 702 LEU A C 1
ATOM 5502 O O . LEU A 1 702 ? -24.711 29.126 -19.737 1.00 84.25 702 LEU A O 1
ATOM 5506 N N . MET A 1 703 ? -22.467 28.950 -19.488 1.00 82.75 703 MET A N 1
ATOM 5507 C CA . MET A 1 703 ? -22.432 28.753 -18.032 1.00 82.75 703 MET A CA 1
ATOM 5508 C C . MET A 1 703 ? -23.429 27.707 -17.504 1.00 82.75 703 MET A C 1
ATOM 5510 O O . MET A 1 703 ? -24.010 27.892 -16.436 1.00 82.75 703 MET A O 1
ATOM 5514 N N . CYS A 1 704 ? -23.673 26.632 -18.262 1.00 85.56 704 CYS A N 1
ATOM 5515 C CA . CYS A 1 704 ? -24.602 25.564 -17.875 1.00 85.56 704 CYS A CA 1
ATOM 5516 C C . CYS A 1 704 ? -26.044 26.050 -17.617 1.00 85.56 704 CYS A C 1
ATOM 5518 O O . CYS A 1 704 ? -26.808 25.418 -16.885 1.00 85.56 704 CYS A O 1
ATOM 5520 N N . GLY A 1 705 ? -26.436 27.177 -18.221 1.00 82.88 705 GLY A N 1
ATOM 5521 C CA . GLY A 1 705 ? -27.723 27.830 -17.981 1.00 82.88 705 GLY A CA 1
ATOM 5522 C C . GLY A 1 705 ? -28.936 27.089 -18.531 1.00 82.88 705 GLY A C 1
ATOM 5523 O O . GLY A 1 705 ? -30.037 27.224 -18.004 1.00 82.88 705 GLY A O 1
ATOM 5524 N N . SER A 1 706 ? -28.749 26.257 -19.555 1.00 86.25 706 SER A N 1
ATOM 5525 C CA . SER A 1 706 ? -29.846 25.621 -20.295 1.00 86.25 706 SER A CA 1
ATOM 5526 C C . SER A 1 706 ? -29.663 24.110 -20.417 1.00 86.25 706 SER A C 1
ATOM 5528 O O . SER A 1 706 ? -28.605 23.576 -20.089 1.00 86.25 706 SER A O 1
ATOM 5530 N N . CYS A 1 707 ? -30.696 23.407 -20.873 1.00 88.31 707 CYS A N 1
ATOM 5531 C CA . CYS A 1 707 ? -30.602 21.978 -21.157 1.00 88.31 707 CYS A CA 1
ATOM 5532 C C . CYS A 1 707 ? -29.872 21.715 -22.484 1.00 88.31 707 CYS A C 1
ATOM 5534 O O . CYS A 1 707 ? -30.009 22.485 -23.441 1.00 88.31 707 CYS A O 1
ATOM 5536 N N . ARG A 1 708 ? -29.112 20.612 -22.548 1.00 85.88 708 ARG A N 1
ATOM 5537 C CA . ARG A 1 708 ? -28.500 20.124 -23.798 1.00 85.88 708 ARG A CA 1
ATOM 5538 C C . ARG A 1 708 ? -29.571 19.792 -24.844 1.00 85.88 708 ARG A C 1
ATOM 5540 O O . ARG A 1 708 ? -30.742 19.609 -24.509 1.00 85.88 708 ARG A O 1
ATOM 5547 N N . GLY A 1 709 ? -29.167 19.707 -26.115 1.00 77.12 709 GLY A N 1
ATOM 5548 C CA . GLY A 1 709 ? -30.064 19.292 -27.201 1.00 77.12 709 GLY A CA 1
ATOM 5549 C C . GLY A 1 709 ? -30.790 17.988 -26.850 1.00 77.12 709 GLY A C 1
ATOM 5550 O O . GLY A 1 709 ? -30.169 17.088 -26.301 1.00 77.12 709 GLY A O 1
ATOM 5551 N N . GLU A 1 710 ? -32.097 17.929 -27.128 1.00 81.50 710 GLU A N 1
ATOM 5552 C CA . GLU A 1 710 ? -33.032 16.831 -26.789 1.00 81.50 710 GLU A CA 1
ATOM 5553 C C . GLU A 1 710 ? -33.539 16.756 -25.336 1.00 81.50 710 GLU A C 1
ATOM 5555 O O . GLU A 1 710 ? -34.526 16.064 -25.077 1.00 81.50 710 GLU A O 1
ATOM 5560 N N . TYR A 1 711 ? -32.965 17.514 -24.398 1.00 87.62 711 TYR A N 1
ATOM 5561 C CA . TYR A 1 711 ? -33.418 17.546 -23.004 1.00 87.62 711 TYR A CA 1
ATOM 5562 C C . TYR A 1 711 ? -34.297 18.767 -22.708 1.00 87.62 711 TYR A C 1
ATOM 5564 O O . TYR A 1 711 ? -34.156 19.829 -23.309 1.00 87.62 711 TYR A O 1
ATOM 5572 N N . SER A 1 712 ? -35.212 18.622 -21.750 1.00 89.69 712 SER A N 1
ATOM 5573 C CA . SER A 1 712 ? -36.106 19.685 -21.269 1.00 89.69 712 SER A CA 1
ATOM 5574 C C . SER A 1 712 ? -36.018 19.812 -19.751 1.00 89.69 712 SER A C 1
ATOM 5576 O O . SER A 1 712 ? -35.676 18.848 -19.062 1.00 89.69 712 SER A O 1
ATOM 5578 N N . LEU A 1 713 ? -36.315 20.993 -19.211 1.00 89.19 713 LEU A N 1
ATOM 5579 C CA . LEU A 1 713 ? -36.286 21.216 -17.767 1.00 89.19 713 LEU A CA 1
ATOM 5580 C C . LEU A 1 713 ? -37.407 20.414 -17.090 1.00 89.19 713 LEU A C 1
ATOM 5582 O O . LEU A 1 713 ? -38.528 20.382 -17.591 1.00 89.19 713 LEU A O 1
ATOM 5586 N N . LEU A 1 714 ? -37.131 19.785 -15.948 1.00 87.56 714 LEU A N 1
ATOM 5587 C CA . LEU A 1 714 ? -38.144 19.062 -15.174 1.00 87.56 714 LEU A CA 1
ATOM 5588 C C . LEU A 1 714 ? -38.916 20.012 -14.239 1.00 87.56 714 LEU A C 1
ATOM 5590 O O . LEU A 1 714 ? -38.373 20.947 -13.647 1.00 87.56 714 LEU A O 1
ATOM 5594 N N . LEU A 1 715 ? -40.216 19.781 -14.073 1.00 81.88 715 LEU A N 1
ATOM 5595 C CA . LEU A 1 715 ? -41.041 20.434 -13.062 1.00 81.88 715 LEU A CA 1
ATOM 5596 C C . LEU A 1 715 ? -40.763 19.759 -11.711 1.00 81.88 715 LEU A C 1
ATOM 5598 O O . LEU A 1 715 ? -40.771 18.537 -11.616 1.00 81.88 715 LEU A O 1
ATOM 5602 N N . GLY A 1 716 ? -40.474 20.547 -10.671 1.00 74.00 716 GLY A N 1
ATOM 5603 C CA . GLY A 1 716 ? -40.122 20.036 -9.336 1.00 74.00 716 GLY A CA 1
ATOM 5604 C C . GLY A 1 716 ? -38.618 19.981 -9.024 1.00 74.00 716 GLY A C 1
ATOM 5605 O O . GLY A 1 716 ? -38.259 20.072 -7.854 1.00 74.00 716 GLY A O 1
ATOM 5606 N N . SER A 1 717 ? -37.730 19.959 -10.027 1.00 76.75 717 SER A N 1
ATOM 5607 C CA . SER A 1 717 ? -36.272 20.105 -9.838 1.00 76.75 717 SER A CA 1
ATOM 5608 C C . SER A 1 717 ? -35.622 20.941 -10.938 1.00 76.75 717 SER A C 1
ATOM 5610 O O . SER A 1 717 ? -36.259 21.271 -11.928 1.00 76.75 717 SER A O 1
ATOM 5612 N N . ASN A 1 718 ? -34.373 21.369 -10.762 1.00 79.69 718 ASN A N 1
ATOM 5613 C CA . ASN A 1 718 ? -33.649 22.147 -11.776 1.00 79.69 718 ASN A CA 1
ATOM 5614 C C . ASN A 1 718 ? -32.852 21.262 -12.758 1.00 79.69 718 ASN A C 1
ATOM 5616 O O . ASN A 1 718 ? -31.946 21.749 -13.433 1.00 79.69 718 ASN A O 1
ATOM 5620 N N . LYS A 1 719 ? -33.174 19.968 -12.846 1.00 84.38 719 LYS A N 1
ATOM 5621 C CA . LYS A 1 719 ? -32.494 19.013 -13.729 1.00 84.38 719 LYS A CA 1
ATOM 5622 C C . LYS A 1 719 ? -33.118 18.981 -15.118 1.00 84.38 719 LYS A C 1
ATOM 5624 O O . LYS A 1 719 ? -34.296 19.303 -15.281 1.00 84.38 719 LYS A O 1
ATOM 5629 N N . CYS A 1 720 ? -32.331 18.542 -16.094 1.00 88.56 720 CYS A N 1
ATOM 5630 C CA . CYS A 1 720 ? -32.782 18.337 -17.461 1.00 88.56 720 CYS A CA 1
ATOM 5631 C C . CYS A 1 720 ? -33.036 16.843 -17.723 1.00 88.56 720 CYS A C 1
ATOM 5633 O O . CYS A 1 720 ? -32.171 16.000 -17.476 1.00 88.56 720 CYS A O 1
ATOM 5635 N N . GLY A 1 721 ? -34.228 16.512 -18.222 1.00 87.00 721 GLY A N 1
ATOM 5636 C CA . GLY A 1 721 ? -34.657 15.147 -18.539 1.00 87.00 721 GLY A CA 1
ATOM 5637 C C . GLY A 1 721 ? -35.260 15.042 -19.940 1.00 87.00 721 GLY A C 1
ATOM 5638 O O . GLY A 1 721 ? -35.624 16.049 -20.548 1.00 87.00 721 GLY A O 1
ATOM 5639 N N . GLN A 1 722 ? -35.340 13.821 -20.467 1.00 87.62 722 GLN A N 1
ATOM 5640 C CA . GLN A 1 722 ? -35.959 13.562 -21.767 1.00 87.62 722 GLN A CA 1
ATOM 5641 C C . GLN A 1 722 ? -37.481 13.464 -21.637 1.00 87.62 722 GLN A C 1
ATOM 5643 O O . GLN A 1 722 ? -38.011 12.789 -20.754 1.00 87.62 722 GLN A O 1
ATOM 5648 N N . CYS A 1 723 ? -38.172 14.144 -22.545 1.00 84.25 723 CYS A N 1
ATOM 5649 C CA . CYS A 1 723 ? -39.623 14.249 -22.599 1.00 84.25 723 CYS A CA 1
ATOM 5650 C C . CYS A 1 723 ? -40.141 13.529 -23.845 1.00 84.25 723 CYS A C 1
ATOM 5652 O O . CYS A 1 723 ? -39.768 13.918 -24.951 1.00 84.25 723 CYS A O 1
ATOM 5654 N N . HIS A 1 724 ? -40.963 12.490 -23.657 1.00 74.38 724 HIS A N 1
ATOM 5655 C CA . HIS A 1 724 ? -41.356 11.570 -24.732 1.00 74.38 724 HIS A CA 1
ATOM 5656 C C . HIS A 1 724 ? -42.771 11.819 -25.296 1.00 74.38 724 HIS A C 1
ATOM 5658 O O . HIS A 1 724 ? -42.942 11.642 -26.496 1.00 74.38 724 HIS A O 1
ATOM 5664 N N . ASP A 1 725 ? -43.740 12.308 -24.500 1.00 72.69 725 ASP A N 1
ATOM 5665 C CA . ASP A 1 725 ? -45.147 12.459 -24.928 1.00 72.69 725 ASP A CA 1
ATOM 5666 C C . ASP A 1 725 ? -45.774 13.812 -24.548 1.00 72.69 725 ASP A C 1
ATOM 5668 O O . ASP A 1 725 ? -45.733 14.223 -23.386 1.00 72.69 725 ASP A O 1
ATOM 5672 N N . ASP A 1 726 ? -46.462 14.459 -25.495 1.00 68.38 726 ASP A N 1
ATOM 5673 C CA . ASP A 1 726 ? -47.152 15.741 -25.270 1.00 68.38 726 ASP A CA 1
ATOM 5674 C C . ASP A 1 726 ? -48.500 15.588 -24.522 1.00 68.38 726 ASP A C 1
ATOM 5676 O O . ASP A 1 726 ? -48.936 16.502 -23.816 1.00 68.38 726 ASP A O 1
ATOM 5680 N N . TYR A 1 727 ? -49.147 14.414 -24.590 1.00 75.25 727 TYR A N 1
ATOM 5681 C CA . TYR A 1 727 ? -50.431 14.136 -23.915 1.00 75.25 727 TYR A CA 1
ATOM 5682 C C . TYR A 1 727 ? -50.327 14.071 -22.382 1.00 75.25 727 TYR A C 1
ATOM 5684 O O . TYR A 1 727 ? -51.327 14.254 -21.680 1.00 75.25 727 TYR A O 1
ATOM 5692 N N . MET A 1 728 ? -49.120 13.865 -21.845 1.00 76.19 728 MET A N 1
ATOM 5693 C CA . MET A 1 728 ? -48.880 13.810 -20.400 1.00 76.19 728 MET A CA 1
ATOM 5694 C C . MET A 1 728 ? -49.166 15.147 -19.710 1.00 76.19 728 MET A C 1
ATOM 5696 O O . MET A 1 728 ? -49.613 15.155 -18.563 1.00 76.19 728 MET A O 1
ATOM 5700 N N . MET A 1 729 ? -49.007 16.280 -20.404 1.00 82.00 729 MET A N 1
ATOM 5701 C CA . MET A 1 729 ? -49.310 17.606 -19.853 1.00 82.00 729 MET A CA 1
ATOM 5702 C C . MET A 1 729 ? -50.767 17.706 -19.369 1.00 82.00 729 MET A C 1
ATOM 5704 O O . MET A 1 729 ? -51.023 18.174 -18.258 1.00 82.00 729 MET A O 1
ATOM 5708 N N . ILE A 1 730 ? -51.725 17.221 -20.168 1.00 82.81 730 ILE A N 1
ATOM 5709 C CA . ILE A 1 730 ? -53.163 17.277 -19.854 1.00 82.81 730 ILE A CA 1
ATOM 5710 C C . ILE A 1 730 ? -53.486 16.408 -18.632 1.00 82.81 730 ILE A C 1
ATOM 5712 O O . ILE A 1 730 ? -54.258 16.820 -17.758 1.00 82.81 730 ILE A O 1
ATOM 5716 N N . ALA A 1 731 ? -52.867 15.228 -18.539 1.00 83.81 731 ALA A N 1
ATOM 5717 C CA . ALA A 1 731 ? -53.013 14.338 -17.392 1.00 83.81 731 ALA A CA 1
ATOM 5718 C C . ALA A 1 731 ? -52.498 14.998 -16.101 1.00 83.81 731 ALA A C 1
ATOM 5720 O O . ALA A 1 731 ? -53.202 15.003 -15.088 1.00 83.81 731 ALA A O 1
ATOM 5721 N N . TRP A 1 732 ? -51.323 15.636 -16.150 1.00 84.56 732 TRP A N 1
ATOM 5722 C CA . TRP A 1 732 ? -50.756 16.355 -15.006 1.00 84.56 732 TRP A CA 1
ATOM 5723 C C . TRP A 1 732 ? -51.622 17.537 -14.568 1.00 84.56 732 TRP A C 1
ATOM 5725 O O . TRP A 1 732 ? -51.926 17.663 -13.383 1.00 84.56 732 TRP A O 1
ATOM 5735 N N . VAL A 1 733 ? -52.085 18.370 -15.506 1.00 85.00 733 VAL A N 1
ATOM 5736 C CA . VAL A 1 733 ? -52.980 19.501 -15.197 1.00 85.00 733 VAL A CA 1
ATOM 5737 C C . VAL A 1 733 ? -54.273 19.019 -14.531 1.00 85.00 733 VAL A C 1
ATOM 5739 O O . VAL A 1 733 ? -54.696 19.594 -13.526 1.00 85.00 733 VAL A O 1
ATOM 5742 N N . SER A 1 734 ? -54.869 17.936 -15.036 1.00 84.94 734 SER A N 1
ATOM 5743 C CA . SER A 1 734 ? -56.095 17.352 -14.472 1.00 84.94 734 SER A CA 1
ATOM 5744 C C . SER A 1 734 ? -55.877 16.819 -13.053 1.00 84.94 734 SER A C 1
ATOM 5746 O O . SER A 1 734 ? -56.682 17.084 -12.157 1.00 84.94 734 SER A O 1
ATOM 5748 N N . LEU A 1 735 ? -54.757 16.129 -12.814 1.00 85.88 735 LEU A N 1
ATOM 5749 C CA . LEU A 1 735 ? -54.378 15.646 -11.486 1.00 85.88 735 LEU A CA 1
ATOM 5750 C C . LEU A 1 735 ? -54.204 16.804 -10.492 1.00 85.88 735 LEU A C 1
ATOM 5752 O O . LEU A 1 735 ? -54.722 16.743 -9.374 1.00 85.88 735 LEU A O 1
ATOM 5756 N N . PHE A 1 736 ? -53.524 17.882 -10.896 1.00 82.06 736 PHE A N 1
ATOM 5757 C CA . PHE A 1 736 ? -53.297 19.044 -10.032 1.00 82.06 736 PHE A CA 1
ATOM 5758 C C . PHE A 1 736 ? -54.581 19.790 -9.689 1.00 82.06 736 PHE A C 1
ATOM 5760 O O . PHE A 1 736 ? -54.733 20.253 -8.553 1.00 82.06 736 PHE A O 1
ATOM 5767 N N . ALA A 1 737 ? -55.525 19.856 -10.629 1.00 85.88 737 ALA A N 1
ATOM 5768 C CA . ALA A 1 737 ? -56.839 20.414 -10.357 1.00 85.88 737 ALA A CA 1
ATOM 5769 C C . ALA A 1 737 ? -57.530 19.642 -9.214 1.00 85.88 737 ALA A C 1
ATOM 5771 O O . ALA A 1 737 ? -57.925 20.237 -8.209 1.00 85.88 737 ALA A O 1
ATOM 5772 N N . VAL A 1 738 ? -57.578 18.308 -9.298 1.00 88.56 738 VAL A N 1
ATOM 5773 C CA . VAL A 1 738 ? -58.205 17.453 -8.273 1.00 88.56 738 VAL A CA 1
ATOM 5774 C C . VAL A 1 738 ? -57.473 17.531 -6.929 1.00 88.56 738 VAL A C 1
ATOM 5776 O O . VAL A 1 738 ? -58.112 17.707 -5.888 1.00 88.56 738 VAL A O 1
ATOM 5779 N N . MET A 1 739 ? -56.139 17.456 -6.929 1.00 86.50 739 MET A N 1
ATOM 5780 C CA . MET A 1 739 ? -55.336 17.509 -5.702 1.00 86.50 739 MET A CA 1
ATOM 5781 C C . MET A 1 739 ? -55.535 18.809 -4.917 1.00 86.50 739 MET A C 1
ATOM 5783 O O . MET A 1 739 ? -55.647 18.771 -3.692 1.00 86.50 739 MET A O 1
ATOM 5787 N N . GLY A 1 740 ? -55.610 19.956 -5.601 1.00 87.00 740 GLY A N 1
ATOM 5788 C CA . GLY A 1 740 ? -55.839 21.243 -4.942 1.00 87.00 740 GLY A CA 1
ATOM 5789 C C . GLY A 1 740 ? -57.188 21.307 -4.224 1.00 87.00 740 GLY A C 1
ATOM 5790 O O . GLY A 1 740 ? -57.257 21.770 -3.087 1.00 87.00 740 GLY A O 1
ATOM 5791 N N . VAL A 1 741 ? -58.250 20.779 -4.842 1.00 89.38 741 VAL A N 1
ATOM 5792 C CA . VAL A 1 741 ? -59.581 20.703 -4.215 1.00 89.38 741 VAL A CA 1
ATOM 5793 C C . VAL A 1 741 ? -59.553 19.790 -2.987 1.00 89.38 741 VAL A C 1
ATOM 5795 O O . VAL A 1 741 ? -60.043 20.178 -1.926 1.00 89.38 741 VAL A O 1
ATOM 5798 N N . MET A 1 742 ? -58.928 18.613 -3.097 1.00 89.06 742 MET A N 1
ATOM 5799 C CA . MET A 1 742 ? -58.796 17.673 -1.978 1.00 89.06 742 MET A CA 1
ATOM 5800 C C . MET A 1 742 ? -58.020 18.270 -0.801 1.00 89.06 742 MET A C 1
ATOM 5802 O O . MET A 1 742 ? -58.440 18.106 0.343 1.00 89.06 742 MET A O 1
ATOM 5806 N N . LEU A 1 743 ? -56.941 19.016 -1.062 1.00 88.75 743 LEU A N 1
ATOM 5807 C CA . LEU A 1 743 ? -56.174 19.704 -0.020 1.00 88.75 743 LEU A CA 1
ATOM 5808 C C . LEU A 1 743 ? -57.044 20.703 0.755 1.00 88.75 743 LEU A C 1
ATOM 5810 O O . LEU A 1 743 ? -57.033 20.704 1.984 1.00 88.75 743 LEU A O 1
ATOM 5814 N N . VAL A 1 744 ? -57.826 21.531 0.055 1.00 89.69 744 VAL A N 1
ATOM 5815 C CA . VAL A 1 744 ? -58.712 22.513 0.703 1.00 89.69 744 VAL A CA 1
ATOM 5816 C C . VAL A 1 744 ? -59.789 21.816 1.542 1.00 89.69 744 VAL A C 1
ATOM 5818 O O . VAL A 1 744 ? -60.041 22.231 2.674 1.00 89.69 744 VAL A O 1
ATOM 5821 N N . LEU A 1 745 ? -60.389 20.735 1.033 1.00 87.31 745 LEU A N 1
ATOM 5822 C CA . LEU A 1 745 ? -61.375 19.942 1.777 1.00 87.31 745 LEU A CA 1
ATOM 5823 C C . LEU A 1 745 ? -60.769 19.279 3.021 1.00 87.31 745 LEU A C 1
ATOM 5825 O O . LEU A 1 745 ? -61.397 19.296 4.078 1.00 87.31 745 LEU A O 1
ATOM 5829 N N . LEU A 1 746 ? -59.546 18.751 2.921 1.00 87.62 746 LEU A N 1
ATOM 5830 C CA . LEU A 1 746 ? -58.822 18.137 4.036 1.00 87.62 746 LEU A CA 1
ATOM 5831 C C . LEU A 1 746 ? -58.544 19.145 5.161 1.00 87.62 746 LEU A C 1
ATOM 5833 O O . LEU A 1 746 ? -58.786 18.838 6.328 1.00 87.62 746 LEU A O 1
ATOM 5837 N N . LEU A 1 747 ? -58.084 20.356 4.818 1.00 87.62 747 LEU A N 1
ATOM 5838 C CA . LEU A 1 747 ? -57.831 21.423 5.796 1.00 87.62 747 LEU A CA 1
ATOM 5839 C C . LEU A 1 747 ? -59.107 21.819 6.554 1.00 87.62 747 LEU A C 1
ATOM 5841 O O . LEU A 1 747 ? -59.049 22.062 7.760 1.00 87.62 747 LEU A O 1
ATOM 5845 N N . ILE A 1 748 ? -60.255 21.848 5.864 1.00 85.88 748 ILE A N 1
ATOM 5846 C CA . ILE A 1 748 ? -61.561 22.108 6.486 1.00 85.88 748 ILE A CA 1
ATOM 5847 C C . ILE A 1 748 ? -61.977 20.934 7.384 1.00 85.88 748 ILE A C 1
ATOM 5849 O O . ILE A 1 748 ? -62.373 21.158 8.525 1.00 85.88 748 ILE A O 1
ATOM 5853 N N . ALA A 1 749 ? -61.876 19.694 6.896 1.00 84.25 749 ALA A N 1
ATOM 5854 C CA . ALA A 1 749 ? -62.350 18.500 7.599 1.00 84.25 749 ALA A CA 1
ATOM 5855 C C . ALA A 1 749 ? -61.585 18.212 8.900 1.00 84.25 749 ALA A C 1
ATOM 5857 O O . ALA A 1 749 ? -62.196 17.824 9.894 1.00 84.25 749 ALA A O 1
ATOM 5858 N N . LEU A 1 750 ? -60.264 18.417 8.899 1.00 83.31 750 LEU A N 1
ATOM 5859 C CA . LEU A 1 750 ? -59.403 18.209 10.068 1.00 83.31 750 LEU A CA 1
ATOM 5860 C C . LEU A 1 750 ? -59.272 19.452 10.958 1.00 83.31 750 LEU A C 1
ATOM 5862 O O . LEU A 1 750 ? -58.565 19.397 11.959 1.00 83.31 750 LEU A O 1
ATOM 5866 N N . ASN A 1 751 ? -59.900 20.576 10.588 1.00 84.06 751 ASN A N 1
ATOM 5867 C CA . ASN A 1 751 ? -59.718 21.875 11.246 1.00 84.06 751 ASN A CA 1
ATOM 5868 C C . ASN A 1 751 ? -58.227 22.230 11.441 1.00 84.06 751 ASN A C 1
ATOM 5870 O O . ASN A 1 751 ? -57.812 22.765 12.472 1.00 84.06 751 ASN A O 1
ATOM 5874 N N . LEU A 1 752 ? -57.408 21.902 10.433 1.00 83.94 752 LEU A N 1
ATOM 5875 C CA . LEU A 1 752 ? -55.963 22.107 10.446 1.00 83.94 752 LEU A CA 1
ATOM 5876 C C . LEU A 1 752 ? -55.665 23.565 10.079 1.00 83.94 752 LEU A C 1
ATOM 5878 O O . LEU A 1 752 ? -55.193 23.874 8.985 1.00 83.94 752 LEU A O 1
ATOM 5882 N N . THR A 1 753 ? -55.999 24.478 10.989 1.00 87.69 753 THR A N 1
ATOM 5883 C CA . THR A 1 753 ? -55.963 25.923 10.754 1.00 87.69 753 THR A CA 1
ATOM 5884 C C . THR A 1 753 ? -54.983 26.625 11.684 1.00 87.69 753 THR A C 1
ATOM 5886 O O . THR A 1 753 ? -54.720 26.197 12.811 1.00 87.69 753 THR A O 1
ATOM 5889 N N . VAL A 1 754 ? -54.466 27.770 11.234 1.00 85.25 754 VAL A N 1
ATOM 5890 C CA . VAL A 1 754 ? -53.570 28.617 12.040 1.00 85.25 754 VAL A CA 1
ATOM 5891 C C . VAL A 1 754 ? -54.225 29.068 13.357 1.00 85.25 754 VAL A C 1
ATOM 5893 O O . VAL A 1 754 ? -53.527 29.244 14.353 1.00 85.25 754 VAL A O 1
ATOM 5896 N N . SER A 1 755 ? -55.560 29.129 13.416 1.00 84.06 755 SER A N 1
ATOM 5897 C CA . SER A 1 755 ? -56.319 29.504 14.617 1.00 84.06 755 SER A CA 1
ATOM 5898 C C . SER A 1 755 ? -56.196 28.523 15.785 1.00 84.06 755 SER A C 1
ATOM 5900 O O . SER A 1 755 ? -56.423 28.916 16.928 1.00 84.06 755 SER A O 1
ATOM 5902 N N . VAL A 1 756 ? -55.801 27.267 15.539 1.00 85.44 756 VAL A N 1
ATOM 5903 C CA . VAL A 1 756 ? -55.540 26.285 16.608 1.00 85.44 756 VAL A CA 1
ATOM 5904 C C . VAL A 1 756 ? -54.123 26.434 17.186 1.00 85.44 756 VAL A C 1
ATOM 5906 O O . VAL A 1 756 ? -53.865 26.051 18.330 1.00 85.44 756 VAL A O 1
ATOM 5909 N N . GLY A 1 757 ? -53.204 27.042 16.430 1.00 82.44 757 GLY A N 1
ATOM 5910 C CA . GLY A 1 757 ? -51.841 27.369 16.857 1.00 82.44 757 GLY A CA 1
ATOM 5911 C C . GLY A 1 757 ? -50.802 26.252 16.704 1.00 82.44 757 GLY A C 1
ATOM 5912 O O . GLY A 1 757 ? -49.617 26.533 16.824 1.00 82.44 757 GLY A O 1
ATOM 5913 N N . THR A 1 758 ? -51.190 25.013 16.376 1.00 87.50 758 THR A N 1
ATOM 5914 C CA . THR A 1 758 ? -50.248 23.876 16.250 1.00 87.50 758 THR A CA 1
ATOM 5915 C C . THR A 1 758 ? -49.373 23.919 14.990 1.00 87.50 758 THR A C 1
ATOM 5917 O O . THR A 1 758 ? -48.442 23.130 14.869 1.00 87.50 758 THR A O 1
ATOM 5920 N N . LEU A 1 759 ? -49.673 24.804 14.030 1.00 86.12 759 LEU A N 1
ATOM 5921 C CA . LEU A 1 759 ? -49.026 24.835 12.711 1.00 86.12 759 LEU A CA 1
ATOM 5922 C C . LEU A 1 759 ? -47.904 25.867 12.571 1.00 86.12 759 LEU A C 1
ATOM 5924 O O . LEU A 1 759 ? -47.038 25.683 11.726 1.00 86.12 759 LEU A O 1
ATOM 5928 N N . ASN A 1 760 ? -47.890 26.950 13.350 1.00 85.69 760 ASN A N 1
ATOM 5929 C CA . ASN A 1 760 ? -46.996 28.088 13.083 1.00 85.69 760 ASN A CA 1
ATOM 5930 C C . ASN A 1 760 ? -45.507 27.707 13.120 1.00 85.69 760 ASN A C 1
ATOM 5932 O O . ASN A 1 760 ? -44.790 27.968 12.151 1.00 85.69 760 ASN A O 1
ATOM 5936 N N . GLY A 1 761 ? -45.063 27.030 14.186 1.00 86.38 761 GLY A N 1
ATOM 5937 C CA . GLY A 1 761 ? -43.692 26.516 14.293 1.00 86.38 761 GLY A CA 1
ATOM 5938 C C . GLY A 1 761 ? -43.353 25.475 13.218 1.00 86.38 761 GLY A C 1
ATOM 5939 O O . GLY A 1 761 ? -42.259 25.498 12.658 1.00 86.38 761 GLY A O 1
ATOM 5940 N N . LEU A 1 762 ? -44.319 24.622 12.857 1.00 90.12 762 LEU A N 1
ATOM 5941 C CA . LEU A 1 762 ? -44.169 23.608 11.809 1.00 90.12 762 LEU A CA 1
ATOM 5942 C C . LEU A 1 762 ? -43.963 24.234 10.424 1.00 90.12 762 LEU A C 1
ATOM 5944 O O . LEU A 1 762 ? -43.060 23.837 9.688 1.00 90.12 762 LEU A O 1
ATOM 5948 N N . LEU A 1 763 ? -44.783 25.226 10.069 1.00 88.88 763 LEU A N 1
ATOM 5949 C CA . LEU A 1 763 ? -44.681 25.930 8.792 1.00 88.88 763 LEU A CA 1
ATOM 5950 C C . LEU A 1 763 ? -43.393 26.736 8.715 1.00 88.88 763 LEU A C 1
ATOM 5952 O O . LEU A 1 763 ? -42.732 26.724 7.682 1.00 88.88 763 LEU A O 1
ATOM 5956 N N . PHE A 1 764 ? -43.005 27.396 9.809 1.00 88.44 764 PHE A N 1
ATOM 5957 C CA . PHE A 1 764 ? -41.725 28.089 9.880 1.00 88.44 764 PHE A CA 1
ATOM 5958 C C . PHE A 1 764 ? -40.555 27.125 9.629 1.00 88.44 764 PHE A C 1
ATOM 5960 O O . PHE A 1 764 ? -39.739 27.400 8.752 1.00 88.44 764 PHE A O 1
ATOM 5967 N N . TYR A 1 765 ? -40.525 25.964 10.293 1.00 89.94 765 TYR A N 1
ATOM 5968 C CA . TYR A 1 765 ? -39.517 24.926 10.052 1.00 89.94 765 TYR A CA 1
ATOM 5969 C C . TYR A 1 765 ? -39.481 24.496 8.582 1.00 89.94 765 TYR A C 1
ATOM 5971 O O . TYR A 1 765 ? -38.451 24.626 7.922 1.00 89.94 765 TYR A O 1
ATOM 5979 N N . ALA A 1 766 ? -40.613 24.036 8.038 1.00 88.19 766 ALA A N 1
ATOM 5980 C CA . ALA A 1 766 ? -40.684 23.524 6.671 1.00 88.19 766 ALA A CA 1
ATOM 5981 C C . ALA A 1 766 ? -40.258 24.575 5.634 1.00 88.19 766 ALA A C 1
ATOM 5983 O O . ALA A 1 766 ? -39.581 24.247 4.658 1.00 88.19 766 ALA A O 1
ATOM 5984 N N . ASN A 1 767 ? -40.629 25.839 5.851 1.00 87.00 767 ASN A N 1
ATOM 5985 C CA . ASN A 1 767 ? -40.263 26.962 4.994 1.00 87.00 767 ASN A CA 1
ATOM 5986 C C . ASN A 1 767 ? -38.752 27.227 5.002 1.00 87.00 767 ASN A C 1
ATOM 5988 O O . ASN A 1 767 ? -38.161 27.382 3.934 1.00 87.00 767 ASN A O 1
ATOM 5992 N N . ILE A 1 768 ? -38.116 27.247 6.179 1.00 86.50 768 ILE A N 1
ATOM 5993 C CA . ILE A 1 768 ? -36.668 27.466 6.282 1.00 86.50 768 ILE A CA 1
ATOM 5994 C C . ILE A 1 768 ? -35.889 26.296 5.683 1.00 86.50 768 ILE A C 1
ATOM 5996 O O . ILE A 1 768 ? -34.977 26.524 4.891 1.00 86.50 768 ILE A O 1
ATOM 6000 N N . VAL A 1 769 ? -36.259 25.051 5.999 1.00 85.44 769 VAL A N 1
ATOM 6001 C CA . VAL A 1 769 ? -35.550 23.873 5.472 1.00 85.44 769 VAL A CA 1
ATOM 6002 C C . VAL A 1 769 ? -35.626 23.813 3.948 1.00 85.44 769 VAL A C 1
ATOM 6004 O O . VAL A 1 769 ? -34.625 23.508 3.306 1.00 85.44 769 VAL A O 1
ATOM 6007 N N . LYS A 1 770 ? -36.771 24.165 3.347 1.00 80.50 770 LYS A N 1
ATOM 6008 C CA . LYS A 1 770 ? -36.912 24.207 1.884 1.00 80.50 770 LYS A CA 1
ATOM 6009 C C . LYS A 1 770 ? -36.127 25.349 1.235 1.00 80.50 770 LYS A C 1
ATOM 6011 O O . LYS A 1 770 ? -35.657 25.206 0.108 1.00 80.50 770 LYS A O 1
ATOM 6016 N N . LEU A 1 771 ? -35.991 26.478 1.926 1.00 80.06 771 LEU A N 1
ATOM 6017 C CA . LEU A 1 771 ? -35.214 27.623 1.458 1.00 80.06 771 LEU A CA 1
ATOM 6018 C C . LEU A 1 771 ? -33.700 27.352 1.511 1.00 80.06 771 LEU A C 1
ATOM 6020 O O . LEU A 1 771 ? -32.986 27.700 0.576 1.00 80.06 771 LEU A O 1
ATOM 6024 N N . TYR A 1 772 ? -33.229 26.698 2.574 1.00 80.94 772 TYR A N 1
ATOM 6025 C CA . TYR A 1 772 ? -31.818 26.362 2.808 1.00 80.94 772 TYR A CA 1
ATOM 6026 C C . TYR A 1 772 ? -31.436 24.953 2.331 1.00 80.94 772 TYR A C 1
ATOM 6028 O O . TYR A 1 772 ? -30.326 24.496 2.592 1.00 80.94 772 TYR A O 1
ATOM 6036 N N . GLU A 1 773 ? -32.318 24.271 1.598 1.00 76.50 773 GLU A N 1
ATOM 6037 C CA . GLU A 1 773 ? -32.076 22.953 0.996 1.00 76.50 773 GLU A CA 1
ATOM 6038 C C . GLU A 1 773 ? -30.688 22.824 0.323 1.00 76.50 773 GLU A C 1
ATOM 6040 O O . GLU A 1 773 ? -29.971 21.889 0.685 1.00 76.50 773 GLU A O 1
ATOM 6045 N N . PRO A 1 774 ? -30.228 23.762 -0.544 1.00 69.88 774 PRO A N 1
ATOM 6046 C CA . PRO A 1 774 ? -28.902 23.661 -1.171 1.00 69.88 774 PRO A CA 1
ATOM 6047 C C . PRO A 1 774 ? -27.729 23.901 -0.207 1.00 69.88 774 PRO A C 1
ATOM 6049 O O . PRO A 1 774 ? -26.595 23.549 -0.522 1.00 69.88 774 PRO A O 1
ATOM 6052 N N . VAL A 1 775 ? -27.978 24.517 0.953 1.00 75.19 775 VAL A N 1
ATOM 6053 C CA . VAL A 1 775 ? -26.966 24.758 1.992 1.00 75.19 775 VAL A CA 1
ATOM 6054 C C . VAL A 1 775 ? -26.828 23.525 2.879 1.00 75.19 775 VAL A C 1
ATOM 6056 O O . VAL A 1 775 ? -25.711 23.173 3.240 1.00 75.19 775 VAL A O 1
ATOM 6059 N N . PHE A 1 776 ? -27.933 22.852 3.211 1.00 73.50 776 PHE A N 1
ATOM 6060 C CA . PHE A 1 776 ? -27.912 21.680 4.084 1.00 73.50 776 PHE A CA 1
ATOM 6061 C C . PHE A 1 776 ? -27.354 20.425 3.397 1.00 73.50 776 PHE A C 1
ATOM 6063 O O . PHE A 1 776 ? -26.658 19.654 4.054 1.00 73.50 776 PHE A O 1
ATOM 6070 N N . ILE A 1 777 ? -27.636 20.197 2.106 1.00 62.50 777 ILE A N 1
ATOM 6071 C CA . ILE A 1 777 ? -27.247 18.964 1.402 1.00 62.50 777 ILE A CA 1
ATOM 6072 C C . ILE A 1 777 ? -26.973 19.199 -0.092 1.00 62.50 777 ILE A C 1
ATOM 6074 O O . ILE A 1 777 ? -27.720 19.891 -0.776 1.00 62.50 777 ILE A O 1
ATOM 6078 N N . ARG A 1 778 ? -25.945 18.513 -0.619 1.00 54.91 778 ARG A N 1
ATOM 6079 C CA . ARG A 1 778 ? -25.562 18.512 -2.043 1.00 54.91 778 ARG A CA 1
ATOM 6080 C C . ARG A 1 778 ? -26.132 17.341 -2.871 1.00 54.91 778 ARG A C 1
ATOM 6082 O O . ARG A 1 778 ? -26.223 17.455 -4.088 1.00 54.91 778 ARG A O 1
ATOM 6089 N N . GLU A 1 779 ? -26.561 16.239 -2.248 1.00 54.09 779 GLU A N 1
ATOM 6090 C CA . GLU A 1 779 ? -27.073 15.040 -2.940 1.00 54.09 779 GLU A CA 1
ATOM 6091 C C . GLU A 1 779 ? -28.290 14.399 -2.256 1.00 54.09 779 GLU A C 1
ATOM 6093 O O . GLU A 1 779 ? -28.403 14.428 -1.036 1.00 54.09 779 GLU A O 1
ATOM 6098 N N . ARG A 1 780 ? -29.177 13.771 -3.048 1.00 52.19 780 ARG A N 1
ATOM 6099 C CA . ARG A 1 780 ? -30.537 13.364 -2.641 1.00 52.19 780 ARG A CA 1
ATOM 6100 C C . ARG A 1 780 ? -30.609 12.649 -1.287 1.00 52.19 780 ARG A C 1
ATOM 6102 O O . ARG A 1 780 ? -29.945 11.647 -1.035 1.00 52.19 780 ARG A O 1
ATOM 6109 N N . THR A 1 781 ? -31.516 13.165 -0.469 1.00 56.19 781 THR A N 1
ATOM 6110 C CA . THR A 1 781 ? -32.074 12.552 0.737 1.00 56.19 781 THR A CA 1
ATOM 6111 C C . THR A 1 781 ? -33.023 11.412 0.378 1.00 56.19 781 THR A C 1
ATOM 6113 O O . THR A 1 781 ? -33.350 11.209 -0.794 1.00 56.19 781 THR A O 1
ATOM 6116 N N . ILE A 1 782 ? -33.509 10.683 1.389 1.00 61.91 782 ILE A N 1
ATOM 6117 C CA . ILE A 1 782 ? -34.607 9.728 1.213 1.00 61.91 782 ILE A CA 1
ATOM 6118 C C . ILE A 1 782 ? -35.781 10.479 0.554 1.00 61.91 782 ILE A C 1
ATOM 6120 O O . ILE A 1 782 ? -36.317 11.409 1.168 1.00 61.91 782 ILE A O 1
ATOM 6124 N N . PRO A 1 783 ? -36.191 10.109 -0.674 1.00 66.62 783 PRO A N 1
ATOM 6125 C CA . PRO A 1 783 ? -37.103 10.909 -1.496 1.00 66.62 783 PRO A CA 1
ATOM 6126 C C . PRO A 1 783 ? -38.453 11.159 -0.816 1.00 66.62 783 PRO A C 1
ATOM 6128 O O . PRO A 1 783 ? -39.057 12.210 -0.997 1.00 66.62 783 PRO A O 1
ATOM 6131 N N . VAL A 1 784 ? -38.892 10.228 0.029 1.00 69.00 784 VAL A N 1
ATOM 6132 C CA . VAL A 1 784 ? -40.154 10.321 0.773 1.00 69.00 784 VAL A CA 1
ATOM 6133 C C . VAL A 1 784 ? -40.140 11.469 1.790 1.00 69.00 784 VAL A C 1
ATOM 6135 O O . VAL A 1 784 ? -41.132 12.173 1.954 1.00 69.00 784 VAL A O 1
ATOM 6138 N N . LEU A 1 785 ? -39.012 11.709 2.462 1.00 73.50 785 LEU A N 1
ATOM 6139 C CA . LEU A 1 785 ? -38.922 12.717 3.519 1.00 73.50 785 LEU A CA 1
ATOM 6140 C C . LEU A 1 785 ? -38.880 14.150 2.954 1.00 73.50 785 LEU A C 1
ATOM 6142 O O . LEU A 1 785 ? -39.516 15.058 3.494 1.00 73.50 785 LEU A O 1
ATOM 6146 N N . SER A 1 786 ? -38.173 14.362 1.840 1.00 72.69 786 SER A N 1
ATOM 6147 C CA . SER A 1 786 ? -38.119 15.664 1.154 1.00 72.69 786 SER A CA 1
ATOM 6148 C C . SER A 1 786 ? -39.421 16.006 0.417 1.00 72.69 786 SER A C 1
ATOM 6150 O O . SER A 1 786 ? -39.772 17.186 0.290 1.00 72.69 786 SER A O 1
ATOM 6152 N N . GLN A 1 787 ? -40.182 14.992 -0.005 1.00 81.25 787 GLN A N 1
ATOM 6153 C CA . GLN A 1 787 ? -41.533 15.155 -0.550 1.00 81.25 787 GLN A CA 1
ATOM 6154 C C . GLN A 1 787 ? -42.488 15.777 0.468 1.00 81.25 787 GLN A C 1
ATOM 6156 O O . GLN A 1 787 ? -43.171 16.742 0.131 1.00 81.25 787 GLN A O 1
ATOM 6161 N N . VAL A 1 788 ? -42.476 15.315 1.725 1.00 82.88 788 VAL A N 1
ATOM 6162 C CA . VAL A 1 788 ? -43.349 15.855 2.785 1.00 82.88 788 VAL A CA 1
ATOM 6163 C C . VAL A 1 788 ? -43.099 17.350 3.010 1.00 82.88 788 VAL A C 1
ATOM 6165 O O . VAL A 1 788 ? -44.049 18.131 3.056 1.00 82.88 788 VAL A O 1
ATOM 6168 N N . ILE A 1 789 ? -41.832 17.781 3.076 1.00 83.69 789 ILE A N 1
ATOM 6169 C CA . ILE A 1 789 ? -41.493 19.213 3.160 1.00 83.69 789 ILE A CA 1
ATOM 6170 C C . ILE A 1 789 ? -41.979 19.970 1.927 1.00 83.69 789 ILE A C 1
ATOM 6172 O O . ILE A 1 789 ? -42.500 21.079 2.053 1.00 83.69 789 ILE A O 1
ATOM 6176 N N . SER A 1 790 ? -41.798 19.399 0.737 1.00 83.19 790 SER A N 1
ATOM 6177 C CA . SER A 1 790 ? -42.210 20.043 -0.509 1.00 83.19 790 SER A CA 1
ATOM 6178 C C . SER A 1 790 ? -43.728 20.250 -0.549 1.00 83.19 790 SER A C 1
ATOM 6180 O O . SER A 1 790 ? -44.170 21.360 -0.830 1.00 83.19 790 SER A O 1
ATOM 6182 N N . TRP A 1 791 ? -44.529 19.261 -0.144 1.00 84.81 791 TRP A N 1
ATOM 6183 C CA . TRP A 1 791 ? -45.991 19.384 -0.083 1.00 84.81 791 TRP A CA 1
ATOM 6184 C C . TRP A 1 791 ? -46.464 20.438 0.921 1.00 84.81 791 TRP A C 1
ATOM 6186 O O . TRP A 1 791 ? -47.351 21.228 0.601 1.00 84.81 791 TRP A O 1
ATOM 6196 N N . ILE A 1 792 ? -45.839 20.516 2.103 1.00 85.06 792 ILE A N 1
ATOM 6197 C CA . ILE A 1 792 ? -46.137 21.563 3.099 1.00 85.06 792 ILE A CA 1
ATOM 6198 C C . ILE A 1 792 ? -45.806 22.961 2.545 1.00 85.06 792 ILE A C 1
ATOM 6200 O O . ILE A 1 792 ? -46.488 23.930 2.864 1.00 85.06 792 ILE A O 1
ATOM 6204 N N . ASN A 1 793 ? -44.798 23.076 1.676 1.00 84.00 793 ASN A N 1
ATOM 6205 C CA . ASN A 1 793 ? -44.433 24.318 0.986 1.00 84.00 793 ASN A CA 1
ATOM 6206 C C . ASN A 1 793 ? -45.223 24.575 -0.309 1.00 84.00 793 ASN A C 1
ATOM 6208 O O . ASN A 1 793 ? -44.882 25.500 -1.047 1.00 84.00 793 ASN A O 1
ATOM 6212 N N . LEU A 1 794 ? -46.268 23.788 -0.596 1.00 84.88 794 LEU A N 1
ATOM 6213 C CA . LEU A 1 794 ? -47.059 23.874 -1.829 1.00 84.88 794 LEU A CA 1
ATOM 6214 C C . LEU A 1 794 ? -46.246 23.599 -3.111 1.00 84.88 794 LEU A C 1
ATOM 6216 O O . LEU A 1 794 ? -46.630 24.036 -4.195 1.00 84.88 794 LEU A O 1
ATOM 6220 N N . ASP A 1 795 ? -45.130 22.877 -3.008 1.00 80.19 795 ASP A N 1
ATOM 6221 C CA . ASP A 1 795 ? -44.336 22.361 -4.126 1.00 80.19 795 ASP A CA 1
ATOM 6222 C C . ASP A 1 795 ? -44.754 20.928 -4.489 1.00 80.19 795 ASP A C 1
ATOM 6224 O O . ASP A 1 795 ? -45.256 20.176 -3.656 1.00 80.19 795 ASP A O 1
ATOM 6228 N N . PHE A 1 796 ? -44.507 20.520 -5.737 1.00 73.25 796 PHE A N 1
ATOM 6229 C CA . PHE A 1 796 ? -44.903 19.197 -6.235 1.00 73.25 796 PHE A CA 1
ATOM 6230 C C . PHE A 1 796 ? -44.203 18.041 -5.503 1.00 73.25 796 PHE A C 1
ATOM 6232 O O . PHE A 1 796 ? -44.815 17.011 -5.237 1.00 73.25 796 PHE A O 1
ATOM 6239 N N . GLY A 1 797 ? -42.928 18.211 -5.143 1.00 69.75 797 GLY A N 1
ATOM 6240 C CA . GLY A 1 797 ? -42.147 17.213 -4.400 1.00 69.75 797 GLY A CA 1
ATOM 6241 C C . GLY A 1 797 ? -41.616 16.038 -5.229 1.00 69.75 797 GLY A C 1
ATOM 6242 O O . GLY A 1 797 ? -40.741 15.322 -4.754 1.00 69.75 797 GLY A O 1
ATOM 6243 N N . PHE A 1 798 ? -42.065 15.860 -6.471 1.00 74.94 798 PHE A N 1
ATOM 6244 C CA . PHE A 1 798 ? -41.529 14.876 -7.414 1.00 74.94 798 PHE A CA 1
ATOM 6245 C C . PHE A 1 798 ? -41.120 15.541 -8.732 1.00 74.94 798 PHE A C 1
ATOM 6247 O O . PHE A 1 798 ? -41.600 16.622 -9.074 1.00 74.94 798 PHE A O 1
ATOM 6254 N N . GLU A 1 799 ? -40.172 14.916 -9.431 1.00 83.44 799 GLU A N 1
ATOM 6255 C CA . GLU A 1 799 ? -39.623 15.408 -10.695 1.00 83.44 799 GLU A CA 1
ATOM 6256 C C . GLU A 1 799 ? -40.485 14.910 -11.853 1.00 83.44 799 GLU A C 1
ATOM 6258 O O . GLU A 1 799 ? -40.663 13.706 -12.020 1.00 83.44 799 GLU A O 1
ATOM 6263 N N . ILE A 1 800 ? -41.021 15.829 -12.652 1.00 84.00 800 ILE A N 1
ATOM 6264 C CA . ILE A 1 800 ? -41.939 15.510 -13.747 1.00 84.00 800 ILE A CA 1
ATOM 6265 C C . ILE A 1 800 ? -41.461 16.201 -15.016 1.00 84.00 800 ILE A C 1
ATOM 6267 O O . ILE A 1 800 ? -41.207 17.403 -15.009 1.00 84.00 800 ILE A O 1
ATOM 6271 N N . CYS A 1 801 ? -41.408 15.485 -16.134 1.00 85.81 801 CYS A N 1
ATOM 6272 C CA . CYS A 1 801 ? -41.372 16.150 -17.432 1.00 85.81 801 CYS A CA 1
ATOM 6273 C C . CYS A 1 801 ? -42.786 16.668 -17.758 1.00 85.81 801 CYS A C 1
ATOM 6275 O O . CYS A 1 801 ? -43.699 15.869 -17.959 1.00 85.81 801 CYS A O 1
ATOM 6277 N N . PHE A 1 802 ? -42.973 17.992 -17.790 1.00 83.38 802 PHE A N 1
ATOM 6278 C CA . PHE A 1 802 ? -44.287 18.587 -18.065 1.00 83.38 802 PHE A CA 1
ATOM 6279 C C . PHE A 1 802 ? -44.610 18.625 -19.571 1.00 83.38 802 PHE A C 1
ATOM 6281 O O . PHE A 1 802 ? -45.696 18.208 -19.957 1.00 83.38 802 PHE A O 1
ATOM 6288 N N . TYR A 1 803 ? -43.671 19.082 -20.412 1.00 86.44 803 TYR A N 1
ATOM 6289 C CA . TYR A 1 803 ? -43.713 18.983 -21.882 1.00 86.44 803 TYR A CA 1
ATOM 6290 C C . TYR A 1 803 ? -42.313 19.227 -22.487 1.00 86.44 803 TYR A C 1
ATOM 6292 O O . TYR A 1 803 ? -41.413 19.744 -21.811 1.00 86.44 803 TYR A O 1
ATOM 6300 N N . LYS A 1 804 ? -42.120 18.871 -23.765 1.00 86.19 804 LYS A N 1
ATOM 6301 C CA . LYS A 1 804 ? -40.840 19.031 -24.477 1.00 86.19 804 LYS A CA 1
ATOM 6302 C C . LYS A 1 804 ? -40.519 20.506 -24.757 1.00 86.19 804 LYS A C 1
ATOM 6304 O O . LYS A 1 804 ? -41.313 21.231 -25.342 1.00 86.19 804 LYS A O 1
ATOM 6309 N N . GLY A 1 805 ? -39.320 20.942 -24.383 1.00 85.25 805 GLY A N 1
ATOM 6310 C CA . GLY A 1 805 ? -38.840 22.314 -24.565 1.00 85.25 805 GLY A CA 1
ATOM 6311 C C . GLY A 1 805 ? -39.165 23.265 -23.410 1.00 85.25 805 GLY A C 1
ATOM 6312 O O . GLY A 1 805 ? -38.976 24.470 -23.561 1.00 85.25 805 GLY A O 1
ATOM 6313 N N . MET A 1 806 ? -39.637 22.761 -22.262 1.00 87.94 806 MET A N 1
ATOM 6314 C CA . MET A 1 806 ? -39.817 23.592 -21.068 1.00 87.94 806 MET A CA 1
ATOM 6315 C C . MET A 1 806 ? -38.473 24.171 -20.595 1.00 87.94 806 MET A C 1
ATOM 6317 O O . MET A 1 806 ? -37.490 23.440 -20.446 1.00 87.94 806 MET A O 1
ATOM 6321 N N . ASP A 1 807 ? -38.450 25.477 -20.331 1.00 88.50 807 ASP A N 1
ATOM 6322 C CA . ASP A 1 807 ? -37.284 26.231 -19.872 1.00 88.50 807 ASP A CA 1
ATOM 6323 C C . ASP A 1 807 ? -37.517 26.872 -18.489 1.00 88.50 807 ASP A C 1
ATOM 6325 O O . ASP A 1 807 ? -38.590 26.756 -17.881 1.00 88.50 807 ASP A O 1
ATOM 6329 N N . SER A 1 808 ? -36.497 27.560 -17.968 1.00 88.88 808 SER A N 1
ATOM 6330 C CA . SER A 1 808 ? -36.573 28.229 -16.664 1.00 88.88 808 SER A CA 1
ATOM 6331 C C . SER A 1 808 ? -37.661 29.306 -16.614 1.00 88.88 808 SER A C 1
ATOM 6333 O O . SER A 1 808 ? -38.253 29.523 -15.558 1.00 88.88 808 SER A O 1
ATOM 6335 N N . TYR A 1 809 ? -37.967 29.963 -17.737 1.00 89.75 809 TYR A N 1
ATOM 6336 C CA . TYR A 1 809 ? -38.980 31.017 -17.800 1.00 89.75 809 TYR A CA 1
ATOM 6337 C C . TYR A 1 809 ? -40.385 30.466 -17.522 1.00 89.75 809 TYR A C 1
ATOM 6339 O O . TYR A 1 809 ? -41.066 30.942 -16.608 1.00 89.75 809 TYR A O 1
ATOM 6347 N N . VAL A 1 810 ? -40.803 29.423 -18.250 1.00 89.06 810 VAL A N 1
ATOM 6348 C CA . VAL A 1 810 ? -42.139 28.826 -18.070 1.00 89.06 810 VAL A CA 1
ATOM 6349 C C . VAL A 1 810 ? -42.281 28.209 -16.682 1.00 89.06 810 VAL A C 1
ATOM 6351 O O . VAL A 1 810 ? -43.322 28.348 -16.035 1.00 89.06 810 VAL A O 1
ATOM 6354 N N . LYS A 1 811 ? -41.207 27.598 -16.173 1.00 88.69 811 LYS A N 1
ATOM 6355 C CA . LYS A 1 811 ? -41.191 27.032 -14.826 1.00 88.69 811 LYS A CA 1
ATOM 6356 C C . LYS A 1 811 ? -41.532 28.067 -13.752 1.00 88.69 811 LYS A C 1
ATOM 6358 O O . LYS A 1 811 ? -42.353 27.765 -12.888 1.00 88.69 811 LYS A O 1
ATOM 6363 N N . GLN A 1 812 ? -40.942 29.266 -13.785 1.00 90.12 812 GLN A N 1
ATOM 6364 C CA . GLN A 1 812 ? -41.229 30.292 -12.771 1.00 90.12 812 GLN A CA 1
ATOM 6365 C C . GLN A 1 812 ? -42.655 30.842 -12.880 1.00 90.12 812 GLN A C 1
ATOM 6367 O O . GLN A 1 812 ? -43.289 31.108 -11.859 1.00 90.12 812 GLN A O 1
ATOM 6372 N N . LEU A 1 813 ? -43.203 30.943 -14.093 1.00 89.94 813 LEU A N 1
ATOM 6373 C CA . LEU A 1 813 ? -44.594 31.355 -14.295 1.00 89.94 813 LEU A CA 1
ATOM 6374 C C . LEU A 1 813 ? -45.581 30.374 -13.634 1.00 89.94 813 LEU A C 1
ATOM 6376 O O . LEU A 1 813 ? -46.519 30.794 -12.953 1.00 89.94 813 LEU A O 1
ATOM 6380 N N . LEU A 1 814 ? -45.333 29.066 -13.763 1.00 87.75 814 LEU A N 1
ATOM 6381 C CA . LEU A 1 814 ? -46.139 28.027 -13.111 1.00 87.75 814 LEU A CA 1
ATOM 6382 C C . LEU A 1 814 ? -46.074 28.106 -11.575 1.00 87.75 814 LEU A C 1
ATOM 6384 O O . LEU A 1 814 ? -47.073 27.829 -10.908 1.00 87.75 814 LEU A O 1
ATOM 6388 N N . GLN A 1 815 ? -44.939 28.529 -10.999 1.00 88.06 815 GLN A N 1
ATOM 6389 C CA . GLN A 1 815 ? -44.810 28.704 -9.544 1.00 88.06 815 GLN A CA 1
ATOM 6390 C C . GLN A 1 815 ? -45.698 29.830 -9.002 1.00 88.06 815 GLN A C 1
ATOM 6392 O O . GLN A 1 815 ? -46.223 29.697 -7.895 1.00 88.06 815 GLN A O 1
ATOM 6397 N N . PHE A 1 816 ? -45.918 30.898 -9.779 1.00 90.00 816 PHE A N 1
ATOM 6398 C CA . PHE A 1 816 ? -46.879 31.946 -9.428 1.00 90.00 816 PHE A CA 1
ATOM 6399 C C . PHE A 1 816 ? -48.328 31.461 -9.537 1.00 90.00 816 PHE A C 1
ATOM 6401 O O . PHE A 1 816 ? -49.134 31.766 -8.665 1.00 90.00 816 PHE A O 1
ATOM 6408 N N . ALA A 1 817 ? -48.668 30.696 -10.577 1.00 89.62 817 ALA A N 1
ATOM 6409 C CA . ALA A 1 817 ? -50.049 30.291 -10.850 1.00 89.62 817 ALA A CA 1
ATOM 6410 C C . ALA A 1 817 ? -50.665 29.399 -9.752 1.00 89.62 817 ALA A C 1
ATOM 6412 O O . ALA A 1 817 ? -51.842 29.552 -9.417 1.00 89.62 817 ALA A O 1
ATOM 6413 N N . PHE A 1 818 ? -49.882 28.486 -9.166 1.00 87.00 818 PHE A N 1
ATOM 6414 C CA . PHE A 1 818 ? -50.400 27.471 -8.239 1.00 87.00 818 PHE A CA 1
ATOM 6415 C C . PHE A 1 818 ? -51.004 28.036 -6.931 1.00 87.00 818 PHE A C 1
ATOM 6417 O O . PHE A 1 818 ? -52.126 27.657 -6.588 1.00 87.00 818 PHE A O 1
ATOM 6424 N N . PRO A 1 819 ? -50.359 28.973 -6.205 1.00 89.94 819 PRO A N 1
ATOM 6425 C CA . PRO A 1 819 ? -50.979 29.620 -5.046 1.00 89.94 819 PRO A CA 1
ATOM 6426 C C . PRO A 1 819 ? -52.283 30.364 -5.360 1.00 89.94 819 PRO A C 1
ATOM 6428 O O . PRO A 1 819 ? -53.267 30.215 -4.633 1.00 89.94 819 PRO A O 1
ATOM 6431 N N . PHE A 1 820 ? -52.323 31.123 -6.462 1.00 90.56 820 PHE A N 1
ATOM 6432 C CA . PHE A 1 820 ? -53.530 31.854 -6.864 1.00 90.56 820 PHE A CA 1
ATOM 6433 C C . PHE A 1 820 ? -54.692 30.906 -7.164 1.00 90.56 820 PHE A C 1
ATOM 6435 O O . PHE A 1 820 ? -55.827 31.189 -6.779 1.00 90.56 820 PHE A O 1
ATOM 6442 N N . TYR A 1 821 ? -54.406 29.755 -7.778 1.00 90.50 821 TYR A N 1
ATOM 6443 C CA . TYR A 1 821 ? -55.391 28.700 -7.997 1.00 90.50 821 TYR A CA 1
ATOM 6444 C C . TYR A 1 821 ? -56.047 28.237 -6.683 1.00 90.50 821 TYR A C 1
ATOM 6446 O O . TYR A 1 821 ? -57.275 28.238 -6.581 1.00 90.50 821 TYR A O 1
ATOM 6454 N N . LEU A 1 822 ? -55.263 27.931 -5.641 1.00 90.69 822 LEU A N 1
ATOM 6455 C CA . LEU A 1 822 ? -55.808 27.511 -4.340 1.00 90.69 822 LEU A CA 1
ATOM 6456 C C . LEU A 1 822 ? -56.650 28.606 -3.672 1.00 90.69 822 LEU A C 1
ATOM 6458 O O . LEU A 1 822 ? -57.681 28.305 -3.066 1.00 90.69 822 LEU A O 1
ATOM 6462 N N . TRP A 1 823 ? -56.245 29.874 -3.797 1.00 91.69 823 TRP A N 1
ATOM 6463 C CA . TRP A 1 823 ? -57.008 31.004 -3.256 1.00 91.69 823 TRP A CA 1
ATOM 6464 C C . TRP A 1 823 ? -58.365 31.151 -3.943 1.00 91.69 823 TRP A C 1
ATOM 6466 O O . TRP A 1 823 ? -59.369 31.382 -3.271 1.00 91.69 823 TRP A O 1
ATOM 6476 N N . ILE A 1 824 ? -58.420 30.966 -5.265 1.00 91.56 824 ILE A N 1
ATOM 6477 C CA . ILE A 1 824 ? -59.673 31.010 -6.026 1.00 91.56 824 ILE A CA 1
ATOM 6478 C C . ILE A 1 824 ? -60.637 29.923 -5.530 1.00 91.56 824 ILE A C 1
ATOM 6480 O O . ILE A 1 824 ? -61.797 30.238 -5.269 1.00 91.56 824 ILE A O 1
ATOM 6484 N N . ILE A 1 825 ? -60.169 28.686 -5.310 1.00 90.12 825 ILE A N 1
ATOM 6485 C CA . ILE A 1 825 ? -61.012 27.580 -4.811 1.00 90.12 825 ILE A CA 1
ATOM 6486 C C . ILE A 1 825 ? -61.675 27.949 -3.480 1.00 90.12 825 ILE A C 1
ATOM 6488 O O . ILE A 1 825 ? -62.896 27.857 -3.348 1.00 90.12 825 ILE A O 1
ATOM 6492 N N . ILE A 1 826 ? -60.897 28.390 -2.486 1.00 88.75 826 ILE A N 1
ATOM 6493 C CA . ILE A 1 826 ? -61.448 28.703 -1.160 1.00 88.75 826 ILE A CA 1
ATOM 6494 C C . ILE A 1 826 ? -62.343 29.951 -1.191 1.00 88.75 826 ILE A C 1
ATOM 6496 O O . ILE A 1 826 ? -63.360 29.985 -0.501 1.00 88.75 826 ILE A O 1
ATOM 6500 N N . ILE A 1 827 ? -62.039 30.954 -2.025 1.00 88.31 827 ILE A N 1
ATOM 6501 C CA . ILE A 1 827 ? -62.906 32.128 -2.212 1.00 88.31 827 ILE A CA 1
ATOM 6502 C C . ILE A 1 827 ? -64.251 31.700 -2.810 1.00 88.31 827 ILE A C 1
ATOM 6504 O O . ILE A 1 827 ? -65.293 32.150 -2.328 1.00 88.31 827 ILE A O 1
ATOM 6508 N N . VAL A 1 828 ? -64.249 30.802 -3.800 1.00 88.62 828 VAL A N 1
ATOM 6509 C CA . VAL A 1 828 ? -65.473 30.220 -4.372 1.00 88.62 828 VAL A CA 1
ATOM 6510 C C . VAL A 1 828 ? -66.252 29.453 -3.302 1.00 88.62 828 VAL A C 1
ATOM 6512 O O . VAL A 1 828 ? -67.447 29.700 -3.145 1.00 88.62 828 VAL A O 1
ATOM 6515 N N . ILE A 1 829 ? -65.598 28.610 -2.494 1.00 85.19 829 ILE A N 1
ATOM 6516 C CA . ILE A 1 829 ? -66.247 27.892 -1.381 1.00 85.19 829 ILE A CA 1
ATOM 6517 C C . ILE A 1 829 ? -66.871 28.877 -0.380 1.00 85.19 829 ILE A C 1
ATOM 6519 O O . ILE A 1 829 ? -68.027 28.708 -0.000 1.00 85.19 829 ILE A O 1
ATOM 6523 N N . ILE A 1 830 ? -66.170 29.950 0.002 1.00 83.56 830 ILE A N 1
ATOM 6524 C CA . ILE A 1 830 ? -66.700 30.989 0.903 1.00 83.56 830 ILE A CA 1
ATOM 6525 C C . ILE A 1 830 ? -67.933 31.674 0.293 1.00 83.56 830 ILE A C 1
ATOM 6527 O O . ILE A 1 830 ? -68.925 31.895 0.994 1.00 83.56 830 ILE A O 1
ATOM 6531 N N . GLN A 1 831 ? -67.905 32.007 -1.000 1.00 84.06 831 GLN A N 1
ATOM 6532 C CA . GLN A 1 831 ? -69.052 32.603 -1.696 1.00 84.06 831 GLN A CA 1
ATOM 6533 C C . GLN A 1 831 ? -70.249 31.641 -1.759 1.00 84.06 831 GLN A C 1
ATOM 6535 O O . GLN A 1 831 ? -71.384 32.060 -1.520 1.00 84.06 831 GLN A O 1
ATOM 6540 N N . VAL A 1 832 ? -70.006 30.352 -2.009 1.00 83.81 832 VAL A N 1
ATOM 6541 C CA . VAL A 1 832 ? -71.031 29.296 -2.019 1.00 83.81 832 VAL A CA 1
ATOM 6542 C C . VAL A 1 832 ? -71.630 29.102 -0.621 1.00 83.81 832 VAL A C 1
ATOM 6544 O O . VAL A 1 832 ? -72.854 29.098 -0.486 1.00 83.81 832 VAL A O 1
ATOM 6547 N N . CYS A 1 833 ? -70.810 29.048 0.434 1.00 79.00 833 CYS A N 1
ATOM 6548 C CA . CYS A 1 833 ? -71.269 28.977 1.826 1.00 79.00 833 CYS A CA 1
ATOM 6549 C C . CYS A 1 833 ? -72.146 30.177 2.214 1.00 79.00 833 CYS A C 1
ATOM 6551 O O . CYS A 1 833 ? -73.135 30.006 2.921 1.00 79.00 833 CYS A O 1
ATOM 6553 N N . ARG A 1 834 ? -71.834 31.387 1.724 1.00 77.56 834 ARG A N 1
ATOM 6554 C CA . ARG A 1 834 ? -72.668 32.584 1.953 1.00 77.56 834 ARG A CA 1
ATOM 6555 C C . ARG A 1 834 ? -74.026 32.512 1.254 1.00 77.56 834 ARG A C 1
ATOM 6557 O O . ARG A 1 834 ? -74.988 33.074 1.767 1.00 77.56 834 ARG A O 1
ATOM 6564 N N . ARG A 1 835 ? -74.109 31.849 0.097 1.00 80.25 835 ARG A N 1
ATOM 6565 C CA . ARG A 1 835 ? -75.343 31.736 -0.698 1.00 80.25 835 ARG A CA 1
ATOM 6566 C C . ARG A 1 835 ? -76.249 30.586 -0.238 1.00 80.25 835 ARG A C 1
ATOM 6568 O O . ARG A 1 835 ? -77.463 30.710 -0.352 1.00 80.25 835 ARG A O 1
ATOM 6575 N N . TYR A 1 836 ? -75.693 29.502 0.312 1.00 78.94 836 TYR A N 1
ATOM 6576 C CA . TYR A 1 836 ? -76.448 28.304 0.706 1.00 78.94 836 TYR A CA 1
ATOM 6577 C C . TYR A 1 836 ? -76.319 27.986 2.207 1.00 78.94 836 TYR A C 1
ATOM 6579 O O . TYR A 1 836 ? -75.340 27.393 2.662 1.00 78.94 836 TYR A O 1
ATOM 6587 N N . GLY A 1 837 ? -77.365 28.293 2.985 1.00 68.12 837 GLY A N 1
ATOM 6588 C CA . GLY A 1 837 ? -77.370 28.138 4.450 1.00 68.12 837 GLY A CA 1
ATOM 6589 C C . GLY A 1 837 ? -77.147 26.709 4.976 1.00 68.12 837 GLY A C 1
ATOM 6590 O O . GLY A 1 837 ? -76.610 26.543 6.069 1.00 68.12 837 GLY A O 1
ATOM 6591 N N . LYS A 1 838 ? -77.489 25.668 4.200 1.00 68.81 838 LYS A N 1
ATOM 6592 C CA . LYS A 1 838 ? -77.226 24.260 4.570 1.00 68.81 838 LYS A CA 1
ATOM 6593 C C . LYS A 1 838 ? -75.730 23.922 4.565 1.00 68.81 838 LYS A C 1
ATOM 6595 O O . LYS A 1 838 ? -75.263 23.243 5.471 1.00 68.81 838 LYS A O 1
ATOM 6600 N N . ILE A 1 839 ? -74.983 24.436 3.585 1.00 64.00 839 ILE A N 1
ATOM 6601 C CA . ILE A 1 839 ? -73.529 24.237 3.467 1.00 64.00 839 ILE A CA 1
ATOM 6602 C C . ILE A 1 839 ? -72.798 25.099 4.507 1.00 64.00 839 ILE A C 1
ATOM 6604 O O . ILE A 1 839 ? -71.836 24.649 5.124 1.00 64.00 839 ILE A O 1
ATOM 6608 N N . SER A 1 840 ? -73.318 26.299 4.791 1.00 65.50 840 SER A N 1
ATOM 6609 C CA . SER A 1 840 ? -72.811 27.169 5.861 1.00 65.50 840 SER A CA 1
ATOM 6610 C C . SER A 1 840 ? -72.816 26.492 7.239 1.00 65.50 840 SER A C 1
ATOM 6612 O O . SER A 1 840 ? -71.843 26.604 7.979 1.00 65.50 840 SER A O 1
ATOM 6614 N N . ARG A 1 841 ? -73.860 25.716 7.570 1.00 64.19 841 ARG A N 1
ATOM 6615 C CA . ARG A 1 841 ? -73.921 24.952 8.833 1.00 64.19 841 ARG A CA 1
ATOM 6616 C C . ARG A 1 841 ? -72.901 23.811 8.914 1.00 64.19 841 ARG A C 1
ATOM 6618 O O . ARG A 1 841 ? -72.554 23.414 10.017 1.00 64.19 841 ARG A O 1
ATOM 6625 N N . LEU A 1 842 ? -72.438 23.294 7.773 1.00 63.66 842 LEU A N 1
ATOM 6626 C CA . LEU A 1 842 ? -71.474 22.193 7.708 1.00 63.66 842 LEU A CA 1
ATOM 6627 C C . LEU A 1 842 ? -70.015 22.685 7.680 1.00 63.66 842 LEU A C 1
ATOM 6629 O O . LEU A 1 842 ? -69.146 22.043 8.255 1.00 63.66 842 LEU A O 1
ATOM 6633 N N . MET A 1 843 ? -69.736 23.806 7.001 1.00 61.00 843 MET A N 1
ATOM 6634 C CA . MET A 1 843 ? -68.362 24.238 6.674 1.00 61.00 843 MET A CA 1
ATOM 6635 C C . MET A 1 843 ? -68.059 25.712 7.008 1.00 61.00 843 MET A C 1
ATOM 6637 O O . MET A 1 843 ? -66.913 26.152 6.902 1.00 61.00 843 MET A O 1
ATOM 6641 N N . GLY A 1 844 ? -69.064 26.507 7.388 1.00 59.66 844 GLY A N 1
ATOM 6642 C CA . GLY A 1 844 ? -68.976 27.971 7.444 1.00 59.66 844 GLY A CA 1
ATOM 6643 C C . GLY A 1 844 ? -68.058 28.534 8.532 1.00 59.66 844 GLY A C 1
ATOM 6644 O O . GLY A 1 844 ? -67.398 29.543 8.290 1.00 59.66 844 GLY A O 1
ATOM 6645 N N . SER A 1 845 ? -67.956 27.881 9.695 1.00 66.75 845 SER A N 1
ATOM 6646 C CA . SER A 1 845 ? -67.095 28.325 10.808 1.00 66.75 845 SER A CA 1
ATOM 6647 C C . SER A 1 845 ? -65.598 28.158 10.528 1.00 66.75 845 SER A C 1
ATOM 6649 O O . SER A 1 845 ? -64.786 28.892 11.086 1.00 66.75 845 SER A O 1
ATOM 6651 N N . HIS A 1 846 ? -65.225 27.229 9.643 1.00 73.69 846 HIS A N 1
ATOM 6652 C CA . HIS A 1 846 ? -63.828 26.842 9.407 1.00 73.69 846 HIS A CA 1
ATOM 6653 C C . HIS A 1 846 ? -63.246 27.407 8.098 1.00 73.69 846 HIS A C 1
ATOM 6655 O O . HIS A 1 846 ? -62.029 27.440 7.929 1.00 73.69 846 HIS A O 1
ATOM 6661 N N . ALA A 1 847 ? -64.078 27.928 7.188 1.00 80.81 847 ALA A N 1
ATOM 6662 C CA . ALA A 1 847 ? -63.635 28.382 5.864 1.00 80.81 847 ALA A CA 1
ATOM 6663 C C . ALA A 1 847 ? -62.693 29.607 5.889 1.00 80.81 847 ALA A C 1
ATOM 6665 O O . ALA A 1 847 ? -61.715 29.651 5.142 1.00 80.81 847 ALA A O 1
ATOM 6666 N N . VAL A 1 848 ? -62.948 30.600 6.752 1.00 83.94 848 VAL A N 1
ATOM 6667 C CA . VAL A 1 848 ? -62.091 31.801 6.863 1.00 83.94 848 VAL A CA 1
ATOM 6668 C C . VAL A 1 848 ? -60.730 31.482 7.508 1.00 83.94 848 VAL A C 1
ATOM 6670 O O . VAL A 1 848 ? -59.714 31.890 6.946 1.00 83.94 848 VAL A O 1
ATOM 6673 N N . PRO A 1 849 ? -60.650 30.697 8.603 1.00 87.56 849 PRO A N 1
ATOM 6674 C CA . PRO A 1 849 ? -59.367 30.207 9.113 1.00 87.56 849 PRO A CA 1
ATOM 6675 C C . PRO A 1 849 ? -58.549 29.384 8.102 1.00 87.56 849 PRO A C 1
ATOM 6677 O O . PRO A 1 849 ? -57.318 29.479 8.089 1.00 87.56 849 PRO A O 1
ATOM 6680 N N . VAL A 1 850 ? -59.197 28.610 7.221 1.00 89.00 850 VAL A N 1
ATOM 6681 C CA . VAL A 1 850 ? -58.512 27.885 6.132 1.00 89.00 850 VAL A CA 1
ATOM 6682 C C . VAL A 1 850 ? -57.948 28.847 5.083 1.00 89.00 850 VAL A C 1
ATOM 6684 O O . VAL A 1 850 ? -56.803 28.673 4.672 1.00 89.00 850 VAL A O 1
ATOM 6687 N N . LEU A 1 851 ? -58.675 29.909 4.710 1.00 90.06 851 LEU A N 1
ATOM 6688 C CA . LEU A 1 851 ? -58.148 30.970 3.837 1.00 90.06 851 LEU A CA 1
ATOM 6689 C C . LEU A 1 851 ? -56.889 31.622 4.435 1.00 90.06 851 LEU A C 1
ATOM 6691 O O . LEU A 1 851 ? -55.875 31.738 3.748 1.00 90.06 851 LEU A O 1
ATOM 6695 N N . SER A 1 852 ? -56.917 31.977 5.724 1.00 89.06 852 SER A N 1
ATOM 6696 C CA . SER A 1 852 ? -55.741 32.495 6.441 1.00 89.06 852 SER A CA 1
ATOM 6697 C C . SER A 1 852 ? -54.573 31.496 6.427 1.00 89.06 852 SER A C 1
ATOM 6699 O O . SER A 1 852 ? -53.412 31.866 6.241 1.00 89.06 852 SER A O 1
ATOM 6701 N N . THR A 1 853 ? -54.862 30.205 6.568 1.00 89.62 853 THR A N 1
ATOM 6702 C CA . THR A 1 853 ? -53.840 29.150 6.520 1.00 89.62 853 THR A CA 1
ATOM 6703 C C . THR A 1 853 ? -53.216 29.038 5.124 1.00 89.62 853 THR A C 1
ATOM 6705 O O . THR A 1 853 ? -51.995 28.988 5.003 1.00 89.62 853 THR A O 1
ATOM 6708 N N . LEU A 1 854 ? -54.020 29.103 4.056 1.00 90.19 854 LEU A N 1
ATOM 6709 C CA . LEU A 1 854 ? -53.537 29.073 2.670 1.00 90.19 854 LEU A CA 1
ATOM 6710 C C . LEU A 1 854 ? -52.712 30.310 2.299 1.00 90.19 854 LEU A C 1
ATOM 6712 O O . LEU A 1 854 ? -51.701 30.162 1.613 1.00 90.19 854 LEU A O 1
ATOM 6716 N N . PHE A 1 855 ? -53.083 31.507 2.767 1.00 90.75 855 PHE A N 1
ATOM 6717 C CA . PHE A 1 855 ? -52.261 32.711 2.588 1.00 90.75 855 PHE A CA 1
ATOM 6718 C C . PHE A 1 855 ? -50.887 32.563 3.245 1.00 90.75 855 PHE A C 1
ATOM 6720 O O . PHE A 1 855 ? -49.876 32.868 2.612 1.00 90.75 855 PHE A O 1
ATOM 6727 N N . LEU A 1 856 ? -50.837 32.017 4.464 1.00 87.31 856 LEU A N 1
ATOM 6728 C CA . LEU A 1 856 ? -49.580 31.791 5.177 1.00 87.31 856 LEU A CA 1
ATOM 6729 C C . LEU A 1 856 ? -48.699 30.736 4.486 1.00 87.31 856 LEU A C 1
ATOM 6731 O O . LEU A 1 856 ? -47.491 30.934 4.364 1.00 87.31 856 LEU A O 1
ATOM 6735 N N . LEU A 1 857 ? -49.299 29.643 4.003 1.00 87.12 857 LEU A N 1
ATOM 6736 C CA . LEU A 1 857 ? -48.613 28.598 3.230 1.00 87.12 857 LEU A CA 1
ATOM 6737 C C . LEU A 1 857 ? -48.059 29.127 1.899 1.00 87.12 857 LEU A C 1
ATOM 6739 O O . LEU A 1 857 ? -46.942 28.802 1.504 1.00 87.12 857 LEU A O 1
ATOM 6743 N N . SER A 1 858 ? -48.831 29.977 1.220 1.00 90.12 858 SER A N 1
ATOM 6744 C CA . SER A 1 858 ? -48.489 30.542 -0.091 1.00 90.12 858 SER A CA 1
ATOM 6745 C C . SER A 1 858 ? -47.403 31.614 -0.027 1.00 90.12 858 SER A C 1
ATOM 6747 O O . SER A 1 858 ? -46.666 31.800 -0.995 1.00 90.12 858 SER A O 1
ATOM 6749 N N . TYR A 1 859 ? -47.297 32.317 1.103 1.00 87.50 859 TYR A N 1
ATOM 6750 C CA . TYR A 1 859 ? -46.384 33.442 1.293 1.00 87.50 859 TYR A CA 1
ATOM 6751 C C . TYR A 1 859 ? -44.934 33.089 0.936 1.00 87.50 859 TYR A C 1
ATOM 6753 O O . TYR A 1 859 ? -44.340 33.713 0.060 1.00 87.50 859 TYR A O 1
ATOM 6761 N N . THR A 1 860 ? -44.375 32.052 1.562 1.00 82.00 860 THR A N 1
ATOM 6762 C CA . THR A 1 860 ? -42.960 31.683 1.390 1.00 82.00 860 THR A CA 1
ATOM 6763 C C . THR A 1 860 ? -42.647 31.280 -0.051 1.00 82.00 860 THR A C 1
ATOM 6765 O O . THR A 1 860 ? -41.600 31.649 -0.583 1.00 82.00 860 THR A O 1
ATOM 6768 N N . LYS A 1 861 ? -43.572 30.573 -0.710 1.00 85.69 861 LYS A N 1
ATOM 6769 C CA . LYS A 1 861 ? -43.427 30.154 -2.105 1.00 85.69 861 LYS A CA 1
ATOM 6770 C C . LYS A 1 861 ? -43.376 31.351 -3.057 1.00 85.69 861 LYS A C 1
ATOM 6772 O O . LYS A 1 861 ? -42.438 31.458 -3.841 1.00 85.69 861 LYS A O 1
ATOM 6777 N N . LEU A 1 862 ? -44.323 32.285 -2.936 1.00 89.19 862 LEU A N 1
ATOM 6778 C CA . LEU A 1 862 ? -44.367 33.496 -3.765 1.00 89.19 862 LEU A CA 1
ATOM 6779 C C . LEU A 1 862 ? -43.128 34.372 -3.564 1.00 89.19 862 LEU A C 1
ATOM 6781 O O . LEU A 1 862 ? -42.529 34.835 -4.531 1.00 89.19 862 LEU A O 1
ATOM 6785 N N . VAL A 1 863 ? -42.717 34.558 -2.311 1.00 85.81 863 VAL A N 1
ATOM 6786 C CA . VAL A 1 863 ? -41.519 35.319 -1.953 1.00 85.81 863 VAL A CA 1
ATOM 6787 C C . VAL A 1 863 ? -40.262 34.700 -2.574 1.00 85.81 863 VAL A C 1
ATOM 6789 O O . VAL A 1 863 ? -39.476 35.413 -3.194 1.00 85.81 863 VAL A O 1
ATOM 6792 N N . ARG A 1 864 ? -40.094 33.374 -2.489 1.00 83.50 864 ARG A N 1
ATOM 6793 C CA . ARG A 1 864 ? -38.970 32.662 -3.117 1.00 83.50 864 ARG A CA 1
ATOM 6794 C C . ARG A 1 864 ? -38.949 32.851 -4.636 1.00 83.50 864 ARG A C 1
ATOM 6796 O O . ARG A 1 864 ? -37.893 33.142 -5.191 1.00 83.50 864 ARG A O 1
ATOM 6803 N N . THR A 1 865 ? -40.094 32.708 -5.306 1.00 87.69 865 THR A N 1
ATOM 6804 C CA . THR A 1 865 ? -40.195 32.893 -6.762 1.00 87.69 865 THR A CA 1
ATOM 6805 C C . THR A 1 865 ? -39.836 34.320 -7.175 1.00 87.69 865 THR A C 1
ATOM 6807 O O . THR A 1 865 ? -39.076 34.494 -8.123 1.00 87.69 865 THR A O 1
ATOM 6810 N N . ILE A 1 866 ? -40.305 35.338 -6.442 1.00 88.50 866 ILE A N 1
ATOM 6811 C CA . ILE A 1 866 ? -39.958 36.746 -6.705 1.00 88.50 866 ILE A CA 1
ATOM 6812 C C . ILE A 1 866 ? -38.444 36.942 -6.674 1.00 88.50 866 ILE A C 1
ATOM 6814 O O . ILE A 1 866 ? -37.896 37.553 -7.589 1.00 88.50 866 ILE A O 1
ATOM 6818 N N . VAL A 1 867 ? -37.751 36.402 -5.669 1.00 84.94 867 VAL A N 1
ATOM 6819 C CA . VAL A 1 867 ? -36.308 36.631 -5.573 1.00 84.94 867 VAL A CA 1
ATOM 6820 C C . VAL A 1 867 ? -35.525 35.930 -6.684 1.00 84.94 867 VAL A C 1
ATOM 6822 O O . VAL A 1 867 ? -34.629 36.548 -7.248 1.00 84.94 867 VAL A O 1
ATOM 6825 N N . ILE A 1 868 ? -35.893 34.704 -7.079 1.00 83.75 868 ILE A N 1
ATOM 6826 C CA . ILE A 1 868 ? -35.236 34.005 -8.205 1.00 83.75 868 ILE A CA 1
ATOM 6827 C C . ILE A 1 868 ? -35.359 34.809 -9.514 1.00 83.75 868 ILE A C 1
ATOM 6829 O O . ILE A 1 868 ? -34.429 34.853 -10.319 1.00 83.75 868 ILE A O 1
ATOM 6833 N N . VAL A 1 869 ? -36.495 35.477 -9.726 1.00 88.88 869 VAL A N 1
ATOM 6834 C CA . VAL A 1 869 ? -36.716 36.335 -10.901 1.00 88.88 869 VAL A CA 1
ATOM 6835 C C . VAL A 1 869 ? -35.892 37.625 -10.834 1.00 88.88 869 VAL A C 1
ATOM 6837 O O . VAL A 1 869 ? -35.358 38.069 -11.843 1.00 88.88 869 VAL A O 1
ATOM 6840 N N . LEU A 1 870 ? -35.769 38.241 -9.658 1.00 87.06 870 LEU A N 1
ATOM 6841 C CA . LEU A 1 870 ? -35.048 39.510 -9.489 1.00 87.06 870 LEU A CA 1
ATOM 6842 C C . LEU A 1 870 ? -33.522 39.346 -9.385 1.00 87.06 870 LEU A C 1
ATOM 6844 O O . LEU A 1 870 ? -32.801 40.337 -9.268 1.00 87.06 870 LEU A O 1
ATOM 6848 N N . HIS A 1 871 ? -33.011 38.117 -9.411 1.00 83.88 871 HIS A N 1
ATOM 6849 C CA . HIS A 1 871 ? -31.595 37.857 -9.200 1.00 83.88 871 HIS A CA 1
ATOM 6850 C C . HIS A 1 871 ? -30.772 38.092 -10.485 1.00 83.88 871 HIS A C 1
ATOM 6852 O O . HIS A 1 871 ? -30.892 37.373 -11.484 1.00 83.88 871 HIS A O 1
ATOM 6858 N N . LYS A 1 872 ? -29.948 39.149 -10.459 1.00 85.50 872 LYS A N 1
ATOM 6859 C CA . LYS A 1 872 ? -29.092 39.621 -11.561 1.00 85.50 872 LYS A CA 1
ATOM 6860 C C . LYS A 1 872 ? -27.672 39.063 -11.436 1.00 85.50 872 LYS A C 1
ATOM 6862 O O . LYS A 1 872 ? -27.155 38.969 -10.328 1.00 85.50 872 LYS A O 1
ATOM 6867 N N . ARG A 1 873 ? -27.011 38.806 -12.574 1.00 80.88 873 ARG A N 1
ATOM 6868 C CA . ARG A 1 873 ? -25.590 38.447 -12.637 1.00 80.88 873 ARG A CA 1
ATOM 6869 C C . ARG A 1 873 ? -24.788 39.290 -13.634 1.00 80.88 873 ARG A C 1
ATOM 6871 O O . ARG A 1 873 ? -25.264 39.557 -14.735 1.00 80.88 873 ARG A O 1
ATOM 6878 N N . GLU A 1 874 ? -23.564 39.661 -13.265 1.00 83.19 874 GLU A N 1
ATOM 6879 C CA . GLU A 1 874 ? -22.606 40.374 -14.127 1.00 83.19 874 GLU A CA 1
ATOM 6880 C C . GLU A 1 874 ? -21.460 39.432 -14.536 1.00 83.19 874 GLU A C 1
ATOM 6882 O O . GLU A 1 874 ? -20.970 38.666 -13.708 1.00 83.19 874 GLU A O 1
ATOM 6887 N N . VAL A 1 875 ? -21.070 39.438 -15.815 1.00 81.88 875 VAL A N 1
ATOM 6888 C CA . VAL A 1 875 ? -20.052 38.533 -16.391 1.00 81.88 875 VAL A CA 1
ATOM 6889 C C . VAL A 1 875 ? -19.056 39.326 -17.230 1.00 81.88 875 VAL A C 1
ATOM 6891 O O . VAL A 1 875 ? -19.477 40.115 -18.080 1.00 81.88 875 VAL A O 1
ATOM 6894 N N . THR A 1 876 ? -17.751 39.097 -17.043 1.00 82.06 876 THR A N 1
ATOM 6895 C CA . THR A 1 876 ? -16.708 39.704 -17.882 1.00 82.06 876 THR A CA 1
ATOM 6896 C C . THR A 1 876 ? -16.277 38.775 -19.021 1.00 82.06 876 THR A C 1
ATOM 6898 O O . THR A 1 876 ? -16.070 37.574 -18.847 1.00 82.06 876 THR A O 1
ATOM 6901 N N . VAL A 1 877 ? -16.157 39.333 -20.225 1.00 81.75 877 VAL A N 1
ATOM 6902 C CA . VAL A 1 877 ? -15.690 38.643 -21.435 1.00 81.75 877 VAL A CA 1
ATOM 6903 C C . VAL A 1 877 ? -14.325 39.205 -21.812 1.00 81.75 877 VAL A C 1
ATOM 6905 O O . VAL A 1 877 ? -14.183 40.421 -21.944 1.00 81.75 877 VAL A O 1
ATOM 6908 N N . GLN A 1 878 ? -13.329 38.340 -22.005 1.00 79.38 878 GLN A N 1
ATOM 6909 C CA . GLN A 1 878 ? -11.965 38.723 -22.371 1.00 79.38 878 GLN A CA 1
ATOM 6910 C C . GLN A 1 878 ? -11.707 38.421 -23.851 1.00 79.38 878 GLN A C 1
ATOM 6912 O O . GLN A 1 878 ? -11.585 37.264 -24.253 1.00 79.38 878 GLN A O 1
ATOM 6917 N N . CYS A 1 879 ? -11.615 39.464 -24.673 1.00 75.44 879 CYS A N 1
ATOM 6918 C CA . CYS A 1 879 ? -11.202 39.354 -26.072 1.00 75.44 879 CYS A CA 1
ATOM 6919 C C . CYS A 1 879 ? -9.732 39.769 -26.226 1.00 75.44 879 CYS A C 1
ATOM 6921 O O . CYS A 1 879 ? -9.207 40.522 -25.406 1.00 75.44 879 CYS A O 1
ATOM 6923 N N . THR A 1 880 ? -9.084 39.345 -27.313 1.00 64.88 880 THR A N 1
ATOM 6924 C CA . THR A 1 880 ? -7.679 39.663 -27.639 1.00 64.88 880 THR A CA 1
ATOM 6925 C C . THR A 1 880 ? -7.348 41.160 -27.650 1.00 64.88 880 THR A C 1
ATOM 6927 O O . THR A 1 880 ? -6.189 41.515 -27.459 1.00 64.88 880 THR A O 1
ATOM 6930 N N . SER A 1 881 ? -8.342 42.045 -27.812 1.00 60.84 881 SER A N 1
ATOM 6931 C CA . SER A 1 881 ? -8.144 43.500 -27.821 1.00 60.84 881 SER A CA 1
ATOM 6932 C C . SER A 1 881 ? -8.790 44.283 -26.664 1.00 60.84 881 SER A C 1
ATOM 6934 O O . SER A 1 881 ? -8.320 45.385 -26.388 1.00 60.84 881 SER A O 1
ATOM 6936 N N . LYS A 1 882 ? -9.876 43.800 -26.021 1.00 72.94 882 LYS A N 1
ATOM 6937 C CA . LYS A 1 882 ? -10.649 44.519 -24.968 1.00 72.94 882 LYS A CA 1
ATOM 6938 C C . LYS A 1 882 ? -11.475 43.567 -24.082 1.00 72.94 882 LYS A C 1
ATOM 6940 O O . LYS A 1 882 ? -11.885 42.506 -24.547 1.00 72.94 882 LYS A O 1
ATOM 6945 N N . SER A 1 883 ? -11.786 43.980 -22.848 1.00 75.38 883 SER A N 1
ATOM 6946 C CA . SER A 1 883 ? -12.763 43.314 -21.969 1.00 75.38 883 SER A CA 1
ATOM 6947 C C . SER A 1 883 ? -14.141 43.997 -22.009 1.00 75.38 883 SER A C 1
ATOM 6949 O O . SER A 1 883 ? -14.231 45.220 -22.113 1.00 75.38 883 SER A O 1
ATOM 6951 N N . ILE A 1 884 ? -15.226 43.213 -21.957 1.00 81.56 884 ILE A N 1
ATOM 6952 C CA . ILE A 1 884 ? -16.627 43.686 -22.027 1.00 81.56 884 ILE A CA 1
ATOM 6953 C C . ILE A 1 884 ? -17.425 43.077 -20.861 1.00 81.56 884 ILE A C 1
ATOM 6955 O O . ILE A 1 884 ? -17.244 41.901 -20.562 1.00 81.56 884 ILE A O 1
ATOM 6959 N N . VAL A 1 885 ? -18.312 43.847 -20.215 1.00 83.62 885 VAL A N 1
ATOM 6960 C CA . VAL A 1 885 ? -19.186 43.371 -19.118 1.00 83.62 885 VAL A CA 1
ATOM 6961 C C . VAL A 1 885 ? -20.618 43.156 -19.624 1.00 83.62 885 VAL A C 1
ATOM 6963 O O . VAL A 1 885 ? -21.183 44.039 -20.270 1.00 83.62 885 VAL A O 1
ATOM 6966 N N . LEU A 1 886 ? -21.218 42.002 -19.316 1.00 83.50 886 LEU A N 1
ATOM 6967 C CA . LEU A 1 886 ? -22.580 41.613 -19.706 1.00 83.50 886 LEU A CA 1
ATOM 6968 C C . LEU A 1 886 ? -23.480 41.389 -18.479 1.00 83.50 886 LEU A C 1
ATOM 6970 O O . LEU A 1 886 ? -23.041 40.831 -17.476 1.00 83.50 886 LEU A O 1
ATOM 6974 N N . ASN A 1 887 ? -24.756 41.788 -18.581 1.00 88.12 887 ASN A N 1
ATOM 6975 C CA . ASN A 1 887 ? -25.777 41.616 -17.536 1.00 88.12 887 ASN A CA 1
ATOM 6976 C C . ASN A 1 887 ? -26.745 40.478 -17.903 1.00 88.12 887 ASN A C 1
ATOM 6978 O O . ASN A 1 887 ? -27.583 40.635 -18.795 1.00 88.12 887 ASN A O 1
ATOM 6982 N N . LEU A 1 888 ? -26.666 39.357 -17.191 1.00 87.06 888 LEU A N 1
ATOM 6983 C CA . LEU A 1 888 ? -27.401 38.123 -17.483 1.00 87.06 888 LEU A CA 1
ATOM 6984 C C . LEU A 1 888 ? -28.367 37.767 -16.341 1.00 87.06 888 LEU A C 1
ATOM 6986 O O . LEU A 1 888 ? -28.173 38.172 -15.190 1.00 87.06 888 LEU A O 1
ATOM 6990 N N . TRP A 1 889 ? -29.436 37.031 -16.650 1.00 88.12 889 TRP A N 1
ATOM 6991 C CA . TRP A 1 889 ? -30.328 36.473 -15.629 1.00 88.12 889 TRP A CA 1
ATOM 6992 C C . TRP A 1 889 ? -29.649 35.300 -14.917 1.00 88.12 889 TRP A C 1
ATOM 6994 O O . TRP A 1 889 ? -29.102 34.414 -15.568 1.00 88.12 889 TRP A O 1
ATOM 7004 N N . TYR A 1 890 ? -29.675 35.286 -13.581 1.00 81.81 890 TYR A N 1
ATOM 7005 C CA . TYR A 1 890 ? -28.917 34.302 -12.805 1.00 81.81 890 TYR A CA 1
ATOM 7006 C C . TYR A 1 890 ? -29.350 32.848 -13.057 1.00 81.81 890 TYR A C 1
ATOM 7008 O O . TYR A 1 890 ? -28.492 31.979 -13.175 1.00 81.81 890 TYR A O 1
ATOM 7016 N N . GLU A 1 891 ? -30.657 32.574 -13.169 1.00 81.38 891 GLU A N 1
ATOM 7017 C CA . GLU A 1 891 ? -31.174 31.201 -13.342 1.00 81.38 891 GLU A CA 1
ATOM 7018 C C . GLU A 1 891 ? -30.944 30.642 -14.760 1.00 81.38 891 GLU A C 1
ATOM 7020 O O . GLU A 1 891 ? -30.830 29.428 -14.934 1.00 81.38 891 GLU A O 1
ATOM 7025 N N . ASP A 1 892 ? -30.879 31.509 -15.776 1.00 85.94 892 ASP A N 1
ATOM 7026 C CA . ASP A 1 892 ? -30.535 31.140 -17.154 1.00 85.94 892 ASP A CA 1
ATOM 7027 C C . ASP A 1 892 ? -29.655 32.230 -17.798 1.00 85.94 892 ASP A C 1
ATOM 7029 O O . ASP A 1 892 ? -30.176 33.162 -18.425 1.00 85.94 892 ASP A O 1
ATOM 7033 N N . PRO A 1 893 ? -28.316 32.104 -17.676 1.00 84.44 893 PRO A N 1
ATOM 7034 C CA . PRO A 1 893 ? -27.355 33.039 -18.257 1.00 84.44 893 PRO A CA 1
ATOM 7035 C C . PRO A 1 893 ? -27.411 33.189 -19.782 1.00 84.44 893 PRO A C 1
ATOM 7037 O O . PRO A 1 893 ? -26.791 34.102 -20.315 1.00 84.44 893 PRO A O 1
ATOM 7040 N N . ASN A 1 894 ? -28.153 32.348 -20.511 1.00 84.06 894 ASN A N 1
ATOM 7041 C CA . ASN A 1 894 ? -28.363 32.551 -21.949 1.00 84.06 894 ASN A CA 1
ATOM 7042 C C . ASN A 1 894 ? -29.318 33.724 -22.244 1.00 84.06 894 ASN A C 1
ATOM 7044 O O . ASN A 1 894 ? -29.475 34.114 -23.400 1.00 84.06 894 ASN A O 1
ATOM 7048 N N . VAL A 1 895 ? -29.988 34.266 -21.220 1.00 87.12 895 VAL A N 1
ATOM 7049 C CA . VAL A 1 895 ? -30.978 35.340 -21.337 1.00 87.12 895 VAL A CA 1
ATOM 7050 C C . VAL A 1 895 ? -30.455 36.607 -20.662 1.00 87.12 895 VAL A C 1
ATOM 7052 O O . VAL A 1 895 ? -30.061 36.598 -19.495 1.00 87.12 895 VAL A O 1
ATOM 7055 N N . GLU A 1 896 ? -30.497 37.729 -21.379 1.00 87.25 896 GLU A N 1
ATOM 7056 C CA . GLU A 1 896 ? -30.126 39.030 -20.819 1.00 87.25 896 GLU A CA 1
ATOM 7057 C C . GLU A 1 896 ? -31.124 39.507 -19.751 1.00 87.25 896 GLU A C 1
ATOM 7059 O O . GLU A 1 896 ? -32.347 39.380 -19.893 1.00 87.25 896 GLU A O 1
ATOM 7064 N N . TYR A 1 897 ? -30.600 40.108 -18.681 1.00 89.94 897 TYR A N 1
ATOM 7065 C CA . TYR A 1 897 ? -31.411 40.574 -17.559 1.00 89.94 897 TYR A CA 1
ATOM 7066 C C . TYR A 1 897 ? -32.360 41.712 -17.972 1.00 89.94 897 TYR A C 1
ATOM 7068 O O . TYR A 1 897 ? -31.966 42.654 -18.659 1.00 89.94 897 TYR A O 1
ATOM 7076 N N . ALA A 1 898 ? -33.618 41.631 -17.523 1.00 87.38 898 ALA A N 1
ATOM 7077 C CA . ALA A 1 898 ? -34.693 42.598 -17.803 1.00 87.38 898 ALA A CA 1
ATOM 7078 C C . ALA A 1 898 ? -34.957 42.891 -19.301 1.00 87.38 898 ALA A C 1
ATOM 7080 O O . ALA A 1 898 ? -35.575 43.900 -19.636 1.00 87.38 898 ALA A O 1
ATOM 7081 N N . LYS A 1 899 ? -34.543 41.993 -20.204 1.00 87.12 899 LYS A N 1
ATOM 7082 C CA . LYS A 1 899 ? -34.782 42.090 -21.651 1.00 87.12 899 LYS A CA 1
ATOM 7083 C C . LYS A 1 899 ? -35.484 40.845 -22.191 1.00 87.12 899 LYS A C 1
ATOM 7085 O O . LYS A 1 899 ? -35.548 39.805 -21.534 1.00 87.12 899 LYS A O 1
ATOM 7090 N N . GLY A 1 900 ? -36.032 40.956 -23.402 1.00 88.25 900 GLY A N 1
ATOM 7091 C CA . GLY A 1 900 ? -36.714 39.855 -24.087 1.00 88.25 900 GLY A CA 1
ATOM 7092 C C . GLY A 1 900 ? -37.791 39.201 -23.214 1.00 88.25 900 GLY A C 1
ATOM 7093 O O . GLY A 1 900 ? -38.582 39.890 -22.568 1.00 88.25 900 GLY A O 1
ATOM 7094 N N . LYS A 1 901 ? -37.789 37.864 -23.148 1.00 86.81 901 LYS A N 1
ATOM 7095 C CA . LYS A 1 901 ? -38.748 37.088 -22.341 1.00 86.81 901 LYS A CA 1
ATOM 7096 C C . LYS A 1 901 ? -38.660 37.365 -20.830 1.00 86.81 901 LYS A C 1
ATOM 7098 O O . LYS A 1 901 ? -39.676 37.288 -20.143 1.00 86.81 901 LYS A O 1
ATOM 7103 N N . HIS A 1 902 ? -37.493 37.750 -20.304 1.00 92.31 902 HIS A N 1
ATOM 7104 C CA . HIS A 1 902 ? -37.323 38.020 -18.871 1.00 92.31 902 HIS A CA 1
ATOM 7105 C C . HIS A 1 902 ? -38.082 39.273 -18.406 1.00 92.31 902 HIS A C 1
ATOM 7107 O O . HIS A 1 902 ? -38.561 39.317 -17.274 1.00 92.31 902 HIS A O 1
ATOM 7113 N N . ALA A 1 903 ? -38.246 40.280 -19.272 1.00 91.19 903 ALA A N 1
ATOM 7114 C CA . ALA A 1 903 ? -38.926 41.531 -18.922 1.00 91.19 903 ALA A CA 1
ATOM 7115 C C . ALA A 1 903 ? -40.374 41.310 -18.436 1.00 91.19 903 ALA A C 1
ATOM 7117 O O . ALA A 1 903 ? -40.801 41.922 -17.458 1.00 91.19 903 ALA A O 1
ATOM 7118 N N . GLY A 1 904 ? -41.110 40.385 -19.066 1.00 91.00 904 GLY A N 1
ATOM 7119 C CA . GLY A 1 904 ? -42.475 40.043 -18.650 1.00 91.00 904 GLY A CA 1
ATOM 7120 C C . GLY A 1 904 ? -42.530 39.377 -17.271 1.00 91.00 904 GLY A C 1
ATOM 7121 O O . GLY A 1 904 ? -43.363 39.733 -16.440 1.00 91.00 904 GLY A O 1
ATOM 7122 N N . LEU A 1 905 ? -41.604 38.452 -16.996 1.00 91.81 905 LEU A N 1
ATOM 7123 C CA . LEU A 1 905 ? -41.516 37.763 -15.704 1.00 91.81 905 LEU A CA 1
ATOM 7124 C C . LEU A 1 905 ? -41.138 38.732 -14.573 1.00 91.81 905 LEU A C 1
ATOM 7126 O O . LEU A 1 905 ? -41.737 38.698 -13.498 1.00 91.81 905 LEU A O 1
ATOM 7130 N N . PHE A 1 906 ? -40.197 39.638 -14.849 1.00 92.06 906 PHE A N 1
ATOM 7131 C CA . PHE A 1 906 ? -39.790 40.711 -13.944 1.00 92.06 906 PHE A CA 1
ATOM 7132 C C . PHE A 1 906 ? -40.977 41.602 -13.538 1.00 92.06 906 PHE A C 1
ATOM 7134 O O . PHE A 1 906 ? -41.167 41.879 -12.352 1.00 92.06 906 PHE A O 1
ATOM 7141 N N . GLY A 1 907 ? -41.829 41.986 -14.497 1.00 92.94 907 GLY A N 1
ATOM 7142 C CA . GLY A 1 907 ? -43.042 42.765 -14.224 1.00 92.94 907 GLY A CA 1
ATOM 7143 C C . GLY A 1 907 ? -44.033 42.051 -13.294 1.00 92.94 907 GLY A C 1
ATOM 7144 O O . GLY A 1 907 ? -44.543 42.661 -12.353 1.00 92.94 907 GLY A O 1
ATOM 7145 N N . ILE A 1 908 ? -44.264 40.749 -13.501 1.00 92.44 908 ILE A N 1
ATOM 7146 C CA . ILE A 1 908 ? -45.149 39.934 -12.646 1.00 92.44 908 ILE A CA 1
ATOM 7147 C C . ILE A 1 908 ? -44.612 39.862 -11.209 1.00 92.44 908 ILE A C 1
ATOM 7149 O O . ILE A 1 908 ? -45.374 40.035 -10.256 1.00 92.44 908 ILE A O 1
ATOM 7153 N N . ALA A 1 909 ? -43.304 39.650 -11.038 1.00 92.31 909 ALA A N 1
ATOM 7154 C CA . ALA A 1 909 ? -42.682 39.564 -9.718 1.00 92.31 909 ALA A CA 1
ATOM 7155 C C . ALA A 1 909 ? -42.849 40.865 -8.909 1.00 92.31 909 ALA A C 1
ATOM 7157 O O . ALA A 1 909 ? -43.217 40.820 -7.732 1.00 92.31 909 ALA A O 1
ATOM 7158 N N . LEU A 1 910 ? -42.654 42.027 -9.546 1.00 92.19 910 LEU A N 1
ATOM 7159 C CA . LEU A 1 910 ? -42.884 43.328 -8.907 1.00 92.19 910 LEU A CA 1
ATOM 7160 C C . LEU A 1 910 ? -44.353 43.532 -8.519 1.00 92.19 910 LEU A C 1
ATOM 7162 O O . LEU A 1 910 ? -44.635 43.984 -7.408 1.00 92.19 910 LEU A O 1
ATOM 7166 N N . PHE A 1 911 ? -45.289 43.150 -9.393 1.00 93.12 911 PHE A N 1
ATOM 7167 C CA . PHE A 1 911 ? -46.723 43.266 -9.127 1.00 93.12 911 PHE A CA 1
ATOM 7168 C C . PHE A 1 911 ? -47.150 42.475 -7.879 1.00 93.12 911 PHE A C 1
ATOM 7170 O O . PHE A 1 911 ? -47.790 43.028 -6.984 1.00 93.12 911 PHE A O 1
ATOM 7177 N N . VAL A 1 912 ? -46.749 41.202 -7.768 1.00 92.88 912 VAL A N 1
ATOM 7178 C CA . VAL A 1 912 ? -47.089 40.353 -6.608 1.00 92.88 912 VAL A CA 1
ATOM 7179 C C . VAL A 1 912 ? -46.436 40.869 -5.318 1.00 92.88 912 VAL A C 1
ATOM 7181 O O . VAL A 1 912 ? -47.063 40.839 -4.255 1.00 92.88 912 VAL A O 1
ATOM 7184 N N . SER A 1 913 ? -45.206 41.386 -5.405 1.00 89.81 913 SER A N 1
ATOM 7185 C CA . SER A 1 913 ? -44.492 41.960 -4.258 1.00 89.81 913 SER A CA 1
ATOM 7186 C C . SER A 1 913 ? -45.230 43.165 -3.656 1.00 89.81 913 SER A C 1
ATOM 7188 O O . SER A 1 913 ? -45.475 43.211 -2.447 1.00 89.81 913 SER A O 1
ATOM 7190 N N . ILE A 1 914 ? -45.652 44.104 -4.511 1.00 91.62 914 ILE A N 1
ATOM 7191 C CA . ILE A 1 914 ? -46.304 45.358 -4.103 1.00 91.62 914 ILE A CA 1
ATOM 7192 C C . ILE A 1 914 ? -47.745 45.125 -3.631 1.00 91.62 914 ILE A C 1
ATOM 7194 O O . ILE A 1 914 ? -48.169 45.733 -2.652 1.00 91.62 914 ILE A O 1
ATOM 7198 N N . ILE A 1 915 ? -48.506 44.256 -4.303 1.00 91.44 915 ILE A N 1
ATOM 7199 C CA . ILE A 1 915 ? -49.942 44.075 -4.026 1.00 91.44 915 ILE A CA 1
ATOM 7200 C C . ILE A 1 915 ? -50.210 43.107 -2.870 1.00 91.44 915 ILE A C 1
ATOM 7202 O O . ILE A 1 915 ? -51.194 43.280 -2.152 1.00 91.44 915 ILE A O 1
ATOM 7206 N N . PHE A 1 916 ? -49.364 42.093 -2.675 1.00 90.69 916 PHE A N 1
ATOM 7207 C CA . PHE A 1 916 ? -49.626 41.039 -1.693 1.00 90.69 916 PHE A CA 1
ATOM 7208 C C . PHE A 1 916 ? -48.548 40.933 -0.612 1.00 90.69 916 PHE A C 1
ATOM 7210 O O . PHE A 1 916 ? -48.878 41.067 0.563 1.00 90.69 916 PHE A O 1
ATOM 7217 N N . ILE A 1 917 ? -47.273 40.738 -0.965 1.00 90.19 917 ILE A N 1
ATOM 7218 C CA . ILE A 1 917 ? -46.213 40.421 0.015 1.00 90.19 917 ILE A CA 1
ATOM 7219 C C . ILE A 1 917 ? -45.992 41.546 1.032 1.00 90.19 917 ILE A C 1
ATOM 7221 O O . ILE A 1 917 ? -46.059 41.307 2.244 1.00 90.19 917 ILE A O 1
ATOM 7225 N N . LEU A 1 918 ? -45.747 42.772 0.559 1.00 88.88 918 LEU A N 1
ATOM 7226 C CA . LEU A 1 918 ? -45.513 43.918 1.441 1.00 88.88 918 LEU A CA 1
ATOM 7227 C C . LEU A 1 918 ? -46.763 44.261 2.273 1.00 88.88 918 LEU A C 1
ATOM 7229 O O . LEU A 1 918 ? -46.643 44.354 3.496 1.00 88.88 918 LEU A O 1
ATOM 7233 N N . PRO A 1 919 ? -47.978 44.372 1.696 1.00 90.62 919 PRO A N 1
ATOM 7234 C CA . PRO A 1 919 ? -49.166 44.662 2.493 1.00 90.62 919 PRO A CA 1
ATOM 7235 C C . PRO A 1 919 ? -49.492 43.572 3.518 1.00 90.62 919 PRO A C 1
ATOM 7237 O O . PRO A 1 919 ? -49.823 43.894 4.654 1.00 90.62 919 PRO A O 1
ATOM 7240 N N . TYR A 1 920 ? -49.373 42.291 3.158 1.00 90.00 920 TYR A N 1
ATOM 7241 C CA . TYR A 1 920 ? -49.716 41.171 4.041 1.00 90.00 920 TYR A CA 1
ATOM 7242 C C . TYR A 1 920 ? -48.797 41.078 5.270 1.00 90.00 920 TYR A C 1
ATOM 7244 O O . TYR A 1 920 ? -49.276 40.874 6.387 1.00 90.00 920 TYR A O 1
ATOM 7252 N N . THR A 1 921 ? -47.488 41.279 5.090 1.00 89.00 921 THR A N 1
ATOM 7253 C CA . THR A 1 921 ? -46.516 41.275 6.201 1.00 89.00 921 THR A CA 1
ATOM 7254 C C . THR A 1 921 ? -46.752 42.419 7.178 1.00 89.00 921 THR A C 1
ATOM 7256 O O . THR A 1 921 ? -46.849 42.187 8.385 1.00 89.00 921 THR A O 1
ATOM 7259 N N . LEU A 1 922 ? -46.911 43.641 6.661 1.00 88.69 922 LEU A N 1
ATOM 7260 C CA . LEU A 1 922 ? -47.204 44.828 7.467 1.00 88.69 922 LEU A CA 1
ATOM 7261 C C . LEU A 1 922 ? -48.547 44.693 8.195 1.00 88.69 922 LEU A C 1
ATOM 7263 O O . LEU A 1 922 ? -48.655 45.055 9.367 1.00 88.69 922 LEU A O 1
ATOM 7267 N N . PHE A 1 923 ? -49.553 44.126 7.523 1.00 88.31 923 PHE A N 1
ATOM 7268 C CA . PHE A 1 923 ? -50.889 43.916 8.073 1.00 88.31 923 PHE A CA 1
ATOM 7269 C C . PHE A 1 923 ? -50.888 42.998 9.304 1.00 88.31 923 PHE A C 1
ATOM 7271 O O . PHE A 1 923 ? -51.562 43.301 10.289 1.00 88.31 923 PHE A O 1
ATOM 7278 N N . LEU A 1 924 ? -50.112 41.909 9.291 1.00 87.81 924 LEU A N 1
ATOM 7279 C CA . LEU A 1 924 ? -50.023 40.994 10.435 1.00 87.81 924 LEU A CA 1
ATOM 7280 C C . LEU A 1 924 ? -49.126 41.524 11.558 1.00 87.81 924 LEU A C 1
ATOM 7282 O O . LEU A 1 924 ? -49.487 41.392 12.730 1.00 87.81 924 LEU A O 1
ATOM 7286 N N . LEU A 1 925 ? -47.996 42.155 11.220 1.00 88.50 925 LEU A N 1
ATOM 7287 C CA . LEU A 1 925 ? -47.053 42.703 12.201 1.00 88.50 925 LEU A CA 1
ATOM 7288 C C . LEU A 1 925 ? -47.677 43.827 13.034 1.00 88.50 925 LEU A C 1
ATOM 7290 O O . LEU A 1 925 ? -47.587 43.821 14.259 1.00 88.50 925 LEU A O 1
ATOM 7294 N N . PHE A 1 926 ? -48.351 44.770 12.375 1.00 87.44 926 PHE A N 1
ATOM 7295 C CA . PHE A 1 926 ? -48.957 45.925 13.034 1.00 87.44 926 PHE A CA 1
ATOM 7296 C C . PHE A 1 926 ? -50.417 45.697 13.435 1.00 87.44 926 PHE A C 1
ATOM 7298 O O . PHE A 1 926 ? -51.100 46.650 13.807 1.00 87.44 926 PHE A O 1
ATOM 7305 N N . SER A 1 927 ? -50.903 44.452 13.414 1.00 83.75 927 SER A N 1
ATOM 7306 C CA . SER A 1 927 ? -52.303 44.127 13.717 1.00 83.75 927 SER A CA 1
ATOM 7307 C C . SER A 1 927 ? -52.825 44.701 15.049 1.00 83.75 927 SER A C 1
ATOM 7309 O O . SER A 1 927 ? -53.925 45.257 15.019 1.00 83.75 927 SER A O 1
ATOM 7311 N N . PRO A 1 928 ? -52.078 44.714 16.179 1.00 82.25 928 PRO A N 1
ATOM 7312 C CA . PRO A 1 928 ? -52.588 45.290 17.430 1.00 82.25 928 PRO A CA 1
ATOM 7313 C C . PRO A 1 928 ? -52.684 46.824 17.382 1.00 82.25 928 PRO A C 1
ATOM 7315 O O . PRO A 1 928 ? -53.589 47.420 17.968 1.00 82.25 928 PRO A O 1
ATOM 7318 N N . LEU A 1 929 ? -51.773 47.480 16.652 1.00 80.94 929 LEU A N 1
ATOM 7319 C CA . LEU A 1 929 ? -51.795 48.932 16.447 1.00 80.94 929 LEU A CA 1
ATOM 7320 C C . LEU A 1 929 ? -52.931 49.335 15.503 1.00 80.94 929 LEU A C 1
ATOM 7322 O O . LEU A 1 929 ? -53.636 50.310 15.765 1.00 80.94 929 LEU A O 1
ATOM 7326 N N . LEU A 1 930 ? -53.141 48.556 14.438 1.00 78.50 930 LEU A N 1
ATOM 7327 C CA . LEU A 1 930 ? -54.244 48.725 13.497 1.00 78.50 930 LEU A CA 1
ATOM 7328 C C . LEU A 1 930 ? -55.594 48.528 14.198 1.00 78.50 930 LEU A C 1
ATOM 7330 O O . LEU A 1 930 ? -56.488 49.348 14.006 1.00 78.50 930 LEU A O 1
ATOM 7334 N N . GLU A 1 931 ? -55.728 47.523 15.070 1.00 78.88 931 GLU A N 1
ATOM 7335 C CA . GLU A 1 931 ? -56.943 47.302 15.865 1.00 78.88 931 GLU A CA 1
ATOM 7336 C C . GLU A 1 931 ? -57.238 48.494 16.784 1.00 78.88 931 GLU A C 1
ATOM 7338 O O . GLU A 1 931 ? -58.370 48.975 16.826 1.00 78.88 931 GLU A O 1
ATOM 7343 N N . LYS A 1 932 ? -56.217 49.029 17.464 1.00 78.62 932 LYS A N 1
ATOM 7344 C CA . LYS A 1 932 ? -56.348 50.175 18.376 1.00 78.62 932 LYS A CA 1
ATOM 7345 C C . LYS A 1 932 ? -56.652 51.496 17.656 1.00 78.62 932 LYS A C 1
ATOM 7347 O O . LYS A 1 932 ? -57.407 52.308 18.181 1.00 78.62 932 LYS A O 1
ATOM 7352 N N . TYR A 1 933 ? -56.075 51.732 16.475 1.00 74.88 933 TYR A N 1
ATOM 7353 C CA . TYR A 1 933 ? -56.193 53.012 15.762 1.00 74.88 933 TYR A CA 1
ATOM 7354 C C . TYR A 1 933 ? -57.380 53.053 14.782 1.00 74.88 933 TYR A C 1
ATOM 7356 O O . TYR A 1 933 ? -58.122 54.035 14.747 1.00 74.88 933 TYR A O 1
ATOM 7364 N N . LEU A 1 934 ? -57.615 51.982 14.010 1.00 70.75 934 LEU A N 1
ATOM 7365 C CA . LEU A 1 934 ? -58.661 51.941 12.975 1.00 70.75 934 LEU A CA 1
ATOM 7366 C C . LEU A 1 934 ? -60.065 51.679 13.533 1.00 70.75 934 LEU A C 1
ATOM 7368 O O . LEU A 1 934 ? -61.047 52.065 12.896 1.00 70.75 934 LEU A O 1
ATOM 7372 N N . SER A 1 935 ? -60.187 51.059 14.712 1.00 65.19 935 SER A N 1
ATOM 7373 C CA . SER A 1 935 ? -61.492 50.832 15.355 1.00 65.19 935 SER A CA 1
ATOM 7374 C C . SER A 1 935 ? -62.171 52.125 15.830 1.00 65.19 935 SER A C 1
ATOM 7376 O O . SER A 1 935 ? -63.401 52.158 15.920 1.00 65.19 935 SER A O 1
ATOM 7378 N N . ASN A 1 936 ? -61.396 53.200 16.031 1.00 70.50 936 ASN A N 1
ATOM 7379 C CA . ASN A 1 936 ? -61.880 54.515 16.461 1.00 70.50 936 ASN A CA 1
ATOM 7380 C C . ASN A 1 936 ? -62.435 55.384 15.314 1.00 70.50 936 ASN A C 1
ATOM 7382 O O . ASN A 1 936 ? -63.182 56.326 15.570 1.00 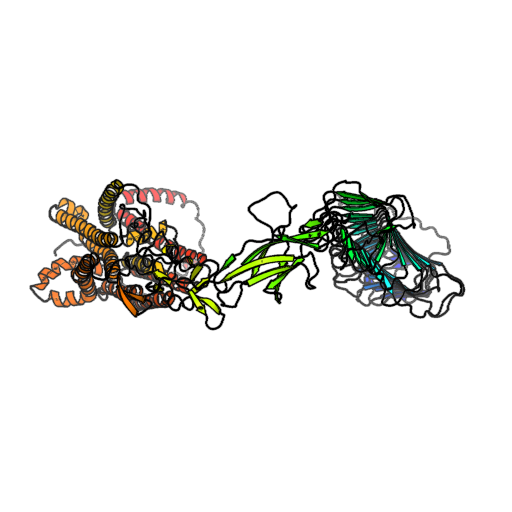70.50 936 ASN A O 1
ATOM 7386 N N . TYR A 1 937 ? -62.134 55.073 14.045 1.00 74.06 937 TYR A N 1
ATOM 7387 C CA . TYR A 1 937 ? -62.599 55.850 12.886 1.00 74.06 937 TYR A CA 1
ATOM 7388 C C . TYR A 1 937 ? -63.809 55.199 12.190 1.00 74.06 937 TYR A C 1
ATOM 7390 O O . TYR A 1 937 ? -63.755 54.056 11.735 1.00 74.06 937 TYR A O 1
ATOM 7398 N N . ARG A 1 938 ? -64.909 55.951 12.019 1.00 69.19 938 ARG A N 1
ATOM 7399 C CA . ARG A 1 938 ? -66.214 55.435 11.538 1.00 69.19 938 ARG A CA 1
ATOM 7400 C C . ARG A 1 938 ? -66.169 54.760 10.155 1.00 69.19 938 ARG A C 1
ATOM 7402 O O . ARG A 1 938 ? -66.848 53.755 9.956 1.00 69.19 938 ARG A O 1
ATOM 7409 N N . ILE A 1 939 ? -65.371 55.282 9.219 1.00 68.88 939 ILE A N 1
ATOM 7410 C CA . ILE A 1 939 ? -65.217 54.727 7.857 1.00 68.88 939 ILE A CA 1
ATOM 7411 C C . ILE A 1 939 ? -64.405 53.424 7.895 1.00 68.88 939 ILE A C 1
ATOM 7413 O O . ILE A 1 939 ? -64.805 52.412 7.316 1.00 68.88 939 ILE A O 1
ATOM 7417 N N . PHE A 1 940 ? -63.298 53.425 8.639 1.00 68.06 940 PHE A N 1
ATOM 7418 C CA . PHE A 1 940 ? -62.400 52.279 8.753 1.00 68.06 940 PHE A CA 1
ATOM 7419 C C . PHE A 1 940 ? -62.983 51.143 9.594 1.00 68.06 940 PHE A C 1
ATOM 7421 O O . PHE A 1 940 ? -62.670 49.988 9.328 1.00 68.06 940 PHE A O 1
ATOM 7428 N N . ARG A 1 941 ? -63.927 51.417 10.503 1.00 72.38 941 ARG A N 1
ATOM 7429 C CA . ARG A 1 941 ? -64.630 50.393 11.295 1.00 72.38 941 ARG A CA 1
ATOM 7430 C C . ARG A 1 941 ? -65.368 49.356 10.438 1.00 72.38 941 ARG A C 1
ATOM 7432 O O . ARG A 1 941 ? -65.347 48.172 10.763 1.00 72.38 941 ARG A O 1
ATOM 7439 N N . LYS A 1 942 ? -65.996 49.777 9.330 1.00 75.50 942 LYS A N 1
ATOM 7440 C CA . LYS A 1 942 ? -66.725 48.880 8.404 1.00 75.50 942 LYS A CA 1
ATOM 7441 C C . LYS A 1 942 ? -65.784 48.022 7.555 1.00 75.50 942 LYS A C 1
ATOM 7443 O O . LYS A 1 942 ? -66.129 46.900 7.192 1.00 75.50 942 LYS A O 1
ATOM 7448 N N . LEU A 1 943 ? -64.613 48.556 7.214 1.00 76.00 943 LEU A N 1
ATOM 7449 C CA . LEU A 1 943 ? -63.573 47.808 6.513 1.00 76.00 943 LEU A CA 1
ATOM 7450 C C . LEU A 1 943 ? -62.896 46.821 7.475 1.00 76.00 943 LEU A C 1
ATOM 7452 O O . LEU A 1 943 ? -62.773 45.639 7.166 1.00 76.00 943 LEU A O 1
ATOM 7456 N N . TRP A 1 944 ? -62.559 47.289 8.677 1.00 79.31 944 TRP A N 1
ATOM 7457 C CA . TRP A 1 944 ? -61.953 46.503 9.745 1.00 79.31 944 TRP A CA 1
ATOM 7458 C C . TRP A 1 944 ? -62.823 45.317 10.160 1.00 79.31 944 TRP A C 1
ATOM 7460 O O . TRP A 1 944 ? -62.313 44.211 10.283 1.00 79.31 944 TRP A O 1
ATOM 7470 N N . SER A 1 945 ? -64.145 45.485 10.277 1.00 75.25 945 SER A N 1
ATOM 7471 C CA . SER A 1 945 ? -65.045 44.377 10.633 1.00 75.25 945 SER A CA 1
ATOM 7472 C C . SER A 1 945 ? -65.057 43.230 9.614 1.00 75.25 945 SER A C 1
ATOM 7474 O O . SER A 1 945 ? -65.343 42.096 9.987 1.00 75.25 945 SER A O 1
ATOM 7476 N N . ARG A 1 946 ? -64.702 43.481 8.344 1.00 78.94 946 ARG A N 1
ATOM 7477 C CA . ARG A 1 946 ? -64.548 42.428 7.322 1.00 78.94 946 ARG A CA 1
ATOM 7478 C C . ARG A 1 946 ? -63.216 41.689 7.420 1.00 78.94 946 ARG A C 1
ATOM 7480 O O . ARG A 1 946 ? -63.164 40.512 7.077 1.00 78.94 946 ARG A O 1
ATOM 7487 N N . PHE A 1 947 ? -62.164 42.371 7.866 1.00 80.75 947 PHE A N 1
ATOM 7488 C CA . PHE A 1 947 ? -60.823 41.802 8.014 1.00 80.75 947 PHE A CA 1
ATOM 7489 C C . PHE A 1 947 ? -60.574 41.183 9.391 1.00 80.75 947 PHE A C 1
ATOM 7491 O O . PHE A 1 947 ? -59.739 40.291 9.515 1.00 80.75 947 PHE A O 1
ATOM 7498 N N . LYS A 1 948 ? -61.328 41.598 10.412 1.00 82.38 948 LYS A N 1
ATOM 7499 C CA . LYS A 1 948 ? -61.216 41.092 11.780 1.00 82.38 948 LYS A CA 1
ATOM 7500 C C . LYS A 1 948 ? -61.253 39.555 11.869 1.00 82.38 948 LYS A C 1
ATOM 7502 O O . LYS A 1 948 ? -60.336 39.015 12.473 1.00 82.38 948 LYS A O 1
ATOM 7507 N N . PRO A 1 949 ? -62.158 38.823 11.185 1.00 84.56 949 PRO A N 1
ATOM 7508 C CA . PRO A 1 949 ? -62.146 37.355 11.207 1.00 84.56 949 PRO A CA 1
ATOM 7509 C C . PRO A 1 949 ? -60.844 36.713 10.696 1.00 84.56 949 PRO A C 1
ATOM 7511 O O . PRO A 1 949 ? -60.487 35.618 11.120 1.00 84.56 949 PRO A O 1
ATOM 7514 N N . ILE A 1 950 ? -60.129 37.379 9.782 1.00 84.12 950 ILE A N 1
ATOM 7515 C CA . ILE A 1 950 ? -58.836 36.910 9.263 1.00 84.12 950 ILE A CA 1
ATOM 7516 C C . ILE A 1 950 ? -57.752 37.113 10.323 1.00 84.12 950 ILE A C 1
ATOM 7518 O O . ILE A 1 950 ? -56.963 36.202 10.551 1.00 84.12 950 ILE A O 1
ATOM 7522 N N . ILE A 1 951 ? -57.735 38.273 10.988 1.00 84.38 951 ILE A N 1
ATOM 7523 C CA . ILE A 1 951 ? -56.789 38.577 12.074 1.00 84.38 951 ILE A CA 1
ATOM 7524 C C . ILE A 1 951 ? -57.035 37.664 13.271 1.00 84.38 951 ILE A C 1
ATOM 7526 O O . ILE A 1 951 ? -56.085 37.075 13.773 1.00 84.38 951 ILE A O 1
ATOM 7530 N N . ASP A 1 952 ? -58.293 37.489 13.672 1.00 83.50 952 ASP A N 1
ATOM 7531 C CA . ASP A 1 952 ? -58.697 36.611 14.774 1.00 83.50 952 ASP A CA 1
ATOM 7532 C C . ASP A 1 952 ? -58.281 35.156 14.508 1.00 83.50 952 ASP A C 1
ATOM 7534 O O . ASP A 1 952 ? -57.934 34.423 15.433 1.00 83.50 952 ASP A O 1
ATOM 7538 N N . ALA A 1 953 ? -58.221 34.740 13.237 1.00 87.12 953 ALA A N 1
ATOM 7539 C CA . ALA A 1 953 ? -57.684 33.434 12.873 1.00 87.12 953 ALA A CA 1
ATOM 7540 C C . ALA A 1 953 ? -56.163 33.308 13.101 1.00 87.12 953 ALA A C 1
ATOM 7542 O O . ALA A 1 953 ? -55.694 32.197 13.324 1.00 87.12 953 ALA A O 1
ATOM 7543 N N . TYR A 1 954 ? -55.387 34.397 13.072 1.00 87.19 954 TYR A N 1
ATOM 7544 C CA . TYR A 1 954 ? -53.952 34.381 13.402 1.00 87.19 954 TYR A CA 1
ATOM 7545 C C . TYR A 1 954 ? -53.680 34.630 14.890 1.00 87.19 954 TYR A C 1
ATOM 7547 O O . TYR A 1 954 ? -52.793 34.002 15.467 1.00 87.19 954 TYR A O 1
ATOM 7555 N N . SER A 1 955 ? -54.427 35.544 15.510 1.00 85.50 955 SER A N 1
ATOM 7556 C CA . SER A 1 955 ? -54.235 35.984 16.896 1.00 85.50 955 SER A CA 1
ATOM 7557 C C . SER A 1 955 ? -54.955 35.101 17.920 1.00 85.50 955 SER A C 1
ATOM 7559 O O . SER A 1 955 ? -54.555 35.071 19.081 1.00 85.50 955 SER A O 1
ATOM 7561 N N . GLY A 1 956 ? -55.965 34.330 17.505 1.00 84.56 956 GLY A N 1
ATOM 7562 C CA . GLY A 1 956 ? -56.772 33.453 18.359 1.00 84.56 956 GLY A CA 1
ATOM 7563 C C . GLY A 1 956 ? -55.996 32.576 19.357 1.00 84.56 956 GLY A C 1
ATOM 7564 O O . GLY A 1 956 ? -56.357 32.578 20.543 1.00 84.56 956 GLY A O 1
ATOM 7565 N N . PRO A 1 957 ? -54.930 31.856 18.943 1.00 88.38 957 PRO A N 1
ATOM 7566 C CA . PRO A 1 957 ? -54.172 30.983 19.840 1.00 88.38 957 PRO A CA 1
ATOM 7567 C C . PRO A 1 957 ? -53.149 31.728 20.723 1.00 88.38 957 PRO A C 1
ATOM 7569 O O . PRO A 1 957 ? -52.587 31.117 21.638 1.00 88.38 957 PRO A O 1
ATOM 7572 N N . MET A 1 958 ? -52.911 33.021 20.476 1.00 88.06 958 MET A N 1
ATOM 7573 C CA . MET A 1 958 ? -51.932 33.855 21.185 1.00 88.06 958 MET A CA 1
ATOM 7574 C C . MET A 1 958 ? -52.547 34.522 22.415 1.00 88.06 958 MET A C 1
ATOM 7576 O O . MET A 1 958 ? -53.751 34.779 22.448 1.00 88.06 958 MET A O 1
ATOM 7580 N N . LYS A 1 959 ? -51.728 34.826 23.429 1.00 88.25 959 LYS A N 1
ATOM 7581 C CA . LYS A 1 959 ? -52.117 35.748 24.509 1.00 88.25 959 LYS A CA 1
ATOM 7582 C C . LYS A 1 959 ? -52.342 37.151 23.928 1.00 88.25 959 LYS A C 1
ATOM 7584 O O . LYS A 1 959 ? -51.705 37.526 22.943 1.00 88.25 959 LYS A O 1
ATOM 7589 N N . ASP A 1 960 ? -53.226 37.932 24.542 1.00 82.81 960 ASP A N 1
ATOM 7590 C CA . ASP A 1 960 ? -53.641 39.232 23.993 1.00 82.81 960 ASP A CA 1
ATOM 7591 C C . ASP A 1 960 ? -52.492 40.250 23.887 1.00 82.81 960 ASP A C 1
ATOM 7593 O O . ASP A 1 960 ? -52.472 41.064 22.966 1.00 82.81 960 ASP A O 1
ATOM 7597 N N . GLU A 1 961 ? -51.483 40.137 24.750 1.00 83.88 961 GLU A N 1
ATOM 7598 C CA . GLU A 1 961 ? -50.277 40.977 24.749 1.00 83.88 961 GLU A CA 1
ATOM 7599 C C . GLU A 1 961 ? -49.328 40.684 23.572 1.00 83.88 961 GLU A C 1
ATOM 7601 O O . GLU A 1 961 ? -48.540 41.542 23.178 1.00 83.88 961 GLU A O 1
ATOM 7606 N N . TYR A 1 962 ? -49.423 39.495 22.965 1.00 87.31 962 TYR A N 1
ATOM 7607 C CA . TYR A 1 962 ? -48.466 39.011 21.963 1.00 87.31 962 TYR A CA 1
ATOM 7608 C C . TYR A 1 962 ? -49.100 38.701 20.600 1.00 87.31 962 TYR A C 1
ATOM 7610 O O . TYR A 1 962 ? -48.568 37.921 19.808 1.00 87.31 962 TYR A O 1
ATOM 7618 N N . ARG A 1 963 ? -50.232 39.337 20.273 1.00 86.81 963 ARG A N 1
ATOM 7619 C CA . ARG A 1 963 ? -50.946 39.131 18.995 1.00 86.81 963 ARG A CA 1
ATOM 7620 C C . ARG A 1 963 ? -50.115 39.453 17.738 1.00 86.81 963 ARG A C 1
ATOM 7622 O O . ARG A 1 963 ? -50.458 38.973 16.664 1.00 86.81 963 ARG A O 1
ATOM 7629 N N . PHE A 1 964 ? -49.017 40.209 17.858 1.00 87.69 964 PHE A N 1
ATOM 7630 C CA . PHE A 1 964 ? -48.092 40.521 16.755 1.00 87.69 964 PHE A CA 1
ATOM 7631 C C . PHE A 1 964 ? -47.145 39.362 16.377 1.00 87.69 964 PHE A C 1
ATOM 7633 O O . PHE A 1 964 ? -46.484 39.425 15.338 1.00 87.69 964 PHE A O 1
ATOM 7640 N N . TRP A 1 965 ? -47.066 38.303 17.193 1.00 89.12 965 TRP A N 1
ATOM 7641 C CA . TRP A 1 965 ? -46.100 37.208 17.028 1.00 89.12 965 TRP A CA 1
ATOM 7642 C C . TRP A 1 965 ? -46.118 36.528 15.645 1.00 89.12 965 TRP A C 1
ATOM 7644 O O . TRP A 1 965 ? -45.043 36.358 15.066 1.00 89.12 965 TRP A O 1
ATOM 7654 N N . PRO A 1 966 ? -47.280 36.215 15.026 1.00 87.25 966 PRO A N 1
ATOM 7655 C CA . PRO A 1 966 ? -47.310 35.677 13.661 1.00 87.25 966 PRO A CA 1
ATOM 7656 C C . PRO A 1 966 ? -46.654 36.598 12.623 1.00 87.25 966 PRO A C 1
ATOM 7658 O O . PRO A 1 966 ? -45.979 36.124 11.711 1.00 87.25 966 PRO A O 1
ATOM 7661 N N . GLY A 1 967 ? -46.822 37.916 12.769 1.00 88.25 967 GLY A N 1
ATOM 7662 C CA . GLY A 1 967 ? -46.178 38.906 11.907 1.00 88.25 967 GLY A CA 1
ATOM 7663 C C . GLY A 1 967 ? -44.665 38.961 12.120 1.00 88.25 967 GLY A C 1
ATOM 7664 O O . GLY A 1 967 ? -43.914 39.033 11.150 1.00 88.25 967 GLY A O 1
ATOM 7665 N N . LEU A 1 968 ? -44.200 38.836 13.367 1.00 88.44 968 LEU A N 1
ATOM 7666 C CA . LEU A 1 968 ? -42.770 38.753 13.683 1.00 88.44 968 LEU A CA 1
ATOM 7667 C C . LEU A 1 968 ? -42.117 37.516 13.043 1.00 88.44 968 LEU A C 1
ATOM 7669 O O . LEU A 1 968 ? -41.045 37.634 12.451 1.00 88.44 968 LEU A O 1
ATOM 7673 N N . LEU A 1 969 ? -42.784 36.355 13.080 1.00 86.38 969 LEU A N 1
ATOM 7674 C CA . LEU A 1 969 ? -42.309 35.131 12.418 1.00 86.38 969 LEU A CA 1
ATOM 7675 C C . LEU A 1 969 ? -42.219 35.275 10.889 1.00 86.38 969 LEU A C 1
ATOM 7677 O O . LEU A 1 969 ? -41.380 34.622 10.270 1.00 86.38 969 LEU A O 1
ATOM 7681 N N . LEU A 1 970 ? -43.046 36.123 10.266 1.00 87.12 970 LEU A N 1
ATOM 7682 C CA . LEU A 1 970 ? -42.935 36.451 8.839 1.00 87.12 970 LEU A CA 1
ATOM 7683 C C . LEU A 1 970 ? -41.758 37.385 8.551 1.00 87.12 970 LEU A C 1
ATOM 7685 O O . LEU A 1 970 ? -41.013 37.145 7.602 1.00 87.12 970 LEU A O 1
ATOM 7689 N N . VAL A 1 971 ? -41.563 38.417 9.376 1.00 87.50 971 VAL A N 1
ATOM 7690 C CA . VAL A 1 971 ? -40.434 39.354 9.245 1.00 87.50 971 VAL A CA 1
ATOM 7691 C C . VAL A 1 971 ? -39.104 38.636 9.442 1.00 87.50 971 VAL A C 1
ATOM 7693 O O . VAL A 1 971 ? -38.179 38.864 8.668 1.00 87.50 971 VAL A O 1
ATOM 7696 N N . ALA A 1 972 ? -39.026 37.706 10.397 1.00 86.12 972 ALA A N 1
ATOM 7697 C CA . ALA A 1 972 ? -37.839 36.888 10.639 1.00 86.12 972 ALA A CA 1
ATOM 7698 C C . ALA A 1 972 ? -37.385 36.097 9.394 1.00 86.12 972 ALA A C 1
ATOM 7700 O O . ALA A 1 972 ? -36.204 35.786 9.267 1.00 86.12 972 ALA A O 1
ATOM 7701 N N . ARG A 1 973 ? -38.280 35.821 8.432 1.00 84.62 973 ARG A N 1
ATOM 7702 C CA . ARG A 1 973 ? -37.945 35.128 7.173 1.00 84.62 973 ARG A CA 1
ATOM 7703 C C . ARG A 1 973 ? -37.250 36.024 6.147 1.00 84.62 973 ARG A C 1
ATOM 7705 O O . ARG A 1 973 ? -36.550 35.503 5.289 1.00 84.62 973 ARG A O 1
ATOM 7712 N N . LEU A 1 974 ? -37.426 37.345 6.209 1.00 79.44 974 LEU A N 1
ATOM 7713 C CA . LEU A 1 974 ? -36.839 38.283 5.246 1.00 79.44 974 LEU A CA 1
ATOM 7714 C C . LEU A 1 974 ? -35.299 38.318 5.280 1.00 79.44 974 LEU A C 1
ATOM 7716 O O . LEU A 1 974 ? -34.707 38.141 4.216 1.00 79.44 974 LEU A O 1
ATOM 7720 N N . PRO A 1 975 ? -34.618 38.480 6.435 1.00 79.12 975 PRO A N 1
ATOM 7721 C CA . PRO A 1 975 ? -33.154 38.441 6.470 1.00 79.12 975 PRO A CA 1
ATOM 7722 C C . PRO A 1 975 ? -32.605 37.060 6.086 1.00 79.12 975 PRO A C 1
ATOM 7724 O O . PRO A 1 975 ? -31.569 36.974 5.434 1.00 79.12 975 PRO A O 1
ATOM 7727 N N . ILE A 1 976 ? -33.328 35.991 6.437 1.00 81.12 976 ILE A N 1
ATOM 7728 C CA . ILE A 1 976 ? -32.992 34.606 6.084 1.00 81.12 976 ILE A CA 1
ATOM 7729 C C . ILE A 1 976 ? -33.090 34.378 4.564 1.00 81.12 976 ILE A C 1
ATOM 7731 O O . ILE A 1 976 ? -32.277 33.678 3.975 1.00 81.12 976 ILE A O 1
ATOM 7735 N N . LEU A 1 977 ? -34.077 34.973 3.902 1.00 76.88 977 LEU A N 1
ATOM 7736 C CA . LEU A 1 977 ? -34.213 34.908 2.450 1.00 76.88 977 LEU A CA 1
ATOM 7737 C C . LEU A 1 977 ? -33.153 35.747 1.737 1.00 76.88 977 LEU A C 1
ATOM 7739 O O . LEU A 1 977 ? -32.525 35.265 0.799 1.00 76.88 977 LEU A O 1
ATOM 7743 N N . LEU A 1 978 ? -32.959 36.990 2.182 1.00 74.81 978 LEU A N 1
ATOM 7744 C CA . LEU A 1 978 ? -32.005 37.911 1.569 1.00 74.81 978 LEU A CA 1
ATOM 7745 C C . LEU A 1 978 ? -30.580 37.361 1.634 1.00 74.81 978 LEU A C 1
ATOM 7747 O O . LEU A 1 978 ? -29.850 37.467 0.651 1.00 74.81 978 LEU A O 1
ATOM 7751 N N . SER A 1 979 ? -30.201 36.721 2.745 1.00 76.00 979 SER A N 1
ATOM 7752 C CA . SER A 1 979 ? -28.877 36.114 2.896 1.00 76.00 979 SER A CA 1
ATOM 7753 C C . SER A 1 979 ? -28.620 35.028 1.844 1.00 76.00 979 SER A C 1
ATOM 7755 O O . SER A 1 979 ? -27.581 35.060 1.194 1.00 76.00 979 SER A O 1
ATOM 7757 N N . VAL A 1 980 ? -29.582 34.129 1.601 1.00 69.88 980 VAL A N 1
ATOM 7758 C CA . VAL A 1 980 ? -29.499 33.062 0.582 1.00 69.88 980 VAL A CA 1
ATOM 7759 C C . VAL A 1 980 ? -29.345 33.640 -0.824 1.00 69.88 980 VAL A C 1
ATOM 7761 O O . VAL A 1 980 ? -28.715 33.030 -1.675 1.00 69.88 980 VAL A O 1
ATOM 7764 N N . THR A 1 981 ? -29.900 34.819 -1.079 1.00 69.00 981 THR A N 1
ATOM 7765 C CA . THR A 1 981 ? -30.019 35.361 -2.439 1.00 69.00 981 THR A CA 1
ATOM 7766 C C . THR A 1 981 ? -28.961 36.400 -2.790 1.00 69.00 981 THR A C 1
ATOM 7768 O O . THR A 1 981 ? -28.763 36.687 -3.959 1.00 69.00 981 THR A O 1
ATOM 7771 N N . LEU A 1 982 ? -28.294 36.990 -1.797 1.00 67.50 982 LEU A N 1
ATOM 7772 C CA . LEU A 1 982 ? -27.206 37.955 -2.004 1.00 67.50 982 LEU A CA 1
ATOM 7773 C C . LEU A 1 982 ? -25.827 37.293 -2.021 1.00 67.50 982 LEU A C 1
ATOM 7775 O O . LEU A 1 982 ? -24.822 37.946 -2.278 1.00 67.50 982 LEU A O 1
ATOM 7779 N N . VAL A 1 983 ? -25.770 36.004 -1.705 1.00 67.69 983 VAL A N 1
ATOM 7780 C CA . VAL A 1 983 ? -24.537 35.238 -1.738 1.00 67.69 983 VAL A CA 1
ATOM 7781 C C . VAL A 1 983 ? -24.275 34.781 -3.166 1.00 67.69 983 VAL A C 1
ATOM 7783 O O . VAL A 1 983 ? -25.053 34.014 -3.725 1.00 67.69 983 VAL A O 1
ATOM 7786 N N . ASP A 1 984 ? -23.126 35.181 -3.711 1.00 58.69 984 ASP A N 1
ATOM 7787 C CA . ASP A 1 984 ? -22.674 34.693 -5.012 1.00 58.69 984 ASP A CA 1
ATOM 7788 C C . ASP A 1 984 ? -22.513 33.165 -4.980 1.00 58.69 984 ASP A C 1
ATOM 7790 O O . ASP A 1 984 ? -23.049 32.465 -5.831 1.00 58.69 984 ASP A O 1
ATOM 7794 N N . SER A 1 985 ? -21.858 32.614 -3.945 1.00 62.91 985 SER A N 1
ATOM 7795 C CA . SER A 1 985 ? -21.621 31.169 -3.794 1.00 62.91 985 SER A CA 1
ATOM 7796 C C . SER A 1 985 ? -22.138 30.584 -2.485 1.00 62.91 985 SER A C 1
ATOM 7798 O O . SER A 1 985 ? -21.562 30.820 -1.419 1.00 62.91 985 SER A O 1
ATOM 7800 N N . PHE A 1 986 ? -23.146 29.706 -2.577 1.00 66.81 986 PHE A N 1
ATOM 7801 C CA . PHE A 1 986 ? -23.633 28.904 -1.446 1.00 66.81 986 PHE A CA 1
ATOM 7802 C C . PHE A 1 986 ? -22.517 28.108 -0.759 1.00 66.81 986 PHE A C 1
ATOM 7804 O O . PHE A 1 986 ? -22.562 27.907 0.452 1.00 66.81 986 PHE A O 1
ATOM 7811 N N . ILE A 1 987 ? -21.499 27.690 -1.520 1.00 63.09 987 ILE A N 1
ATOM 7812 C CA . ILE A 1 987 ? -20.375 26.893 -1.019 1.00 63.09 987 ILE A CA 1
ATOM 7813 C C . ILE A 1 987 ? -19.409 27.762 -0.211 1.00 63.09 987 ILE A C 1
ATOM 7815 O O . ILE A 1 987 ? -19.080 27.429 0.928 1.00 63.09 987 ILE A O 1
ATOM 7819 N N . ARG A 1 988 ? -18.966 28.893 -0.779 1.00 65.00 988 ARG A N 1
ATOM 7820 C CA . ARG A 1 988 ? -17.988 29.779 -0.123 1.00 65.00 988 ARG A CA 1
ATOM 7821 C C . ARG A 1 988 ? -18.576 30.417 1.138 1.00 65.00 988 ARG A C 1
ATOM 7823 O O . ARG A 1 988 ? -17.891 30.520 2.151 1.00 65.00 988 ARG A O 1
ATOM 7830 N N . SER A 1 989 ? -19.863 30.754 1.103 1.00 72.81 989 SER A N 1
ATOM 7831 C CA . SER A 1 989 ? -20.557 31.441 2.197 1.00 72.81 989 SER A CA 1
ATOM 7832 C C . SER A 1 989 ? -21.389 30.511 3.085 1.00 72.81 989 SER A C 1
ATOM 7834 O O . SER A 1 989 ? -22.186 30.991 3.886 1.00 72.81 989 SER A O 1
ATOM 7836 N N . HIS A 1 990 ? -21.203 29.190 2.996 1.00 76.50 990 HIS A N 1
ATOM 7837 C CA . HIS A 1 990 ? -21.979 28.197 3.752 1.00 76.50 990 HIS A CA 1
ATOM 7838 C C . HIS A 1 990 ? -22.020 28.488 5.266 1.00 76.50 990 HIS A C 1
ATOM 7840 O O . HIS A 1 990 ? -23.090 28.511 5.871 1.00 76.50 990 HIS A O 1
ATOM 7846 N N . PHE A 1 991 ? -20.866 28.783 5.878 1.00 80.31 991 PHE A N 1
ATOM 7847 C CA . PHE A 1 991 ? -20.791 29.100 7.311 1.00 80.31 991 PHE A CA 1
ATOM 7848 C C . PHE A 1 991 ? -21.496 30.417 7.650 1.00 80.31 991 PHE A C 1
ATOM 7850 O O . PHE A 1 991 ? -22.199 30.505 8.652 1.00 80.31 991 PHE A O 1
ATOM 7857 N N . PHE A 1 992 ? -21.345 31.427 6.793 1.00 82.25 992 PHE A N 1
ATOM 7858 C CA . PHE A 1 992 ? -22.018 32.711 6.961 1.00 82.25 992 PHE A CA 1
ATOM 7859 C C . PHE A 1 992 ? -23.543 32.547 6.908 1.00 82.25 992 PHE A C 1
ATOM 7861 O O . PHE A 1 992 ? -24.245 33.049 7.782 1.00 82.25 992 PHE A O 1
ATOM 7868 N N . LEU A 1 993 ? -24.054 31.772 5.946 1.00 83.25 993 LEU A N 1
ATOM 7869 C CA . LEU A 1 993 ? -25.484 31.499 5.792 1.00 83.25 993 LEU A CA 1
ATOM 7870 C C . LEU A 1 993 ? -26.070 30.752 6.995 1.00 83.25 993 LEU A C 1
ATOM 7872 O O . LEU A 1 993 ? -27.126 31.147 7.494 1.00 83.25 993 LEU A O 1
ATOM 7876 N N . LEU A 1 994 ? -25.393 29.702 7.473 1.00 85.94 994 LEU A N 1
ATOM 7877 C CA . LEU A 1 994 ? -25.829 28.942 8.649 1.00 85.94 994 LEU A CA 1
ATOM 7878 C C . LEU A 1 994 ? -25.724 29.759 9.942 1.00 85.94 994 LEU A C 1
ATOM 7880 O O . LEU A 1 994 ? -26.621 29.682 10.775 1.00 85.94 994 LEU A O 1
ATOM 7884 N N . SER A 1 995 ? -24.685 30.585 10.089 1.00 85.12 995 SER A N 1
ATOM 7885 C CA . SER A 1 995 ? -24.531 31.496 11.230 1.00 85.12 995 SER A CA 1
ATOM 7886 C C . SER A 1 995 ? -25.642 32.550 11.264 1.00 85.12 995 SER A C 1
ATOM 7888 O O . SER A 1 995 ? -26.274 32.752 12.298 1.00 85.12 995 SER A O 1
ATOM 7890 N N . MET A 1 996 ? -25.969 33.159 10.120 1.00 86.00 996 MET A N 1
ATOM 7891 C CA . MET A 1 996 ? -27.094 34.094 10.003 1.00 86.00 996 MET A CA 1
ATOM 7892 C C . MET A 1 996 ? -28.438 33.432 10.315 1.00 86.00 996 MET A C 1
ATOM 7894 O O . MET A 1 996 ? -29.291 34.032 10.963 1.00 86.00 996 MET A O 1
ATOM 7898 N N . LEU A 1 997 ? -28.640 32.183 9.890 1.00 88.81 997 LEU A N 1
ATOM 7899 C CA . LEU A 1 997 ? -29.850 31.450 10.245 1.00 88.81 997 LEU A CA 1
ATOM 7900 C C . LEU A 1 997 ? -29.904 31.164 11.755 1.00 88.81 997 LEU A C 1
ATOM 7902 O O . LEU A 1 997 ? -30.931 31.398 12.392 1.00 88.81 997 LEU A O 1
ATOM 7906 N N . GLN A 1 998 ? -28.793 30.711 12.337 1.00 88.56 998 GLN A N 1
ATOM 7907 C CA . GLN A 1 998 ? -28.690 30.415 13.764 1.00 88.56 998 GLN A CA 1
ATOM 7908 C C . GLN A 1 998 ? -28.953 31.653 14.626 1.00 88.56 998 GLN A C 1
ATOM 7910 O O . GLN A 1 998 ? -29.677 31.561 15.615 1.00 88.56 998 GLN A O 1
ATOM 7915 N N . THR A 1 999 ? -28.410 32.818 14.258 1.00 88.69 999 THR A N 1
ATOM 7916 C CA . THR A 1 999 ? -28.627 34.061 15.014 1.00 88.69 999 THR A CA 1
ATOM 7917 C C . THR A 1 999 ? -30.098 34.457 15.026 1.00 88.69 999 THR A C 1
ATOM 7919 O O . THR A 1 999 ? -30.637 34.736 16.096 1.00 88.69 999 THR A O 1
ATOM 7922 N N . VAL A 1 1000 ? -30.787 34.398 13.882 1.00 89.25 1000 VAL A N 1
ATOM 7923 C CA . VAL A 1 1000 ? -32.227 34.696 13.817 1.00 89.25 1000 VAL A CA 1
ATOM 7924 C C . VAL A 1 1000 ? -33.037 33.712 14.669 1.00 89.25 1000 VAL A C 1
ATOM 7926 O O . VAL A 1 1000 ? -33.931 34.137 15.399 1.00 89.25 1000 VAL A O 1
ATOM 7929 N N . LEU A 1 1001 ? -32.712 32.415 14.649 1.00 89.75 1001 LEU A N 1
ATOM 7930 C CA . LEU A 1 1001 ? -33.407 31.412 15.468 1.00 89.75 1001 LEU A CA 1
ATOM 7931 C C . LEU A 1 1001 ? -33.193 31.615 16.967 1.00 89.75 1001 LEU A C 1
ATOM 7933 O O . LEU A 1 1001 ? -34.149 31.523 17.734 1.00 89.75 1001 LEU A O 1
ATOM 7937 N N . VAL A 1 1002 ? -31.965 31.924 17.388 1.00 89.56 1002 VAL A N 1
ATOM 7938 C CA . VAL A 1 1002 ? -31.648 32.218 18.793 1.00 89.56 1002 VAL A CA 1
ATOM 7939 C C . VAL A 1 1002 ? -32.371 33.482 19.260 1.00 89.56 1002 VAL A C 1
ATOM 7941 O O . VAL A 1 1002 ? -32.861 33.516 20.387 1.00 89.56 1002 VAL A O 1
ATOM 7944 N N . ILE A 1 1003 ? -32.506 34.500 18.404 1.00 89.25 1003 ILE A N 1
ATOM 7945 C CA . ILE A 1 1003 ? -33.303 35.701 18.704 1.00 89.25 1003 ILE A CA 1
ATOM 7946 C C . ILE A 1 1003 ? -34.785 35.340 18.876 1.00 89.25 1003 ILE A C 1
ATOM 7948 O O . ILE A 1 1003 ? -35.406 35.756 19.849 1.00 89.25 1003 ILE A O 1
ATOM 7952 N N . VAL A 1 1004 ? -35.362 34.532 17.981 1.00 88.94 1004 VAL A N 1
ATOM 7953 C CA . VAL A 1 1004 ? -36.773 34.116 18.092 1.00 88.94 1004 VAL A CA 1
ATOM 7954 C C . VAL A 1 1004 ? -37.008 33.262 19.347 1.00 88.94 1004 VAL A C 1
ATOM 7956 O O . VAL A 1 1004 ? -37.976 33.493 20.071 1.00 88.94 1004 VAL A O 1
ATOM 7959 N N . LEU A 1 1005 ? -36.112 32.318 19.652 1.00 88.56 1005 LEU A N 1
ATOM 7960 C CA . LEU A 1 1005 ? -36.192 31.469 20.847 1.00 88.56 1005 LEU A CA 1
ATOM 7961 C C . LEU A 1 1005 ? -36.019 32.266 22.146 1.00 88.56 1005 LEU A C 1
ATOM 7963 O O . LEU A 1 1005 ? -36.762 32.038 23.101 1.00 88.56 1005 LEU A O 1
ATOM 7967 N N . SER A 1 1006 ? -35.071 33.209 22.186 1.00 87.56 1006 SER A N 1
ATOM 7968 C CA . SER A 1 1006 ? -34.842 34.048 23.367 1.00 87.56 1006 SER A CA 1
ATOM 7969 C C . SER A 1 1006 ? -36.034 34.959 23.639 1.00 87.56 1006 SER A C 1
ATOM 7971 O O . SER A 1 1006 ? -36.507 34.999 24.772 1.00 87.56 1006 SER A O 1
ATOM 7973 N N . LEU A 1 1007 ? -36.606 35.585 22.604 1.00 87.19 1007 LEU A N 1
ATOM 7974 C CA . LEU A 1 1007 ? -37.846 36.358 22.723 1.00 87.19 1007 LEU A CA 1
ATOM 7975 C C . LEU A 1 1007 ? -39.007 35.490 23.228 1.00 87.19 1007 LEU A C 1
ATOM 7977 O O . LEU A 1 1007 ? -39.706 35.885 24.159 1.00 87.19 1007 LEU A O 1
ATOM 7981 N N . GLY A 1 1008 ? -39.179 34.281 22.683 1.00 84.81 1008 GLY A N 1
ATOM 7982 C CA . GLY A 1 1008 ? -40.221 33.348 23.126 1.00 84.81 1008 GLY A CA 1
ATOM 7983 C C . GLY A 1 1008 ? -40.088 32.937 24.599 1.00 84.81 1008 GLY A C 1
ATOM 7984 O O . GLY A 1 1008 ? -41.095 32.832 25.305 1.00 84.81 1008 GLY A O 1
ATOM 7985 N N . HIS A 1 1009 ? -38.854 32.751 25.083 1.00 85.12 1009 HIS A N 1
ATOM 7986 C CA . HIS A 1 1009 ? -38.566 32.460 26.490 1.00 85.12 1009 HIS A CA 1
ATOM 7987 C C . HIS A 1 1009 ? -38.783 33.685 27.392 1.00 85.12 1009 HIS A C 1
ATOM 7989 O O . HIS A 1 1009 ? -39.444 33.573 28.424 1.00 85.12 1009 HIS A O 1
ATOM 7995 N N . CYS A 1 1010 ? -38.288 34.864 26.996 1.00 85.56 1010 CYS A N 1
ATOM 7996 C CA . CYS A 1 1010 ? -38.480 36.120 27.729 1.00 85.56 1010 CYS A CA 1
ATOM 7997 C C . CYS A 1 1010 ? -39.965 36.450 27.944 1.00 85.56 1010 CYS A C 1
ATOM 7999 O O . CYS A 1 1010 ? -40.328 36.980 28.990 1.00 85.56 1010 CYS A O 1
ATOM 8001 N N . PHE A 1 1011 ? -40.836 36.084 27.000 1.00 85.06 1011 PHE A N 1
ATOM 8002 C CA . PHE A 1 1011 ? -42.284 36.295 27.098 1.00 85.06 1011 PHE A CA 1
ATOM 8003 C C . PHE A 1 1011 ? -43.038 35.231 27.915 1.00 85.06 1011 PHE A C 1
ATOM 8005 O O . PHE A 1 1011 ? -44.268 35.238 27.941 1.00 85.06 1011 PHE A O 1
ATOM 8012 N N . SER A 1 1012 ? -42.343 34.309 28.600 1.00 80.31 1012 SER A N 1
ATOM 8013 C CA . SER A 1 1012 ? -42.968 33.252 29.422 1.00 80.31 1012 SER A CA 1
ATOM 8014 C C . SER A 1 1012 ? -44.065 32.475 28.665 1.00 80.31 1012 SER A C 1
ATOM 8016 O O . SER A 1 1012 ? -45.130 32.145 29.204 1.00 80.31 1012 SER A O 1
ATOM 8018 N N . GLY A 1 1013 ? -43.814 32.209 27.377 1.00 82.50 1013 GLY A N 1
ATOM 8019 C CA . GLY A 1 1013 ? -44.744 31.567 26.450 1.00 82.50 1013 GLY A CA 1
ATOM 8020 C C . GLY A 1 1013 ? -45.768 32.528 25.833 1.00 82.50 1013 GLY A C 1
ATOM 8021 O O . GLY A 1 1013 ? -46.526 33.205 26.527 1.00 82.50 1013 GLY A O 1
ATOM 8022 N N . VAL A 1 1014 ? -45.839 32.517 24.504 1.00 88.75 1014 VAL A N 1
ATOM 8023 C CA . VAL A 1 1014 ? -46.670 33.405 23.677 1.00 88.75 1014 VAL A CA 1
ATOM 8024 C C . VAL A 1 1014 ? -48.095 32.864 23.487 1.00 88.75 1014 VAL A C 1
ATOM 8026 O O . VAL A 1 1014 ? -49.063 33.623 23.395 1.00 88.75 1014 VAL A O 1
ATOM 8029 N N . TYR A 1 1015 ? -48.247 31.540 23.464 1.00 89.38 1015 TYR A N 1
ATOM 8030 C CA . TYR A 1 1015 ? -49.530 30.874 23.254 1.00 89.38 1015 TYR A CA 1
ATOM 8031 C C . TYR A 1 1015 ? -50.347 30.752 24.542 1.00 89.38 1015 TYR A C 1
ATOM 8033 O O . TYR A 1 1015 ? -49.795 30.536 25.624 1.00 89.38 1015 TYR A O 1
ATOM 8041 N N . LYS A 1 1016 ? -51.681 30.780 24.405 1.00 88.31 1016 LYS A N 1
ATOM 8042 C CA . LYS A 1 1016 ? -52.630 30.511 25.505 1.00 88.31 1016 LYS A CA 1
ATOM 8043 C C . LYS A 1 1016 ? -52.491 29.086 26.046 1.00 88.31 1016 LYS A C 1
ATOM 8045 O O . LYS A 1 1016 ? -52.513 28.871 27.253 1.00 88.31 1016 LYS A O 1
ATOM 8050 N N . LYS A 1 1017 ? -52.337 28.100 25.154 1.00 88.81 1017 LYS A N 1
ATOM 8051 C CA . LYS A 1 1017 ? -52.128 26.693 25.524 1.00 88.81 1017 LYS A CA 1
ATOM 8052 C C . LYS A 1 1017 ? -50.637 26.397 25.654 1.00 88.81 1017 LYS A C 1
ATOM 8054 O O . LYS A 1 1017 ? -49.885 26.584 24.699 1.00 88.81 1017 LYS A O 1
ATOM 8059 N N . ARG A 1 1018 ? -50.223 25.838 26.797 1.00 87.81 1018 ARG A N 1
ATOM 8060 C CA . ARG A 1 1018 ? -48.821 25.456 27.049 1.00 87.81 1018 ARG A CA 1
ATOM 8061 C C . ARG A 1 1018 ? -48.276 24.481 26.000 1.00 87.81 1018 ARG A C 1
ATOM 8063 O O . ARG A 1 1018 ? -47.135 24.635 25.583 1.00 87.81 1018 ARG A O 1
ATOM 8070 N N . ILE A 1 1019 ? -49.101 23.547 25.521 1.00 87.94 1019 ILE A N 1
ATOM 8071 C CA . ILE A 1 1019 ? -48.696 22.572 24.499 1.00 87.94 1019 ILE A CA 1
ATOM 8072 C C . ILE A 1 1019 ? -48.273 23.232 23.178 1.00 87.94 1019 ILE A C 1
ATOM 8074 O O . ILE A 1 1019 ? -47.316 22.781 22.563 1.00 87.94 1019 ILE A O 1
ATOM 8078 N N . ASN A 1 1020 ? -48.896 24.347 22.781 1.00 89.56 1020 ASN A N 1
ATOM 8079 C CA . ASN A 1 1020 ? -48.530 25.056 21.552 1.00 89.56 1020 ASN A CA 1
ATOM 8080 C C . ASN A 1 1020 ? -47.157 25.737 21.682 1.00 89.56 1020 ASN A C 1
ATOM 8082 O O . ASN A 1 1020 ? -46.372 25.694 20.740 1.00 89.56 1020 ASN A O 1
ATOM 8086 N N . ASN A 1 1021 ? -46.837 26.287 22.864 1.00 89.25 1021 ASN A N 1
ATOM 8087 C CA . ASN A 1 1021 ? -45.491 26.796 23.153 1.00 89.25 1021 ASN A CA 1
ATOM 8088 C C . ASN A 1 1021 ? -44.446 25.669 23.062 1.00 89.25 1021 ASN A C 1
ATOM 8090 O O . ASN A 1 1021 ? -43.395 25.858 22.461 1.00 89.25 1021 ASN A O 1
ATOM 8094 N N . ILE A 1 1022 ? -44.748 24.488 23.620 1.00 89.94 1022 ILE A N 1
ATOM 8095 C CA . ILE A 1 1022 ? -43.849 23.321 23.575 1.00 89.94 1022 ILE A CA 1
ATOM 8096 C C . ILE A 1 1022 ? -43.633 22.854 22.131 1.00 89.94 1022 ILE A C 1
ATOM 8098 O O . ILE A 1 1022 ? -42.495 22.628 21.739 1.00 89.94 1022 ILE A O 1
ATOM 8102 N N . ILE A 1 1023 ? -44.700 22.747 21.332 1.00 90.19 1023 ILE A N 1
ATOM 8103 C CA . ILE A 1 1023 ? -44.619 22.322 19.926 1.00 90.19 1023 ILE A CA 1
ATOM 8104 C C . ILE A 1 1023 ? -43.790 23.314 19.097 1.00 90.19 1023 ILE A C 1
ATOM 8106 O O . ILE A 1 1023 ? -42.957 22.895 18.296 1.00 90.19 1023 ILE A O 1
ATOM 8110 N N . GLU A 1 1024 ? -43.979 24.624 19.281 1.00 89.69 1024 GLU A N 1
ATOM 8111 C CA . GLU A 1 1024 ? -43.192 25.630 18.559 1.00 89.69 1024 GLU A CA 1
ATOM 8112 C C . GLU A 1 1024 ? -41.707 25.575 18.937 1.00 89.69 1024 GLU A C 1
ATOM 8114 O O . GLU A 1 1024 ? -40.854 25.508 18.050 1.00 89.69 1024 GLU A O 1
ATOM 8119 N N . VAL A 1 1025 ? -41.397 25.519 20.237 1.00 91.31 1025 VAL A N 1
ATOM 8120 C CA . VAL A 1 1025 ? -40.016 25.372 20.722 1.00 91.31 1025 VAL A CA 1
ATOM 8121 C C . VAL A 1 1025 ? -39.400 24.065 20.226 1.00 91.31 1025 VAL A C 1
ATOM 8123 O O . VAL A 1 1025 ? -38.247 24.075 19.818 1.00 91.31 1025 VAL A O 1
ATOM 8126 N N . TRP A 1 1026 ? -40.154 22.963 20.182 1.00 93.19 1026 TRP A N 1
ATOM 8127 C CA . TRP A 1 1026 ? -39.692 21.672 19.662 1.00 93.19 1026 TRP A CA 1
ATOM 8128 C C . TRP A 1 1026 ? -39.234 21.755 18.202 1.00 93.19 1026 TRP A C 1
ATOM 8130 O O . TRP A 1 1026 ? -38.137 21.301 17.873 1.00 93.19 1026 TRP A O 1
ATOM 8140 N N . PHE A 1 1027 ? -40.030 22.379 17.326 1.00 92.75 1027 PHE A N 1
ATOM 8141 C CA . PHE A 1 1027 ? -39.645 22.555 15.923 1.00 92.75 1027 PHE A CA 1
ATOM 8142 C C . PHE A 1 1027 ? -38.438 23.486 15.775 1.00 92.75 1027 PHE A C 1
ATOM 8144 O O . PHE A 1 1027 ? -37.489 23.144 15.070 1.00 92.75 1027 PHE A O 1
ATOM 8151 N N . LEU A 1 1028 ? -38.426 24.629 16.465 1.00 90.75 1028 LEU A N 1
ATOM 8152 C CA . LEU A 1 1028 ? -37.294 25.561 16.420 1.00 90.75 1028 LEU A CA 1
ATOM 8153 C C . LEU A 1 1028 ? -36.008 24.937 16.985 1.00 90.75 1028 LEU A C 1
ATOM 8155 O O . LEU A 1 1028 ? -34.930 25.137 16.433 1.00 90.75 1028 LEU A O 1
ATOM 8159 N N . PHE A 1 1029 ? -36.114 24.133 18.041 1.00 91.50 1029 PHE A N 1
ATOM 8160 C CA . PHE A 1 1029 ? -34.987 23.428 18.642 1.00 91.50 1029 PHE A CA 1
ATOM 8161 C C . PHE A 1 1029 ? -34.430 22.338 17.721 1.00 91.50 1029 PHE A C 1
ATOM 8163 O O . PHE A 1 1029 ? -33.217 22.270 17.534 1.00 91.50 1029 PHE A O 1
ATOM 8170 N N . ASN A 1 1030 ? -35.291 21.542 17.076 1.00 92.69 1030 ASN A N 1
ATOM 8171 C CA . ASN A 1 1030 ? -34.865 20.589 16.044 1.00 92.69 1030 ASN A CA 1
ATOM 8172 C C . ASN A 1 1030 ? -34.107 21.313 14.912 1.00 92.69 1030 ASN A C 1
ATOM 8174 O O . ASN A 1 1030 ? -33.054 20.849 14.479 1.00 92.69 1030 ASN A O 1
ATOM 8178 N N . LEU A 1 1031 ? -34.575 22.494 14.494 1.00 90.50 1031 LEU A N 1
ATOM 8179 C CA . LEU A 1 1031 ? -33.904 23.294 13.466 1.00 90.50 1031 LEU A CA 1
ATOM 8180 C C . LEU A 1 1031 ? -32.514 23.774 13.922 1.00 90.50 1031 LEU A C 1
ATOM 8182 O O . LEU A 1 1031 ? -31.557 23.667 13.157 1.00 90.50 1031 LEU A O 1
ATOM 8186 N N . CYS A 1 1032 ? -32.380 24.229 15.172 1.00 91.00 1032 CYS A N 1
ATOM 8187 C CA . CYS A 1 1032 ? -31.089 24.581 15.775 1.00 91.00 1032 CYS A CA 1
ATOM 8188 C C . CYS A 1 1032 ? -30.132 23.381 15.855 1.00 91.00 1032 CYS A C 1
ATOM 8190 O O . CYS A 1 1032 ? -28.950 23.531 15.552 1.00 91.00 1032 CYS A O 1
ATOM 8192 N N . ILE A 1 1033 ? -30.626 22.191 16.222 1.00 90.44 1033 ILE A N 1
ATOM 8193 C CA . ILE A 1 1033 ? -29.826 20.954 16.210 1.00 90.44 1033 ILE A CA 1
ATOM 8194 C C . ILE A 1 1033 ? -29.340 20.664 14.791 1.00 90.44 1033 ILE A C 1
ATOM 8196 O O . ILE A 1 1033 ? -28.156 20.406 14.592 1.00 90.44 1033 ILE A O 1
ATOM 8200 N N . MET A 1 1034 ? -30.225 20.753 13.797 1.00 88.19 1034 MET A N 1
ATOM 8201 C CA . MET A 1 1034 ? -29.870 20.492 12.404 1.00 88.19 1034 MET A CA 1
ATOM 8202 C C . MET A 1 1034 ? -28.764 21.438 11.912 1.00 88.19 1034 MET A C 1
ATOM 8204 O O . MET A 1 1034 ? -27.828 20.992 11.248 1.00 88.19 1034 MET A O 1
ATOM 8208 N N . ILE A 1 1035 ? -28.815 22.722 12.280 1.00 88.81 1035 ILE A N 1
ATOM 8209 C CA . ILE A 1 1035 ? -27.770 23.705 11.949 1.00 88.81 1035 ILE A CA 1
ATOM 8210 C C . ILE A 1 1035 ? -26.470 23.408 12.700 1.00 88.81 1035 ILE A C 1
ATOM 8212 O O . ILE A 1 1035 ? -25.408 23.366 12.081 1.00 88.81 1035 ILE A O 1
ATOM 8216 N N . GLY A 1 1036 ? -26.543 23.163 14.011 1.00 85.50 1036 GLY A N 1
ATOM 8217 C CA . GLY A 1 1036 ? -25.378 22.861 14.844 1.00 85.50 1036 GLY A CA 1
ATOM 8218 C C . GLY A 1 1036 ? -24.623 21.621 14.366 1.00 85.50 1036 GLY A C 1
ATOM 8219 O O . GLY A 1 1036 ? -23.402 21.663 14.232 1.00 85.50 1036 GLY A O 1
ATOM 8220 N N . LEU A 1 1037 ? -25.345 20.550 14.019 1.00 85.38 1037 LEU A N 1
ATOM 8221 C CA . LEU A 1 1037 ? -24.764 19.332 13.448 1.00 85.38 1037 LEU A CA 1
ATOM 8222 C C . LEU A 1 1037 ? -24.170 19.582 12.054 1.00 85.38 1037 LEU A C 1
ATOM 8224 O O . LEU A 1 1037 ? -23.082 19.089 11.769 1.00 85.38 1037 LEU A O 1
ATOM 8228 N N . SER A 1 1038 ? -24.829 20.393 11.215 1.00 81.94 1038 SER A N 1
ATOM 8229 C CA . SER A 1 1038 ? -24.310 20.754 9.884 1.00 81.94 1038 SER A CA 1
ATOM 8230 C C . SER A 1 1038 ? -22.986 21.526 9.965 1.00 81.94 1038 SER A C 1
ATOM 8232 O O . SER A 1 1038 ? -22.096 21.321 9.143 1.00 81.94 1038 SER A O 1
ATOM 8234 N N . VAL A 1 1039 ? -22.821 22.386 10.978 1.00 82.25 1039 VAL A N 1
ATOM 8235 C CA . VAL A 1 1039 ? -21.559 23.101 11.232 1.00 82.25 1039 VAL A CA 1
ATOM 8236 C C . VAL A 1 1039 ? -20.504 22.171 11.839 1.00 82.25 1039 VAL A C 1
ATOM 8238 O O . VAL A 1 1039 ? -19.359 22.180 11.389 1.00 82.25 1039 VAL A O 1
ATOM 8241 N N . ALA A 1 1040 ? -20.877 21.356 12.830 1.00 81.50 1040 ALA A N 1
ATOM 8242 C CA . ALA A 1 1040 ? -19.950 20.486 13.556 1.00 81.50 1040 ALA A CA 1
ATOM 8243 C C . ALA A 1 1040 ? -19.336 19.385 12.673 1.00 81.50 1040 ALA A C 1
ATOM 8245 O O . ALA A 1 1040 ? -18.157 19.071 12.816 1.00 81.50 1040 ALA A O 1
ATOM 8246 N N . PHE A 1 1041 ? -20.104 18.829 11.731 1.00 75.81 1041 PHE A N 1
ATOM 8247 C CA . PHE A 1 1041 ? -19.677 17.700 10.895 1.00 75.81 1041 PHE A CA 1
ATOM 8248 C C . PHE A 1 1041 ? -19.245 18.089 9.469 1.00 75.81 1041 PHE A C 1
ATOM 8250 O O . PHE A 1 1041 ? -19.047 17.218 8.623 1.00 75.81 1041 PHE A O 1
ATOM 8257 N N . LYS A 1 1042 ? -18.995 19.381 9.199 1.00 66.81 1042 LYS A N 1
ATOM 8258 C CA . LYS A 1 1042 ? -18.589 19.886 7.870 1.00 66.81 1042 LYS A CA 1
ATOM 8259 C C . LYS A 1 1042 ? -17.370 19.165 7.265 1.00 66.81 1042 LYS A C 1
ATOM 8261 O O . LYS A 1 1042 ? -17.329 18.975 6.054 1.00 66.81 1042 LYS A O 1
ATOM 8266 N N . ASN A 1 1043 ? -16.391 18.783 8.088 1.00 63.28 1043 ASN A N 1
ATOM 8267 C CA . ASN A 1 1043 ? -15.131 18.173 7.632 1.00 63.28 1043 ASN A CA 1
ATOM 8268 C C . ASN A 1 1043 ? -15.176 16.634 7.549 1.00 63.28 1043 ASN A C 1
ATOM 8270 O O . ASN A 1 1043 ? -14.193 16.018 7.143 1.00 63.28 1043 ASN A O 1
ATOM 8274 N N . HIS A 1 1044 ? -16.286 16.010 7.953 1.00 65.56 1044 HIS A N 1
ATOM 8275 C CA . HIS A 1 1044 ? -16.488 14.567 7.833 1.00 65.56 1044 HIS A CA 1
ATOM 8276 C C . HIS A 1 1044 ? -17.127 14.210 6.482 1.00 65.56 1044 HIS A C 1
ATOM 8278 O O . HIS A 1 1044 ? -17.593 15.078 5.746 1.00 65.56 1044 HIS A O 1
ATOM 8284 N N . SER A 1 1045 ? -17.124 12.922 6.130 1.00 65.38 1045 SER A N 1
ATOM 8285 C CA . SER A 1 1045 ? -17.628 12.446 4.840 1.00 65.38 1045 SER A CA 1
ATOM 8286 C C . SER A 1 1045 ? -19.079 12.876 4.579 1.00 65.38 1045 SER A C 1
ATOM 8288 O O . SER A 1 1045 ? -19.917 12.887 5.483 1.00 65.38 1045 SER A O 1
ATOM 8290 N N . GLU A 1 1046 ? -19.404 13.170 3.313 1.00 65.69 1046 GLU A N 1
ATOM 8291 C CA . GLU A 1 1046 ? -20.751 13.594 2.888 1.00 65.69 1046 GLU A CA 1
ATOM 8292 C C . GLU A 1 1046 ? -21.858 12.609 3.317 1.00 65.69 1046 GLU A C 1
ATOM 8294 O O . GLU A 1 1046 ? -23.008 13.004 3.517 1.00 65.69 1046 GLU A O 1
ATOM 8299 N N . SER A 1 1047 ? -21.517 11.332 3.526 1.00 69.38 1047 SER A N 1
ATOM 8300 C CA . SER A 1 1047 ? -22.422 10.308 4.056 1.00 69.38 1047 SER A CA 1
ATOM 8301 C C . SER A 1 1047 ? -22.910 10.609 5.477 1.00 69.38 1047 SER A C 1
ATOM 8303 O O . SER A 1 1047 ? -24.075 10.369 5.777 1.00 69.38 1047 SER A O 1
ATOM 8305 N N . VAL A 1 1048 ? -22.060 11.160 6.349 1.00 73.94 1048 VAL A N 1
ATOM 8306 C CA . VAL A 1 1048 ? -22.417 11.469 7.746 1.00 73.94 1048 VAL A CA 1
ATOM 8307 C C . VAL A 1 1048 ? -23.385 12.651 7.810 1.00 73.94 1048 VAL A C 1
ATOM 8309 O O . VAL A 1 1048 ? -24.386 12.589 8.525 1.00 73.94 1048 VAL A O 1
ATOM 8312 N N . ASN A 1 1049 ? -23.151 13.685 6.996 1.00 71.75 1049 ASN A N 1
ATOM 8313 C CA . ASN A 1 1049 ? -24.048 14.843 6.904 1.00 71.75 1049 ASN A CA 1
ATOM 8314 C C . ASN A 1 1049 ? -25.442 14.442 6.393 1.00 71.75 1049 ASN A C 1
ATOM 8316 O O . ASN A 1 1049 ? -26.455 14.896 6.929 1.00 71.75 1049 ASN A O 1
ATOM 8320 N N . LYS A 1 1050 ? -25.511 13.518 5.422 1.00 74.25 1050 LYS A N 1
ATOM 8321 C CA . LYS A 1 1050 ? -26.782 12.946 4.942 1.00 74.25 1050 LYS A CA 1
ATOM 8322 C C . LYS A 1 1050 ? -27.549 12.211 6.047 1.00 74.25 1050 LYS A C 1
ATOM 8324 O O . LYS A 1 1050 ? -28.766 12.371 6.138 1.00 74.25 1050 LYS A O 1
ATOM 8329 N N . ILE A 1 1051 ? -26.862 11.427 6.884 1.00 80.88 1051 ILE A N 1
ATOM 8330 C CA . ILE A 1 1051 ? -27.491 10.642 7.959 1.00 80.88 1051 ILE A CA 1
ATOM 8331 C C . ILE A 1 1051 ? -28.180 11.561 8.973 1.00 80.88 1051 ILE A C 1
ATOM 8333 O O . ILE A 1 1051 ? -29.376 11.407 9.218 1.00 80.88 1051 ILE A O 1
ATOM 8337 N N . TRP A 1 1052 ? -27.471 12.551 9.523 1.00 82.31 1052 TRP A N 1
ATOM 8338 C CA . TRP A 1 1052 ? -28.036 13.428 10.557 1.00 82.31 1052 TRP A CA 1
ATOM 8339 C C . TRP A 1 1052 ? -29.177 14.300 10.049 1.00 82.31 1052 TRP A C 1
ATOM 8341 O O . TRP A 1 1052 ? -30.210 14.402 10.709 1.00 82.31 1052 TRP A O 1
ATOM 8351 N N . TYR A 1 1053 ? -29.040 14.863 8.848 1.00 83.38 1053 TYR A N 1
ATOM 8352 C CA . TYR A 1 1053 ? -30.139 15.586 8.216 1.00 83.38 1053 TYR A CA 1
ATOM 8353 C C . TYR A 1 1053 ? -31.372 14.688 8.044 1.00 83.38 1053 TYR A C 1
ATOM 8355 O O . TYR A 1 1053 ? -32.488 15.100 8.361 1.00 83.38 1053 TYR A O 1
ATOM 8363 N N . SER A 1 1054 ? -31.184 13.439 7.598 1.00 84.00 1054 SER A N 1
ATOM 8364 C CA . SER A 1 1054 ? -32.281 12.476 7.458 1.00 84.00 1054 SER A CA 1
ATOM 8365 C C . SER A 1 1054 ? -32.935 12.144 8.803 1.00 84.00 1054 SER A C 1
ATOM 8367 O O . SER A 1 1054 ? -34.153 11.982 8.855 1.00 84.00 1054 SER A O 1
ATOM 8369 N N . ILE A 1 1055 ? -32.166 12.077 9.894 1.00 88.38 1055 ILE A N 1
ATOM 8370 C CA . ILE A 1 1055 ? -32.689 11.867 11.254 1.00 88.38 1055 ILE A CA 1
ATOM 8371 C C . ILE A 1 1055 ? -33.534 13.067 11.698 1.00 88.38 1055 ILE A C 1
ATOM 8373 O O . ILE A 1 1055 ? -34.693 12.884 12.070 1.00 88.38 1055 ILE A O 1
ATOM 8377 N N . CYS A 1 1056 ? -33.003 14.292 11.609 1.00 89.50 1056 CYS A N 1
ATOM 8378 C CA . CYS A 1 1056 ? -33.732 15.517 11.962 1.00 89.50 1056 CYS A CA 1
ATOM 8379 C C . CYS A 1 1056 ? -35.044 15.638 11.178 1.00 89.50 1056 CYS A C 1
ATOM 8381 O O . CYS A 1 1056 ? -36.098 15.941 11.748 1.00 89.50 1056 CYS A O 1
ATOM 8383 N N . LEU A 1 1057 ? -34.989 15.319 9.883 1.00 88.12 1057 LEU A N 1
ATOM 8384 C CA . LEU A 1 1057 ? -36.146 15.334 9.006 1.00 88.12 1057 LEU A CA 1
ATOM 8385 C C . LEU A 1 1057 ? -37.153 14.223 9.339 1.00 88.12 1057 LEU A C 1
ATOM 8387 O O . LEU A 1 1057 ? -38.359 14.464 9.330 1.00 88.12 1057 LEU A O 1
ATOM 8391 N N . SER A 1 1058 ? -36.686 13.029 9.705 1.00 89.69 1058 SER A N 1
ATOM 8392 C CA . SER A 1 1058 ? -37.557 11.943 10.174 1.00 89.69 1058 SER A CA 1
ATOM 8393 C C . SER A 1 1058 ? -38.311 12.356 11.439 1.00 89.69 1058 SER A C 1
ATOM 8395 O O . SER A 1 1058 ? -39.529 12.199 11.502 1.00 89.69 1058 SER A O 1
ATOM 8397 N N . ILE A 1 1059 ? -37.629 12.993 12.399 1.00 91.75 1059 ILE A N 1
ATOM 8398 C CA . ILE A 1 1059 ? -38.249 13.537 13.619 1.00 91.75 1059 ILE A CA 1
ATOM 8399 C C . ILE A 1 1059 ? -39.312 14.588 13.270 1.00 91.75 1059 ILE A C 1
ATOM 8401 O O . ILE A 1 1059 ? -40.408 14.572 13.837 1.00 91.75 1059 ILE A O 1
ATOM 8405 N N . PHE A 1 1060 ? -39.022 15.478 12.315 1.00 91.62 1060 PHE A N 1
ATOM 8406 C CA . PHE A 1 1060 ? -39.994 16.452 11.819 1.00 91.62 1060 PHE A CA 1
ATOM 8407 C C . PHE A 1 1060 ? -41.231 15.763 11.227 1.00 91.62 1060 PHE A C 1
ATOM 8409 O O . PHE A 1 1060 ? -42.354 16.081 11.621 1.00 91.62 1060 PHE A O 1
ATOM 8416 N N . THR A 1 1061 ? -41.047 14.790 10.327 1.00 89.69 1061 THR A N 1
ATOM 8417 C CA . THR A 1 1061 ? -42.171 14.084 9.690 1.00 89.69 1061 THR A CA 1
ATOM 8418 C C . THR A 1 1061 ? -43.005 13.290 10.694 1.00 89.69 1061 THR A C 1
ATOM 8420 O O . THR A 1 1061 ? -44.228 13.387 10.659 1.00 89.69 1061 THR A O 1
ATOM 8423 N N . ALA A 1 1062 ? -42.382 12.597 11.650 1.00 91.56 1062 ALA A N 1
ATOM 8424 C CA . ALA A 1 1062 ? -43.090 11.898 12.721 1.00 91.56 1062 ALA A CA 1
ATOM 8425 C C . ALA A 1 1062 ? -43.903 12.868 13.596 1.00 91.56 1062 ALA A C 1
ATOM 8427 O O . ALA A 1 1062 ? -45.055 12.587 13.937 1.00 91.56 1062 ALA A O 1
ATOM 8428 N N . SER A 1 1063 ? -43.345 14.046 13.899 1.00 92.12 1063 SER A N 1
ATOM 8429 C CA . SER A 1 1063 ? -44.045 15.105 14.639 1.00 92.12 1063 SER A CA 1
ATOM 8430 C C . SER A 1 1063 ? -45.235 15.656 13.842 1.00 92.12 1063 SER A C 1
ATOM 8432 O O . SER A 1 1063 ? -46.313 15.853 14.397 1.00 92.12 1063 SER A O 1
ATOM 8434 N N . PHE A 1 1064 ? -45.080 15.854 12.528 1.00 91.12 1064 PHE A N 1
ATOM 8435 C CA . PHE A 1 1064 ? -46.165 16.280 11.640 1.00 91.12 1064 PHE A CA 1
ATOM 8436 C C . PHE A 1 1064 ? -47.292 15.244 11.553 1.00 91.12 1064 PHE A C 1
ATOM 8438 O O . PHE A 1 1064 ? -48.459 15.603 11.716 1.00 91.12 1064 PHE A O 1
ATOM 8445 N N . VAL A 1 1065 ? -46.960 13.962 11.365 1.00 90.69 1065 VAL A N 1
ATOM 8446 C CA . VAL A 1 1065 ? -47.954 12.877 11.363 1.00 90.69 1065 VAL A CA 1
ATOM 8447 C C . VAL A 1 1065 ? -48.666 12.806 12.711 1.00 90.69 1065 VAL A C 1
ATOM 8449 O O . VAL A 1 1065 ? -49.887 12.698 12.736 1.00 90.69 1065 VAL A O 1
ATOM 8452 N N . SER A 1 1066 ? -47.946 12.968 13.824 1.00 90.88 1066 SER A N 1
ATOM 8453 C CA . SER A 1 1066 ? -48.547 13.006 15.164 1.00 90.88 1066 SER A CA 1
ATOM 8454 C C . SER A 1 1066 ? -49.555 14.149 15.317 1.00 90.88 1066 SER A C 1
ATOM 8456 O O . SER A 1 1066 ? -50.617 13.949 15.900 1.00 90.88 1066 SER A O 1
ATOM 8458 N N . ILE A 1 1067 ? -49.281 15.328 14.742 1.00 90.00 1067 ILE A N 1
ATOM 8459 C CA . ILE A 1 1067 ? -50.231 16.454 14.718 1.00 90.00 1067 ILE A CA 1
ATOM 8460 C C . ILE A 1 1067 ? -51.471 16.106 13.883 1.00 90.00 1067 ILE A C 1
ATOM 8462 O O . ILE A 1 1067 ? -52.587 16.367 14.327 1.00 90.00 1067 ILE A O 1
ATOM 8466 N N . ILE A 1 1068 ? -51.308 15.490 12.707 1.00 89.19 1068 ILE A N 1
ATOM 8467 C CA . ILE A 1 1068 ? -52.446 15.057 11.875 1.00 89.19 1068 ILE A CA 1
ATOM 8468 C C . ILE A 1 1068 ? -53.295 14.021 12.616 1.00 89.19 1068 ILE A C 1
ATOM 8470 O O . ILE A 1 1068 ? -54.513 14.172 12.679 1.00 89.19 1068 ILE A O 1
ATOM 8474 N N . VAL A 1 1069 ? -52.668 12.998 13.204 1.00 89.38 1069 VAL A N 1
ATOM 8475 C CA . VAL A 1 1069 ? -53.353 11.950 13.977 1.00 89.38 1069 VAL A CA 1
ATOM 8476 C C . VAL A 1 1069 ? -54.067 12.552 15.183 1.00 89.38 1069 VAL A C 1
ATOM 8478 O O . VAL A 1 1069 ? -55.208 12.187 15.447 1.00 89.38 1069 VAL A O 1
ATOM 8481 N N . TYR A 1 1070 ? -53.451 13.516 15.872 1.00 88.62 1070 TYR A N 1
ATOM 8482 C CA . TYR A 1 1070 ? -54.076 14.241 16.977 1.00 88.62 1070 TYR A CA 1
ATOM 8483 C C . TYR A 1 1070 ? -55.347 14.981 16.540 1.00 88.62 1070 TYR A C 1
ATOM 8485 O O . TYR A 1 1070 ? -56.382 14.853 17.191 1.00 88.62 1070 TYR A O 1
ATOM 8493 N N . HIS A 1 1071 ? -55.304 15.715 15.424 1.00 86.75 1071 HIS A N 1
ATOM 8494 C CA . HIS A 1 1071 ? -56.479 16.422 14.894 1.00 86.75 1071 HIS A CA 1
ATOM 8495 C C . HIS A 1 1071 ? -57.548 15.466 14.360 1.00 86.75 1071 HIS A C 1
ATOM 8497 O O . HIS A 1 1071 ? -58.737 15.685 14.581 1.00 86.75 1071 HIS A O 1
ATOM 8503 N N . PHE A 1 1072 ? -57.142 14.368 13.723 1.00 85.81 1072 PHE A N 1
ATOM 8504 C CA . PHE A 1 1072 ? -58.056 13.318 13.280 1.00 85.81 1072 PHE A CA 1
ATOM 8505 C C . PHE A 1 1072 ? -58.757 12.642 14.465 1.00 85.81 1072 PHE A C 1
ATOM 8507 O O . PHE A 1 1072 ? -59.980 12.503 14.458 1.00 85.81 1072 PHE A O 1
ATOM 8514 N N . TYR A 1 1073 ? -58.007 12.299 15.516 1.00 85.25 1073 TYR A N 1
ATOM 8515 C CA . TYR A 1 1073 ? -58.541 11.780 16.774 1.00 85.25 1073 TYR A CA 1
ATOM 8516 C C . TYR A 1 1073 ? -59.494 12.779 17.433 1.00 85.25 1073 TYR A C 1
ATOM 8518 O O . TYR A 1 1073 ? -60.589 12.396 17.839 1.00 85.25 1073 TYR A O 1
ATOM 8526 N N . LEU A 1 1074 ? -59.122 14.062 17.498 1.00 83.12 1074 LEU A N 1
ATOM 8527 C CA . LEU A 1 1074 ? -59.976 15.108 18.058 1.00 83.12 1074 LEU A CA 1
ATOM 8528 C C . LEU A 1 1074 ? -61.311 15.179 17.301 1.00 83.12 1074 LEU A C 1
ATOM 8530 O O . LEU A 1 1074 ? -62.371 15.168 17.926 1.00 83.12 1074 LEU A O 1
ATOM 8534 N N . GLN A 1 1075 ? -61.274 15.149 15.968 1.00 82.31 1075 GLN A N 1
ATOM 8535 C CA . GLN A 1 1075 ? -62.477 15.197 15.139 1.00 82.31 1075 GLN A CA 1
ATOM 8536 C C . GLN A 1 1075 ? -63.345 13.933 15.275 1.00 82.31 1075 GLN A C 1
ATOM 8538 O O . GLN A 1 1075 ? -64.571 14.035 15.351 1.00 82.31 1075 GLN A O 1
ATOM 8543 N N . LEU A 1 1076 ? -62.731 12.747 15.368 1.00 78.25 1076 LEU A N 1
ATOM 8544 C CA . LEU A 1 1076 ? -63.421 11.476 15.629 1.00 78.25 1076 LEU A CA 1
ATOM 8545 C C . LEU A 1 1076 ? -64.047 11.429 17.026 1.00 78.25 1076 LEU A C 1
ATOM 8547 O O . LEU A 1 1076 ? -65.176 10.969 17.170 1.00 78.25 1076 LEU A O 1
ATOM 8551 N N . SER A 1 1077 ? -63.355 11.942 18.046 1.00 70.62 1077 SER A N 1
ATOM 8552 C CA . SER A 1 1077 ? -63.822 11.942 19.439 1.00 70.62 1077 SER A CA 1
ATOM 8553 C C . SER A 1 1077 ? -65.115 12.739 19.645 1.00 70.62 1077 SER A C 1
ATOM 8555 O O . SER A 1 1077 ? -65.934 12.384 20.493 1.00 70.62 1077 SER A O 1
ATOM 8557 N N . HIS A 1 1078 ? -65.353 13.759 18.815 1.00 67.06 1078 HIS A N 1
ATOM 8558 C CA . HIS A 1 1078 ? -66.598 14.528 18.804 1.00 67.06 1078 HIS A CA 1
ATOM 8559 C C . HIS A 1 1078 ? -67.777 13.788 18.146 1.00 67.06 1078 HIS A C 1
ATOM 8561 O O . HIS A 1 1078 ? -68.931 14.199 18.308 1.00 67.06 1078 HIS A O 1
ATOM 8567 N N . MET A 1 1079 ? -67.536 12.689 17.423 1.00 73.44 1079 MET A N 1
ATOM 8568 C CA . MET A 1 1079 ? -68.597 11.905 16.802 1.00 73.44 1079 MET A CA 1
ATOM 8569 C C . MET A 1 1079 ? -69.192 10.887 17.785 1.00 73.44 1079 MET A C 1
ATOM 8571 O O . MET A 1 1079 ? -68.515 9.985 18.274 1.00 73.44 1079 MET A O 1
ATOM 8575 N N . LYS A 1 1080 ? -70.507 10.981 18.025 1.00 64.56 1080 LYS A N 1
ATOM 8576 C CA . LYS A 1 1080 ? -71.242 10.161 19.015 1.00 64.56 1080 LYS A CA 1
ATOM 8577 C C . LYS A 1 1080 ? -71.108 8.637 18.832 1.00 64.56 1080 LYS A C 1
ATOM 8579 O O . LYS A 1 1080 ? -71.271 7.900 19.797 1.00 64.56 1080 LYS A O 1
ATOM 8584 N N . TRP A 1 1081 ? -70.828 8.155 17.618 1.00 69.38 1081 TRP A N 1
ATOM 8585 C CA . TRP A 1 1081 ? -70.634 6.724 17.339 1.00 69.38 1081 TRP A CA 1
ATOM 8586 C C . TRP A 1 1081 ? -69.247 6.216 17.767 1.00 69.38 1081 TRP A C 1
ATOM 8588 O O . TRP A 1 1081 ? -69.122 5.074 18.200 1.00 69.38 1081 TRP A O 1
ATOM 8598 N N . TYR A 1 1082 ? -68.218 7.067 17.720 1.00 58.59 1082 TYR A N 1
ATOM 8599 C CA . TYR A 1 1082 ? -66.848 6.709 18.088 1.00 58.59 1082 TYR A CA 1
ATOM 8600 C C . TYR A 1 1082 ? -66.684 6.565 19.606 1.00 58.59 1082 TYR A C 1
ATOM 8602 O O . TYR A 1 1082 ? -66.066 5.612 20.073 1.00 58.59 1082 TYR A O 1
ATOM 8610 N N . SER A 1 1083 ? -67.320 7.436 20.398 1.00 59.66 1083 SER A N 1
ATOM 8611 C CA . SER A 1 1083 ? -67.347 7.304 21.864 1.00 59.66 1083 SER A CA 1
ATOM 8612 C C . SER A 1 1083 ? -68.095 6.049 22.338 1.00 59.66 1083 SER A C 1
ATOM 8614 O O . SER A 1 1083 ? -67.727 5.463 23.358 1.00 59.66 1083 SER A O 1
ATOM 8616 N N . ALA A 1 1084 ? -69.096 5.586 21.580 1.00 61.91 1084 ALA A N 1
ATOM 8617 C CA . ALA A 1 1084 ? -69.768 4.309 21.820 1.00 61.91 1084 ALA A CA 1
ATOM 8618 C C . ALA A 1 1084 ? -68.868 3.102 21.494 1.00 61.91 1084 ALA A C 1
ATOM 8620 O O . ALA A 1 1084 ? -68.921 2.094 22.195 1.00 61.91 1084 ALA A O 1
ATOM 8621 N N . LEU A 1 1085 ? -68.018 3.217 20.469 1.00 62.50 1085 LEU A N 1
ATOM 8622 C CA . LEU A 1 1085 ? -67.068 2.183 20.051 1.00 62.50 1085 LEU A CA 1
ATOM 8623 C C . LEU A 1 1085 ? -65.884 2.075 21.030 1.00 62.50 1085 LEU A C 1
ATOM 8625 O O . LEU A 1 1085 ? -65.538 0.971 21.445 1.00 62.50 1085 LEU A O 1
ATOM 8629 N N . LEU A 1 1086 ? -65.345 3.210 21.497 1.00 61.91 1086 LEU A N 1
ATOM 8630 C CA . LEU A 1 1086 ? -64.271 3.257 22.499 1.00 61.91 1086 LEU A CA 1
ATOM 8631 C C . LEU A 1 1086 ? -64.720 2.672 23.850 1.00 61.91 1086 LEU A C 1
ATOM 8633 O O . LEU A 1 1086 ? -64.008 1.859 24.427 1.00 61.91 1086 LEU A O 1
ATOM 8637 N N . ARG A 1 1087 ? -65.942 2.997 24.310 1.00 59.25 1087 ARG A N 1
ATOM 8638 C CA . ARG A 1 1087 ? -66.538 2.402 25.528 1.00 59.25 1087 ARG A CA 1
ATOM 8639 C C . ARG A 1 1087 ? -66.770 0.895 25.420 1.00 59.25 1087 ARG A C 1
ATOM 8641 O O . ARG A 1 1087 ? -66.819 0.212 26.440 1.00 59.25 1087 ARG A O 1
ATOM 8648 N N . LYS A 1 1088 ? -66.953 0.379 24.203 1.00 60.66 1088 LYS A N 1
ATOM 8649 C CA . LYS A 1 1088 ? -67.124 -1.055 23.952 1.00 60.66 1088 LYS A CA 1
ATOM 8650 C C . LYS A 1 1088 ? -65.783 -1.796 23.981 1.00 60.66 1088 LYS A C 1
ATOM 8652 O O . LYS A 1 1088 ? -65.764 -2.940 24.406 1.00 60.66 1088 LYS A O 1
ATOM 8657 N N . ALA A 1 1089 ? -64.693 -1.131 23.588 1.00 55.44 1089 ALA A N 1
ATOM 8658 C CA . ALA A 1 1089 ? -63.334 -1.672 23.626 1.00 55.44 1089 ALA A CA 1
ATOM 8659 C C . ALA A 1 1089 ? -62.695 -1.624 25.029 1.00 55.44 1089 ALA A C 1
ATOM 8661 O O . ALA A 1 1089 ? -61.962 -2.541 25.388 1.00 55.44 1089 ALA A O 1
ATOM 8662 N N . THR A 1 1090 ? -62.994 -0.605 25.847 1.00 55.19 1090 THR A N 1
ATOM 8663 C CA . THR A 1 1090 ? -62.476 -0.515 27.228 1.00 55.19 1090 THR A CA 1
ATOM 8664 C C . THR A 1 1090 ? -63.159 -1.490 28.191 1.00 55.19 1090 THR A C 1
ATOM 8666 O O . THR A 1 1090 ? -62.492 -2.035 29.059 1.00 55.19 1090 THR A O 1
ATOM 8669 N N . ARG A 1 1091 ? -64.452 -1.806 28.001 1.00 51.88 1091 ARG A N 1
ATOM 8670 C CA . ARG A 1 1091 ? -65.150 -2.819 28.823 1.00 51.88 1091 ARG A CA 1
ATOM 8671 C C . ARG A 1 1091 ? -64.553 -4.225 28.718 1.00 51.88 1091 ARG A C 1
ATOM 8673 O O . ARG A 1 1091 ? -64.667 -4.990 29.657 1.00 51.88 1091 ARG A O 1
ATOM 8680 N N . THR A 1 1092 ? -63.914 -4.559 27.601 1.00 49.84 1092 THR A N 1
ATOM 8681 C CA . THR A 1 1092 ? -63.231 -5.850 27.417 1.00 49.84 1092 THR A CA 1
ATOM 8682 C C . THR A 1 1092 ? -61.879 -5.952 28.130 1.00 49.84 1092 THR A C 1
ATOM 8684 O O . THR A 1 1092 ? -61.340 -7.049 28.189 1.00 49.84 1092 THR A O 1
ATOM 8687 N N . ILE A 1 1093 ? -61.327 -4.845 28.642 1.00 51.84 1093 ILE A N 1
ATOM 8688 C CA . ILE A 1 1093 ? -60.020 -4.814 29.323 1.00 51.84 1093 ILE A CA 1
ATOM 8689 C C . ILE A 1 1093 ? -60.203 -4.856 30.853 1.00 51.84 1093 ILE A C 1
ATOM 8691 O O . ILE A 1 1093 ? -59.478 -5.585 31.522 1.00 51.84 1093 ILE A O 1
ATOM 8695 N N . ASP A 1 1094 ? -61.226 -4.181 31.393 1.00 47.72 1094 ASP A N 1
ATOM 8696 C CA . ASP A 1 1094 ? -61.482 -4.126 32.847 1.00 47.72 1094 ASP A CA 1
ATOM 8697 C C . ASP A 1 1094 ? -61.893 -5.482 33.468 1.00 47.72 1094 ASP A C 1
ATOM 8699 O O . ASP A 1 1094 ? -61.601 -5.736 34.636 1.00 47.72 1094 ASP A O 1
ATOM 8703 N N . ASP A 1 1095 ? -62.512 -6.394 32.706 1.00 48.88 1095 ASP A N 1
ATOM 8704 C CA . ASP A 1 1095 ? -62.904 -7.723 33.217 1.00 48.88 1095 ASP A CA 1
ATOM 8705 C C . ASP A 1 1095 ? -61.699 -8.664 33.449 1.00 48.88 1095 ASP A C 1
ATOM 8707 O O . ASP A 1 1095 ? -61.837 -9.699 34.103 1.00 48.88 1095 ASP A O 1
ATOM 8711 N N . GLN A 1 1096 ? -60.508 -8.323 32.936 1.00 46.69 1096 GLN A N 1
ATOM 8712 C CA . GLN A 1 1096 ? -59.318 -9.180 33.001 1.00 46.69 1096 GLN A CA 1
ATOM 8713 C C . GLN A 1 1096 ? -58.333 -8.785 34.120 1.00 46.69 1096 GLN A C 1
ATOM 8715 O O . GLN A 1 1096 ? -57.483 -9.593 34.490 1.00 46.69 1096 GLN A O 1
ATOM 8720 N N . GLU A 1 1097 ? -58.469 -7.586 34.700 1.00 42.91 1097 GLU A N 1
ATOM 8721 C CA . GLU A 1 1097 ? -57.523 -7.024 35.684 1.00 42.91 1097 GLU A CA 1
ATOM 8722 C C . GLU A 1 1097 ? -58.032 -7.099 37.145 1.00 42.91 1097 GLU A C 1
ATOM 8724 O O . GLU A 1 1097 ? -57.265 -6.912 38.087 1.00 42.91 1097 GLU A O 1
ATOM 8729 N N . LEU A 1 1098 ? -59.301 -7.477 37.372 1.00 41.16 1098 LEU A N 1
ATOM 8730 C CA . LEU A 1 1098 ? -59.928 -7.534 38.708 1.00 41.16 1098 LEU A CA 1
ATOM 8731 C C . LEU A 1 1098 ? -59.628 -8.816 39.530 1.00 41.16 1098 LEU A C 1
ATOM 8733 O O . LEU A 1 1098 ? -60.245 -9.031 40.572 1.00 41.16 1098 LEU A O 1
ATOM 8737 N N . LEU A 1 1099 ? -58.716 -9.688 39.082 1.00 44.72 1099 LEU A N 1
ATOM 8738 C CA . LEU A 1 1099 ? -58.484 -11.016 39.686 1.00 44.72 1099 LEU A CA 1
ATOM 8739 C C . LEU A 1 1099 ? -57.092 -11.224 40.311 1.00 44.72 1099 LEU A C 1
ATOM 8741 O O . LEU A 1 1099 ? -56.837 -12.321 40.802 1.00 44.72 1099 LEU A O 1
ATOM 8745 N N . LEU A 1 1100 ? -56.194 -10.225 40.320 1.00 41.28 1100 LEU A N 1
ATOM 8746 C CA . LEU A 1 1100 ? -54.783 -10.485 40.661 1.00 41.28 1100 LEU A CA 1
ATOM 8747 C C . LEU A 1 1100 ? -54.089 -9.562 41.675 1.00 41.28 1100 LEU A C 1
ATOM 8749 O O . LEU A 1 1100 ? -52.889 -9.725 41.840 1.00 41.28 1100 LEU A O 1
ATOM 8753 N N . ASP A 1 1101 ? -54.749 -8.658 42.407 1.00 32.34 1101 ASP A N 1
ATOM 8754 C CA . ASP A 1 1101 ? -53.990 -7.958 43.466 1.00 32.34 1101 ASP A CA 1
ATOM 8755 C C . ASP A 1 1101 ? -54.811 -7.505 44.677 1.00 32.34 1101 ASP A C 1
ATOM 8757 O O . ASP A 1 1101 ? -54.908 -6.332 45.036 1.00 32.34 1101 ASP A O 1
ATOM 8761 N N . SER A 1 1102 ? -55.415 -8.483 45.351 1.00 35.62 1102 SER A N 1
ATOM 8762 C CA . SER A 1 1102 ? -55.800 -8.352 46.753 1.00 35.62 1102 SER A CA 1
ATOM 8763 C C . SER A 1 1102 ? -54.734 -9.002 47.641 1.00 35.62 1102 SER A C 1
ATOM 8765 O O . SER A 1 1102 ? -54.859 -10.186 47.938 1.00 35.62 1102 SER A O 1
ATOM 8767 N N . MET A 1 1103 ? -53.714 -8.263 48.100 1.00 32.00 1103 MET A N 1
ATOM 8768 C CA . MET A 1 1103 ? -53.092 -8.501 49.417 1.00 32.00 1103 MET A CA 1
ATOM 8769 C C . MET A 1 1103 ? -52.097 -7.401 49.851 1.00 32.00 1103 MET A C 1
ATOM 8771 O O . MET A 1 1103 ? -50.999 -7.280 49.331 1.00 32.00 1103 MET A O 1
ATOM 8775 N N . HIS A 1 1104 ? -52.491 -6.703 50.924 1.00 38.03 1104 HIS A N 1
ATOM 8776 C CA . HIS A 1 1104 ? -51.668 -6.061 51.966 1.00 38.03 1104 HIS A CA 1
ATOM 8777 C C . HIS A 1 1104 ? -50.844 -4.793 51.656 1.00 38.03 1104 HIS A C 1
ATOM 8779 O O . HIS A 1 1104 ? -49.748 -4.835 51.110 1.00 38.03 1104 HIS A O 1
ATOM 8785 N N . LYS A 1 1105 ? -51.301 -3.677 52.246 1.00 36.81 1105 LYS A N 1
ATOM 8786 C CA . LYS A 1 1105 ? -50.458 -2.566 52.717 1.00 36.81 1105 LYS A CA 1
ATOM 8787 C C . LYS A 1 1105 ? -50.633 -2.397 54.231 1.00 36.81 1105 LYS A C 1
ATOM 8789 O O . LYS A 1 1105 ? -51.739 -2.541 54.750 1.00 36.81 1105 LYS A O 1
ATOM 8794 N N . THR A 1 1106 ? -49.521 -2.170 54.924 1.00 46.34 1106 THR A N 1
ATOM 8795 C CA . THR A 1 1106 ? -49.363 -2.119 56.387 1.00 46.34 1106 THR A CA 1
ATOM 8796 C C . THR A 1 1106 ? -49.600 -0.719 56.967 1.00 46.34 1106 THR A C 1
ATOM 8798 O O . THR A 1 1106 ? -49.429 0.291 56.290 1.00 46.34 1106 THR A O 1
ATOM 8801 N N . VAL A 1 1107 ? -49.961 -0.683 58.254 1.00 48.16 1107 VAL A N 1
ATOM 8802 C CA . VAL A 1 1107 ? -50.479 0.460 59.038 1.00 48.16 1107 VAL A CA 1
ATOM 8803 C C . VAL A 1 1107 ? -49.592 1.725 59.033 1.00 48.16 1107 VAL A C 1
ATOM 8805 O O . VAL A 1 1107 ? -50.107 2.823 59.227 1.00 48.16 1107 VAL A O 1
ATOM 8808 N N . ASP A 1 1108 ? -48.301 1.631 58.704 1.00 43.19 1108 ASP A N 1
ATOM 8809 C CA . ASP A 1 1108 ? -47.406 2.800 58.632 1.00 43.19 1108 ASP A CA 1
ATOM 8810 C C . ASP A 1 1108 ? -47.656 3.719 57.417 1.00 43.19 1108 ASP A C 1
ATOM 8812 O O . ASP A 1 1108 ? -47.316 4.904 57.463 1.00 43.19 1108 ASP A O 1
ATOM 8816 N N . GLU A 1 1109 ? -48.311 3.237 56.351 1.00 49.28 1109 GLU A N 1
ATOM 8817 C CA . GLU A 1 1109 ? -48.741 4.101 55.234 1.00 49.28 1109 GLU A CA 1
ATOM 8818 C C . GLU A 1 1109 ? -50.006 4.915 55.564 1.00 49.28 1109 GLU A C 1
ATOM 8820 O O . GLU A 1 1109 ? -50.256 5.932 54.922 1.00 49.28 1109 GLU A O 1
ATOM 8825 N N . GLN A 1 1110 ? -50.762 4.551 56.607 1.00 45.34 1110 GLN A N 1
ATOM 8826 C CA . GLN A 1 1110 ? -51.963 5.287 57.032 1.00 45.34 1110 GLN A CA 1
ATOM 8827 C C . GLN A 1 1110 ? -51.661 6.457 57.984 1.00 45.34 1110 GLN A C 1
ATOM 8829 O O . GLN A 1 1110 ? -52.521 7.307 58.211 1.00 45.34 1110 GLN A O 1
ATOM 8834 N N . MET A 1 1111 ? -50.439 6.553 58.524 1.00 38.53 1111 MET A N 1
ATOM 8835 C CA . MET A 1 1111 ? -50.102 7.547 59.554 1.00 38.53 1111 MET A CA 1
ATOM 8836 C C . MET A 1 1111 ? -49.557 8.877 58.998 1.00 38.53 1111 MET A C 1
ATOM 8838 O O . MET A 1 1111 ? -49.406 9.839 59.748 1.00 38.53 1111 MET A O 1
ATOM 8842 N N . LYS A 1 1112 ? -49.307 8.983 57.684 1.00 41.44 1112 LYS A N 1
ATOM 8843 C CA . LYS A 1 1112 ? -48.828 10.225 57.036 1.00 41.44 1112 LYS A CA 1
ATOM 8844 C C . LYS A 1 1112 ? -49.919 11.116 56.430 1.00 41.44 1112 LYS A C 1
ATOM 8846 O O . LYS A 1 1112 ? -49.588 12.181 55.919 1.00 41.44 1112 LYS A O 1
ATOM 8851 N N . GLU A 1 1113 ? -51.192 10.736 56.526 1.00 45.31 1113 GLU A N 1
ATOM 8852 C CA . GLU A 1 1113 ? -52.311 11.503 55.944 1.00 45.31 1113 GLU A CA 1
ATOM 8853 C C . GLU A 1 1113 ? -53.191 12.253 56.960 1.00 45.31 1113 GLU A C 1
ATOM 8855 O O . GLU A 1 1113 ? -54.184 12.873 56.581 1.00 45.31 1113 GLU A O 1
ATOM 8860 N N . ILE A 1 1114 ? -52.830 12.290 58.246 1.00 40.06 1114 ILE A N 1
ATOM 8861 C CA . ILE A 1 1114 ? -53.661 12.940 59.271 1.00 40.06 1114 ILE A CA 1
ATOM 8862 C C . ILE A 1 1114 ? -53.076 14.313 59.671 1.00 40.06 1114 ILE A C 1
ATOM 8864 O O . ILE A 1 1114 ? -52.301 14.425 60.616 1.00 40.06 1114 ILE A O 1
ATOM 8868 N N . ILE A 1 1115 ? -53.577 15.345 58.970 1.00 37.56 1115 ILE A N 1
ATOM 8869 C CA . ILE A 1 1115 ? -53.907 16.721 59.435 1.00 37.56 1115 ILE A CA 1
ATOM 8870 C C . ILE A 1 1115 ? -52.880 17.873 59.198 1.00 37.56 1115 ILE A C 1
ATOM 8872 O O . ILE A 1 1115 ? -51.674 17.669 59.298 1.00 37.56 1115 ILE A O 1
ATOM 8876 N N . PRO A 1 1116 ? -53.365 19.095 58.832 1.00 45.62 1116 PRO A N 1
ATOM 8877 C CA . PRO A 1 1116 ? -52.954 19.813 57.612 1.00 45.62 1116 PRO A CA 1
ATOM 8878 C C . PRO A 1 1116 ? -52.558 21.299 57.830 1.00 45.62 1116 PRO A C 1
ATOM 8880 O O . PRO A 1 1116 ? -52.629 21.817 58.941 1.00 45.62 1116 PRO A O 1
ATOM 8883 N N . SER A 1 1117 ? -52.257 22.037 56.748 1.00 26.84 1117 SER A N 1
ATOM 8884 C CA . SER A 1 1117 ? -52.334 23.511 56.735 1.00 26.84 1117 SER A CA 1
ATOM 8885 C C . SER A 1 1117 ? -53.164 24.029 55.553 1.00 26.84 1117 SER A C 1
ATOM 8887 O O . SER A 1 1117 ? -52.845 23.784 54.391 1.00 26.84 1117 SER A O 1
ATOM 8889 N N . SER A 1 1118 ? -54.232 24.726 55.934 1.00 31.81 1118 SER A N 1
ATOM 8890 C CA . SER A 1 1118 ? -55.325 25.398 55.219 1.00 31.81 1118 SER A CA 1
ATOM 8891 C C . SER A 1 1118 ? -54.910 26.284 54.028 1.00 31.81 1118 SER A C 1
ATOM 8893 O O . SER A 1 1118 ? -53.822 26.850 53.989 1.00 31.81 1118 SER A O 1
ATOM 8895 N N . SER A 1 1119 ? -55.759 26.468 53.013 1.00 28.64 1119 SER A N 1
ATOM 8896 C CA . SER A 1 1119 ? -56.914 27.382 53.092 1.00 28.64 1119 SER A CA 1
ATOM 8897 C C . SER A 1 1119 ? -57.936 27.152 51.962 1.00 28.64 1119 SER A C 1
ATOM 8899 O O . SER A 1 1119 ? -57.577 27.168 50.789 1.00 28.64 1119 SER A O 1
ATOM 8901 N N . ASP A 1 1120 ? -59.191 26.891 52.366 1.00 28.38 1120 ASP A N 1
ATOM 8902 C CA . ASP A 1 1120 ? -60.411 27.689 52.112 1.00 28.38 1120 ASP A CA 1
ATOM 8903 C C . ASP A 1 1120 ? -60.646 28.273 50.697 1.00 28.38 1120 ASP A C 1
ATOM 8905 O O . ASP A 1 1120 ? -59.775 28.914 50.130 1.00 28.38 1120 ASP A O 1
ATOM 8909 N N . VAL A 1 1121 ? -61.829 28.233 50.064 1.00 29.23 1121 VAL A N 1
ATOM 8910 C CA . VAL A 1 1121 ? -63.207 27.956 50.507 1.00 29.23 1121 VAL A CA 1
ATOM 8911 C C . VAL A 1 1121 ? -64.107 27.747 49.267 1.00 29.23 1121 VAL A C 1
ATOM 8913 O O . VAL A 1 1121 ? -63.848 28.270 48.185 1.00 29.23 1121 VAL A O 1
ATOM 8916 N N . MET A 1 1122 ? -65.178 26.979 49.477 1.00 28.05 1122 MET A N 1
ATOM 8917 C CA . MET A 1 1122 ? -66.342 26.671 48.629 1.00 28.05 1122 MET A CA 1
ATOM 8918 C C . MET A 1 1122 ? -66.904 27.772 47.699 1.00 28.05 1122 MET A C 1
ATOM 8920 O O . MET A 1 1122 ? -67.048 28.912 48.131 1.00 28.05 1122 MET A O 1
ATOM 8924 N N . ARG A 1 1123 ? -67.473 27.378 46.539 1.00 24.11 1123 ARG A N 1
ATOM 8925 C CA . ARG A 1 1123 ? -68.947 27.265 46.370 1.00 24.11 1123 ARG A CA 1
ATOM 8926 C C . ARG A 1 1123 ? -69.404 26.682 45.026 1.00 24.11 1123 ARG A C 1
ATOM 8928 O O . ARG A 1 1123 ? -68.909 27.028 43.960 1.00 24.11 1123 ARG A O 1
ATOM 8935 N N . ASP A 1 1124 ? -70.416 25.838 45.171 1.00 26.84 1124 ASP A N 1
ATOM 8936 C CA . ASP A 1 1124 ? -71.220 25.119 44.195 1.00 26.84 1124 ASP A CA 1
ATOM 8937 C C . ASP A 1 1124 ? -72.151 25.969 43.310 1.00 26.84 1124 ASP A C 1
ATOM 8939 O O . ASP A 1 1124 ? -72.750 26.948 43.749 1.00 26.84 1124 ASP A O 1
ATOM 8943 N N . SER A 1 1125 ? -72.407 25.387 42.135 1.00 27.42 1125 SER A N 1
ATOM 8944 C CA . SER A 1 1125 ? -73.712 25.185 41.479 1.00 27.42 1125 SER A CA 1
ATOM 8945 C C . SER A 1 1125 ? -74.489 26.316 40.782 1.00 27.42 1125 SER A C 1
ATOM 8947 O O . SER A 1 1125 ? -74.721 27.401 41.301 1.00 27.42 1125 SER A O 1
ATOM 8949 N N . CYS A 1 1126 ? -75.042 25.855 39.654 1.00 25.33 1126 CYS A N 1
ATOM 8950 C CA . CYS A 1 1126 ? -76.328 26.169 39.032 1.00 25.33 1126 CYS A CA 1
ATOM 8951 C C . CYS A 1 1126 ? -76.431 27.319 38.020 1.00 25.33 1126 CYS A C 1
ATOM 8953 O O . CYS A 1 1126 ? -76.370 28.495 38.345 1.00 25.33 1126 CYS A O 1
ATOM 8955 N N . GLU A 1 1127 ? -76.664 26.859 36.782 1.00 31.44 1127 GLU A N 1
ATOM 8956 C CA . GLU A 1 1127 ? -77.661 27.307 35.799 1.00 31.44 1127 GLU A CA 1
ATOM 8957 C C . GLU A 1 1127 ? -77.854 28.806 35.537 1.00 31.44 1127 GLU A C 1
ATOM 8959 O O . GLU A 1 1127 ? -78.254 29.565 36.407 1.00 31.44 1127 GLU A O 1
ATOM 8964 N N . SER A 1 1128 ? -77.764 29.183 34.255 1.00 24.30 1128 SER A N 1
ATOM 8965 C CA . SER A 1 1128 ? -78.881 29.814 33.528 1.00 24.30 1128 SER A CA 1
ATOM 8966 C C . SER A 1 1128 ? -78.449 30.238 32.118 1.00 24.30 1128 SER A C 1
ATOM 8968 O O . SER A 1 1128 ? -77.574 31.078 31.939 1.00 24.30 1128 SER A O 1
ATOM 8970 N N . VAL A 1 1129 ? -79.066 29.607 31.117 1.00 31.88 1129 VAL A N 1
ATOM 8971 C CA . VAL A 1 1129 ? -79.847 30.235 30.030 1.00 31.88 1129 VAL A CA 1
ATOM 8972 C C . VAL A 1 1129 ? -79.452 31.670 29.600 1.00 31.88 1129 VAL A C 1
ATOM 8974 O O . VAL A 1 1129 ? -79.675 32.618 30.340 1.00 31.88 1129 VAL A O 1
ATOM 8977 N N . VAL A 1 1130 ? -78.964 31.762 28.346 1.00 37.03 1130 VAL A N 1
ATOM 8978 C CA . VAL A 1 1130 ? -79.367 32.693 27.255 1.00 37.03 1130 VAL A CA 1
ATOM 8979 C C . VAL A 1 1130 ? -79.311 34.210 27.538 1.00 37.03 1130 VAL A C 1
ATOM 8981 O O . VAL A 1 1130 ? -80.089 34.713 28.331 1.00 37.03 1130 VAL A O 1
ATOM 8984 N N . ASP A 1 1131 ? -78.458 34.965 26.823 1.00 26.42 1131 ASP A N 1
ATOM 8985 C CA . ASP A 1 1131 ? -78.857 35.786 25.655 1.00 26.42 1131 ASP A CA 1
ATOM 8986 C C . ASP A 1 1131 ? -77.754 36.750 25.145 1.00 26.42 1131 ASP A C 1
ATOM 8988 O O . ASP A 1 1131 ? -77.014 37.350 25.917 1.00 26.42 1131 ASP A O 1
ATOM 8992 N N . LEU A 1 1132 ? -77.736 36.921 23.813 1.00 29.53 1132 LEU A N 1
ATOM 8993 C CA . LEU A 1 1132 ? -77.347 38.121 23.039 1.00 29.53 1132 LEU A CA 1
ATOM 8994 C C . LEU A 1 1132 ? -75.953 38.779 23.228 1.00 29.53 1132 LEU A C 1
ATOM 8996 O O . LEU A 1 1132 ? -75.785 39.674 24.053 1.00 29.53 1132 LEU A O 1
ATOM 9000 N N . TYR A 1 1133 ? -75.006 38.497 22.315 1.00 29.73 1133 TYR A N 1
ATOM 9001 C CA . TYR A 1 1133 ? -74.713 39.301 21.098 1.00 29.73 1133 TYR A CA 1
ATOM 9002 C C . TYR A 1 1133 ? -73.557 38.724 20.265 1.00 29.73 1133 TYR A C 1
ATOM 9004 O O . TYR A 1 1133 ? -72.563 38.255 20.862 1.00 29.73 1133 TYR A O 1
#

pLDDT: mean 79.93, std 15.17, range [24.11, 97.75]

Secondary structure (DSSP, 8-state):
--SSGGGSGGGS---------SS--EEEEE-S-GGG-SSSSEE-HHHHHHTGGG-SSEEEEE-SEEEE-S-EEEES-EEEEEEE--BTTB--EEEESSTT-EEEEES-EEEEEES-EEES-EEEEES-EEEEEES-EEE--TT-TT-EEEEES-EEEEEES-EEES-EEEEEE---SS---SS--EEEEEEES-EEESS-EEEEE--EEEEEEEEEEES-EEEE-S----S-SEEEEE-SEEEEEEEES-EEEESSS-EEEEEEE------S---TT---EEEEEEES-EEESSSEEEEEE--SS---SEEEEEEES-EEES-SSEEEEEE-TT--EEEEEES-EEES-S--EEES-S-EEEESEEEES-SS-SEEEES-EEEE-SEEEEES-EEEE-SSEEEETT-EEEE-TT-EEEEES-EEEEE-SSEEE--SS----EEESSTT--SPEEEEEES-EESSB-SSEES--SSSTT----EEESSS---EE-SEEEEEE--TT--S-TT--B-BPPPEEE-TTPPEEEEEEEEEE-TTSS-EEEE-EEEEEEETTEEEEEEEE-STTEEEEE-------SEEEEEEES-SS--TT-EEEEEEEE-PPPTTEEE-TTTSSEEE-TTT--TTEEEETTTTEEEE-SSEEEEEPPPSS---TTS--TT-EEEEEE--SSB-SS-EEE-TT-GGGGBSTTEESGGG-EEPTTEEEPBSSS-EEE---TTHHHHHHHHHHHHHHHHHHHHHHTT--GGGSSSHHHHHHHHHHHHSHHHH-SSPPPHHHHHHHHHHTT---S-B--STT--HHHHHHHHHHHHHHHHHHHHHHHHHHHH-HHHHHHHTTTHHHHHHHHHHHHHHHHHHHHHHHH-EEEEEEEESS-EEEEEEESS-TTSBTTSHHHHHHHHHHHHHIIIIIHHHHHHHHTHHHHHHHHTTSHHHHHHHHHHHHHHHHHHTTB-GGGTTHHHHHHHTHHHHHHHHHH-S-TTTTHHHHHHHHHHHHHHHHHHHHHTT-SBSSHHHHHHHHHHHHHHHHHHHHHHHTTTS-HHHHHHHHHHHHHHHHHHHHHHHHHHHHHHHHTSHHHHHHHHHHHHHHHHHHTTS------GGGSTTSS-------------------

Sequence (1133 aa):
MCLLLLAVFLLSISSSDVSSHQEYIKVLYVSDNCSSVAHTPCDALSVYAQNISQFNNAIFYFIGTSNINSSITIDSVDNIALHGMLEVDNVPIVKCRNHKSEFSIKHSSHVSLSNVSFHNCYTRLYYSQNITITGSSFKASPDDYGVHVIFSNAFDVNLFSSSFTNIIVQFLYNPPKETCHHKLHHYSLMLVNVSLFGRMIEINLKYSTSYNLSIIIDHVNISKRIDYSRNGSIYFILHASLFNAVVTHSSFYDSTSAIGLRIETMRYTNVTCDIDGVRLVSTLLIEDSQSFGNEWGVVIKGGYTRFNSALNIVIKLSAIFDNLNGGLHIDGSFLASTISIIDTKLAGNMINNILNCHSIFLSNVTIANSLSTGLILIGSIVTVYNSLVFRNNTGVTGGGLQMNATSYLVFSPEASIKFIDNYASYRGGGIYYDTLIATCPFQSLQFNSESPVSFTFWNNTAKVAGDDMYGIITSRSDCNVLLNITNPIIKTSGIPDKLCYCNFKNDVQYHNCFYNIPEQNIFPGQSLKFNVALFGLEYNAEQSSVTDGTVYVFIDGVLVNHTYITSNCSLIKYSPKQPNYTRYQIRLSSDKKYEYYRFVQSYFTIHECPIGFNVSNSQGICTCSQSVSRENVTCDINTLNITHNGLLWIGTYHTSTPFNANATNPNACIINEDCLLYCSPNPVTFKLNDTDAQCVDNRGRLMCGSCRGEYSLLLGSNKCGQCHDDYMMIAWVSLFAVMGVMLVLLLIALNLTVSVGTLNGLLFYANIVKLYEPVFIRERTIPVLSQVISWINLDFGFEICFYKGMDSYVKQLLQFAFPFYLWIIIIVIIQVCRRYGKISRLMGSHAVPVLSTLFLLSYTKLVRTIVIVLHKREVTVQCTSKSIVLNLWYEDPNVEYAKGKHAGLFGIALFVSIIFILPYTLFLLFSPLLEKYLSNYRIFRKLWSRFKPIIDAYSGPMKDEYRFWPGLLLVARLPILLSVTLVDSFIRSHFFLLSMLQTVLVIVLSLGHCFSGVYKKRINNIIEVWFLFNLCIMIGLSVAFKNHSESVNKIWYSICLSIFTASFVSIIVYHFYLQLSHMKWYSALLRKATRTIDDQELLLDSMHKTVDEQMKEIIPSSSDVMRDSCESVVDLY

Radius of gyration: 51.16 Å; chains: 1; bounding box: 132×117×102 Å

Organism: Amphimedon queenslandica (NCBI:txid400682)

InterPro domains:
  IPR006626 Parallel beta-helix repeat [SM00710] (128-151)
  IPR006626 Parallel beta-helix repeat [SM00710] (242-265)
  IPR006626 Parallel beta-helix repeat [SM00710] (281-302)
  IPR006626 Parallel beta-helix repeat [SM00710] (310-332)
  IPR006626 Parallel beta-helix repeat [SM00710] (357-379)

Foldseek 3Di:
DVPPPVPPPVPPPDDDDDDDDDVDQAEEEADCDCVPPPDPPYDHPQVCQVVVQVRASHEYEYDAEGEDAAAGEREDHEQYEYEYDDDDPDQYEYEYPDLPHEHEYYNYENYEYYRYEYESYAYEYYLYENYYYENYEYEYDLPRPRHEHEYANYFQYEYYLYEYAQYEYEYHYEADPPDQDQDAAETEDYHENYEYEAAAYEYAAYHARSYEYEYEAENYEYEHDDDPDQEENYEYEDELHHYEHEHYPYEFAYLDAYERYEYEYEDDDDHPHHHPPDAREYEHEYEHYEAENYQERYEHDYYPAARPHEYEYEYENYEFAHHENFRAHAACCRYPYAYEYELYEYYHTQEHEHELEEHYEYENYEQEHHVAESYEYANYEYEYEAEYEFYQAEHQEASHYEYEHLAAYEYEQHHEYEHENAEHAAYASHYEYDDPAAEARYHYPDQPPPRAYEYEYYNAQYNFAFSHYERHACQDPRHRHHHDYPDPDGGYFYDFDAKAFDDPPDDDDPPDRDQEDEEEEAAQFAKDKTWMWTWGAGRHRPDTDTHWAKKFKDKPRHTDDIDTDGDRTDIDIDGDQAQPQDKIKMKIFRDPPPDPRGIHIYMYGYDADWPQWHQDPPGRGTWGDPLADDPQWGADRNVQKIKGAAQWAKAWDDDPDDDDRRDHDQWTKMFIGGQAPQFDNGIFIDHNNCRQSRGPLQFGDDSSLWHDPQWAAWAQDRHTDHFDDQVVLVVVVVVLLVVLLVVLVLCQLLVVFLLQLLCLLLLLLLLLCVLCVVLLADDDAPLVLQLVSCVLLVGNSDIHDNHPHYHPLVSLVVLVVRLVSSLVSLVVLQVVLVVDVVSCVVRVVRSLRSSLRSLSSSQSSLVLSLLLLVFKDWTWMGTSVDIDIAIARSSRRVHGRCDDSSVVVNVVSVVCCVPRNVCVLCCLQCVVVCCVPQCPDPVSVVVCVVCVSSLCSNQNFFDPVQSNLSSVSSVLVVQLNVLSRVDPHSVVCSVVSLVSNLVSLVVNVVVCVVVVHGGPDPVSSVSSCVSSVLVNVLSVCSVVCVPPDSVVSSVSNNVSSVVSVVSVVVVSVVSVVVSLVPDPVSVVVVVVVVVVVVVVPVPPDPDDDDPVVVVVPPDDDDDDDDDDDDDDDDDDD